Protein AF-A0A2N9LM13-F1 (afdb_monomer_lite)

Secondary structure (DSSP, 8-state):
-HHHHHHHHHHHHHT-HHHHHHHHHHHHHHHHHHHHHTTSSSS-TT--S-TTS-TTSHHHHHHHHHHHHHHTHHHHHHHHHHHHHHHHHTT-HHHHTTS---HHHHHHHHHHHHHHHHHHHHHHHHHHHHHHTTSTT--TTT-----HHHHHHHIIIIIHHHHHHHHHHHHHHHHHH-SHHHHHHHHHHHHHHHHHHHHHHHT-SSHHHHHHH-SS-HHHHHHHHTT--HHHHTT----S-HHHHHHHHHHHHHHHHHHHHHHHH-----TTTT---------PPPPP--------SHHHHHHHHHHHHHHHHHHHHTSHHHHHHHHHHHHHHHHHHHHTT-BTTB-B---HHHHHHHHHHHHHHHHHHHHHHHHHHHHHHHHHTT-HHHHHTSS--HHHHHHHHHHHHHHHHHHHHHHHHHHHHHHHHHTT-----HHHHIIIIIIIIHHHHHHHHHHHHHHHHHH-SHHHHHHHHHHHHHHHHHTGGGT---TTTSTT-------BTTTBTGGGHHHHHHHHHHHHHHHHHHHHHHHHS---SS---HHHHHHHHHHT--HHHHHHHHHHHHHHHHHHHHHHIIIIIIS----HHHHHHHHHHHHHHHGGGTT---PEEEEEEEEEEEEGGGTEEEEEEEEEEE--SSS-EEEEEEE---STTEEEEEEEESS--EEEEEETTTTEEEEEEEEEE-TT-EEEEEEEEEE---S-BTTB---SS-SS-EEEEGGGS-EES--GGGS---HHHHHHTT-PPPPPS--TT-TTGGGS-SS-SSEEEEEEEEEEEE-TT-EEE-SSEEEEEEEETTEEEEEEE-SS-EES--EEEEE--EEEEEEETTEEEEEEE-TT-GGGHHHHHHHHHHHHHHHHHHT----SSEEEEEEE-TTS--B--BTTEEEEETTSSTTB-TT---TT--PPPP----TT---S-PPP-------------------------------------------------------------------------------------------------------------------

Structure (mmCIF, N/CA/C/O backbone):
data_AF-A0A2N9LM13-F1
#
_entry.id   AF-A0A2N9LM13-F1
#
loop_
_atom_site.group_PDB
_atom_site.id
_atom_site.type_symbol
_atom_site.label_atom_id
_atom_site.label_alt_id
_atom_site.label_comp_id
_atom_site.label_asym_id
_atom_site.label_entity_id
_atom_site.label_seq_id
_atom_site.pdbx_PDB_ins_code
_atom_site.Cartn_x
_atom_site.Cartn_y
_atom_site.Cartn_z
_atom_site.occupancy
_atom_site.B_iso_or_equiv
_atom_site.auth_seq_id
_atom_site.auth_comp_id
_atom_site.auth_asym_id
_atom_site.auth_atom_id
_atom_site.pdbx_PDB_model_num
ATOM 1 N N . MET A 1 1 ? -42.906 -18.930 29.690 1.00 84.81 1 MET A N 1
ATOM 2 C CA . MET A 1 1 ? -42.180 -17.641 29.637 1.00 84.81 1 MET A CA 1
ATOM 3 C C . MET A 1 1 ? -41.129 -17.537 28.531 1.00 84.81 1 MET A C 1
ATOM 5 O O . MET A 1 1 ? -41.078 -16.470 27.932 1.00 84.81 1 MET A O 1
ATOM 9 N N . LEU A 1 2 ? -40.334 -18.569 28.203 1.00 87.75 2 LEU A N 1
ATOM 10 C CA . LEU A 1 2 ? -39.238 -18.494 27.198 1.00 87.75 2 LEU A CA 1
ATOM 11 C C . LEU A 1 2 ? -39.587 -17.706 25.916 1.00 87.75 2 LEU A C 1
ATOM 13 O O . LEU A 1 2 ? -38.867 -16.785 25.535 1.00 87.75 2 LEU A O 1
ATOM 17 N N . THR A 1 3 ? -40.711 -18.026 25.271 1.00 88.19 3 THR A N 1
ATOM 18 C CA . THR A 1 3 ? -41.159 -17.383 24.020 1.00 88.19 3 THR A CA 1
ATOM 19 C C . THR A 1 3 ? -41.543 -15.910 24.178 1.00 88.19 3 THR A C 1
ATOM 21 O O . THR A 1 3 ? -41.433 -15.152 23.216 1.00 88.19 3 THR A O 1
ATOM 24 N N . ALA A 1 4 ? -41.963 -15.482 25.372 1.00 88.25 4 ALA A N 1
ATOM 25 C CA . ALA A 1 4 ? -42.242 -14.081 25.676 1.00 88.25 4 ALA A CA 1
ATOM 26 C C . ALA A 1 4 ? -40.942 -13.283 25.860 1.00 88.25 4 ALA A C 1
ATOM 28 O O . ALA A 1 4 ? -40.819 -12.201 25.293 1.00 88.25 4 ALA A O 1
ATOM 29 N N . ILE A 1 5 ? -39.954 -13.853 26.565 1.00 87.12 5 ILE A N 1
ATOM 30 C CA . ILE A 1 5 ? -38.614 -13.260 26.736 1.00 87.12 5 ILE A CA 1
ATOM 31 C C . ILE A 1 5 ? -37.951 -13.074 25.366 1.00 87.12 5 ILE A C 1
ATOM 33 O O . ILE A 1 5 ? -37.563 -11.960 25.026 1.00 87.12 5 ILE A O 1
ATOM 37 N N . PHE A 1 6 ? -37.920 -14.132 24.545 1.00 91.75 6 PHE A N 1
ATOM 38 C CA . PHE A 1 6 ? -37.403 -14.076 23.174 1.00 91.75 6 PHE A CA 1
ATOM 39 C C . PHE A 1 6 ? -38.092 -12.978 22.346 1.00 91.75 6 PHE A C 1
ATOM 41 O O . PHE A 1 6 ? -37.420 -12.125 21.775 1.00 91.75 6 PHE A O 1
ATOM 48 N N . ARG A 1 7 ? -39.435 -12.948 22.304 1.00 92.38 7 ARG A N 1
ATOM 49 C CA . ARG A 1 7 ? -40.183 -11.953 21.510 1.00 92.38 7 ARG A CA 1
ATOM 50 C C . ARG A 1 7 ? -39.958 -10.516 21.989 1.00 92.38 7 ARG A C 1
ATOM 52 O O . ARG A 1 7 ? -39.884 -9.621 21.151 1.00 92.38 7 ARG A O 1
ATOM 59 N N . PHE A 1 8 ? -39.865 -10.293 23.300 1.00 90.19 8 PHE A N 1
ATOM 60 C CA . PHE A 1 8 ? -39.616 -8.971 23.877 1.00 90.19 8 PHE A CA 1
ATOM 61 C C . PHE A 1 8 ? -38.219 -8.454 23.516 1.00 90.19 8 PHE A C 1
ATOM 63 O O . PHE A 1 8 ? -38.092 -7.350 22.986 1.00 90.19 8 PHE A O 1
ATOM 70 N N . GLU A 1 9 ? -37.187 -9.265 23.750 1.00 90.25 9 GLU A N 1
ATOM 71 C CA . GLU A 1 9 ? -35.797 -8.901 23.467 1.00 90.25 9 GLU A CA 1
ATOM 72 C C . GLU A 1 9 ? -35.566 -8.697 21.961 1.00 90.25 9 GLU A C 1
ATOM 74 O O . GLU A 1 9 ? -35.069 -7.647 21.553 1.00 90.25 9 GLU A O 1
ATOM 79 N N . PHE A 1 10 ? -36.073 -9.607 21.123 1.00 91.00 10 PHE A N 1
ATOM 80 C CA . PHE A 1 10 ? -35.954 -9.536 19.664 1.00 91.00 10 PHE A CA 1
ATOM 81 C C . PHE A 1 10 ? -36.628 -8.275 19.099 1.00 91.00 10 PHE A C 1
ATOM 83 O O . PHE A 1 10 ? -36.056 -7.559 18.274 1.00 91.00 10 PHE A O 1
ATOM 90 N N . ALA A 1 11 ? -37.826 -7.934 19.591 1.00 91.38 11 ALA A N 1
ATOM 91 C CA . ALA A 1 11 ? -38.519 -6.702 19.211 1.00 91.38 11 ALA A CA 1
ATOM 92 C C . ALA A 1 11 ? -37.802 -5.433 19.710 1.00 91.38 11 ALA A C 1
ATOM 94 O O . ALA A 1 11 ? -37.920 -4.378 19.081 1.00 91.38 11 ALA A O 1
ATOM 95 N N . ARG A 1 12 ? -37.052 -5.516 20.817 1.00 89.50 12 ARG A N 1
ATOM 96 C CA . ARG A 1 12 ? -36.224 -4.425 21.350 1.00 89.50 12 ARG A CA 1
ATOM 97 C C . ARG A 1 12 ? -34.964 -4.227 20.499 1.00 89.50 12 ARG A C 1
ATOM 99 O O . ARG A 1 12 ? -34.696 -3.095 20.099 1.00 89.50 12 ARG A O 1
ATOM 106 N N . HIS A 1 13 ? -34.253 -5.294 20.128 1.00 87.06 13 HIS A N 1
ATOM 107 C CA . HIS A 1 13 ? -33.086 -5.209 19.243 1.00 87.06 13 HIS A CA 1
ATOM 108 C C . HIS A 1 13 ? -33.445 -4.828 17.797 1.00 87.06 13 HIS A C 1
ATOM 110 O O . HIS A 1 13 ? -32.734 -4.017 17.206 1.00 87.06 13 HIS A O 1
ATOM 116 N N . ILE A 1 14 ? -34.578 -5.275 17.242 1.00 90.00 14 ILE A N 1
ATOM 117 C CA . ILE A 1 14 ? -35.067 -4.798 15.928 1.00 90.00 14 ILE A CA 1
ATOM 118 C C . ILE A 1 14 ? -35.447 -3.306 15.944 1.00 90.00 14 ILE A C 1
ATOM 120 O O . ILE A 1 14 ? -35.464 -2.663 14.898 1.00 90.00 14 ILE A O 1
ATOM 124 N N . ARG A 1 15 ? -35.708 -2.704 17.110 1.00 89.12 15 ARG A N 1
ATOM 125 C CA . ARG A 1 15 ? -35.916 -1.248 17.244 1.00 89.12 15 ARG A CA 1
ATOM 126 C C . ARG A 1 15 ? -34.624 -0.472 17.530 1.00 89.12 15 ARG A C 1
ATOM 128 O O . ARG A 1 15 ? -34.645 0.757 17.521 1.00 89.12 15 ARG A O 1
ATOM 135 N N . ALA A 1 16 ? -33.502 -1.151 17.773 1.00 84.69 16 ALA A N 1
ATOM 136 C CA . ALA A 1 16 ? -32.230 -0.509 18.081 1.00 84.69 16 ALA A CA 1
ATOM 137 C C . ALA A 1 16 ? -31.498 -0.054 16.805 1.00 84.69 16 ALA A C 1
ATOM 139 O O . ALA A 1 16 ? -31.251 -0.839 15.891 1.00 84.69 16 ALA A O 1
ATOM 140 N N . ILE A 1 17 ? -31.079 1.216 16.772 1.00 83.94 17 ILE A N 1
ATOM 141 C CA . ILE A 1 17 ? -30.359 1.820 15.632 1.00 83.94 17 ILE A CA 1
ATOM 142 C C . ILE A 1 17 ? -29.051 1.064 15.321 1.00 83.94 17 ILE A C 1
ATOM 144 O O . ILE A 1 17 ? -28.665 0.953 14.160 1.00 83.94 17 ILE A O 1
ATOM 148 N N . SER A 1 18 ? -28.400 0.487 16.337 1.00 80.81 18 SER A N 1
ATOM 149 C CA . SER A 1 18 ? -27.198 -0.347 16.190 1.00 80.81 18 SER A CA 1
ATOM 150 C C . SER A 1 18 ? -27.399 -1.532 15.241 1.00 80.81 18 SER A C 1
ATOM 152 O O . SER A 1 18 ? -26.515 -1.822 14.446 1.00 80.81 18 SER A O 1
ATOM 154 N N . THR A 1 19 ? -28.567 -2.177 15.273 1.00 87.94 19 THR A N 1
ATOM 155 C CA . THR A 1 19 ? -28.884 -3.352 14.446 1.00 87.94 19 THR A CA 1
ATOM 156 C C . THR A 1 19 ? -28.894 -2.990 12.960 1.00 87.94 19 THR A C 1
ATOM 158 O O . THR A 1 19 ? -28.265 -3.672 12.154 1.00 87.94 19 THR A O 1
ATOM 161 N N . TYR A 1 20 ? -29.515 -1.859 12.605 1.00 88.94 20 TYR A N 1
ATOM 162 C CA . TYR A 1 20 ? -29.503 -1.327 11.237 1.00 88.94 20 TYR A CA 1
ATOM 163 C C . TYR A 1 20 ? -28.126 -0.810 10.818 1.00 88.94 20 TYR A C 1
ATOM 165 O O . TYR A 1 20 ? -27.760 -0.964 9.659 1.00 88.94 20 TYR A O 1
ATOM 173 N N . ILE A 1 21 ? -27.344 -0.241 11.743 1.00 84.31 21 ILE A N 1
ATOM 174 C CA . ILE A 1 21 ? -25.954 0.157 11.479 1.00 84.31 21 ILE A CA 1
ATOM 175 C C . ILE A 1 21 ? -25.105 -1.068 11.116 1.00 84.31 21 ILE A C 1
ATOM 177 O O . ILE A 1 21 ? -24.446 -1.051 10.081 1.00 84.31 21 ILE A O 1
ATOM 181 N N . TYR A 1 22 ? -25.148 -2.144 11.909 1.00 87.38 22 TYR A N 1
ATOM 182 C CA . TYR A 1 22 ? -24.390 -3.361 11.604 1.00 87.38 22 TYR A CA 1
ATOM 183 C C . TYR A 1 22 ? -24.853 -4.001 10.289 1.00 87.38 22 TYR A C 1
ATOM 185 O O . TYR A 1 22 ? -24.016 -4.346 9.459 1.00 87.38 22 TYR A O 1
ATOM 193 N N . PHE A 1 23 ? -26.169 -4.084 10.058 1.00 92.50 23 PHE A N 1
ATOM 194 C CA . PHE A 1 23 ? -26.732 -4.565 8.794 1.00 92.50 23 PHE A CA 1
ATOM 195 C C . PHE A 1 23 ? -26.242 -3.727 7.599 1.00 92.50 23 PHE A C 1
ATOM 197 O O . PHE A 1 23 ? -25.813 -4.285 6.596 1.00 92.50 23 PHE A O 1
ATOM 204 N N . ALA A 1 24 ? -26.253 -2.394 7.700 1.00 88.75 24 ALA A N 1
ATOM 205 C CA . ALA A 1 24 ? -25.813 -1.507 6.624 1.00 88.75 24 ALA A CA 1
ATOM 206 C C . ALA A 1 24 ? -24.302 -1.603 6.346 1.00 88.75 24 ALA A C 1
ATOM 208 O O . ALA A 1 24 ? -23.906 -1.582 5.183 1.00 88.75 24 ALA A O 1
ATOM 209 N N . VAL A 1 25 ? -23.464 -1.747 7.381 1.00 85.38 25 VAL A N 1
ATOM 210 C CA . VAL A 1 25 ? -22.008 -1.926 7.220 1.00 85.38 25 VAL A CA 1
ATOM 211 C C . VAL A 1 25 ? -21.696 -3.241 6.507 1.00 85.38 25 VAL A C 1
ATOM 213 O O . VAL A 1 25 ? -20.951 -3.232 5.530 1.00 85.38 25 VAL A O 1
ATOM 216 N N . PHE A 1 26 ? -22.288 -4.358 6.940 1.00 90.25 26 PHE A N 1
ATOM 217 C CA . PHE A 1 26 ? -22.043 -5.661 6.314 1.00 90.25 26 PHE A CA 1
ATOM 218 C C . PHE A 1 26 ? -22.667 -5.782 4.917 1.00 90.25 26 PHE A C 1
ATOM 220 O O . PHE A 1 26 ? -22.030 -6.348 4.029 1.00 90.25 26 PHE A O 1
ATOM 227 N N . PHE A 1 27 ? -23.833 -5.167 4.680 1.00 93.19 27 PHE A N 1
ATOM 228 C CA . PHE A 1 27 ? -24.396 -5.012 3.335 1.00 93.19 27 PHE A CA 1
ATOM 229 C C . PHE A 1 27 ? -23.434 -4.257 2.413 1.00 93.19 27 PHE A C 1
ATOM 231 O O . PHE A 1 27 ? -23.091 -4.757 1.345 1.00 93.19 27 PHE A O 1
ATOM 238 N N . ALA A 1 28 ? -22.970 -3.072 2.828 1.00 86.00 28 ALA A N 1
ATOM 239 C CA . ALA A 1 28 ? -22.100 -2.229 2.014 1.00 86.00 28 ALA A CA 1
ATOM 240 C C . ALA A 1 28 ? -20.736 -2.884 1.748 1.00 86.00 28 ALA A C 1
ATOM 242 O O . ALA A 1 28 ? -20.254 -2.844 0.619 1.00 86.00 28 ALA A O 1
ATOM 243 N N . ALA A 1 29 ? -20.135 -3.529 2.751 1.00 84.06 29 ALA A N 1
ATOM 244 C CA . ALA A 1 29 ? -18.849 -4.205 2.599 1.00 84.06 29 ALA A CA 1
ATOM 245 C C . ALA A 1 29 ? -18.927 -5.385 1.611 1.00 84.06 29 ALA A C 1
ATOM 247 O O . ALA A 1 29 ? -18.106 -5.476 0.697 1.00 84.06 29 ALA A O 1
ATOM 248 N N . ALA A 1 30 ? -19.954 -6.234 1.730 1.00 89.44 30 ALA A N 1
ATOM 249 C CA . ALA A 1 30 ? -20.174 -7.351 0.809 1.00 89.44 30 ALA A CA 1
ATOM 250 C C . ALA A 1 30 ? -20.554 -6.887 -0.607 1.00 89.44 30 ALA A C 1
ATOM 252 O O . ALA A 1 30 ? -20.089 -7.460 -1.592 1.00 89.44 30 ALA A O 1
ATOM 253 N N . PHE A 1 31 ? -21.355 -5.821 -0.710 1.00 88.88 31 PHE A N 1
ATOM 254 C CA . PHE A 1 31 ? -21.722 -5.194 -1.978 1.00 88.88 31 PHE A CA 1
ATOM 255 C C . PHE A 1 31 ? -20.492 -4.649 -2.718 1.00 88.88 31 PHE A C 1
ATOM 257 O O . PHE A 1 31 ? -20.292 -4.958 -3.890 1.00 88.88 31 PHE A O 1
ATOM 264 N N . VAL A 1 32 ? -19.633 -3.885 -2.033 1.00 81.12 32 VAL A N 1
ATOM 265 C CA . VAL A 1 32 ? -18.425 -3.295 -2.633 1.00 81.12 32 VAL A CA 1
ATOM 266 C C . VAL A 1 32 ? -17.391 -4.363 -3.002 1.00 81.12 32 VAL A C 1
ATOM 268 O O . VAL A 1 32 ? -16.796 -4.270 -4.073 1.00 81.12 32 VAL A O 1
ATOM 271 N N . ALA A 1 33 ? -17.209 -5.406 -2.183 1.00 81.62 33 ALA A N 1
ATOM 272 C CA . ALA A 1 33 ? -16.310 -6.515 -2.517 1.00 81.62 33 ALA A CA 1
ATOM 273 C C . ALA A 1 33 ? -16.745 -7.245 -3.801 1.00 81.62 33 ALA A C 1
ATOM 275 O O . ALA A 1 33 ? -15.941 -7.430 -4.714 1.00 81.62 33 ALA A O 1
ATOM 276 N N . MET A 1 34 ? -18.033 -7.585 -3.912 1.00 86.06 34 MET A N 1
ATOM 277 C CA . MET A 1 34 ? -18.589 -8.248 -5.099 1.00 86.06 34 MET A CA 1
ATOM 278 C C . MET A 1 34 ? -18.610 -7.343 -6.338 1.00 86.06 34 MET A C 1
ATOM 280 O O . MET A 1 34 ? -18.410 -7.835 -7.445 1.00 86.06 34 MET A O 1
ATOM 284 N N . ALA A 1 35 ? -18.787 -6.029 -6.171 1.00 81.44 35 ALA A N 1
ATOM 285 C CA . ALA A 1 35 ? -18.655 -5.055 -7.256 1.00 81.44 35 ALA A CA 1
ATOM 286 C C . ALA A 1 35 ? -17.199 -4.895 -7.751 1.00 81.44 35 ALA A C 1
ATOM 288 O O . ALA A 1 35 ? -16.984 -4.664 -8.941 1.00 81.44 35 ALA A O 1
ATOM 289 N N . GLY A 1 36 ? -16.209 -5.049 -6.861 1.00 75.06 36 GLY A N 1
ATOM 290 C CA . GLY A 1 36 ? -14.779 -5.106 -7.197 1.00 75.06 36 GLY A CA 1
ATOM 291 C C . GLY A 1 36 ? -14.417 -6.365 -7.977 1.00 75.06 36 GLY A C 1
ATOM 292 O O . GLY A 1 36 ? -14.081 -6.285 -9.153 1.00 75.06 36 GLY A O 1
ATOM 293 N N . THR A 1 37 ? -14.620 -7.538 -7.366 1.00 76.12 37 THR A N 1
ATOM 294 C CA . THR A 1 37 ? -14.434 -8.852 -8.020 1.00 76.12 37 THR A CA 1
ATOM 295 C C . THR A 1 37 ? -15.223 -8.954 -9.345 1.00 76.12 37 THR A C 1
ATOM 297 O O . THR A 1 37 ? -14.798 -9.617 -10.288 1.00 76.12 37 THR A O 1
ATOM 300 N N . GLY A 1 38 ? -16.359 -8.253 -9.455 1.00 74.50 38 GLY A N 1
ATOM 301 C CA . GLY A 1 38 ? -17.191 -8.154 -10.658 1.00 74.50 38 GLY A CA 1
ATOM 302 C C . GLY A 1 38 ? -16.735 -7.199 -11.767 1.00 74.50 38 GLY A C 1
ATOM 303 O O . GLY A 1 38 ? -17.408 -7.137 -12.797 1.00 74.50 38 GLY A O 1
ATOM 304 N N . GLY A 1 39 ? -15.646 -6.446 -11.591 1.00 70.50 39 GLY A N 1
ATOM 305 C CA . GLY A 1 39 ? -15.114 -5.498 -12.585 1.00 70.50 39 GLY A CA 1
ATOM 306 C C . GLY A 1 39 ? -15.892 -4.178 -12.731 1.00 70.50 39 GLY A C 1
ATOM 307 O O . GLY A 1 39 ? -15.464 -3.283 -13.475 1.00 70.50 39 GLY A O 1
ATOM 308 N N . ALA A 1 40 ? -16.997 -4.009 -11.993 1.00 67.31 40 ALA A N 1
ATOM 309 C CA . ALA A 1 40 ? -17.719 -2.739 -11.921 1.00 67.31 40 ALA A CA 1
ATOM 310 C C . ALA A 1 40 ? -16.844 -1.650 -11.279 1.00 67.31 40 ALA A C 1
ATOM 312 O O . ALA A 1 40 ? -16.849 -0.504 -11.729 1.00 67.31 40 ALA A O 1
ATOM 313 N N . ILE A 1 41 ? -16.031 -2.038 -10.293 1.00 63.78 41 ILE A N 1
ATOM 314 C CA . ILE A 1 41 ? -15.006 -1.213 -9.649 1.00 63.78 41 ILE A CA 1
ATOM 315 C C . ILE A 1 41 ? -13.626 -1.747 -10.078 1.00 63.78 41 ILE A C 1
ATOM 317 O O . ILE A 1 41 ? -13.267 -2.861 -9.707 1.00 63.78 41 ILE A O 1
ATOM 321 N N . SER A 1 42 ? -12.870 -0.975 -10.869 1.00 49.78 42 SER A N 1
ATOM 322 C CA . SER A 1 42 ? -11.530 -1.351 -11.367 1.00 49.78 42 SER A CA 1
ATOM 323 C C . SER A 1 42 ? -10.467 -1.359 -10.246 1.00 49.78 42 SER A C 1
ATOM 325 O O . SER A 1 42 ? -10.690 -0.776 -9.184 1.00 49.78 42 SER A O 1
ATOM 327 N N . ASP A 1 43 ? -9.310 -1.993 -10.479 1.00 50.78 43 ASP A N 1
ATOM 328 C CA . ASP A 1 43 ? -8.150 -2.050 -9.561 1.00 50.78 43 ASP A CA 1
ATOM 329 C C . ASP A 1 43 ? -8.470 -2.483 -8.117 1.00 50.78 43 ASP A C 1
ATOM 331 O O . ASP A 1 43 ? -7.933 -1.960 -7.129 1.00 50.78 43 ASP A O 1
ATOM 335 N N . SER A 1 44 ? -9.371 -3.455 -7.944 1.00 45.06 44 SER A N 1
ATOM 336 C CA . SER A 1 44 ? -9.699 -3.977 -6.619 1.00 45.06 44 SER A CA 1
ATOM 337 C C . SER A 1 44 ? -8.567 -4.831 -6.029 1.00 45.06 44 SER A C 1
ATOM 339 O O . SER A 1 44 ? -8.399 -5.979 -6.422 1.00 45.06 44 SER A O 1
ATOM 341 N N . LEU A 1 45 ? -7.939 -4.356 -4.940 1.00 37.44 45 LEU A N 1
ATOM 342 C CA . LEU A 1 45 ? -7.144 -5.166 -3.978 1.00 37.44 45 LEU A CA 1
ATOM 343 C C . LEU A 1 45 ? -7.926 -6.359 -3.366 1.00 37.44 45 LEU A C 1
ATOM 345 O O . LEU A 1 45 ? -7.404 -7.083 -2.526 1.00 37.44 45 LEU A O 1
ATOM 349 N N . ILE A 1 46 ? -9.196 -6.518 -3.743 1.00 48.03 46 ILE A N 1
ATOM 350 C CA . ILE A 1 46 ? -10.137 -7.554 -3.325 1.00 48.03 46 ILE A CA 1
ATOM 351 C C . ILE A 1 46 ? -10.785 -8.134 -4.604 1.00 48.03 46 ILE A C 1
ATOM 353 O O . ILE A 1 46 ? -12.009 -8.135 -4.744 1.00 48.03 46 ILE A O 1
ATOM 357 N N . ASP A 1 47 ? -9.975 -8.584 -5.574 1.00 54.78 47 ASP A N 1
ATOM 358 C CA . ASP A 1 47 ? -10.445 -9.622 -6.505 1.00 54.78 47 ASP A CA 1
ATOM 359 C C . ASP A 1 47 ? -10.340 -10.963 -5.767 1.00 54.78 47 ASP A C 1
ATOM 361 O O . ASP A 1 47 ? -9.264 -11.538 -5.609 1.00 54.78 47 ASP A O 1
ATOM 365 N N . LEU A 1 48 ? -11.475 -11.417 -5.234 1.00 58.72 48 LEU A N 1
ATOM 366 C CA . LEU A 1 48 ? -11.608 -12.715 -4.567 1.00 58.72 48 LEU A CA 1
ATOM 367 C C . LEU A 1 48 ? -11.875 -13.844 -5.578 1.00 58.72 48 LEU A C 1
ATOM 369 O O . LEU A 1 48 ? -12.156 -14.976 -5.181 1.00 58.72 48 LEU A O 1
ATOM 373 N N . GLY A 1 49 ? -11.803 -13.546 -6.879 1.00 55.59 49 GLY A N 1
ATOM 374 C CA . GLY A 1 49 ? -11.930 -14.502 -7.962 1.00 55.59 49 GLY A CA 1
ATOM 375 C C . GLY A 1 49 ? -10.639 -14.690 -8.744 1.00 55.59 49 GLY A C 1
ATOM 376 O O . GLY A 1 49 ? -10.120 -13.774 -9.369 1.00 55.59 49 GLY A O 1
ATOM 377 N N . GLU A 1 50 ? -10.195 -15.940 -8.852 1.00 60.94 50 GLU A N 1
ATOM 378 C CA . GLU A 1 50 ? -9.337 -16.350 -9.967 1.00 60.94 50 GLU A CA 1
ATOM 379 C C . GLU A 1 50 ? -10.025 -15.936 -11.282 1.00 60.94 50 GLU A C 1
ATOM 381 O O . GLU A 1 50 ? -11.184 -16.286 -11.487 1.00 60.94 50 GLU A O 1
ATOM 386 N N . GLY A 1 51 ? -9.354 -15.204 -12.181 1.00 60.31 51 GLY A N 1
ATOM 387 C CA . GLY A 1 51 ? -9.993 -14.414 -13.260 1.00 60.31 51 GLY A CA 1
ATOM 388 C C . GLY A 1 51 ? -10.852 -15.145 -14.316 1.00 60.31 51 GLY A C 1
ATOM 389 O O . GLY A 1 51 ? -11.327 -14.518 -15.260 1.00 60.31 51 GLY A O 1
ATOM 390 N N . LYS A 1 52 ? -11.063 -16.462 -14.188 1.00 69.75 52 LYS A N 1
ATOM 391 C CA . LYS A 1 52 ? -11.992 -17.282 -15.000 1.00 69.75 52 LYS A CA 1
ATOM 392 C C . LYS A 1 52 ? -13.134 -17.910 -14.177 1.00 69.75 52 LYS A C 1
ATOM 394 O O . LYS A 1 52 ? -13.997 -18.587 -14.738 1.00 69.75 52 LYS A O 1
ATOM 399 N N . VAL A 1 53 ? -13.138 -17.706 -12.862 1.00 82.00 53 VAL A N 1
ATOM 400 C CA . VAL A 1 53 ? -14.212 -18.090 -11.944 1.00 82.00 53 VAL A CA 1
ATOM 401 C C . VAL A 1 53 ? -15.285 -16.995 -11.952 1.00 82.00 53 VAL A C 1
ATOM 403 O O . VAL A 1 53 ? -14.985 -15.800 -11.979 1.00 82.00 53 VAL A O 1
ATOM 406 N N . LEU A 1 54 ? -16.549 -17.412 -11.964 1.00 87.12 54 LEU A N 1
ATOM 407 C CA . LEU A 1 54 ? -17.715 -16.537 -11.988 1.00 87.12 54 LEU A CA 1
ATOM 408 C C . LEU A 1 54 ? -17.885 -15.848 -10.632 1.00 87.12 54 LEU A C 1
ATOM 410 O O . LEU A 1 54 ? -17.766 -16.477 -9.583 1.00 87.12 54 LEU A O 1
ATOM 414 N N . VAL A 1 55 ? -18.222 -14.564 -10.647 1.00 87.31 55 VAL A N 1
ATOM 415 C CA . VAL A 1 55 ? -18.242 -13.672 -9.472 1.00 87.31 55 VAL A CA 1
ATOM 416 C C . VAL A 1 55 ? -19.273 -14.118 -8.435 1.00 87.31 55 VAL A C 1
ATOM 418 O O . VAL A 1 55 ? -19.023 -14.081 -7.239 1.00 87.31 55 VAL A O 1
ATOM 421 N N . ASN A 1 56 ? -20.418 -14.616 -8.898 1.00 91.19 56 ASN A N 1
ATOM 422 C CA . ASN A 1 56 ? -21.470 -15.236 -8.090 1.00 91.19 56 ASN A CA 1
ATOM 423 C C . ASN A 1 56 ? -21.417 -16.779 -8.124 1.00 91.19 56 ASN A C 1
ATOM 425 O O . ASN A 1 56 ? -22.435 -17.449 -7.934 1.00 91.19 56 ASN A O 1
ATOM 429 N N . SER A 1 57 ? -20.239 -17.358 -8.379 1.00 91.50 57 SER A N 1
ATOM 430 C CA . SER A 1 57 ? -20.005 -18.793 -8.199 1.00 91.50 57 SER A CA 1
ATOM 431 C C . SER A 1 57 ? -20.195 -19.209 -6.734 1.00 91.50 57 SER A C 1
ATOM 433 O O . SER A 1 57 ? -19.980 -18.395 -5.833 1.00 91.50 57 SER A O 1
ATOM 435 N N . PRO A 1 58 ? -20.530 -20.481 -6.449 1.00 92.81 58 PRO A N 1
ATOM 436 C CA . PRO A 1 58 ? -20.594 -20.962 -5.071 1.00 92.81 58 PRO A CA 1
ATOM 437 C C . PRO A 1 58 ? -19.267 -20.829 -4.313 1.00 92.81 58 PRO A C 1
ATOM 439 O O . PRO A 1 58 ? -19.295 -20.636 -3.103 1.00 92.81 58 PRO A O 1
ATOM 442 N N . TYR A 1 59 ? -18.128 -20.912 -5.011 1.00 91.38 59 TYR A N 1
ATOM 443 C CA . TYR A 1 59 ? -16.800 -20.720 -4.427 1.00 91.38 59 TYR A CA 1
ATOM 444 C C . TYR A 1 59 ? -16.585 -19.276 -3.947 1.00 91.38 59 TYR A C 1
ATOM 446 O O . TYR A 1 59 ? -16.347 -19.054 -2.761 1.00 91.38 59 TYR A O 1
ATOM 454 N N . ILE A 1 60 ? -16.753 -18.281 -4.827 1.00 90.25 60 ILE A N 1
ATOM 455 C CA . ILE A 1 60 ? -16.561 -16.871 -4.445 1.00 90.25 60 ILE A CA 1
ATOM 456 C C . ILE A 1 60 ? -17.627 -16.433 -3.434 1.00 90.25 60 ILE A C 1
ATOM 458 O O . ILE A 1 60 ? -17.296 -15.762 -2.459 1.00 90.25 60 ILE A O 1
ATOM 462 N N . LEU A 1 61 ? -18.885 -16.865 -3.588 1.00 92.81 61 LEU A N 1
ATOM 463 C CA . LEU A 1 61 ? -19.933 -16.573 -2.604 1.00 92.81 61 LEU A CA 1
ATOM 464 C C . LEU A 1 61 ? -19.643 -17.198 -1.235 1.00 92.81 61 LEU A C 1
ATOM 466 O O . LEU A 1 61 ? -19.926 -16.553 -0.228 1.00 92.81 61 LEU A O 1
ATOM 470 N N . HIS A 1 62 ? -19.049 -18.396 -1.169 1.00 92.31 62 HIS A N 1
ATOM 471 C CA . HIS A 1 62 ? -18.574 -18.951 0.099 1.00 92.31 62 HIS A CA 1
ATOM 472 C C . HIS A 1 62 ? -17.513 -18.041 0.716 1.00 92.31 62 HIS A C 1
ATOM 474 O O . HIS A 1 62 ? -17.729 -17.547 1.820 1.00 92.31 62 HIS A O 1
ATOM 480 N N . ASN A 1 63 ? -16.438 -17.746 -0.018 1.00 89.75 63 ASN A N 1
ATOM 481 C CA . ASN A 1 63 ? -15.291 -16.990 0.488 1.00 89.75 63 ASN A CA 1
ATOM 482 C C . ASN A 1 63 ? -15.661 -15.552 0.898 1.00 89.75 63 ASN A C 1
ATOM 484 O O . ASN A 1 63 ? -15.247 -15.083 1.954 1.00 89.75 63 ASN A O 1
ATOM 488 N N . VAL A 1 64 ? -16.495 -14.859 0.114 1.00 89.50 64 VAL A N 1
ATOM 489 C CA . VAL A 1 64 ? -17.016 -13.522 0.456 1.00 89.50 64 VAL A CA 1
ATOM 490 C C . VAL A 1 64 ? -17.869 -13.577 1.724 1.00 89.50 64 VAL A C 1
ATOM 492 O O . VAL A 1 64 ? -17.710 -12.737 2.614 1.00 89.50 64 VAL A O 1
ATOM 495 N N . ILE A 1 65 ? -18.772 -14.558 1.835 1.00 93.25 65 ILE A N 1
ATOM 496 C CA . ILE A 1 65 ? -19.678 -14.649 2.984 1.00 93.25 65 ILE A CA 1
ATOM 497 C C . ILE A 1 65 ? -18.911 -15.041 4.257 1.00 93.25 65 ILE A C 1
ATOM 499 O O . ILE A 1 65 ? -19.121 -14.410 5.296 1.00 93.25 65 ILE A O 1
ATOM 503 N N . THR A 1 66 ? -17.984 -16.006 4.201 1.00 90.75 66 THR A N 1
ATOM 504 C CA . THR A 1 66 ? -17.166 -16.409 5.360 1.00 90.75 66 THR A CA 1
ATOM 505 C C . THR A 1 66 ? -16.216 -15.309 5.822 1.00 90.75 66 THR A C 1
ATOM 507 O O . THR A 1 66 ? -16.154 -15.056 7.026 1.00 90.75 66 THR A O 1
ATOM 510 N N . LEU A 1 67 ? -15.552 -14.602 4.900 1.00 86.50 67 LEU A N 1
ATOM 511 C CA . LEU A 1 67 ? -14.640 -13.497 5.212 1.00 86.50 67 LEU A CA 1
ATOM 512 C C . LEU A 1 67 ? -15.337 -12.395 6.025 1.00 86.50 67 LEU A C 1
ATOM 514 O O . LEU A 1 67 ? -14.856 -12.001 7.090 1.00 86.50 67 LEU A O 1
ATOM 518 N N . PHE A 1 68 ? -16.509 -11.932 5.579 1.00 87.38 68 PHE A N 1
ATOM 519 C CA . PHE A 1 68 ? -17.275 -10.936 6.335 1.00 87.38 68 PHE A CA 1
ATOM 520 C C . PHE A 1 68 ? -17.925 -11.514 7.599 1.00 87.38 68 PHE A C 1
ATOM 522 O O . PHE A 1 68 ? -18.034 -10.801 8.596 1.00 87.38 68 PHE A O 1
ATOM 529 N N . GLY A 1 69 ? -18.276 -12.804 7.615 1.00 88.31 69 GLY A N 1
ATOM 530 C CA . GLY A 1 69 ? -18.713 -13.510 8.824 1.00 88.31 69 GLY A CA 1
ATOM 531 C C . GLY A 1 69 ? -17.641 -13.569 9.919 1.00 88.31 69 GLY A C 1
ATOM 532 O O . GLY A 1 69 ? -17.964 -13.415 11.097 1.00 88.31 69 GLY A O 1
ATOM 533 N N . TYR A 1 70 ? -16.367 -13.723 9.541 1.00 83.25 70 TYR A N 1
ATOM 534 C CA . TYR A 1 70 ? -15.221 -13.657 10.451 1.00 83.25 70 TYR A CA 1
ATOM 535 C C . TYR A 1 70 ? -15.053 -12.249 11.047 1.00 83.25 70 TYR A C 1
ATOM 537 O O . TYR A 1 70 ? -15.073 -12.101 12.270 1.00 83.25 70 TYR A O 1
ATOM 545 N N . PHE A 1 71 ? -15.015 -11.193 10.222 1.00 79.12 71 PHE A N 1
ATOM 546 C CA . PHE A 1 71 ? -15.015 -9.805 10.725 1.00 79.12 71 PHE A CA 1
ATOM 547 C C . PHE A 1 71 ? -16.266 -9.476 11.569 1.00 79.12 71 PHE A C 1
ATOM 549 O O . PHE A 1 71 ? -16.214 -8.652 12.487 1.00 79.12 71 PHE A O 1
ATOM 556 N N . GLY A 1 72 ? -17.372 -10.184 11.323 1.00 83.69 72 GLY A N 1
ATOM 557 C CA . GLY A 1 72 ? -18.584 -10.203 12.138 1.00 83.69 72 GLY A CA 1
ATOM 558 C C . GLY A 1 72 ? -18.372 -10.515 13.621 1.00 83.69 72 GLY A C 1
ATOM 559 O O . GLY A 1 72 ? -19.177 -10.082 14.447 1.00 83.69 72 GLY A O 1
ATOM 560 N N . MET A 1 73 ? -17.289 -11.197 13.999 1.00 83.94 73 MET A N 1
ATOM 561 C CA . MET A 1 73 ? -17.001 -11.606 15.379 1.00 83.94 73 MET A CA 1
ATOM 562 C C . MET A 1 73 ? -17.063 -10.457 16.399 1.00 83.94 73 MET A C 1
ATOM 564 O O . MET A 1 73 ? -17.621 -10.638 17.482 1.00 83.94 73 MET A O 1
ATOM 568 N N . LEU A 1 74 ? -16.592 -9.257 16.042 1.00 80.75 74 LEU A N 1
ATOM 569 C CA . LEU A 1 74 ? -16.659 -8.080 16.922 1.00 80.75 74 LEU A CA 1
ATOM 570 C C . LEU A 1 74 ? -18.112 -7.688 17.261 1.00 80.75 74 LEU A C 1
ATOM 572 O O . LEU A 1 74 ? -18.404 -7.249 18.375 1.00 80.75 74 LEU A O 1
ATOM 576 N N . VAL A 1 75 ? -19.036 -7.882 16.315 1.00 86.62 75 VAL A N 1
ATOM 577 C CA . VAL A 1 75 ? -20.477 -7.655 16.502 1.00 86.62 75 VAL A CA 1
ATOM 578 C C . VAL A 1 75 ? -21.131 -8.837 17.222 1.00 86.62 75 VAL A C 1
ATOM 580 O O . VAL A 1 75 ? -21.994 -8.614 18.071 1.00 86.62 75 VAL A O 1
ATOM 583 N N . MET A 1 76 ? -20.676 -10.075 16.978 1.00 90.69 76 MET A N 1
ATOM 584 C CA . MET A 1 76 ? -21.116 -11.250 17.746 1.00 90.69 76 MET A CA 1
ATOM 585 C C . MET A 1 76 ? -20.843 -11.071 19.246 1.00 90.69 76 MET A C 1
ATOM 587 O O . MET A 1 76 ? -21.743 -11.282 20.060 1.00 90.69 76 MET A O 1
ATOM 591 N N . ALA A 1 77 ? -19.652 -10.583 19.609 1.00 86.38 77 ALA A N 1
ATOM 592 C CA . ALA A 1 77 ? -19.303 -10.247 20.987 1.00 86.38 77 ALA A CA 1
ATOM 593 C C . ALA A 1 77 ? -20.208 -9.157 21.581 1.00 86.38 77 ALA A C 1
ATOM 595 O O . ALA A 1 77 ? -20.740 -9.324 22.683 1.00 86.38 77 ALA A O 1
ATOM 596 N N . ALA A 1 78 ? -20.417 -8.062 20.842 1.00 84.31 78 ALA A N 1
ATOM 597 C CA . ALA A 1 78 ? -21.217 -6.927 21.296 1.00 84.31 78 ALA A CA 1
ATOM 598 C C . ALA A 1 78 ? -22.695 -7.288 21.536 1.00 84.31 78 ALA A C 1
ATOM 600 O O . ALA A 1 78 ? -23.274 -6.843 22.525 1.00 84.31 78 ALA A O 1
ATOM 601 N N . VAL A 1 79 ? -23.306 -8.107 20.671 1.00 90.50 79 VAL A N 1
ATOM 602 C CA . VAL A 1 79 ? -24.716 -8.517 20.809 1.00 90.50 79 VAL A CA 1
ATOM 603 C C . VAL A 1 79 ? -24.871 -9.632 21.848 1.00 90.50 79 VAL A C 1
ATOM 605 O O . VAL A 1 79 ? -25.601 -9.460 22.827 1.00 90.50 79 VAL A O 1
ATOM 608 N N . ALA A 1 80 ? -24.169 -10.759 21.687 1.00 91.62 80 ALA A N 1
ATOM 609 C CA . ALA A 1 80 ? -24.377 -11.939 22.531 1.00 91.62 80 ALA A CA 1
ATOM 610 C C . ALA A 1 80 ? -23.900 -11.737 23.975 1.00 91.62 80 ALA A C 1
ATOM 612 O O . ALA A 1 80 ? -24.551 -12.198 24.914 1.00 91.62 80 ALA A O 1
ATOM 613 N N . GLY A 1 81 ? -22.805 -10.998 24.172 1.00 87.50 81 GLY A N 1
ATOM 614 C CA . GLY A 1 81 ? -22.355 -10.629 25.508 1.00 87.50 81 GLY A CA 1
ATOM 615 C C . GLY A 1 81 ? -23.335 -9.690 26.207 1.00 87.50 81 GLY A C 1
ATOM 616 O O . GLY A 1 81 ? -23.706 -9.941 27.356 1.00 87.50 81 GLY A O 1
ATOM 617 N N . ARG A 1 82 ? -23.816 -8.646 25.517 1.00 86.19 82 ARG A N 1
ATOM 618 C CA . ARG A 1 82 ? -24.752 -7.675 26.103 1.00 86.19 82 ARG A CA 1
ATOM 619 C C . ARG A 1 82 ? -26.086 -8.310 26.478 1.00 86.19 82 ARG A C 1
ATOM 621 O O . ARG A 1 82 ? -26.561 -8.057 27.581 1.00 86.19 82 ARG A O 1
ATOM 628 N N . ALA A 1 83 ? -26.639 -9.190 25.641 1.00 88.62 83 ALA A N 1
ATOM 629 C CA . ALA A 1 83 ? -27.841 -9.959 25.977 1.00 88.62 83 ALA A CA 1
ATOM 630 C C . ALA A 1 83 ? -27.698 -10.739 27.304 1.00 88.62 83 ALA A C 1
ATOM 632 O O . ALA A 1 83 ? -28.668 -10.887 28.048 1.00 88.62 83 ALA A O 1
ATOM 633 N N . ALA A 1 84 ? -26.484 -11.192 27.637 1.00 86.75 84 ALA A N 1
ATOM 634 C CA . ALA A 1 84 ? -26.199 -11.894 28.883 1.00 86.75 84 ALA A CA 1
ATOM 635 C C . ALA A 1 84 ? -25.978 -10.972 30.099 1.00 86.75 84 ALA A C 1
ATOM 637 O O . ALA A 1 84 ? -26.442 -11.310 31.190 1.00 86.75 84 ALA A O 1
ATOM 638 N N . TYR A 1 85 ? -25.266 -9.842 29.948 1.00 84.50 85 TYR A N 1
ATOM 639 C CA . TYR A 1 85 ? -24.868 -9.003 31.093 1.00 84.50 85 TYR A CA 1
ATOM 640 C C . TYR A 1 85 ? -25.746 -7.764 31.353 1.00 84.50 85 TYR A C 1
ATOM 642 O O . TYR A 1 85 ? -25.668 -7.216 32.453 1.00 84.50 85 TYR A O 1
ATOM 650 N N . GLN A 1 86 ? -26.558 -7.309 30.389 1.00 84.81 86 GLN A N 1
ATOM 651 C CA . GLN A 1 86 ? -27.241 -6.001 30.435 1.00 84.81 86 GLN A CA 1
ATOM 652 C C . GLN A 1 86 ? -28.058 -5.745 31.713 1.00 84.81 86 GLN A C 1
ATOM 654 O O . GLN A 1 86 ? -28.027 -4.636 32.232 1.00 84.81 86 GLN A O 1
ATOM 659 N N . ASP A 1 87 ? -28.722 -6.760 32.272 1.00 84.00 87 ASP A N 1
ATOM 660 C CA . ASP A 1 87 ? -29.565 -6.599 33.466 1.00 84.00 87 ASP A CA 1
ATOM 661 C C . ASP A 1 87 ? -28.741 -6.223 34.705 1.00 84.00 87 ASP A C 1
ATOM 663 O O . ASP A 1 87 ? -29.226 -5.515 35.585 1.00 84.00 87 ASP A O 1
ATOM 667 N N . PHE A 1 88 ? -27.481 -6.668 34.763 1.00 82.06 88 PHE A N 1
ATOM 668 C CA . PHE A 1 88 ? -26.532 -6.322 35.822 1.00 82.06 88 PHE A CA 1
ATOM 669 C C . PHE A 1 88 ? -25.880 -4.949 35.595 1.00 82.06 88 PHE A C 1
ATOM 671 O O . PHE A 1 88 ? -25.407 -4.338 36.549 1.00 82.06 88 PHE A O 1
ATOM 678 N N . GLU A 1 89 ? -25.845 -4.469 34.346 1.00 79.12 89 GLU A N 1
ATOM 679 C CA . GLU A 1 89 ? -25.387 -3.121 33.971 1.00 79.12 89 GLU A CA 1
ATOM 680 C C . GLU A 1 89 ? -26.461 -2.065 34.283 1.00 79.12 89 GLU A C 1
ATOM 682 O O . GLU A 1 89 ? -26.135 -0.983 34.766 1.00 79.12 89 GLU A O 1
ATOM 687 N N . THR A 1 90 ? -27.743 -2.385 34.074 1.00 81.56 90 THR A N 1
ATOM 688 C CA . THR A 1 90 ? -28.876 -1.483 34.352 1.00 81.56 90 THR A CA 1
ATOM 689 C C . THR A 1 90 ? -29.489 -1.645 35.747 1.00 81.56 90 THR A C 1
ATOM 691 O O . THR A 1 90 ? -30.437 -0.932 36.072 1.00 81.56 90 THR A O 1
ATOM 694 N N . GLY A 1 91 ? -29.005 -2.589 36.565 1.00 80.19 91 GLY A N 1
ATOM 695 C CA . GLY A 1 91 ? -29.589 -2.927 37.876 1.00 80.19 91 GLY A CA 1
ATOM 696 C C . GLY A 1 91 ? -30.992 -3.549 37.799 1.00 80.19 91 GLY A C 1
ATOM 697 O O . GLY A 1 91 ? -31.719 -3.593 38.788 1.00 80.19 91 GLY A O 1
ATOM 698 N N . SER A 1 92 ? -31.402 -4.005 36.613 1.00 82.62 92 SER A N 1
ATOM 699 C CA . SER A 1 92 ? -32.719 -4.596 36.354 1.00 82.62 92 SER A CA 1
ATOM 700 C C . SER A 1 92 ? -32.797 -6.082 36.724 1.00 82.62 92 SER A C 1
ATOM 702 O O . SER A 1 92 ? -33.897 -6.630 36.788 1.00 82.62 92 SER A O 1
ATOM 704 N N . ASP A 1 93 ? -31.662 -6.728 37.015 1.00 79.44 93 ASP A N 1
ATOM 705 C CA . ASP A 1 93 ? -31.586 -8.123 37.478 1.00 79.44 93 ASP A CA 1
ATOM 706 C C . ASP A 1 93 ? -32.440 -8.357 38.733 1.00 79.44 93 ASP A C 1
ATOM 708 O O . ASP A 1 93 ? -33.168 -9.341 38.833 1.00 79.44 93 ASP A O 1
ATOM 712 N N . THR A 1 94 ? -32.426 -7.388 39.645 1.00 79.50 94 THR A N 1
ATOM 713 C CA . THR A 1 94 ? -33.173 -7.381 40.907 1.00 79.50 94 THR A CA 1
ATOM 714 C C . THR A 1 94 ? -34.691 -7.415 40.686 1.00 79.50 94 THR A C 1
ATOM 716 O O . THR A 1 94 ? -35.410 -8.037 41.465 1.00 79.50 94 THR A O 1
ATOM 719 N N . PHE A 1 95 ? -35.182 -6.804 39.601 1.00 81.56 95 PHE A N 1
ATOM 720 C CA . PHE A 1 95 ? -36.598 -6.823 39.217 1.00 81.56 95 PHE A CA 1
ATOM 721 C C . PHE A 1 95 ? -36.962 -8.055 38.377 1.00 81.56 95 PHE A C 1
ATOM 723 O O . PHE A 1 95 ? -38.052 -8.595 38.518 1.00 81.56 95 PHE A O 1
ATOM 730 N N . LEU A 1 96 ? -36.064 -8.533 37.512 1.00 80.81 96 LEU A N 1
ATOM 731 C CA . LEU A 1 96 ? -36.332 -9.694 36.655 1.00 80.81 96 LEU A CA 1
ATOM 732 C C . LEU A 1 96 ? -36.229 -11.031 37.404 1.00 80.81 96 LEU A C 1
ATOM 734 O O . LEU A 1 96 ? -36.932 -11.977 37.052 1.00 80.81 96 LEU A O 1
ATOM 738 N N . PHE A 1 97 ? -35.395 -11.123 38.443 1.00 82.44 97 PHE A N 1
ATOM 739 C CA . PHE A 1 97 ? -35.194 -12.356 39.217 1.00 82.44 97 PHE A CA 1
ATOM 740 C C . PHE A 1 97 ? -36.226 -12.570 40.339 1.00 82.44 97 PHE A C 1
ATOM 742 O O . PHE A 1 97 ? -36.193 -13.620 40.978 1.00 82.44 97 PHE A O 1
ATOM 749 N N . SER A 1 98 ? -37.138 -11.621 40.582 1.00 82.50 98 SER A N 1
ATOM 750 C CA . SER A 1 98 ? -38.269 -11.792 41.511 1.00 82.50 98 SER A CA 1
ATOM 751 C C . SER A 1 98 ? -39.522 -12.382 40.846 1.00 82.50 98 SER A C 1
ATOM 753 O O . SER A 1 98 ? -40.399 -12.897 41.539 1.00 82.50 98 SER A O 1
ATOM 755 N N . TYR A 1 99 ? -39.607 -12.369 39.510 1.00 82.44 99 TYR A N 1
ATOM 756 C CA . TYR A 1 99 ? -40.648 -13.085 38.769 1.00 82.44 99 TYR A CA 1
ATOM 757 C C . TYR A 1 99 ? -40.392 -14.605 38.758 1.00 82.44 99 TYR A C 1
ATOM 759 O O . TYR A 1 99 ? -39.236 -15.034 38.777 1.00 82.44 99 TYR A O 1
ATOM 767 N N . PRO A 1 100 ? -41.440 -15.447 38.630 1.00 83.12 100 PRO A N 1
ATOM 768 C CA . PRO A 1 100 ? -41.324 -16.910 38.576 1.00 83.12 100 PRO A CA 1
ATOM 769 C C . PRO A 1 100 ? -40.797 -17.417 37.213 1.00 83.12 100 PRO A C 1
ATOM 771 O O . PRO A 1 100 ? -41.436 -18.216 36.528 1.00 83.12 100 PRO A O 1
ATOM 774 N N . ILE A 1 101 ? -39.626 -16.934 36.792 1.00 85.50 101 ILE A N 1
ATOM 775 C CA . ILE A 1 101 ? -38.959 -17.293 35.534 1.00 85.50 101 ILE A CA 1
ATOM 776 C C . ILE A 1 101 ? -37.989 -18.450 35.790 1.00 85.50 101 ILE A C 1
ATOM 778 O O . ILE A 1 101 ? -37.075 -18.345 36.609 1.00 85.50 101 ILE A O 1
ATOM 782 N N . ARG A 1 102 ? -38.131 -19.564 35.060 1.00 87.75 102 ARG A N 1
ATOM 783 C CA . ARG A 1 102 ? -37.201 -20.695 35.205 1.00 87.75 102 ARG A CA 1
ATOM 784 C C . ARG A 1 102 ? -35.836 -20.372 34.585 1.00 87.75 102 ARG A C 1
ATOM 786 O O . ARG A 1 102 ? -35.740 -19.736 33.536 1.00 87.75 102 ARG A O 1
ATOM 793 N N . LYS A 1 103 ? -34.770 -20.917 35.183 1.00 88.50 103 LYS A N 1
ATOM 79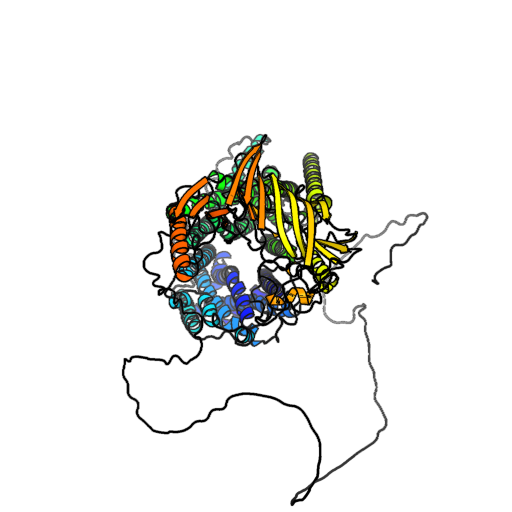4 C CA . LYS A 1 103 ? -33.366 -20.798 34.731 1.00 88.50 103 LYS A CA 1
ATOM 795 C C . LYS A 1 103 ? -33.173 -21.082 33.235 1.00 88.50 103 LYS A C 1
ATOM 797 O O . LYS A 1 103 ? -32.450 -20.359 32.554 1.00 88.50 103 LYS A O 1
ATOM 802 N N . THR A 1 104 ? -33.827 -22.131 32.736 1.00 88.12 104 THR A N 1
ATOM 803 C CA . THR A 1 104 ? -33.840 -22.514 31.316 1.00 88.12 104 THR A CA 1
ATOM 804 C C . THR A 1 104 ? -34.472 -21.441 30.437 1.00 88.12 104 THR A C 1
ATOM 806 O O . THR A 1 104 ? -33.914 -21.100 29.403 1.00 88.12 104 THR A O 1
ATOM 809 N N . GLU A 1 105 ? -35.605 -20.877 30.851 1.00 90.00 105 GLU A N 1
ATOM 810 C CA . GLU A 1 105 ? -36.364 -19.901 30.067 1.00 90.00 105 GLU A CA 1
ATOM 811 C C . GLU A 1 105 ? -35.643 -18.562 29.931 1.00 90.00 105 GLU A C 1
ATOM 813 O O . GLU A 1 105 ? -35.630 -17.995 28.840 1.00 90.00 105 GLU A O 1
ATOM 818 N N . TYR A 1 106 ? -35.013 -18.089 31.012 1.00 89.38 106 TYR A N 1
ATOM 819 C CA . TYR A 1 106 ? -34.196 -16.875 31.000 1.00 89.38 106 TYR A CA 1
ATOM 820 C C . TYR A 1 106 ? -32.970 -17.028 30.083 1.00 89.38 106 TYR A C 1
ATOM 822 O O . TYR A 1 106 ? -32.774 -16.224 29.171 1.00 89.38 106 TYR A O 1
ATOM 830 N N . LEU A 1 107 ? -32.165 -18.082 30.285 1.00 91.12 107 LEU A N 1
ATOM 831 C CA . LEU A 1 107 ? -30.923 -18.272 29.528 1.00 91.12 107 LEU A CA 1
ATOM 832 C C . LEU A 1 107 ? -31.187 -18.619 28.057 1.00 91.12 107 LEU A C 1
ATOM 834 O O . LEU A 1 107 ? -30.642 -17.962 27.175 1.00 91.12 107 LEU A O 1
ATOM 838 N N . ALA A 1 108 ? -32.038 -19.611 27.775 1.00 90.94 108 ALA A N 1
ATOM 839 C CA . ALA A 1 108 ? -32.296 -20.041 26.401 1.00 90.94 108 ALA A CA 1
ATOM 840 C C . ALA A 1 108 ? -33.078 -18.987 25.604 1.00 90.94 108 ALA A C 1
ATOM 842 O O . ALA A 1 108 ? -32.784 -18.785 24.430 1.00 90.94 108 ALA A O 1
ATOM 843 N N . GLY A 1 109 ? -34.016 -18.267 26.236 1.00 91.19 109 GLY A N 1
ATOM 844 C CA . GLY A 1 109 ? -34.754 -17.181 25.584 1.00 91.19 109 GLY A CA 1
ATOM 845 C C . GLY A 1 109 ? -33.828 -16.090 25.041 1.00 91.19 109 GLY A C 1
ATOM 846 O O . GLY A 1 109 ? -34.010 -15.651 23.909 1.00 91.19 109 GLY A O 1
ATOM 847 N N . ARG A 1 110 ? -32.797 -15.710 25.809 1.00 91.50 110 ARG A N 1
ATOM 848 C CA . ARG A 1 110 ? -31.806 -14.694 25.413 1.00 91.50 110 ARG A CA 1
ATOM 849 C C . ARG A 1 110 ? -30.699 -15.224 24.506 1.00 91.50 110 ARG A C 1
ATOM 851 O O . ARG A 1 110 ? -30.288 -14.524 23.588 1.00 91.50 110 ARG A O 1
ATOM 858 N N . PHE A 1 111 ? -30.246 -16.460 24.709 1.00 94.25 111 PHE A N 1
ATOM 859 C CA . PHE A 1 111 ? -29.261 -17.089 23.825 1.00 94.25 111 PHE A CA 1
ATOM 860 C C . PHE A 1 111 ? -29.803 -17.259 22.396 1.00 94.25 111 PHE A C 1
ATOM 862 O O . PHE A 1 111 ? -29.130 -16.903 21.425 1.00 94.25 111 PHE A O 1
ATOM 869 N N . LEU A 1 112 ? -31.039 -17.756 22.264 1.00 94.19 112 LEU A N 1
ATOM 870 C CA . LEU A 1 112 ? -31.711 -17.898 20.970 1.00 94.19 112 LEU A CA 1
ATOM 871 C C . LEU A 1 112 ? -31.988 -16.535 20.328 1.00 94.19 112 LEU A C 1
ATOM 873 O O . LEU A 1 112 ? -31.862 -16.403 19.114 1.00 94.19 112 LEU A O 1
ATOM 877 N N . GLU A 1 113 ? -32.335 -15.521 21.123 1.00 94.50 113 GLU A N 1
ATOM 878 C CA . GLU A 1 113 ? -32.603 -14.170 20.628 1.00 94.50 113 GLU A CA 1
ATOM 879 C C . GLU A 1 113 ? -31.348 -13.489 20.074 1.00 94.50 113 GLU A C 1
ATOM 881 O O . GLU A 1 113 ? -31.358 -13.065 18.919 1.00 94.50 113 GLU A O 1
ATOM 886 N N . ALA A 1 114 ? -30.246 -13.479 20.829 1.00 94.12 114 ALA A N 1
ATOM 887 C CA . ALA A 1 114 ? -28.973 -12.944 20.355 1.00 94.12 114 ALA A CA 1
ATOM 888 C C . ALA A 1 114 ? -28.484 -13.667 19.087 1.00 94.12 114 ALA A C 1
ATOM 890 O O . ALA A 1 114 ? -28.035 -13.021 18.139 1.00 94.12 114 ALA A O 1
ATOM 891 N N . SER A 1 115 ? -28.631 -14.997 19.040 1.00 95.19 115 SER A N 1
ATOM 892 C CA . SER A 1 115 ? -28.295 -15.804 17.859 1.00 95.19 115 SER A CA 1
ATOM 893 C C . SER A 1 115 ? -29.169 -15.436 16.652 1.00 95.19 115 SER A C 1
ATOM 895 O O . SER A 1 115 ? -28.653 -15.250 15.552 1.00 95.19 115 SER A O 1
ATOM 897 N N . ALA A 1 116 ? -30.483 -15.266 16.843 1.00 95.38 116 ALA A N 1
ATOM 898 C CA . ALA A 1 116 ? -31.415 -14.885 15.780 1.00 95.38 116 ALA A CA 1
ATOM 899 C C . ALA A 1 116 ? -31.167 -13.458 15.256 1.00 95.38 116 ALA A C 1
ATOM 901 O O . ALA A 1 116 ? -31.224 -13.235 14.046 1.00 95.38 116 ALA A O 1
ATOM 902 N N . ILE A 1 117 ? -30.847 -12.503 16.138 1.00 95.12 117 ILE A N 1
ATOM 903 C CA . ILE A 1 117 ? -30.448 -11.142 15.749 1.00 95.12 117 ILE A CA 1
ATOM 904 C C . ILE A 1 117 ? -29.133 -11.158 14.963 1.00 95.12 117 ILE A C 1
ATOM 906 O O . ILE A 1 117 ? -29.026 -10.454 13.963 1.00 95.12 117 ILE A O 1
ATOM 910 N N . LEU A 1 118 ? -28.147 -11.972 15.349 1.00 95.25 118 LEU A N 1
ATOM 911 C CA . LEU A 1 118 ? -26.878 -12.064 14.619 1.00 95.25 118 LEU A CA 1
ATOM 912 C C . LEU A 1 118 ? -27.027 -12.742 13.253 1.00 95.25 118 LEU A C 1
ATOM 914 O O . LEU A 1 118 ? -26.454 -12.253 12.280 1.00 95.25 118 LEU A O 1
ATOM 918 N N . VAL A 1 119 ? -27.864 -13.781 13.137 1.00 95.88 119 VAL A N 1
ATOM 919 C CA . VAL A 1 119 ? -28.234 -14.354 11.831 1.00 95.88 119 VAL A CA 1
ATOM 920 C C . VAL A 1 119 ? -28.899 -13.286 10.963 1.00 95.88 119 VAL A C 1
ATOM 922 O O . VAL A 1 119 ? -28.475 -13.087 9.827 1.00 95.88 119 VAL A O 1
ATOM 925 N N . LEU A 1 120 ? -29.874 -12.540 11.501 1.00 95.62 120 LEU A N 1
ATOM 926 C CA . LEU A 1 120 ? -30.540 -11.444 10.790 1.00 95.62 120 LEU A CA 1
ATOM 927 C C . LEU A 1 120 ? -29.544 -10.370 10.324 1.00 95.62 120 LEU A C 1
ATOM 929 O O . LEU A 1 120 ? -29.578 -9.989 9.154 1.00 95.62 120 LEU A O 1
ATOM 933 N N . ILE A 1 121 ? -28.628 -9.923 11.192 1.00 95.00 121 ILE A N 1
ATOM 934 C CA . ILE A 1 121 ? -27.585 -8.950 10.833 1.00 95.00 121 ILE A CA 1
ATOM 935 C C . ILE A 1 121 ? -26.710 -9.507 9.707 1.00 95.00 121 ILE A C 1
ATOM 937 O O . ILE A 1 121 ? -26.471 -8.788 8.742 1.00 95.00 121 ILE A O 1
ATOM 941 N N . PHE A 1 122 ? -26.273 -10.768 9.758 1.00 95.75 122 PHE A N 1
ATOM 942 C CA . PHE A 1 122 ? -25.399 -11.338 8.724 1.00 95.75 122 PHE A CA 1
ATOM 943 C C . PHE A 1 122 ? -26.122 -11.766 7.439 1.00 95.75 122 PHE A C 1
ATOM 945 O O . PHE A 1 122 ? -25.443 -11.949 6.430 1.00 95.75 122 PHE A O 1
ATOM 952 N N . THR A 1 123 ? -27.463 -11.828 7.383 1.00 95.94 123 THR A N 1
ATOM 953 C CA . THR A 1 123 ? -28.175 -11.928 6.082 1.00 95.94 123 THR A CA 1
ATOM 954 C C . THR A 1 123 ? -27.850 -10.753 5.152 1.00 95.94 123 THR A C 1
ATOM 956 O O . THR A 1 123 ? -27.859 -10.916 3.933 1.00 95.94 123 THR A O 1
ATOM 959 N N . SER A 1 124 ? -27.469 -9.596 5.710 1.00 95.75 124 SER A N 1
ATOM 960 C CA . SER A 1 124 ? -26.994 -8.434 4.948 1.00 95.75 124 SER A CA 1
ATOM 961 C C . SER A 1 124 ? -25.816 -8.739 4.020 1.00 95.75 124 SER A C 1
ATOM 963 O O . SER A 1 124 ? -25.742 -8.141 2.953 1.00 95.75 124 SER A O 1
ATOM 965 N N . ILE A 1 125 ? -24.935 -9.680 4.380 1.00 95.25 125 ILE A N 1
ATOM 966 C CA . ILE A 1 125 ? -23.734 -10.031 3.610 1.00 95.25 125 ILE A CA 1
ATOM 967 C C . ILE A 1 125 ? -24.149 -10.655 2.268 1.00 95.25 125 ILE A C 1
ATOM 969 O O . ILE A 1 125 ? -23.816 -10.137 1.205 1.00 95.25 125 ILE A O 1
ATOM 973 N N . GLY A 1 126 ? -24.960 -11.716 2.306 1.00 95.25 126 GLY A N 1
ATOM 974 C CA . GLY A 1 126 ? -25.513 -12.366 1.118 1.00 95.25 126 GLY A CA 1
ATOM 975 C C . GLY A 1 126 ? -26.463 -11.462 0.330 1.00 95.25 126 GLY A C 1
ATOM 976 O O . GLY A 1 126 ? -26.452 -11.501 -0.897 1.00 95.25 126 GLY A O 1
ATOM 977 N N . LEU A 1 127 ? -27.232 -10.597 1.003 1.00 95.81 127 LEU A N 1
ATOM 978 C CA . LEU A 1 127 ? -28.090 -9.605 0.342 1.00 95.81 127 LEU A CA 1
ATOM 979 C C . LEU A 1 127 ? -27.283 -8.505 -0.368 1.00 95.81 127 LEU A C 1
ATOM 981 O O . LEU A 1 127 ? -27.660 -8.106 -1.466 1.00 95.81 127 LEU A O 1
ATOM 985 N N . GLY A 1 128 ? -26.171 -8.047 0.212 1.00 94.06 128 GLY A N 1
ATOM 986 C CA . GLY A 1 128 ? -25.246 -7.092 -0.404 1.00 94.06 128 GLY A CA 1
ATOM 987 C C . GLY A 1 128 ? -24.516 -7.711 -1.593 1.00 94.06 128 GLY A C 1
ATOM 988 O O . GLY A 1 128 ? -24.504 -7.136 -2.680 1.00 94.06 128 GLY A O 1
ATOM 989 N N . ALA A 1 129 ? -24.011 -8.935 -1.423 1.00 92.56 129 ALA A N 1
ATOM 990 C CA . ALA A 1 129 ? -23.402 -9.716 -2.494 1.00 92.56 129 ALA A CA 1
ATOM 991 C C . ALA A 1 129 ? -24.374 -9.996 -3.654 1.00 92.56 129 ALA A C 1
ATOM 993 O O . ALA A 1 129 ? -23.989 -9.927 -4.819 1.00 92.56 129 ALA A O 1
ATOM 994 N N . TYR A 1 130 ? -25.646 -10.279 -3.356 1.00 94.00 130 TYR A N 1
ATOM 995 C CA . TYR A 1 130 ? -26.695 -10.429 -4.364 1.00 94.00 130 TYR A CA 1
ATOM 996 C C . TYR A 1 130 ? -27.011 -9.096 -5.050 1.00 94.00 130 TYR A C 1
ATOM 998 O O . TYR A 1 130 ? -27.026 -9.037 -6.277 1.00 94.00 130 TYR A O 1
ATOM 1006 N N . ALA A 1 131 ? -27.206 -8.015 -4.291 1.00 92.88 131 ALA A N 1
ATOM 1007 C CA . ALA A 1 131 ? -27.506 -6.689 -4.831 1.00 92.88 131 ALA A CA 1
ATOM 1008 C C . ALA A 1 131 ? -26.392 -6.156 -5.752 1.00 92.88 131 ALA A C 1
ATOM 1010 O O . ALA A 1 131 ? -26.697 -5.525 -6.761 1.00 92.88 131 ALA A O 1
ATOM 1011 N N . ALA A 1 132 ? -25.122 -6.472 -5.473 1.00 89.56 132 ALA A N 1
ATOM 1012 C CA . ALA A 1 132 ? -23.999 -6.121 -6.344 1.00 89.56 132 ALA A CA 1
ATOM 1013 C C . ALA A 1 132 ? -24.108 -6.739 -7.749 1.00 89.56 132 ALA A C 1
ATOM 1015 O O . ALA A 1 132 ? -23.693 -6.112 -8.718 1.00 89.56 132 ALA A O 1
ATOM 1016 N N . THR A 1 133 ? -24.741 -7.911 -7.902 1.00 89.31 133 THR A N 1
ATOM 1017 C CA . THR A 1 133 ? -24.957 -8.531 -9.228 1.00 89.31 133 THR A CA 1
ATOM 1018 C C . THR A 1 133 ? -25.897 -7.738 -10.146 1.00 89.31 133 THR A C 1
ATOM 1020 O O . THR A 1 133 ? -25.951 -8.017 -11.340 1.00 89.31 133 THR A O 1
ATOM 1023 N N . TRP A 1 134 ? -26.595 -6.728 -9.613 1.00 88.00 134 TRP A N 1
ATOM 1024 C CA . TRP A 1 134 ? -27.468 -5.812 -10.357 1.00 88.00 134 TRP A CA 1
ATOM 1025 C C . TRP A 1 134 ? -26.816 -4.445 -10.635 1.00 88.00 134 TRP A C 1
ATOM 1027 O O . TRP A 1 134 ? -27.460 -3.569 -11.215 1.00 88.00 134 TRP A O 1
ATOM 1037 N N . LEU A 1 135 ? -25.568 -4.223 -10.204 1.00 85.12 135 LEU A N 1
ATOM 1038 C CA . LEU A 1 135 ? -24.878 -2.943 -10.372 1.00 85.12 135 LEU A CA 1
ATOM 1039 C C . LEU A 1 135 ? -24.492 -2.717 -11.853 1.00 85.12 135 LEU A C 1
ATOM 1041 O O . LEU A 1 135 ? -23.851 -3.583 -12.456 1.00 85.12 135 LEU A O 1
ATOM 1045 N N . PRO A 1 136 ? -24.814 -1.556 -12.458 1.00 78.06 136 PRO A N 1
ATOM 1046 C CA . PRO A 1 136 ? -24.330 -1.219 -13.794 1.00 78.06 136 PRO A CA 1
ATOM 1047 C C . PRO A 1 136 ? -22.796 -1.199 -13.840 1.00 78.06 136 PRO A C 1
ATOM 1049 O O . PRO A 1 136 ? -22.158 -0.543 -13.020 1.00 78.06 136 PRO A O 1
ATOM 1052 N N . GLY A 1 137 ? -22.213 -1.908 -14.809 1.00 73.94 137 GLY A N 1
ATOM 1053 C CA . GLY A 1 137 ? -20.760 -2.045 -14.972 1.00 73.94 137 GLY A CA 1
ATOM 1054 C C . GLY A 1 137 ? -20.185 -3.410 -14.577 1.00 73.94 137 GLY A C 1
ATOM 1055 O O . GLY A 1 137 ? -19.018 -3.654 -14.867 1.00 73.94 137 GLY A O 1
ATOM 1056 N N . MET A 1 138 ? -20.977 -4.307 -13.975 1.00 79.38 138 MET A N 1
ATOM 1057 C CA . MET A 1 138 ? -20.576 -5.705 -13.756 1.00 79.38 138 MET A CA 1
ATOM 1058 C C . MET A 1 138 ? -20.276 -6.409 -15.089 1.00 79.38 138 MET A C 1
ATOM 1060 O O . MET A 1 138 ? -21.051 -6.296 -16.042 1.00 79.38 138 MET A O 1
ATOM 1064 N N . ASP A 1 139 ? -19.187 -7.177 -15.153 1.00 75.88 139 ASP A N 1
ATOM 1065 C CA . ASP A 1 139 ? -18.846 -7.964 -16.341 1.00 75.88 139 ASP A CA 1
ATOM 1066 C C . ASP A 1 139 ? -19.816 -9.147 -16.500 1.00 75.88 139 ASP A C 1
ATOM 1068 O O . ASP A 1 139 ? -19.729 -10.158 -15.798 1.00 75.88 139 ASP A O 1
ATOM 1072 N N . ALA A 1 140 ? -20.734 -9.028 -17.462 1.00 78.75 140 ALA A N 1
ATOM 1073 C CA . ALA A 1 140 ? -21.762 -10.025 -17.752 1.00 78.75 140 ALA A CA 1
ATOM 1074 C C . ALA A 1 140 ? -21.210 -11.408 -18.159 1.00 78.75 140 ALA A C 1
ATOM 1076 O O . ALA A 1 140 ? -21.949 -12.385 -18.097 1.00 78.75 140 ALA A O 1
ATOM 1077 N N . VAL A 1 141 ? -19.932 -11.519 -18.548 1.00 78.88 141 VAL A N 1
ATOM 1078 C CA . VAL A 1 141 ? -19.271 -12.803 -18.850 1.00 78.88 141 VAL A CA 1
ATOM 1079 C C . VAL A 1 141 ? -18.632 -13.414 -17.594 1.00 78.88 141 VAL A C 1
ATOM 1081 O O . VAL A 1 141 ? -18.535 -14.636 -17.496 1.00 78.88 141 VAL A O 1
ATOM 1084 N N . ARG A 1 142 ? -18.246 -12.596 -16.598 1.00 78.81 142 ARG A N 1
ATOM 1085 C CA . ARG A 1 142 ? -17.886 -13.080 -15.248 1.00 78.81 142 ARG A CA 1
ATOM 1086 C C . ARG A 1 142 ? -19.128 -13.346 -14.371 1.00 78.81 142 ARG A C 1
ATOM 1088 O O . ARG A 1 142 ? -18.970 -13.871 -13.270 1.00 78.81 142 ARG A O 1
ATOM 1095 N N . LEU A 1 143 ? -20.349 -13.025 -14.813 1.00 86.75 143 LEU A N 1
ATOM 1096 C CA . LEU A 1 143 ? -21.583 -13.248 -14.048 1.00 86.75 143 LEU A CA 1
ATOM 1097 C C . LEU A 1 143 ? -22.309 -14.540 -14.471 1.00 86.75 143 LEU A C 1
ATOM 1099 O O . LEU A 1 143 ? -22.760 -14.685 -15.602 1.00 86.75 143 LEU A O 1
ATOM 1103 N N . GLY A 1 144 ? -22.463 -15.479 -13.538 1.00 86.00 144 GLY A N 1
ATOM 1104 C CA . GLY A 1 144 ? -23.280 -16.680 -13.709 1.00 86.00 144 GLY A CA 1
ATOM 1105 C C . GLY A 1 144 ? -24.763 -16.467 -13.368 1.00 86.00 144 GLY A C 1
ATOM 1106 O O . GLY A 1 144 ? -25.170 -15.382 -12.944 1.00 86.00 144 GLY A O 1
ATOM 1107 N N . PRO A 1 145 ? -25.602 -17.511 -13.486 1.00 88.31 145 PRO A N 1
ATOM 1108 C CA . PRO A 1 145 ? -26.978 -17.462 -13.001 1.00 88.31 145 PRO A CA 1
ATOM 1109 C C . PRO A 1 145 ? -27.013 -17.393 -11.465 1.00 88.31 145 PRO A C 1
ATOM 1111 O O . PRO A 1 145 ? -26.406 -18.223 -10.788 1.00 88.31 145 PRO A O 1
ATOM 1114 N N . ASN A 1 146 ? -27.777 -16.449 -10.906 1.00 90.50 146 ASN A N 1
ATOM 1115 C CA . ASN A 1 146 ? -27.954 -16.286 -9.457 1.00 90.50 146 ASN A CA 1
ATOM 1116 C C . ASN A 1 146 ? -28.707 -17.480 -8.827 1.00 90.50 146 ASN A C 1
ATOM 1118 O O . ASN A 1 146 ? -29.932 -17.477 -8.703 1.00 90.50 146 ASN A O 1
ATOM 1122 N N . ARG A 1 147 ? -27.969 -18.514 -8.407 1.00 92.00 147 ARG A N 1
ATOM 1123 C CA . ARG A 1 147 ? -28.508 -19.714 -7.744 1.00 92.00 147 ARG A CA 1
ATOM 1124 C C . ARG A 1 147 ? -28.727 -19.451 -6.252 1.00 92.00 147 ARG A C 1
ATOM 1126 O O . ARG A 1 147 ? -27.756 -19.317 -5.517 1.00 92.00 147 ARG A O 1
ATOM 1133 N N . PHE A 1 148 ? -29.974 -19.479 -5.773 1.00 92.00 148 PHE A N 1
ATOM 1134 C CA . PHE A 1 148 ? -30.298 -19.272 -4.347 1.00 92.00 148 PHE A CA 1
ATOM 1135 C C . PHE A 1 148 ? -29.461 -20.146 -3.391 1.00 92.00 148 PHE A C 1
ATOM 1137 O O . PHE A 1 148 ? -28.925 -19.645 -2.406 1.00 92.00 148 PHE A O 1
ATOM 1144 N N . LEU A 1 149 ? -29.266 -21.430 -3.718 1.00 93.62 149 LEU A N 1
ATOM 1145 C CA . LEU A 1 149 ? -28.449 -22.349 -2.914 1.00 93.62 149 LEU A CA 1
ATOM 1146 C C . LEU A 1 149 ? -26.975 -21.924 -2.792 1.00 93.62 149 LEU A C 1
ATOM 1148 O O . LEU A 1 149 ? -26.363 -22.208 -1.769 1.00 93.62 149 LEU A O 1
ATOM 1152 N N . ALA A 1 150 ? -26.409 -21.214 -3.774 1.00 92.94 150 ALA A N 1
ATOM 1153 C CA . ALA A 1 150 ? -25.032 -20.718 -3.700 1.00 92.94 150 ALA A CA 1
ATOM 1154 C C . ALA A 1 150 ? -24.879 -19.574 -2.677 1.00 92.94 150 ALA A C 1
ATOM 1156 O O . ALA A 1 150 ? -23.847 -19.475 -2.024 1.00 92.94 150 ALA A O 1
ATOM 1157 N N . TYR A 1 151 ? -25.929 -18.768 -2.482 1.00 94.25 151 TYR A N 1
ATOM 1158 C CA . TYR A 1 151 ? -25.992 -17.756 -1.422 1.00 94.25 151 TYR A CA 1
ATOM 1159 C C . TYR A 1 151 ? -26.352 -18.361 -0.059 1.00 94.25 151 TYR A C 1
ATOM 1161 O O . TYR A 1 151 ? -25.844 -17.908 0.961 1.00 94.25 151 TYR A O 1
ATOM 1169 N N . ALA A 1 152 ? -27.226 -19.373 -0.023 1.00 94.81 152 ALA A N 1
ATOM 1170 C CA . ALA A 1 152 ? -27.718 -19.967 1.221 1.00 94.81 152 ALA A CA 1
ATOM 1171 C C . ALA A 1 152 ? -26.734 -20.964 1.863 1.00 94.81 152 ALA A C 1
ATOM 1173 O O . ALA A 1 152 ? -26.622 -21.007 3.088 1.00 94.81 152 ALA A O 1
ATOM 1174 N N . MET A 1 153 ? -26.005 -21.757 1.069 1.00 94.56 153 MET A N 1
ATOM 1175 C CA . MET A 1 153 ? -25.143 -22.824 1.594 1.00 94.56 153 MET A CA 1
ATOM 1176 C C . MET A 1 153 ? -24.015 -22.317 2.517 1.00 94.56 153 MET A C 1
ATOM 1178 O O . MET A 1 153 ? -23.857 -22.906 3.586 1.00 94.56 153 MET A O 1
ATOM 1182 N N . PRO A 1 154 ? -23.313 -21.196 2.232 1.00 94.62 154 PRO A N 1
ATOM 1183 C CA . PRO A 1 154 ? -22.323 -20.618 3.151 1.00 94.62 154 PRO A CA 1
ATOM 1184 C C . PRO A 1 154 ? -22.876 -20.275 4.546 1.00 94.62 154 PRO A C 1
ATOM 1186 O O . PRO A 1 154 ? -22.143 -20.331 5.540 1.00 94.62 154 PRO A O 1
ATOM 1189 N N . TYR A 1 155 ? -24.179 -19.977 4.660 1.00 95.19 155 TYR A N 1
ATOM 1190 C CA . TYR A 1 155 ? -24.807 -19.777 5.966 1.00 95.19 155 TYR A CA 1
ATOM 1191 C C . TYR A 1 155 ? -24.923 -21.075 6.761 1.00 95.19 155 TYR A C 1
ATOM 1193 O O . TYR A 1 155 ? -24.681 -21.065 7.965 1.00 95.19 155 TYR A O 1
ATOM 1201 N N . VAL A 1 156 ? -25.243 -22.188 6.100 1.00 94.19 156 VAL A N 1
ATOM 1202 C CA . VAL A 1 156 ? -25.350 -23.512 6.731 1.00 94.19 156 VAL A CA 1
ATOM 1203 C C . VAL A 1 156 ? -23.967 -24.082 7.049 1.00 94.19 156 VAL A C 1
ATOM 1205 O O . VAL A 1 156 ? -23.756 -24.586 8.149 1.00 94.19 156 VAL A O 1
ATOM 1208 N N . THR A 1 157 ? -23.007 -23.978 6.123 1.00 93.00 157 THR A N 1
ATOM 1209 C CA . THR A 1 157 ? -21.664 -24.547 6.313 1.00 93.00 157 THR A CA 1
ATOM 1210 C C . THR A 1 157 ? -20.821 -23.785 7.316 1.00 93.00 157 THR A C 1
ATOM 1212 O O . THR A 1 157 ? -19.929 -24.389 7.901 1.00 93.00 157 THR A O 1
ATOM 1215 N N . SER A 1 158 ? -21.029 -22.472 7.465 1.00 92.44 158 SER A N 1
ATOM 1216 C CA . SER A 1 158 ? -20.055 -21.605 8.138 1.00 92.44 158 SER A CA 1
ATOM 1217 C C . SER A 1 158 ? -20.696 -20.536 9.023 1.00 92.44 158 SER A C 1
ATOM 1219 O O . SER A 1 158 ? -20.387 -20.489 10.209 1.00 92.44 158 SER A O 1
ATOM 1221 N N . ILE A 1 159 ? -21.611 -19.698 8.518 1.00 94.94 159 ILE A N 1
ATOM 1222 C CA . ILE A 1 159 ? -22.099 -18.551 9.314 1.00 94.94 159 ILE A CA 1
ATOM 1223 C C . ILE A 1 159 ? -22.895 -18.978 10.549 1.00 94.94 159 ILE A C 1
ATOM 1225 O O . ILE A 1 159 ? -22.617 -18.490 11.639 1.00 94.94 159 ILE A O 1
ATOM 1229 N N . ILE A 1 160 ? -23.863 -19.885 10.413 1.00 95.50 160 ILE A N 1
ATOM 1230 C CA . ILE A 1 160 ? -24.689 -20.338 11.539 1.00 95.50 160 ILE A CA 1
ATOM 1231 C C . ILE A 1 160 ? -23.846 -21.123 12.565 1.00 95.50 160 ILE A C 1
ATOM 1233 O O . ILE A 1 160 ? -23.946 -20.792 13.747 1.00 95.50 160 ILE A O 1
ATOM 1237 N N . PRO A 1 161 ? -22.963 -22.073 12.177 1.00 95.12 161 PRO A N 1
ATOM 1238 C CA . PRO A 1 161 ? -22.009 -22.682 13.107 1.00 95.12 161 PRO A CA 1
ATOM 1239 C C . PRO A 1 161 ? -21.137 -21.664 13.855 1.00 95.12 161 PRO A C 1
ATOM 1241 O O . PRO A 1 161 ? -21.050 -21.719 15.083 1.00 95.12 161 PRO A O 1
ATOM 1244 N N . ASN A 1 162 ? -20.560 -20.692 13.140 1.00 94.19 162 ASN A N 1
ATOM 1245 C CA . ASN A 1 162 ? -19.679 -19.685 13.731 1.00 94.19 162 ASN A CA 1
ATOM 1246 C C . ASN A 1 162 ? -20.456 -18.737 14.668 1.00 94.19 162 ASN A C 1
ATOM 1248 O O . ASN A 1 162 ? -19.964 -18.426 15.752 1.00 94.19 162 ASN A O 1
ATOM 1252 N N . ILE A 1 163 ? -21.691 -18.342 14.318 1.00 95.62 163 ILE A N 1
ATOM 1253 C CA . ILE A 1 163 ? -22.589 -17.597 15.220 1.00 95.62 163 ILE A CA 1
ATOM 1254 C C . ILE A 1 163 ? -22.870 -18.411 16.479 1.00 95.62 163 ILE A C 1
ATOM 1256 O O . ILE A 1 163 ? -22.693 -17.884 17.569 1.00 95.62 163 ILE A O 1
ATOM 1260 N N . LEU A 1 164 ? -23.277 -19.679 16.370 1.00 95.81 164 LEU A N 1
ATOM 1261 C CA . LEU A 1 164 ? -23.632 -20.487 17.542 1.00 95.81 164 LEU A CA 1
ATOM 1262 C C . LEU A 1 164 ? -22.441 -20.681 18.494 1.00 95.81 164 LEU A C 1
ATOM 1264 O O . LEU A 1 164 ? -22.613 -20.553 19.708 1.00 95.81 164 LEU A O 1
ATOM 1268 N N . LEU A 1 165 ? -21.233 -20.905 17.963 1.00 95.19 165 LEU A N 1
ATOM 1269 C CA . LEU A 1 165 ? -20.000 -20.980 18.753 1.00 95.19 165 LEU A CA 1
ATOM 1270 C C . LEU A 1 165 ? -19.662 -19.640 19.429 1.00 95.19 165 LEU A C 1
ATOM 1272 O O . LEU A 1 165 ? -19.434 -19.597 20.639 1.00 95.19 165 LEU A O 1
ATOM 1276 N N . MET A 1 166 ? -19.649 -18.535 18.679 1.00 93.56 166 MET A N 1
ATOM 1277 C CA . MET A 1 166 ? -19.278 -17.221 19.221 1.00 93.56 166 MET A CA 1
ATOM 1278 C C . MET A 1 166 ? -20.335 -16.695 20.199 1.00 93.56 166 MET A C 1
ATOM 1280 O O . MET A 1 166 ? -19.987 -16.176 21.260 1.00 93.56 166 MET A O 1
ATOM 1284 N N . CYS A 1 167 ? -21.624 -16.910 19.918 1.00 94.06 167 CYS A N 1
ATOM 1285 C CA . CYS A 1 167 ? -22.704 -16.706 20.877 1.00 94.06 167 CYS A CA 1
ATOM 1286 C C . CYS A 1 167 ? -22.461 -17.518 22.147 1.00 94.06 167 CYS A C 1
ATOM 1288 O O . CYS A 1 167 ? -22.544 -16.944 23.228 1.00 94.06 167 CYS A O 1
ATOM 1290 N N . ALA A 1 168 ? -22.127 -18.811 22.051 1.00 95.31 168 ALA A N 1
ATOM 1291 C CA . ALA A 1 168 ? -21.879 -19.641 23.229 1.00 95.31 168 ALA A CA 1
ATOM 1292 C C . ALA A 1 168 ? -20.747 -19.069 24.091 1.00 95.31 168 ALA A C 1
ATOM 1294 O O . ALA A 1 168 ? -20.927 -18.910 25.299 1.00 95.31 168 ALA A O 1
ATOM 1295 N N . ILE A 1 169 ? -19.624 -18.687 23.479 1.00 94.44 169 ILE A N 1
ATOM 1296 C CA . ILE A 1 169 ? -18.465 -18.110 24.171 1.00 94.44 169 ILE A CA 1
ATOM 1297 C C . ILE A 1 169 ? -18.820 -16.767 24.832 1.00 94.44 169 ILE A C 1
ATOM 1299 O O . ILE A 1 169 ? -18.649 -16.610 26.044 1.00 94.44 169 ILE A O 1
ATOM 1303 N N . PHE A 1 170 ? -19.356 -15.802 24.080 1.00 93.69 170 PHE A N 1
ATOM 1304 C CA . PHE A 1 170 ? -19.603 -14.449 24.595 1.00 93.69 170 PHE A CA 1
ATOM 1305 C C . PHE A 1 170 ? -20.793 -14.362 25.553 1.00 93.69 170 PHE A C 1
ATOM 1307 O O . PHE A 1 170 ? -20.722 -13.633 26.546 1.00 93.69 170 PHE A O 1
ATOM 1314 N N . PHE A 1 171 ? -21.848 -15.147 25.324 1.00 93.38 171 PHE A N 1
ATOM 1315 C CA . PHE A 1 171 ? -22.971 -15.270 26.253 1.00 93.38 171 PHE A CA 1
ATOM 1316 C C . PHE A 1 171 ? -22.526 -15.941 27.561 1.00 93.38 171 PHE A C 1
ATOM 1318 O O . PHE A 1 171 ? -22.879 -15.463 28.638 1.00 93.38 171 PHE A O 1
ATOM 1325 N N . SER A 1 172 ? -21.686 -16.984 27.495 1.00 92.94 172 SER A N 1
ATOM 1326 C CA . SER A 1 172 ? -21.097 -17.620 28.686 1.00 92.94 172 SER A CA 1
ATOM 1327 C C . SER A 1 172 ? -20.234 -16.646 29.489 1.00 92.94 172 SER A C 1
ATOM 1329 O O . SER A 1 172 ? -20.420 -16.511 30.700 1.00 92.94 172 SER A O 1
ATOM 1331 N N . LEU A 1 173 ? -19.341 -15.905 28.821 1.00 91.94 173 LEU A N 1
ATOM 1332 C CA . LEU A 1 173 ? -18.520 -14.869 29.455 1.00 91.94 173 LEU A CA 1
ATOM 1333 C C . LEU A 1 173 ? -19.383 -13.798 30.137 1.00 91.94 173 LEU A C 1
ATOM 1335 O O . LEU A 1 173 ? -19.142 -13.474 31.301 1.00 91.94 173 LEU A O 1
ATOM 1339 N N . GLY A 1 174 ? -20.408 -13.273 29.460 1.00 89.06 174 GLY A N 1
ATOM 1340 C CA . GLY A 1 174 ? -21.305 -12.259 30.020 1.00 89.06 174 GLY A CA 1
ATOM 1341 C C . GLY A 1 174 ? -22.138 -12.773 31.202 1.00 89.06 174 GLY A C 1
ATOM 1342 O O . GLY A 1 174 ? -22.170 -12.135 32.255 1.00 89.06 174 GLY A O 1
ATOM 1343 N N . ALA A 1 175 ? -22.754 -13.952 31.064 1.00 89.00 175 ALA A N 1
ATOM 1344 C CA . ALA A 1 175 ? -23.656 -14.530 32.064 1.00 89.00 175 ALA A CA 1
ATOM 1345 C C . ALA A 1 175 ? -22.932 -14.953 33.352 1.00 89.00 175 ALA A C 1
ATOM 1347 O O . ALA A 1 175 ? -23.484 -14.805 34.446 1.00 89.00 175 ALA A O 1
ATOM 1348 N N . LEU A 1 176 ? -21.706 -15.478 33.237 1.00 88.94 176 LEU A N 1
ATOM 1349 C CA . LEU A 1 176 ? -20.921 -15.940 34.384 1.00 88.94 176 LEU A CA 1
ATOM 1350 C C . LEU A 1 176 ? -20.156 -14.800 35.071 1.00 88.94 176 LEU A C 1
ATOM 1352 O O . LEU A 1 176 ? -20.105 -14.761 36.299 1.00 88.94 176 LEU A O 1
ATOM 1356 N N . SER A 1 177 ? -19.599 -13.847 34.315 1.00 86.69 177 SER A N 1
ATOM 1357 C CA . SER A 1 177 ? -18.868 -12.708 34.899 1.00 86.69 177 SER A CA 1
ATOM 1358 C C . SER A 1 177 ? -19.776 -11.624 35.485 1.00 86.69 177 SER A C 1
ATOM 1360 O O . SER A 1 177 ? -19.357 -10.902 36.395 1.00 86.69 177 SER A O 1
ATOM 1362 N N . ARG A 1 178 ? -20.994 -11.474 34.938 1.00 85.69 178 ARG A N 1
ATOM 1363 C CA . ARG A 1 178 ? -21.910 -10.348 35.186 1.00 85.69 178 ARG A CA 1
ATOM 1364 C C . ARG A 1 178 ? -21.249 -8.971 34.959 1.00 85.69 178 ARG A C 1
ATOM 1366 O O . ARG A 1 178 ? -21.550 -8.018 35.678 1.00 85.69 178 ARG A O 1
ATOM 1373 N N . LYS A 1 179 ? -20.304 -8.871 34.010 1.00 81.12 179 LYS A N 1
ATOM 1374 C CA . LYS A 1 179 ? -19.552 -7.644 33.675 1.00 81.12 179 LYS A CA 1
ATOM 1375 C C . LYS A 1 179 ? -19.294 -7.537 32.169 1.00 81.12 179 LYS A C 1
ATOM 1377 O O . LYS A 1 179 ? -18.736 -8.461 31.579 1.00 81.12 179 LYS A O 1
ATOM 1382 N N . ALA A 1 180 ? -19.549 -6.364 31.586 1.00 77.62 180 ALA A N 1
ATOM 1383 C CA . ALA A 1 180 ? -19.157 -6.042 30.208 1.00 77.62 180 ALA A CA 1
ATOM 1384 C C . ALA A 1 180 ? -17.660 -6.306 29.945 1.00 77.62 180 ALA A C 1
ATOM 1386 O O . ALA A 1 180 ? -17.275 -6.827 28.898 1.00 77.62 180 ALA A O 1
ATOM 1387 N N . ASN A 1 181 ? -16.817 -6.022 30.944 1.00 75.25 181 ASN A N 1
ATOM 1388 C CA . ASN A 1 181 ? -15.364 -6.093 30.835 1.00 75.25 181 ASN A CA 1
ATOM 1389 C C . ASN A 1 181 ? -14.837 -7.481 30.446 1.00 75.25 181 ASN A C 1
ATOM 1391 O O . ASN A 1 181 ? -13.849 -7.567 29.722 1.00 75.25 181 ASN A O 1
ATOM 1395 N N . ALA A 1 182 ? -15.486 -8.559 30.898 1.00 82.88 182 ALA A N 1
ATOM 1396 C CA . ALA A 1 182 ? -15.058 -9.919 30.574 1.00 82.88 182 ALA A CA 1
ATOM 1397 C C . ALA A 1 182 ? -15.384 -10.302 29.122 1.00 82.88 182 ALA A C 1
ATOM 1399 O O . ALA A 1 182 ? -14.619 -11.032 28.499 1.00 82.88 182 ALA A O 1
ATOM 1400 N N . VAL A 1 183 ? -16.485 -9.779 28.568 1.00 85.19 183 VAL A N 1
ATOM 1401 C CA . VAL A 1 183 ? -16.853 -9.980 27.158 1.00 85.19 183 VAL A CA 1
ATOM 1402 C C . VAL A 1 183 ? -15.855 -9.267 26.252 1.00 85.19 183 VAL A C 1
ATOM 1404 O O . VAL A 1 183 ? -15.306 -9.890 25.348 1.00 85.19 183 VAL A O 1
ATOM 1407 N N . TYR A 1 184 ? -15.572 -7.985 26.510 1.00 76.50 184 TYR A N 1
ATOM 1408 C CA . TYR A 1 184 ? -14.622 -7.222 25.693 1.00 76.50 184 TYR A CA 1
ATOM 1409 C C . TYR A 1 184 ? -13.198 -7.789 25.776 1.00 76.50 184 TYR A C 1
ATOM 1411 O O . TYR A 1 184 ? -12.544 -7.928 24.744 1.00 76.50 184 TYR A O 1
ATOM 1419 N N . LEU A 1 185 ? -12.740 -8.187 26.971 1.00 81.31 185 LEU A N 1
ATOM 1420 C CA . LEU A 1 185 ? -11.449 -8.858 27.141 1.00 81.31 185 LEU A CA 1
ATOM 1421 C C . LEU A 1 185 ? -11.406 -10.200 26.394 1.00 81.31 185 LEU A C 1
ATOM 1423 O O . LEU A 1 185 ? -10.462 -10.451 25.650 1.00 81.31 185 LEU A O 1
ATOM 1427 N N . GLY A 1 186 ? -12.442 -11.034 26.530 1.00 84.81 186 GLY A N 1
ATOM 1428 C CA . GLY A 1 186 ? -12.543 -12.303 25.805 1.00 84.81 186 GLY A CA 1
ATOM 1429 C C . GLY A 1 186 ? -12.582 -12.130 24.285 1.00 84.81 186 GLY A C 1
ATOM 1430 O O . GLY A 1 186 ? -12.013 -12.946 23.569 1.00 84.81 186 GLY A O 1
ATOM 1431 N N . ASN A 1 187 ? -13.185 -11.049 23.782 1.00 84.12 187 ASN A N 1
ATOM 1432 C CA . ASN A 1 187 ? -13.223 -10.736 22.353 1.00 84.12 187 ASN A CA 1
ATOM 1433 C C . ASN A 1 187 ? -11.826 -10.404 21.813 1.00 84.12 187 ASN A C 1
ATOM 1435 O O . ASN A 1 187 ? -11.395 -10.994 20.826 1.00 84.12 187 ASN A O 1
ATOM 1439 N N . VAL A 1 188 ? -11.086 -9.527 22.503 1.00 80.25 188 VAL A N 1
ATOM 1440 C CA . VAL A 1 188 ? -9.690 -9.207 22.158 1.00 80.25 188 VAL A CA 1
ATOM 1441 C C . VAL A 1 188 ? -8.819 -10.465 22.205 1.00 80.25 188 VAL A C 1
ATOM 1443 O O . VAL A 1 188 ? -8.089 -10.740 21.252 1.00 80.25 188 VAL A O 1
ATOM 1446 N N . LEU A 1 189 ? -8.929 -11.263 23.273 1.00 83.50 189 LEU A N 1
ATOM 1447 C CA . LEU A 1 189 ? -8.153 -12.494 23.438 1.00 83.50 189 LEU A CA 1
ATOM 1448 C C . LEU A 1 189 ? -8.480 -13.556 22.380 1.00 83.50 189 LEU A C 1
ATOM 1450 O O . LEU A 1 189 ? -7.561 -14.235 21.934 1.00 83.50 189 LEU A O 1
ATOM 1454 N N . LEU A 1 190 ? -9.736 -13.691 21.941 1.00 85.56 190 LEU A N 1
ATOM 1455 C CA . LEU A 1 190 ? -10.106 -14.673 20.917 1.00 85.56 190 LEU A CA 1
ATOM 1456 C C . LEU A 1 190 ? -9.685 -14.211 19.512 1.00 85.56 190 LEU A C 1
ATOM 1458 O O . LEU A 1 190 ? -9.126 -15.023 18.784 1.00 85.56 190 LEU A O 1
ATOM 1462 N N . VAL A 1 191 ? -9.822 -12.924 19.152 1.00 82.06 191 VAL A N 1
ATOM 1463 C CA . VAL A 1 191 ? -9.282 -12.404 17.871 1.00 82.06 191 VAL A CA 1
ATOM 1464 C C . VAL A 1 191 ? -7.768 -12.620 17.816 1.00 82.06 191 VAL A C 1
ATOM 1466 O O . VAL A 1 191 ? -7.243 -13.139 16.836 1.00 82.06 191 VAL A O 1
ATOM 1469 N N . THR A 1 192 ? -7.071 -12.289 18.903 1.00 78.88 192 THR A N 1
ATOM 1470 C CA . THR A 1 192 ? -5.623 -12.503 19.053 1.00 78.88 192 THR A CA 1
ATOM 1471 C C . THR A 1 192 ? -5.262 -13.981 18.956 1.00 78.88 192 THR A C 1
ATOM 1473 O O . THR A 1 192 ? -4.377 -14.351 18.191 1.00 78.88 192 THR A O 1
ATOM 1476 N N . GLY A 1 193 ? -5.968 -14.833 19.702 1.00 82.00 193 GLY A N 1
ATOM 1477 C CA . GLY A 1 193 ? -5.764 -16.277 19.709 1.00 82.00 193 GLY A CA 1
ATOM 1478 C C . GLY A 1 193 ? -5.998 -16.906 18.339 1.00 82.00 193 GLY A C 1
ATOM 1479 O O . GLY A 1 193 ? -5.223 -17.768 17.948 1.00 82.00 193 GLY A O 1
ATOM 1480 N N . TYR A 1 194 ? -6.993 -16.435 17.581 1.00 82.00 194 TYR A N 1
ATOM 1481 C CA . TYR A 1 194 ? -7.231 -16.878 16.208 1.00 82.00 194 TYR A CA 1
ATOM 1482 C C . TYR A 1 194 ? -6.135 -16.411 15.244 1.00 82.00 194 TYR A C 1
ATOM 1484 O O . TYR A 1 194 ? -5.634 -17.230 14.485 1.00 82.00 194 TYR A O 1
ATOM 1492 N N . LEU A 1 195 ? -5.709 -15.143 15.287 1.00 78.25 195 LEU A N 1
ATOM 1493 C CA . LEU A 1 195 ? -4.612 -14.655 14.436 1.00 78.25 195 LEU A CA 1
ATOM 1494 C C . LEU A 1 195 ? -3.308 -15.428 14.701 1.00 78.25 195 LEU A C 1
ATOM 1496 O O . LEU A 1 195 ? -2.610 -15.820 13.766 1.00 78.25 195 LEU A O 1
ATOM 1500 N N . ILE A 1 196 ? -3.009 -15.709 15.972 1.00 76.38 196 ILE A N 1
ATOM 1501 C CA . ILE A 1 196 ? -1.877 -16.551 16.383 1.00 76.38 196 ILE A CA 1
ATOM 1502 C C . ILE A 1 196 ? -2.063 -17.996 15.908 1.00 76.38 196 ILE A C 1
ATOM 1504 O O . ILE A 1 196 ? -1.128 -18.569 15.354 1.00 76.38 196 ILE A O 1
ATOM 1508 N N . ALA A 1 197 ? -3.252 -18.579 16.089 1.00 77.75 197 ALA A N 1
ATOM 1509 C CA . ALA A 1 197 ? -3.552 -19.940 15.657 1.00 77.75 197 ALA A CA 1
ATOM 1510 C C . ALA A 1 197 ? -3.411 -20.089 14.139 1.00 77.75 197 ALA A C 1
ATOM 1512 O O . ALA A 1 197 ? -2.686 -20.975 13.717 1.00 77.75 197 ALA A O 1
ATOM 1513 N N . ALA A 1 198 ? -3.998 -19.190 13.343 1.00 74.62 198 ALA A N 1
ATOM 1514 C CA . ALA A 1 198 ? -3.888 -19.174 11.885 1.00 74.62 198 ALA A CA 1
ATOM 1515 C C . ALA A 1 198 ? -2.423 -19.086 11.415 1.00 74.62 198 ALA A C 1
ATOM 1517 O O . ALA A 1 198 ? -2.008 -19.829 10.526 1.00 74.62 198 ALA A O 1
ATOM 1518 N N . THR A 1 199 ? -1.622 -18.232 12.067 1.00 71.62 199 THR A N 1
ATOM 1519 C CA . THR A 1 199 ? -0.175 -18.125 11.807 1.00 71.62 199 THR A CA 1
ATOM 1520 C C . THR A 1 199 ? 0.541 -19.449 12.101 1.00 71.62 199 THR A C 1
ATOM 1522 O O . THR A 1 199 ? 1.352 -19.902 11.303 1.00 71.62 199 THR A O 1
ATOM 1525 N N . LEU A 1 200 ? 0.219 -20.099 13.225 1.00 72.38 200 LEU A N 1
ATOM 1526 C CA . LEU A 1 200 ? 0.814 -21.380 13.616 1.00 72.38 200 LEU A CA 1
ATOM 1527 C C . LEU A 1 200 ? 0.326 -22.563 12.771 1.00 72.38 200 LEU A C 1
ATOM 1529 O O . LEU A 1 200 ? 1.097 -23.490 12.554 1.00 72.38 200 LEU A O 1
ATOM 1533 N N . THR A 1 201 ? -0.927 -22.570 12.308 1.00 69.94 201 THR A N 1
ATOM 1534 C CA . THR A 1 201 ? -1.494 -23.682 11.530 1.00 69.94 201 THR A CA 1
ATOM 1535 C C . THR A 1 201 ? -0.963 -23.743 10.104 1.00 69.94 201 THR A C 1
ATOM 1537 O O . THR A 1 201 ? -0.898 -24.842 9.557 1.00 69.94 201 THR A O 1
ATOM 1540 N N . GLY A 1 202 ? -0.533 -22.612 9.533 1.00 64.88 202 GLY A N 1
ATOM 1541 C CA . GLY A 1 202 ? 0.149 -22.578 8.235 1.00 64.88 202 GLY A CA 1
ATOM 1542 C C . GLY A 1 202 ? 1.473 -23.355 8.230 1.00 64.88 202 GLY A C 1
ATOM 1543 O O . GLY A 1 202 ? 1.783 -24.029 7.249 1.00 64.88 202 GLY A O 1
ATOM 1544 N N . ASP A 1 203 ? 2.197 -23.343 9.354 1.00 60.91 203 ASP A N 1
ATOM 1545 C CA . ASP A 1 203 ? 3.467 -24.061 9.538 1.00 60.91 203 ASP A CA 1
ATOM 1546 C C . ASP A 1 203 ? 3.275 -25.575 9.818 1.00 60.91 203 ASP A C 1
ATOM 1548 O O . ASP A 1 203 ? 4.249 -26.332 9.868 1.00 60.91 203 ASP A O 1
ATOM 1552 N N . ILE A 1 204 ? 2.040 -26.063 10.020 1.00 63.81 204 ILE A N 1
ATOM 1553 C CA . ILE A 1 204 ? 1.784 -27.472 10.373 1.00 63.81 204 ILE A CA 1
ATOM 1554 C C . ILE A 1 204 ? 1.843 -28.365 9.124 1.00 63.81 204 ILE A C 1
ATOM 1556 O O . ILE A 1 204 ? 0.860 -28.523 8.395 1.00 63.81 204 ILE A O 1
ATOM 1560 N N . GLU A 1 205 ? 2.971 -29.065 8.951 1.00 65.94 205 GLU A N 1
ATOM 1561 C CA . GLU A 1 205 ? 3.143 -30.153 7.968 1.00 65.94 205 GLU A CA 1
ATOM 1562 C C . GLU A 1 205 ? 1.987 -31.169 8.009 1.00 65.94 205 GLU A C 1
ATOM 1564 O O . GLU A 1 205 ? 1.502 -31.633 6.974 1.00 65.94 205 GLU A O 1
ATOM 1569 N N . ASN A 1 206 ? 1.508 -31.492 9.217 1.00 67.25 206 ASN A N 1
ATOM 1570 C CA . ASN A 1 206 ? 0.428 -32.447 9.467 1.00 67.25 206 ASN A CA 1
ATOM 1571 C C . ASN A 1 206 ? -0.962 -31.832 9.197 1.00 67.25 206 ASN A C 1
ATOM 1573 O O . ASN A 1 206 ? -1.815 -31.701 10.079 1.00 67.25 206 ASN A O 1
ATOM 1577 N N . ARG A 1 207 ? -1.152 -31.425 7.941 1.00 72.19 207 ARG A N 1
ATOM 1578 C CA . ARG A 1 207 ? -2.214 -30.563 7.406 1.00 72.19 207 ARG A CA 1
ATOM 1579 C C . ARG A 1 207 ? -3.641 -30.839 7.908 1.00 72.19 207 ARG A C 1
ATOM 1581 O O . ARG A 1 207 ? -4.415 -29.889 8.029 1.00 72.19 207 ARG A O 1
ATOM 1588 N N . TRP A 1 208 ? -4.029 -32.081 8.209 1.00 80.56 208 TRP A N 1
ATOM 1589 C CA . TRP A 1 208 ? -5.386 -32.388 8.703 1.00 80.56 208 TRP A CA 1
ATOM 1590 C C . TRP A 1 208 ? -5.684 -31.781 10.084 1.00 80.56 208 TRP A C 1
ATOM 1592 O O . TRP A 1 208 ? -6.832 -31.424 10.344 1.00 80.56 208 TRP A O 1
ATOM 1602 N N . VAL A 1 209 ? -4.667 -31.614 10.940 1.00 80.94 209 VAL A N 1
ATOM 1603 C CA . VAL A 1 209 ? -4.825 -31.025 12.280 1.00 80.94 209 VAL A CA 1
ATOM 1604 C C . VAL A 1 209 ? -5.239 -29.558 12.170 1.00 80.94 209 VAL A C 1
ATOM 1606 O O . VAL A 1 209 ? -6.209 -29.151 12.805 1.00 80.94 209 VAL A O 1
ATOM 1609 N N . ALA A 1 210 ? -4.573 -28.786 11.302 1.00 79.62 210 ALA A N 1
ATOM 1610 C CA . ALA A 1 210 ? -4.902 -27.384 11.028 1.00 79.62 210 ALA A CA 1
ATOM 1611 C C . ALA A 1 210 ? -6.389 -27.191 10.665 1.00 79.62 210 ALA A C 1
ATOM 1613 O O . ALA A 1 210 ? -7.075 -26.365 11.265 1.00 79.62 210 ALA A O 1
ATOM 1614 N N . SER A 1 211 ? -6.919 -28.033 9.771 1.00 83.44 211 SER A N 1
ATOM 1615 C CA . SER A 1 211 ? -8.321 -27.983 9.328 1.00 83.44 211 SER A CA 1
ATOM 1616 C C . SER A 1 211 ? -9.351 -28.330 10.413 1.00 83.44 211 SER A C 1
ATOM 1618 O O . SER A 1 211 ? -10.526 -28.004 10.255 1.00 83.44 211 SER A O 1
ATOM 1620 N N . LEU A 1 212 ? -8.957 -28.989 11.508 1.00 86.00 212 LEU A N 1
ATOM 1621 C CA . LEU A 1 212 ? -9.838 -29.242 12.658 1.00 86.00 212 LEU A CA 1
ATOM 1622 C C . LEU A 1 212 ? -9.675 -28.187 13.763 1.00 86.00 212 LEU A C 1
ATOM 1624 O O . LEU A 1 212 ? -10.648 -27.865 14.442 1.00 86.00 212 LEU A O 1
ATOM 1628 N N . VAL A 1 213 ? -8.467 -27.643 13.935 1.00 86.06 213 VAL A N 1
ATOM 1629 C CA . VAL A 1 213 ? -8.137 -26.653 14.975 1.00 86.06 213 VAL A CA 1
ATOM 1630 C C . VAL A 1 213 ? -8.683 -25.255 14.659 1.00 86.06 213 VAL A C 1
ATOM 1632 O O . VAL A 1 213 ? -8.974 -24.510 15.590 1.00 86.06 213 VAL A O 1
ATOM 1635 N N . ASP A 1 214 ? -8.881 -24.900 13.388 1.00 86.56 214 ASP A N 1
ATOM 1636 C CA . ASP A 1 214 ? -9.533 -23.644 12.990 1.00 86.56 214 ASP A CA 1
ATOM 1637 C C . ASP A 1 214 ? -11.030 -23.617 13.399 1.00 86.56 214 ASP A C 1
ATOM 1639 O O . ASP A 1 214 ? -11.827 -24.361 12.821 1.00 86.56 214 ASP A O 1
ATOM 1643 N N . PRO A 1 215 ? -11.467 -22.741 14.332 1.00 87.00 215 PRO A N 1
ATOM 1644 C CA . PRO A 1 215 ? -12.865 -22.665 14.763 1.00 87.00 215 PRO A CA 1
ATOM 1645 C C . PRO A 1 215 ? -13.802 -22.009 13.738 1.00 87.00 215 PRO A C 1
ATOM 1647 O O . PRO A 1 215 ? -15.015 -22.186 13.827 1.00 87.00 215 PRO A O 1
ATOM 1650 N N . PHE A 1 216 ? -13.272 -21.256 12.769 1.00 88.19 216 PHE A N 1
ATOM 1651 C CA . PHE A 1 216 ? -14.049 -20.651 11.683 1.00 88.19 216 PHE A CA 1
ATOM 1652 C C . PHE A 1 216 ? -14.117 -21.555 10.448 1.00 88.19 216 PHE A C 1
ATOM 1654 O O . PHE A 1 216 ? -15.063 -21.424 9.669 1.00 88.19 216 PHE A O 1
ATOM 1661 N N . GLY A 1 217 ? -13.216 -22.536 10.331 1.00 87.44 217 GLY A N 1
ATOM 1662 C CA . GLY A 1 217 ? -13.208 -23.618 9.335 1.00 87.44 217 GLY A CA 1
ATOM 1663 C C . GLY A 1 217 ? -12.838 -23.193 7.913 1.00 87.44 217 GLY A C 1
ATOM 1664 O O . GLY A 1 217 ? -13.190 -23.893 6.963 1.00 87.44 217 GLY A O 1
ATOM 1665 N N . ASN A 1 218 ? -12.132 -22.075 7.767 1.00 85.88 218 ASN A N 1
ATOM 1666 C CA . ASN A 1 218 ? -11.554 -21.618 6.505 1.00 85.88 218 ASN A CA 1
ATOM 1667 C C . ASN A 1 218 ? -10.501 -22.632 6.017 1.00 85.88 218 ASN A C 1
ATOM 1669 O O . ASN A 1 218 ? -10.623 -23.150 4.912 1.00 85.88 218 ASN A O 1
ATOM 1673 N N . GLU A 1 219 ? -9.600 -23.081 6.904 1.00 85.62 219 GLU A N 1
ATOM 1674 C CA . GLU A 1 219 ? -8.606 -24.144 6.640 1.00 85.62 219 GLU A CA 1
ATOM 1675 C C . GLU A 1 219 ? -9.231 -25.505 6.278 1.00 85.62 219 GLU A C 1
ATOM 1677 O O . GLU A 1 219 ? -8.535 -26.417 5.829 1.00 85.62 219 GLU A O 1
ATOM 1682 N N . ALA A 1 220 ? -10.533 -25.701 6.495 1.00 87.69 220 ALA A N 1
ATOM 1683 C CA . ALA A 1 220 ? -11.258 -26.881 6.027 1.00 87.69 220 ALA A CA 1
ATOM 1684 C C . ALA A 1 220 ? -11.955 -26.635 4.676 1.00 87.69 220 ALA A C 1
ATOM 1686 O O . ALA A 1 220 ? -11.971 -27.536 3.834 1.00 87.69 220 ALA A O 1
ATOM 1687 N N . GLY A 1 221 ? -12.484 -25.427 4.451 1.00 87.88 221 GLY A N 1
ATOM 1688 C CA . GLY A 1 221 ? -13.052 -24.989 3.174 1.00 87.88 221 GLY A CA 1
ATOM 1689 C C . GLY A 1 221 ? -12.005 -24.927 2.062 1.00 87.88 221 GLY A C 1
ATOM 1690 O O . GLY A 1 221 ? -12.166 -25.595 1.043 1.00 87.88 221 GLY A O 1
ATOM 1691 N N . ASP A 1 222 ? -10.882 -24.246 2.303 1.00 85.56 222 ASP A N 1
ATOM 1692 C CA . ASP A 1 222 ? -9.798 -24.094 1.327 1.00 85.56 222 ASP A CA 1
ATOM 1693 C C . ASP A 1 222 ? -9.266 -25.456 0.868 1.00 85.56 222 ASP A C 1
ATOM 1695 O O . ASP A 1 222 ? -9.060 -25.690 -0.320 1.00 85.56 222 ASP A O 1
ATOM 1699 N N . ARG A 1 223 ? -9.133 -26.416 1.790 1.00 85.69 223 ARG A N 1
ATOM 1700 C CA . ARG A 1 223 ? -8.684 -27.788 1.490 1.00 85.69 223 ARG A CA 1
ATOM 1701 C C . ARG A 1 223 ? -9.706 -28.610 0.726 1.00 85.69 223 ARG A C 1
ATOM 1703 O O . ARG A 1 223 ? -9.309 -29.463 -0.069 1.00 85.69 223 ARG A O 1
ATOM 1710 N N . LEU A 1 224 ? -10.994 -28.376 0.972 1.00 88.69 224 LEU A N 1
ATOM 1711 C CA . LEU A 1 224 ? -12.072 -28.990 0.207 1.00 88.69 224 LEU A CA 1
ATOM 1712 C C . LEU A 1 224 ? -12.056 -28.484 -1.245 1.00 88.69 224 LEU A C 1
ATOM 1714 O O . LEU A 1 224 ? -12.380 -29.259 -2.140 1.00 88.69 224 LEU A O 1
ATOM 1718 N N . THR A 1 225 ? -11.618 -27.239 -1.479 1.00 88.94 225 THR A N 1
ATOM 1719 C CA . THR A 1 225 ? -11.632 -26.562 -2.789 1.00 88.94 225 THR A CA 1
ATOM 1720 C C . THR A 1 225 ? -10.280 -26.470 -3.514 1.00 88.94 225 THR A C 1
ATOM 1722 O O . THR A 1 225 ? -10.262 -26.148 -4.700 1.00 88.94 225 THR A O 1
ATOM 1725 N N . GLN A 1 226 ? -9.149 -26.764 -2.855 1.00 85.50 226 GLN A N 1
ATOM 1726 C CA . GLN A 1 226 ? -7.781 -26.531 -3.370 1.00 85.50 226 GLN A CA 1
ATOM 1727 C C . GLN A 1 226 ? -7.487 -27.198 -4.728 1.00 85.50 226 GLN A C 1
ATOM 1729 O O . GLN A 1 226 ? -6.690 -26.685 -5.507 1.00 85.50 226 GLN A O 1
ATOM 1734 N N . TYR A 1 227 ? -8.138 -28.332 -5.010 1.00 87.31 227 TYR A N 1
ATOM 1735 C CA . TYR A 1 227 ? -7.975 -29.106 -6.246 1.00 87.31 227 TYR A CA 1
ATOM 1736 C C . TYR A 1 227 ? -9.152 -28.956 -7.222 1.00 87.31 227 TYR A C 1
ATOM 1738 O O . TYR A 1 227 ? -9.176 -29.635 -8.244 1.00 87.31 227 TYR A O 1
ATOM 1746 N N . TRP A 1 228 ? -10.134 -28.095 -6.931 1.00 90.38 228 TRP A N 1
ATOM 1747 C CA . TRP A 1 228 ? -11.258 -27.869 -7.840 1.00 90.38 228 TRP A CA 1
ATOM 1748 C C . TRP A 1 228 ? -10.795 -27.098 -9.072 1.00 90.38 228 TRP A C 1
ATOM 1750 O O . TRP A 1 228 ? -10.199 -26.022 -8.975 1.00 90.38 228 TRP A O 1
ATOM 1760 N N . THR A 1 229 ? -11.145 -27.613 -10.245 1.00 90.38 229 THR A N 1
ATOM 1761 C CA . THR A 1 229 ? -10.999 -26.884 -11.503 1.00 90.38 229 THR A CA 1
ATOM 1762 C C . THR A 1 229 ? -11.877 -25.628 -11.516 1.00 90.38 229 THR A C 1
ATOM 1764 O O . THR A 1 229 ? -12.875 -25.523 -10.799 1.00 90.38 229 THR A O 1
ATOM 1767 N N . VAL A 1 230 ? -11.561 -24.673 -12.396 1.00 87.19 230 VAL A N 1
ATOM 1768 C CA . VAL A 1 230 ? -12.384 -23.466 -12.614 1.00 87.19 230 VAL A CA 1
ATOM 1769 C C . VAL A 1 230 ? -13.849 -23.822 -12.922 1.00 87.19 230 VAL A C 1
ATOM 1771 O O . VAL A 1 230 ? -14.766 -23.158 -12.441 1.00 87.19 230 VAL A O 1
ATOM 1774 N N . ALA A 1 231 ? -14.084 -24.899 -13.680 1.00 88.19 231 ALA A N 1
ATOM 1775 C CA . ALA A 1 231 ? -15.427 -25.381 -14.000 1.00 88.19 231 ALA A CA 1
ATOM 1776 C C . ALA A 1 231 ? -16.182 -25.888 -12.757 1.00 88.19 231 ALA A C 1
ATOM 1778 O O . ALA A 1 231 ? -17.368 -25.599 -12.601 1.00 88.19 231 ALA A O 1
ATOM 1779 N N . GLU A 1 232 ? -15.501 -26.584 -11.843 1.00 90.69 232 GLU A N 1
ATOM 1780 C CA . GLU A 1 232 ? -16.087 -27.026 -10.575 1.00 90.69 232 GLU A CA 1
ATOM 1781 C C . GLU A 1 232 ? -16.349 -25.853 -9.629 1.00 90.69 232 GLU A C 1
ATOM 1783 O O . GLU A 1 232 ? -17.467 -25.743 -9.131 1.00 90.69 232 GLU A O 1
ATOM 1788 N N . LYS A 1 233 ? -15.391 -24.929 -9.447 1.00 90.44 233 LYS A N 1
ATOM 1789 C CA . LYS A 1 233 ? -15.573 -23.708 -8.630 1.00 90.44 233 LYS A CA 1
ATOM 1790 C C . LYS A 1 233 ? -16.808 -22.906 -9.054 1.00 90.44 233 LYS A C 1
ATOM 1792 O O . LYS A 1 233 ? -17.509 -22.367 -8.201 1.00 90.44 233 LYS A O 1
ATOM 1797 N N . ASN A 1 234 ? -17.123 -22.902 -10.352 1.00 90.69 234 ASN A N 1
ATOM 1798 C CA . ASN A 1 234 ? -18.295 -22.242 -10.934 1.00 90.69 234 ASN A CA 1
ATOM 1799 C C . ASN A 1 234 ? -19.645 -22.932 -10.663 1.00 90.69 234 ASN A C 1
ATOM 1801 O O . ASN A 1 234 ? -20.687 -22.287 -10.801 1.00 90.69 234 ASN A O 1
ATOM 1805 N N . VAL A 1 235 ? -19.667 -24.226 -10.321 1.00 91.38 235 VAL A N 1
ATOM 1806 C CA . VAL A 1 235 ? -20.894 -25.049 -10.349 1.00 91.38 235 VAL A CA 1
ATOM 1807 C C . VAL A 1 235 ? -21.147 -25.820 -9.050 1.00 91.38 235 VAL A C 1
ATOM 1809 O O . VAL A 1 235 ? -22.309 -25.922 -8.645 1.00 91.38 235 VAL A O 1
ATOM 1812 N N . ARG A 1 236 ? -20.101 -26.356 -8.412 1.00 92.81 236 ARG A N 1
ATOM 1813 C CA . ARG A 1 236 ? -20.161 -27.202 -7.213 1.00 92.81 236 ARG A CA 1
ATOM 1814 C C . ARG A 1 236 ? -20.376 -26.344 -5.967 1.00 92.81 236 ARG A C 1
ATOM 1816 O O . ARG A 1 236 ? -19.654 -25.381 -5.740 1.00 92.81 236 ARG A O 1
ATOM 1823 N N . LEU A 1 237 ? -21.373 -26.693 -5.154 1.00 92.12 237 LEU A N 1
ATOM 1824 C CA . LEU A 1 237 ? -21.581 -26.068 -3.844 1.00 92.12 237 LEU A CA 1
ATOM 1825 C C . LEU A 1 237 ? -20.492 -26.538 -2.868 1.00 92.12 237 LEU A C 1
ATOM 1827 O O . LEU A 1 237 ? -20.131 -27.713 -2.872 1.00 92.12 237 LEU A O 1
ATOM 1831 N N . VAL A 1 238 ? -20.017 -25.649 -1.993 1.00 90.75 238 VAL A N 1
ATOM 1832 C CA . VAL A 1 238 ? -19.192 -26.050 -0.843 1.00 90.75 238 VAL A CA 1
ATOM 1833 C C . VAL A 1 238 ? -20.095 -26.808 0.135 1.00 90.75 238 VAL A C 1
ATOM 1835 O O . VAL A 1 238 ? -21.004 -26.224 0.721 1.00 90.75 238 VAL A O 1
ATOM 1838 N N . GLY A 1 239 ? -19.907 -28.126 0.231 1.00 91.31 239 GLY A N 1
ATOM 1839 C CA . GLY A 1 239 ? -20.730 -29.032 1.036 1.00 91.31 239 GLY A CA 1
ATOM 1840 C C . GLY A 1 239 ? -20.221 -29.214 2.467 1.00 91.31 239 GLY A C 1
ATOM 1841 O O . GLY A 1 239 ? -19.057 -28.953 2.763 1.00 91.31 239 GLY A O 1
ATOM 1842 N N . LEU A 1 240 ? -21.072 -29.733 3.359 1.00 89.00 240 LEU A N 1
ATOM 1843 C CA . LEU A 1 240 ? -20.629 -30.296 4.643 1.00 89.00 240 LEU A CA 1
ATOM 1844 C C . LEU A 1 240 ? -20.022 -31.691 4.402 1.00 89.00 240 LEU A C 1
ATOM 1846 O O . LEU A 1 240 ? -20.611 -32.714 4.738 1.00 89.00 240 LEU A O 1
ATOM 1850 N N . GLU A 1 241 ? -18.846 -31.711 3.776 1.00 90.44 241 GLU A N 1
ATOM 1851 C CA . GLU A 1 241 ? -18.119 -32.909 3.342 1.00 90.44 241 GLU A CA 1
ATOM 1852 C C . GLU A 1 241 ? -16.738 -32.997 4.021 1.00 90.44 241 GLU A C 1
ATOM 1854 O O . GLU A 1 241 ? -16.140 -31.986 4.401 1.00 90.44 241 GLU A O 1
ATOM 1859 N N . GLY A 1 242 ? -16.209 -34.218 4.165 1.00 89.25 242 GLY A N 1
ATOM 1860 C CA . GLY A 1 242 ? -14.830 -34.469 4.604 1.00 89.25 242 GLY A CA 1
ATOM 1861 C C . GLY A 1 242 ? -14.440 -33.777 5.919 1.00 89.25 242 GLY A C 1
ATOM 1862 O O . GLY A 1 242 ? -15.143 -33.870 6.925 1.00 89.25 242 GLY A O 1
ATOM 1863 N N . LEU A 1 243 ? -13.296 -33.082 5.912 1.00 89.19 243 LEU A N 1
ATOM 1864 C CA . LEU A 1 243 ? -12.771 -32.371 7.086 1.00 89.19 243 LEU A CA 1
ATOM 1865 C C . LEU A 1 243 ? -13.668 -31.206 7.538 1.00 89.19 243 LEU A C 1
ATOM 1867 O O . LEU A 1 243 ? -13.702 -30.913 8.730 1.00 89.19 243 LEU A O 1
ATOM 1871 N N . LEU A 1 244 ? -14.424 -30.572 6.631 1.00 91.12 244 LEU A N 1
ATOM 1872 C CA . LEU A 1 244 ? -15.313 -29.459 6.982 1.00 91.12 244 LEU A CA 1
ATOM 1873 C C . LEU A 1 244 ? -16.510 -29.940 7.815 1.00 91.12 244 LEU A C 1
ATOM 1875 O O . LEU A 1 244 ? -16.882 -29.277 8.782 1.00 91.12 244 LEU A O 1
ATOM 1879 N N . LEU A 1 245 ? -17.059 -31.125 7.521 1.00 93.88 245 LEU A N 1
ATOM 1880 C CA . LEU A 1 245 ? -18.085 -31.747 8.364 1.00 93.88 245 LEU A CA 1
ATOM 1881 C C . LEU A 1 245 ? -17.560 -32.015 9.783 1.00 93.88 245 LEU A C 1
ATOM 1883 O O . LEU A 1 245 ? -18.186 -31.599 10.757 1.00 93.88 245 LEU A O 1
ATOM 1887 N N . TRP A 1 246 ? -16.397 -32.663 9.905 1.00 93.12 246 TRP A N 1
ATOM 1888 C CA . TRP A 1 246 ? -15.802 -32.982 11.208 1.00 93.12 246 TRP A CA 1
ATOM 1889 C C . TRP A 1 246 ? -15.422 -31.734 12.011 1.00 93.12 246 TRP A C 1
ATOM 1891 O O . TRP A 1 246 ? -15.666 -31.698 13.216 1.00 93.12 246 TRP A O 1
ATOM 1901 N N . ASN A 1 247 ? -14.929 -30.685 11.345 1.00 94.19 247 ASN A N 1
ATOM 1902 C CA . ASN A 1 247 ? -14.738 -29.363 11.938 1.00 94.19 247 ASN A CA 1
ATOM 1903 C C . ASN A 1 247 ? -16.052 -28.833 12.547 1.00 94.19 247 ASN A C 1
ATOM 1905 O O . ASN A 1 247 ? -16.079 -28.452 13.718 1.00 94.19 247 ASN A O 1
ATOM 1909 N N . ARG A 1 248 ? -17.170 -28.867 11.802 1.00 95.06 248 ARG A N 1
ATOM 1910 C CA . ARG A 1 248 ? -18.454 -28.346 12.308 1.00 95.06 248 ARG A CA 1
ATOM 1911 C C . ARG A 1 248 ? -19.022 -29.179 13.447 1.00 95.06 248 ARG A C 1
ATOM 1913 O O . ARG A 1 248 ? -19.520 -28.595 14.404 1.00 95.06 248 ARG A O 1
ATOM 1920 N N . VAL A 1 249 ? -18.909 -30.505 13.387 1.00 95.25 249 VAL A N 1
ATOM 1921 C CA . VAL A 1 249 ? -19.322 -31.398 14.484 1.00 95.25 249 VAL A CA 1
ATOM 1922 C C . VAL A 1 249 ? -18.524 -31.100 15.759 1.00 95.25 249 VAL A C 1
ATOM 1924 O O . VAL A 1 249 ? -19.124 -30.930 16.821 1.00 95.25 249 VAL A O 1
ATOM 1927 N N . LEU A 1 250 ? -17.197 -30.959 15.654 1.00 95.06 250 LEU A N 1
ATOM 1928 C CA . LEU A 1 250 ? -16.321 -30.621 16.779 1.00 95.06 250 LEU A CA 1
ATOM 1929 C C . LEU A 1 250 ? -16.706 -29.276 17.413 1.00 95.06 250 LEU A C 1
ATOM 1931 O O . LEU A 1 250 ? -16.982 -29.205 18.611 1.00 95.06 250 LEU A O 1
ATOM 1935 N N . TRP A 1 251 ? -16.769 -28.211 16.612 1.00 94.88 251 TRP A N 1
ATOM 1936 C CA . TRP A 1 251 ? -16.967 -26.854 17.122 1.00 94.88 251 TRP A CA 1
ATOM 1937 C C . TRP A 1 251 ? -18.405 -26.560 17.571 1.00 94.88 251 TRP A C 1
ATOM 1939 O O . TRP A 1 251 ? -18.595 -25.844 18.557 1.00 94.88 251 TRP A O 1
ATOM 1949 N N . LEU A 1 252 ? -19.422 -27.182 16.961 1.00 95.81 252 LEU A N 1
ATOM 1950 C CA . LEU A 1 252 ? -20.786 -27.172 17.509 1.00 95.81 252 LEU A CA 1
ATOM 1951 C C . LEU A 1 252 ? -20.874 -27.959 18.825 1.00 95.81 252 LEU A C 1
ATOM 1953 O O . LEU A 1 252 ? -21.567 -27.517 19.741 1.00 95.81 252 LEU A O 1
ATOM 1957 N N . GLY A 1 253 ? -20.132 -29.064 18.960 1.00 96.44 253 GLY A N 1
ATOM 1958 C CA . GLY A 1 253 ? -19.989 -29.798 20.220 1.00 96.44 253 GLY A CA 1
ATOM 1959 C C . GLY A 1 253 ? -19.388 -28.937 21.336 1.00 96.44 253 GLY A C 1
ATOM 1960 O O . GLY A 1 253 ? -19.947 -28.872 22.432 1.00 96.44 253 GLY A O 1
ATOM 1961 N N . VAL A 1 254 ? -18.309 -28.199 21.046 1.00 95.62 254 VAL A N 1
ATOM 1962 C CA . VAL A 1 254 ? -17.699 -27.229 21.978 1.00 95.62 254 VAL A CA 1
ATOM 1963 C C . VAL A 1 254 ? -18.688 -26.117 22.354 1.00 95.62 254 VAL A C 1
ATOM 1965 O O . VAL A 1 254 ? -18.844 -25.809 23.536 1.00 95.62 254 VAL A O 1
ATOM 1968 N N . GLY A 1 255 ? -19.409 -25.548 21.382 1.00 95.81 255 GLY A N 1
ATOM 1969 C CA . GLY A 1 255 ? -20.443 -24.539 21.636 1.00 95.81 255 GLY A CA 1
ATOM 1970 C C . GLY A 1 255 ? -21.571 -25.055 22.541 1.00 95.81 255 GLY A C 1
ATOM 1971 O O . GLY A 1 255 ? -21.933 -24.400 23.521 1.00 95.81 255 GLY A O 1
ATOM 1972 N N . ALA A 1 256 ? -22.080 -26.261 22.276 1.00 95.31 256 ALA A N 1
ATOM 1973 C CA . ALA A 1 256 ? -23.100 -26.908 23.099 1.00 95.31 256 ALA A CA 1
ATOM 1974 C C . ALA A 1 256 ? -22.597 -27.201 24.525 1.00 95.31 256 ALA A C 1
ATOM 1976 O O . ALA A 1 256 ? -23.311 -26.933 25.494 1.00 95.31 256 ALA A O 1
ATOM 1977 N N . ALA A 1 257 ? -21.355 -27.675 24.671 1.00 96.25 257 ALA A N 1
ATOM 1978 C CA . ALA A 1 257 ? -20.725 -27.914 25.969 1.00 96.25 257 ALA A CA 1
ATOM 1979 C C . ALA A 1 257 ? -20.561 -26.619 26.787 1.00 96.25 257 ALA A C 1
ATOM 1981 O O . ALA A 1 257 ? -20.826 -26.618 27.990 1.00 96.25 257 ALA A O 1
ATOM 1982 N N . LEU A 1 258 ? -20.204 -25.497 26.150 1.00 94.94 258 LEU A N 1
ATOM 1983 C CA . LEU A 1 258 ? -20.130 -24.182 26.801 1.00 94.94 258 LEU A CA 1
ATOM 1984 C C . LEU A 1 258 ? -21.506 -23.684 27.269 1.00 94.94 258 LEU A C 1
ATOM 1986 O O . LEU A 1 258 ? -21.637 -23.223 28.406 1.00 94.94 258 LEU A O 1
ATOM 1990 N N . VAL A 1 259 ? -22.551 -23.824 26.443 1.00 93.75 259 VAL A N 1
ATOM 1991 C CA . VAL A 1 259 ? -23.928 -23.477 26.841 1.00 93.75 259 VAL A CA 1
ATOM 1992 C C . VAL A 1 259 ? -24.405 -24.363 27.997 1.00 93.75 259 VAL A C 1
ATOM 1994 O O . VAL A 1 259 ? -24.982 -23.846 28.955 1.00 93.75 259 VAL A O 1
ATOM 1997 N N . ALA A 1 260 ? -24.110 -25.667 27.972 1.00 93.94 260 ALA A N 1
ATOM 1998 C CA . ALA A 1 260 ? -24.427 -26.592 29.061 1.00 93.94 260 ALA A CA 1
ATOM 1999 C C . ALA A 1 260 ? -23.663 -26.258 30.358 1.00 93.94 260 ALA A C 1
ATOM 2001 O O . ALA A 1 260 ? -24.259 -26.237 31.437 1.00 93.94 260 ALA A O 1
ATOM 2002 N N . PHE A 1 261 ? -22.374 -25.917 30.270 1.00 94.00 261 PHE A N 1
ATOM 2003 C CA . PHE A 1 261 ? -21.559 -25.482 31.409 1.00 94.00 261 PHE A CA 1
ATOM 2004 C C . PHE A 1 261 ? -22.077 -24.176 32.027 1.00 94.00 261 PHE A C 1
ATOM 2006 O O . PHE A 1 261 ? -22.203 -24.075 33.251 1.00 94.00 261 PHE A O 1
ATOM 2013 N N . THR A 1 262 ? -22.446 -23.194 31.202 1.00 92.62 262 THR A N 1
ATOM 2014 C CA . THR A 1 262 ? -23.071 -21.949 31.667 1.00 92.62 262 THR A CA 1
ATOM 2015 C C . THR A 1 262 ? -24.444 -22.211 32.275 1.00 92.62 262 THR A C 1
ATOM 2017 O O . THR A 1 262 ? -24.741 -21.692 33.353 1.00 92.62 262 THR A O 1
ATOM 2020 N N . TRP A 1 263 ? -25.261 -23.077 31.668 1.00 91.62 263 TRP A N 1
ATOM 2021 C CA . TRP A 1 263 ? -26.525 -23.511 32.260 1.00 91.62 263 TRP A CA 1
ATOM 2022 C C . TRP A 1 263 ? -26.323 -24.237 33.596 1.00 91.62 263 TRP A C 1
ATOM 2024 O O . TRP A 1 263 ? -27.137 -24.059 34.498 1.00 91.62 263 TRP A O 1
ATOM 2034 N N . TRP A 1 264 ? -25.235 -24.986 33.790 1.00 91.06 264 TRP A N 1
ATOM 2035 C CA . TRP A 1 264 ? -24.896 -25.584 35.083 1.00 91.06 264 TRP A CA 1
ATOM 2036 C C . TRP A 1 264 ? -24.481 -24.513 36.108 1.00 91.06 264 TRP A C 1
ATOM 2038 O O . TRP A 1 264 ? -25.156 -24.347 37.129 1.00 91.06 264 TRP A O 1
ATOM 2048 N N . LYS A 1 265 ? -23.427 -23.734 35.818 1.00 90.50 265 LYS A N 1
ATOM 2049 C CA . LYS A 1 265 ? -22.811 -22.771 36.753 1.00 90.50 265 LYS A CA 1
ATOM 2050 C C . LYS A 1 265 ? -23.667 -21.547 37.086 1.00 90.50 265 LYS A C 1
ATOM 2052 O O . LYS A 1 265 ? -23.554 -21.041 38.203 1.00 90.50 265 LYS A O 1
ATOM 2057 N N . PHE A 1 266 ? -24.494 -21.051 36.164 1.00 86.44 266 PHE A N 1
ATOM 2058 C CA . PHE A 1 266 ? -25.311 -19.854 36.399 1.00 86.44 266 PHE A CA 1
ATOM 2059 C C . PHE A 1 266 ? -26.262 -20.046 37.592 1.00 86.44 266 PHE A C 1
ATOM 2061 O O . PHE A 1 266 ? -26.721 -21.154 37.873 1.00 86.44 266 PHE A O 1
ATOM 2068 N N . ARG A 1 267 ? -26.606 -18.961 38.290 1.00 82.50 267 ARG A N 1
ATOM 2069 C CA . ARG A 1 267 ? -27.612 -18.946 39.364 1.00 82.50 267 ARG A CA 1
ATOM 2070 C C . ARG A 1 267 ? -28.449 -17.673 39.246 1.00 82.50 267 ARG A C 1
ATOM 2072 O O . ARG A 1 267 ? -27.868 -16.587 39.210 1.00 82.50 267 ARG A O 1
ATOM 2079 N N . LEU A 1 268 ? -29.781 -17.803 39.230 1.00 77.12 268 LEU A N 1
ATOM 2080 C CA . LEU A 1 268 ? -30.668 -16.680 39.548 1.00 77.12 268 LEU A CA 1
ATOM 2081 C C . LEU A 1 268 ? -30.539 -16.436 41.052 1.00 77.12 268 LEU A C 1
ATOM 2083 O O . LEU A 1 268 ? -31.050 -17.197 41.866 1.00 77.12 268 LEU A O 1
ATOM 2087 N N . ALA A 1 269 ? -29.744 -15.432 41.390 1.00 70.00 269 ALA A N 1
ATOM 2088 C CA . ALA A 1 269 ? -29.464 -15.012 42.751 1.00 70.00 269 ALA A CA 1
ATOM 2089 C C . ALA A 1 269 ? -29.094 -13.529 42.710 1.00 70.00 269 ALA A C 1
ATOM 2091 O O . ALA A 1 269 ? -28.167 -13.142 41.977 1.00 70.00 269 ALA A O 1
ATOM 2092 N N . LEU A 1 270 ? -29.833 -12.726 43.476 1.00 63.78 270 LEU A N 1
ATOM 2093 C CA . LEU A 1 270 ? -29.560 -11.308 43.691 1.00 63.78 270 LEU A CA 1
ATOM 2094 C C . LEU A 1 270 ? -28.200 -11.149 44.384 1.00 63.78 270 LEU A C 1
ATOM 2096 O O . LEU A 1 270 ? -27.833 -11.938 45.260 1.00 63.78 270 LEU A O 1
ATOM 2100 N N . ARG A 1 271 ? -27.459 -10.093 44.035 1.00 51.53 271 ARG A N 1
ATOM 2101 C CA . ARG A 1 271 ? -26.336 -9.644 44.870 1.00 51.53 271 ARG A CA 1
ATOM 2102 C C . ARG A 1 271 ? -26.895 -9.120 46.194 1.00 51.53 271 ARG A C 1
ATOM 2104 O O . ARG A 1 271 ? -27.689 -8.192 46.185 1.00 51.53 271 ARG A O 1
ATOM 2111 N N . GLY A 1 272 ? -26.450 -9.688 47.314 1.00 52.28 272 GLY A N 1
ATOM 2112 C CA . GLY A 1 272 ? -26.736 -9.164 48.656 1.00 52.28 272 GLY A CA 1
ATOM 2113 C C . GLY A 1 272 ? -27.412 -10.140 49.620 1.00 52.28 272 GLY A C 1
ATOM 2114 O O . GLY A 1 272 ? -27.217 -9.991 50.819 1.00 52.28 272 GLY A O 1
ATOM 2115 N N . ALA A 1 273 ? -28.088 -11.192 49.137 1.00 44.34 273 ALA A N 1
ATOM 2116 C CA . ALA A 1 273 ? -28.873 -12.144 49.951 1.00 44.34 273 ALA A CA 1
ATOM 2117 C C . ALA A 1 273 ? -28.071 -13.025 50.951 1.00 44.34 273 ALA A C 1
ATOM 2119 O O . ALA A 1 273 ? -28.598 -13.988 51.497 1.00 44.34 273 ALA A O 1
ATOM 2120 N N . GLY A 1 274 ? -26.795 -12.711 51.175 1.00 45.94 274 GLY A N 1
ATOM 2121 C CA . GLY A 1 274 ? -25.913 -13.333 52.166 1.00 45.94 274 GLY A CA 1
ATOM 2122 C C . GLY A 1 274 ? -24.779 -12.409 52.629 1.00 45.94 274 GLY A C 1
ATOM 2123 O O . GLY A 1 274 ? -23.807 -12.883 53.207 1.00 45.94 274 GLY A O 1
ATOM 2124 N N . SER A 1 275 ? -24.866 -11.101 52.355 1.00 41.22 275 SER A N 1
ATOM 2125 C CA . SER A 1 275 ? -23.953 -10.126 52.955 1.00 41.22 275 SER A CA 1
ATOM 2126 C C . SER A 1 275 ? -24.510 -9.721 54.314 1.00 41.22 275 SER A C 1
ATOM 2128 O O . SER A 1 275 ? -25.676 -9.337 54.402 1.00 41.22 275 SER A O 1
ATOM 2130 N N . LYS A 1 276 ? -23.678 -9.749 55.363 1.00 43.59 276 LYS A N 1
ATOM 2131 C CA . LYS A 1 276 ? -24.004 -9.054 56.618 1.00 43.59 276 LYS A CA 1
ATOM 2132 C C . LYS A 1 276 ? -24.307 -7.584 56.314 1.00 43.59 276 LYS A C 1
ATOM 2134 O O . LYS A 1 276 ? -23.799 -7.048 55.324 1.00 43.59 276 LYS A O 1
ATOM 2139 N N . ALA A 1 277 ? -25.137 -6.973 57.162 1.00 44.75 277 ALA A N 1
ATOM 2140 C CA . ALA A 1 277 ? -25.574 -5.590 57.021 1.00 44.75 277 ALA A CA 1
ATOM 2141 C C . ALA A 1 277 ? -24.397 -4.678 56.655 1.00 44.75 277 ALA A C 1
ATOM 2143 O O . ALA A 1 277 ? -23.398 -4.629 57.375 1.00 44.75 277 ALA A O 1
ATOM 2144 N N . ALA A 1 278 ? -24.523 -3.963 55.535 1.00 45.56 278 ALA A N 1
ATOM 2145 C CA . ALA A 1 278 ? -23.640 -2.846 55.260 1.00 45.56 278 ALA A CA 1
ATOM 2146 C C . ALA A 1 278 ? -23.837 -1.848 56.405 1.00 45.56 278 ALA A C 1
ATOM 2148 O O . ALA A 1 278 ? -24.941 -1.327 56.586 1.00 45.56 278 ALA A O 1
ATOM 2149 N N . GLY A 1 279 ? -22.792 -1.643 57.210 1.00 45.19 279 GLY A N 1
ATOM 2150 C CA . GLY A 1 279 ? -22.807 -0.616 58.243 1.00 45.19 279 GLY A CA 1
ATOM 2151 C C . GLY A 1 279 ? -23.170 0.726 57.615 1.00 45.19 279 GLY A C 1
ATOM 2152 O O . GLY A 1 279 ? -22.858 0.967 56.444 1.00 45.19 279 GLY A O 1
ATOM 2153 N N . ARG A 1 280 ? -23.844 1.594 58.378 1.00 44.31 280 ARG A N 1
ATOM 2154 C CA . ARG A 1 280 ? -24.049 2.981 57.950 1.00 44.31 280 ARG A CA 1
ATOM 2155 C C . ARG A 1 280 ? -22.680 3.542 57.580 1.00 44.31 280 ARG A C 1
ATOM 2157 O O . ARG A 1 280 ? -21.799 3.592 58.431 1.00 44.31 280 ARG A O 1
ATOM 2164 N N . VAL A 1 281 ? -22.505 3.923 56.317 1.00 50.19 281 VAL A N 1
ATOM 2165 C CA . VAL A 1 281 ? -21.337 4.702 55.916 1.00 50.19 281 VAL A CA 1
ATOM 2166 C C . VAL A 1 281 ? -21.515 6.051 56.589 1.00 50.19 281 VAL A C 1
ATOM 2168 O O . VAL A 1 281 ? -22.371 6.836 56.178 1.00 50.19 281 VAL A O 1
ATOM 2171 N N . GLU A 1 282 ? -20.767 6.280 57.664 1.00 49.53 282 GLU A N 1
ATOM 2172 C CA . GLU A 1 282 ? -20.645 7.607 58.248 1.00 49.53 282 GLU A CA 1
ATOM 2173 C C . GLU A 1 282 ? -20.134 8.531 57.148 1.00 49.53 282 GLU A C 1
ATOM 2175 O O . GLU A 1 282 ? -19.080 8.294 56.554 1.00 49.53 282 GLU A O 1
ATOM 2180 N N . VAL A 1 283 ? -20.937 9.541 56.813 1.00 52.72 283 VAL A N 1
ATOM 2181 C CA . VAL A 1 283 ? -20.525 10.586 55.881 1.00 52.72 283 VAL A CA 1
ATOM 2182 C C . VAL A 1 283 ? -19.412 11.351 56.593 1.00 52.72 283 VAL A C 1
ATOM 2184 O O . VAL A 1 283 ? -19.702 11.938 57.636 1.00 52.72 283 VAL A O 1
ATOM 2187 N N . PRO A 1 284 ? -18.160 11.341 56.095 1.00 60.69 284 PRO A N 1
ATOM 2188 C CA . PRO A 1 284 ? -17.081 12.045 56.768 1.00 60.69 284 PRO A CA 1
ATOM 2189 C C . PRO A 1 284 ? -17.431 13.527 56.842 1.00 60.69 284 PRO A C 1
ATOM 2191 O O . PRO A 1 284 ? -17.805 14.122 55.826 1.00 60.69 284 PRO A O 1
ATOM 2194 N N . GLU A 1 285 ? -17.337 14.106 58.037 1.00 57.97 285 GLU A N 1
ATOM 2195 C CA . GLU A 1 285 ? -17.657 15.513 58.248 1.00 57.97 285 GLU A CA 1
ATOM 2196 C C . GLU A 1 285 ? -16.791 16.377 57.322 1.00 57.97 285 GLU A C 1
ATOM 2198 O O . GLU A 1 285 ? -15.574 16.189 57.220 1.00 57.97 285 GLU A O 1
ATOM 2203 N N . ALA A 1 286 ? -17.439 17.254 56.552 1.00 56.91 286 ALA A N 1
ATOM 2204 C CA . ALA A 1 286 ? -16.791 17.908 55.424 1.00 56.91 286 ALA A CA 1
ATOM 2205 C C . ALA A 1 286 ? -15.656 18.820 55.928 1.00 56.91 286 ALA A C 1
ATOM 2207 O O . ALA A 1 286 ? -15.931 19.767 56.669 1.00 56.91 286 ALA A O 1
ATOM 2208 N N . PRO A 1 287 ? -14.387 18.582 55.536 1.00 65.06 287 PRO A N 1
ATOM 2209 C CA . PRO A 1 287 ? -13.274 19.374 56.038 1.00 65.06 287 PRO A CA 1
ATOM 2210 C C . PRO A 1 287 ? -13.451 20.835 55.623 1.00 65.06 287 PRO A C 1
ATOM 2212 O O . PRO A 1 287 ? -13.737 21.123 54.457 1.00 65.06 287 PRO A O 1
ATOM 2215 N N . ALA A 1 288 ? -13.265 21.747 56.582 1.00 65.94 288 ALA A N 1
ATOM 2216 C CA . ALA A 1 288 ? -13.471 23.177 56.381 1.00 65.94 288 ALA A CA 1
ATOM 2217 C C . ALA A 1 288 ? -12.748 23.677 55.111 1.00 65.94 288 ALA A C 1
ATOM 2219 O O . ALA A 1 288 ? -11.590 23.301 54.876 1.00 65.94 288 ALA A O 1
ATOM 2220 N N . PRO A 1 289 ? -13.404 24.506 54.275 1.00 59.22 289 PRO A N 1
ATOM 2221 C CA . PRO A 1 289 ? -12.885 24.873 52.964 1.00 59.22 289 PRO A CA 1
ATOM 2222 C C . PRO A 1 289 ? -11.580 25.660 53.102 1.00 59.22 289 PRO A C 1
ATOM 2224 O O . PRO A 1 289 ? -11.576 26.839 53.455 1.00 59.22 289 PRO A O 1
ATOM 2227 N N . ARG A 1 290 ? -10.454 25.003 52.796 1.00 63.50 290 ARG A N 1
ATOM 2228 C CA . ARG A 1 290 ? -9.145 25.660 52.716 1.00 63.50 290 ARG A CA 1
ATOM 2229 C C . ARG A 1 290 ? -9.213 26.779 51.678 1.00 63.50 290 ARG A C 1
ATOM 2231 O O . ARG A 1 290 ? -9.573 26.533 50.528 1.00 63.50 290 ARG A O 1
ATOM 2238 N N . SER A 1 291 ? -8.817 27.985 52.070 1.00 55.47 291 SER A N 1
ATOM 2239 C CA . SER A 1 291 ? -8.683 29.137 51.180 1.00 55.47 291 SER A CA 1
ATOM 2240 C C . SER A 1 291 ? -7.534 28.916 50.189 1.00 55.47 291 SER A C 1
ATOM 2242 O O . SER A 1 291 ? -6.371 29.199 50.464 1.00 55.47 291 SER A O 1
ATOM 2244 N N . VAL A 1 292 ? -7.860 28.373 49.015 1.00 65.00 292 VAL A N 1
ATOM 2245 C CA . VAL A 1 292 ? -6.909 28.210 47.908 1.00 65.00 292 VAL A CA 1
ATOM 2246 C C . VAL A 1 292 ? -6.861 29.504 47.098 1.00 65.00 292 VAL A C 1
ATOM 2248 O O . VAL A 1 292 ? -7.888 29.993 46.635 1.00 65.00 292 VAL A O 1
ATOM 2251 N N . THR A 1 293 ? -5.666 30.051 46.883 1.00 72.00 293 THR A N 1
ATOM 2252 C CA . THR A 1 293 ? -5.471 31.211 46.008 1.00 72.00 293 THR A CA 1
ATOM 2253 C C . THR A 1 293 ? -5.728 30.830 44.546 1.00 72.00 293 THR A C 1
ATOM 2255 O O . THR A 1 293 ? -5.048 29.982 43.966 1.00 72.00 293 THR A O 1
ATOM 2258 N N . HIS A 1 294 ? -6.741 31.448 43.936 1.00 70.38 294 HIS A N 1
ATOM 2259 C CA . HIS A 1 294 ? -7.144 31.153 42.563 1.00 70.38 294 HIS A CA 1
ATOM 2260 C C . HIS A 1 294 ? -6.278 31.903 41.537 1.00 70.38 294 HIS A C 1
ATOM 2262 O O . HIS A 1 294 ? -6.526 33.060 41.207 1.00 70.38 294 HIS A O 1
ATOM 2268 N N . ASP A 1 295 ? -5.265 31.218 41.009 1.00 76.81 295 ASP A N 1
ATOM 2269 C CA . ASP A 1 295 ? -4.434 31.696 39.902 1.00 76.81 295 ASP A CA 1
ATOM 2270 C C . ASP A 1 295 ? -5.105 31.402 38.545 1.00 76.81 295 ASP A C 1
ATOM 2272 O O . ASP A 1 295 ? -5.148 30.258 38.090 1.00 76.81 295 ASP A O 1
ATOM 2276 N N . PHE A 1 296 ? -5.621 32.448 37.892 1.00 78.31 296 PHE A N 1
ATOM 2277 C CA . PHE A 1 296 ? -6.239 32.384 36.558 1.00 78.31 296 PHE A CA 1
ATOM 2278 C C . PHE A 1 296 ? -5.291 32.783 35.411 1.00 78.31 296 PHE A C 1
ATOM 2280 O O . PHE A 1 296 ? -5.738 33.046 34.293 1.00 78.31 296 PHE A O 1
ATOM 2287 N N . SER A 1 297 ? -3.978 32.847 35.656 1.00 85.06 297 SER A N 1
ATOM 2288 C CA . SER A 1 297 ? -2.995 33.240 34.641 1.00 85.06 297 SER A CA 1
ATOM 2289 C C . SER A 1 297 ? -2.919 32.262 33.459 1.00 85.06 297 SER A C 1
ATOM 2291 O O . SER A 1 297 ? -3.205 31.065 33.565 1.00 85.06 297 SER A O 1
ATOM 2293 N N . HIS A 1 298 ? -2.401 32.734 32.321 1.00 82.94 298 HIS A N 1
ATOM 2294 C CA . HIS A 1 298 ? -2.047 31.854 31.200 1.00 82.94 298 HIS A CA 1
ATOM 2295 C C . HIS A 1 298 ? -1.032 30.765 31.609 1.00 82.94 298 HIS A C 1
ATOM 2297 O O . HIS A 1 298 ? -1.092 29.646 31.098 1.00 82.94 298 HIS A O 1
ATOM 2303 N N . ALA A 1 299 ? -0.158 31.040 32.585 1.00 86.88 299 ALA A N 1
ATOM 2304 C CA . ALA A 1 299 ? 0.754 30.052 33.157 1.00 86.88 299 ALA A CA 1
ATOM 2305 C C . ALA A 1 299 ? 0.024 28.985 33.997 1.00 86.88 299 ALA A C 1
ATOM 2307 O O . ALA A 1 299 ? 0.439 27.825 34.017 1.00 86.88 299 ALA A O 1
ATOM 2308 N N . ALA A 1 300 ? -1.071 29.328 34.687 1.00 86.56 300 ALA A N 1
ATOM 2309 C CA . ALA A 1 300 ? -1.955 28.344 35.316 1.00 86.56 300 ALA A CA 1
ATOM 2310 C C . ALA A 1 300 ? -2.687 27.494 34.268 1.00 86.56 300 ALA A C 1
ATOM 2312 O O . ALA A 1 300 ? -2.682 26.270 34.378 1.00 86.56 300 ALA A O 1
ATOM 2313 N N . ALA A 1 301 ? -3.212 28.107 33.202 1.00 87.06 301 ALA A N 1
ATOM 2314 C CA . ALA A 1 301 ? -3.857 27.383 32.104 1.00 87.06 301 ALA A CA 1
ATOM 2315 C C . ALA A 1 301 ? -2.903 26.402 31.389 1.00 87.06 301 ALA A C 1
ATOM 2317 O O . ALA A 1 301 ? -3.304 25.287 31.058 1.00 87.06 301 ALA A O 1
ATOM 2318 N N . LEU A 1 302 ? -1.625 26.758 31.206 1.00 90.12 302 LEU A N 1
ATOM 2319 C CA . LEU A 1 302 ? -0.603 25.849 30.668 1.00 90.12 302 LEU A CA 1
ATOM 2320 C C . LEU A 1 302 ? -0.239 24.722 31.652 1.00 90.12 302 LEU A C 1
ATOM 2322 O O . LEU A 1 302 ? -0.181 23.560 31.254 1.00 90.12 302 LEU A O 1
ATOM 2326 N N . ARG A 1 303 ? -0.072 25.012 32.951 1.00 90.38 303 ARG A N 1
ATOM 2327 C CA . ARG A 1 303 ? 0.124 23.964 33.977 1.00 90.38 303 ARG A CA 1
ATOM 2328 C C . ARG A 1 303 ? -1.076 23.007 34.051 1.00 90.38 303 ARG A C 1
ATOM 2330 O O . ARG A 1 303 ? -0.885 21.799 34.197 1.00 90.38 303 ARG A O 1
ATOM 2337 N N . ALA A 1 304 ? -2.295 23.524 33.897 1.00 90.62 304 ALA A N 1
ATOM 2338 C CA . ALA A 1 304 ? -3.517 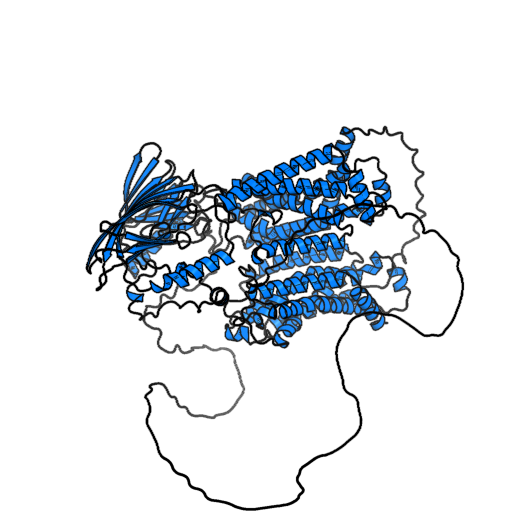22.731 33.802 1.00 90.62 304 ALA A CA 1
ATOM 2339 C C . ALA A 1 304 ? -3.555 21.884 32.519 1.00 90.62 304 ALA A C 1
ATOM 2341 O O . ALA A 1 304 ? -3.902 20.709 32.604 1.00 90.62 304 ALA A O 1
ATOM 2342 N N . LEU A 1 305 ? -3.132 22.420 31.363 1.00 94.44 305 LEU A N 1
ATOM 2343 C CA . LEU A 1 305 ? -3.024 21.670 30.104 1.00 94.44 305 LEU A CA 1
ATOM 2344 C C . LEU A 1 305 ? -2.185 20.401 30.285 1.00 94.44 305 LEU A C 1
ATOM 2346 O O . LEU A 1 305 ? -2.666 19.309 29.985 1.00 94.44 305 LEU A O 1
ATOM 2350 N N . PHE A 1 306 ? -0.958 20.524 30.801 1.00 95.12 306 PHE A N 1
ATOM 2351 C CA . PHE A 1 306 ? -0.068 19.374 30.994 1.00 95.12 306 PHE A CA 1
ATOM 2352 C C . PHE A 1 306 ? -0.638 18.365 31.999 1.00 95.12 306 PHE A C 1
ATOM 2354 O O . PHE A 1 306 ? -0.651 17.166 31.719 1.00 95.12 306 PHE A O 1
ATOM 2361 N N . ARG A 1 307 ? -1.179 18.830 33.136 1.00 94.38 307 ARG A N 1
ATOM 2362 C CA . ARG A 1 307 ? -1.779 17.946 34.151 1.00 94.38 307 ARG A CA 1
ATOM 2363 C C . ARG A 1 307 ? -3.013 17.204 33.631 1.00 94.38 307 ARG A C 1
ATOM 2365 O O . ARG A 1 307 ? -3.114 16.000 33.841 1.00 94.38 307 ARG A O 1
ATOM 2372 N N . LEU A 1 308 ? -3.911 17.881 32.915 1.00 93.44 308 LEU A N 1
ATOM 2373 C CA . LEU A 1 308 ? -5.092 17.263 32.302 1.00 93.44 308 LEU A CA 1
ATOM 2374 C C . LEU A 1 308 ? -4.706 16.309 31.164 1.00 93.44 308 LEU A C 1
ATOM 2376 O O . LEU A 1 308 ? -5.289 15.235 31.057 1.00 93.44 308 LEU A O 1
ATOM 2380 N N . THR A 1 309 ? -3.700 16.657 30.354 1.00 96.69 309 THR A N 1
ATOM 2381 C CA . THR A 1 309 ? -3.155 15.773 29.308 1.00 96.69 309 THR A CA 1
ATOM 2382 C C . THR A 1 309 ? -2.645 14.472 29.921 1.00 96.69 309 THR A C 1
ATOM 2384 O O . THR A 1 309 ? -3.041 13.389 29.494 1.00 96.69 309 THR A O 1
ATOM 2387 N N . TRP A 1 310 ? -1.815 14.573 30.964 1.00 96.75 310 TRP A N 1
ATOM 2388 C CA . TRP A 1 310 ? -1.244 13.414 31.646 1.00 96.75 310 TRP A CA 1
ATOM 2389 C C . TRP A 1 310 ? -2.299 12.586 32.390 1.00 96.75 310 TRP A C 1
ATOM 2391 O O . TRP A 1 310 ? -2.242 11.359 32.356 1.00 96.75 310 TRP A O 1
ATOM 2401 N N . LEU A 1 311 ? -3.303 13.223 33.002 1.00 94.38 311 LEU A N 1
ATOM 2402 C CA . LEU A 1 311 ? -4.436 12.534 33.625 1.00 94.38 311 LEU A CA 1
ATOM 2403 C C . LEU A 1 311 ? -5.234 11.727 32.589 1.00 94.38 311 LEU A C 1
ATOM 2405 O O . LEU A 1 311 ? -5.367 10.515 32.721 1.00 94.38 311 LEU A O 1
ATOM 2409 N N . ASN A 1 312 ? -5.685 12.376 31.511 1.00 94.00 312 ASN A N 1
ATOM 2410 C CA . ASN A 1 312 ? -6.439 11.742 30.425 1.00 94.00 312 ASN A CA 1
ATOM 2411 C C . ASN A 1 312 ? -5.665 10.575 29.784 1.00 94.00 312 ASN A C 1
ATOM 2413 O O . ASN A 1 312 ? -6.236 9.516 29.517 1.00 94.00 312 ASN A O 1
ATOM 2417 N N . PHE A 1 313 ? -4.362 10.761 29.556 1.00 95.81 313 PHE A N 1
ATOM 2418 C CA . PHE A 1 313 ? -3.475 9.732 29.019 1.00 95.81 313 PHE A CA 1
ATOM 2419 C C . PHE A 1 313 ? -3.300 8.565 29.999 1.00 95.81 313 PHE A C 1
ATOM 2421 O O . PHE A 1 313 ? -3.530 7.418 29.627 1.00 95.81 313 PHE A O 1
ATOM 2428 N N . THR A 1 314 ? -2.954 8.830 31.263 1.00 94.50 314 THR A N 1
ATOM 2429 C CA . THR A 1 314 ? -2.694 7.762 32.243 1.00 94.50 314 THR A CA 1
ATOM 2430 C C . THR A 1 314 ? -3.951 7.004 32.660 1.00 94.50 314 THR A C 1
ATOM 2432 O O . THR A 1 314 ? -3.858 5.798 32.859 1.00 94.50 314 THR A O 1
ATOM 2435 N N . GLU A 1 315 ? -5.126 7.638 32.729 1.00 90.50 315 GLU A N 1
ATOM 2436 C CA . GLU A 1 315 ? -6.407 6.929 32.881 1.00 90.50 315 GLU A CA 1
ATOM 2437 C C . GLU A 1 315 ? -6.679 5.991 31.699 1.00 90.50 315 GLU A C 1
ATOM 2439 O O . GLU A 1 315 ? -7.082 4.844 31.894 1.00 90.50 315 GLU A O 1
ATOM 2444 N N . THR A 1 316 ? -6.411 6.455 30.473 1.00 90.69 316 THR A N 1
ATOM 2445 C CA . THR A 1 316 ? -6.609 5.649 29.262 1.00 90.69 316 THR A CA 1
ATOM 2446 C C . THR A 1 316 ? -5.648 4.461 29.217 1.00 90.69 316 THR A C 1
ATOM 2448 O O . THR A 1 316 ? -6.080 3.335 28.984 1.00 90.69 316 THR A O 1
ATOM 2451 N N . VAL A 1 317 ? -4.362 4.681 29.508 1.00 91.62 317 VAL A N 1
ATOM 2452 C CA . VAL A 1 317 ? -3.319 3.641 29.472 1.00 91.62 317 VAL A CA 1
ATOM 2453 C C . VAL A 1 317 ? -3.452 2.632 30.619 1.00 91.62 317 VAL A C 1
ATOM 2455 O O . VAL A 1 317 ? -3.196 1.447 30.420 1.00 91.62 317 VAL A O 1
ATOM 2458 N N . LYS A 1 318 ? -3.903 3.059 31.808 1.00 89.50 318 LYS A N 1
ATOM 2459 C CA . LYS A 1 318 ? -4.186 2.158 32.944 1.00 89.50 318 LYS A CA 1
ATOM 2460 C C . LYS A 1 318 ? -5.471 1.341 32.771 1.00 89.50 318 LYS A C 1
ATOM 2462 O O . LYS A 1 318 ? -5.741 0.459 33.584 1.00 89.50 318 LYS A O 1
ATOM 2467 N N . ASN A 1 319 ? -6.278 1.616 31.746 1.00 85.88 319 ASN A N 1
ATOM 2468 C CA . ASN A 1 319 ? -7.480 0.842 31.472 1.00 85.88 319 ASN A CA 1
ATOM 2469 C C . ASN A 1 319 ? -7.102 -0.588 31.046 1.00 85.88 319 ASN A C 1
ATOM 2471 O O . ASN A 1 319 ? -6.313 -0.784 30.123 1.00 85.88 319 ASN A O 1
ATOM 2475 N N . ILE A 1 320 ? -7.710 -1.596 31.677 1.00 83.25 320 ILE A N 1
ATOM 2476 C CA . ILE A 1 320 ? -7.441 -3.013 31.392 1.00 83.25 320 ILE A CA 1
ATOM 2477 C C . ILE A 1 320 ? -7.642 -3.377 29.911 1.00 83.25 320 ILE A C 1
ATOM 2479 O O . ILE A 1 320 ? -6.923 -4.230 29.397 1.00 83.25 320 ILE A O 1
ATOM 2483 N N . TYR A 1 321 ? -8.554 -2.702 29.197 1.00 78.00 321 TYR A N 1
ATOM 2484 C CA . TYR A 1 321 ? -8.728 -2.905 27.754 1.00 78.00 321 TYR A CA 1
ATOM 2485 C C . TYR A 1 321 ? -7.544 -2.390 26.936 1.00 78.00 321 TYR A C 1
ATOM 2487 O O . TYR A 1 321 ? -7.177 -3.027 25.954 1.00 78.00 321 TYR A O 1
ATOM 2495 N N . PHE A 1 322 ? -6.938 -1.266 27.336 1.00 85.94 322 PHE A N 1
ATOM 2496 C CA . PHE A 1 322 ? -5.767 -0.726 26.650 1.00 85.94 322 PHE A CA 1
ATOM 2497 C C . PHE A 1 322 ? -4.620 -1.727 26.755 1.00 85.94 322 PHE A C 1
ATOM 2499 O O . PHE A 1 322 ? -4.118 -2.195 25.738 1.00 85.94 322 PHE A O 1
ATOM 2506 N N . ILE A 1 323 ? -4.298 -2.147 27.983 1.00 87.19 323 ILE A N 1
ATOM 2507 C CA . ILE A 1 323 ? -3.257 -3.143 28.269 1.00 87.19 323 ILE A CA 1
ATOM 2508 C C . ILE A 1 323 ? -3.522 -4.449 27.502 1.00 87.19 323 ILE A C 1
ATOM 2510 O O . ILE A 1 323 ? -2.605 -4.989 26.888 1.00 87.19 323 ILE A O 1
ATOM 2514 N N . ALA A 1 324 ? -4.771 -4.927 27.471 1.00 82.56 324 ALA A N 1
ATOM 2515 C CA . ALA A 1 324 ? -5.144 -6.132 26.734 1.00 82.56 324 ALA A CA 1
ATOM 2516 C C . ALA A 1 324 ? -4.958 -5.997 25.213 1.00 82.56 324 ALA A C 1
ATOM 2518 O O . ALA A 1 324 ? -4.445 -6.925 24.595 1.00 82.56 324 ALA A O 1
ATOM 2519 N N . ILE A 1 325 ? -5.335 -4.864 24.605 1.00 82.44 325 ILE A N 1
ATOM 2520 C CA . ILE A 1 325 ? -5.176 -4.640 23.157 1.00 82.44 325 ILE A CA 1
ATOM 2521 C C . ILE A 1 325 ? -3.702 -4.397 22.791 1.00 82.44 325 ILE A C 1
ATOM 2523 O O . ILE A 1 325 ? -3.246 -4.871 21.753 1.00 82.44 325 ILE A O 1
ATOM 2527 N N . VAL A 1 326 ? -2.925 -3.726 23.649 1.00 85.31 326 VAL A N 1
ATOM 2528 C CA . VAL A 1 326 ? -1.474 -3.569 23.456 1.00 85.31 326 VAL A CA 1
ATOM 2529 C C . VAL A 1 326 ? -0.779 -4.929 23.509 1.00 85.31 326 VAL A C 1
ATOM 2531 O O . VAL A 1 326 ? -0.035 -5.267 22.594 1.00 85.31 326 VAL A O 1
ATOM 2534 N N . LEU A 1 327 ? -1.054 -5.738 24.537 1.00 86.75 327 LEU A N 1
ATOM 2535 C CA . LEU A 1 327 ? -0.479 -7.077 24.684 1.00 86.75 327 LEU A CA 1
ATOM 2536 C C . LEU A 1 327 ? -0.911 -8.007 23.540 1.00 86.75 327 LEU A C 1
ATOM 2538 O O . LEU A 1 327 ? -0.082 -8.737 23.006 1.00 86.75 327 LEU A O 1
ATOM 2542 N N . ALA A 1 328 ? -2.170 -7.924 23.106 1.00 82.31 328 ALA A N 1
ATOM 2543 C CA . ALA A 1 328 ? -2.663 -8.591 21.905 1.00 82.31 328 ALA A CA 1
ATOM 2544 C C . ALA A 1 328 ? -1.858 -8.220 20.652 1.00 82.31 328 ALA A C 1
ATOM 2546 O O . ALA A 1 328 ? -1.382 -9.105 19.943 1.00 82.31 328 ALA A O 1
ATOM 2547 N N . GLY A 1 329 ? -1.655 -6.923 20.404 1.00 81.31 329 GLY A N 1
ATOM 2548 C CA . GLY A 1 329 ? -0.873 -6.438 19.269 1.00 81.31 329 GLY A CA 1
ATOM 2549 C C . GLY A 1 329 ? 0.600 -6.858 19.333 1.00 81.31 329 GLY A C 1
ATOM 2550 O O . GLY A 1 329 ? 1.141 -7.299 18.323 1.00 81.31 329 GLY A O 1
ATOM 2551 N N . ILE A 1 330 ? 1.232 -6.815 20.515 1.00 84.75 330 ILE A N 1
ATOM 2552 C CA . ILE A 1 330 ? 2.597 -7.333 20.728 1.00 84.75 330 ILE A CA 1
ATOM 2553 C C . ILE A 1 330 ? 2.665 -8.828 20.391 1.00 84.75 330 ILE A C 1
ATOM 2555 O O . ILE A 1 330 ? 3.587 -9.251 19.697 1.00 84.75 330 ILE A O 1
ATOM 2559 N N . LEU A 1 331 ? 1.697 -9.633 20.846 1.00 84.25 331 LEU A N 1
ATOM 2560 C CA . LEU A 1 331 ? 1.662 -11.063 20.537 1.00 84.25 331 LEU A CA 1
ATOM 2561 C C . LEU A 1 331 ? 1.462 -11.313 19.036 1.00 84.25 331 LEU A C 1
ATOM 2563 O O . LEU A 1 331 ? 2.205 -12.107 18.467 1.00 84.25 331 LEU A O 1
ATOM 2567 N N . VAL A 1 332 ? 0.531 -10.617 18.374 1.00 80.31 332 VAL A N 1
ATOM 2568 C CA . VAL A 1 332 ? 0.332 -10.730 16.916 1.00 80.31 332 VAL A CA 1
ATOM 2569 C C . VAL A 1 332 ? 1.615 -10.375 16.160 1.00 80.31 332 VAL A C 1
ATOM 2571 O O . VAL A 1 332 ? 2.030 -11.140 15.296 1.00 80.31 332 VAL A O 1
ATOM 2574 N N . VAL A 1 333 ? 2.302 -9.288 16.527 1.00 80.62 333 VAL A N 1
ATOM 2575 C CA . VAL A 1 333 ? 3.595 -8.902 15.931 1.00 80.62 333 VAL A CA 1
ATOM 2576 C C . VAL A 1 333 ? 4.687 -9.941 16.221 1.00 80.62 333 VAL A C 1
ATOM 2578 O O . VAL A 1 333 ? 5.478 -10.257 15.336 1.00 80.62 333 VAL A O 1
ATOM 2581 N N . GLY A 1 334 ? 4.707 -10.535 17.416 1.00 81.19 334 GLY A N 1
ATOM 2582 C CA . GLY A 1 334 ? 5.642 -11.600 17.786 1.00 81.19 334 GLY A CA 1
ATOM 2583 C C . GLY A 1 334 ? 5.424 -12.917 17.029 1.00 81.19 334 GLY A C 1
ATOM 2584 O O . GLY A 1 334 ? 6.394 -13.583 16.664 1.00 81.19 334 GLY A O 1
ATOM 2585 N N . PHE A 1 335 ? 4.170 -13.291 16.754 1.00 78.12 335 PHE A N 1
ATOM 2586 C CA . PHE A 1 335 ? 3.838 -14.496 15.988 1.00 78.12 335 PHE A CA 1
ATOM 2587 C C . PHE A 1 335 ? 3.950 -14.282 14.476 1.00 78.12 335 PHE A C 1
ATOM 2589 O O . PHE A 1 335 ? 4.600 -15.097 13.828 1.00 78.12 335 PHE A O 1
ATOM 2596 N N . ALA A 1 336 ? 3.474 -13.159 13.925 1.00 72.19 336 ALA A N 1
ATOM 2597 C CA . ALA A 1 336 ? 3.793 -12.751 12.551 1.00 72.19 336 ALA A CA 1
ATOM 2598 C C . ALA A 1 336 ? 5.318 -12.635 12.344 1.00 72.19 336 ALA A C 1
ATOM 2600 O O . ALA A 1 336 ? 5.840 -12.981 11.286 1.00 72.19 336 ALA A O 1
ATOM 2601 N N . GLY A 1 337 ? 6.046 -12.262 13.405 1.00 70.38 337 GLY A N 1
ATOM 2602 C CA . GLY A 1 337 ? 7.501 -12.324 13.534 1.00 70.38 337 GLY A CA 1
ATOM 2603 C C . GLY A 1 337 ? 8.134 -13.675 13.183 1.00 70.38 337 GLY A C 1
ATOM 2604 O O . GLY A 1 337 ? 9.287 -13.694 12.745 1.00 70.38 337 GLY A O 1
ATOM 2605 N N . ARG A 1 338 ? 7.404 -14.796 13.300 1.00 69.62 338 ARG A N 1
ATOM 2606 C CA . ARG A 1 338 ? 7.853 -16.126 12.852 1.00 69.62 338 ARG A CA 1
ATOM 2607 C C . ARG A 1 338 ? 7.786 -16.262 11.335 1.00 69.62 338 ARG A C 1
ATOM 2609 O O . ARG A 1 338 ? 8.842 -16.428 10.734 1.00 69.62 338 ARG A O 1
ATOM 2616 N N . SER A 1 339 ? 6.621 -16.070 10.722 1.00 62.75 339 SER A N 1
ATOM 2617 C CA . SER A 1 339 ? 6.432 -16.158 9.262 1.00 62.75 339 SER A CA 1
ATOM 2618 C C . SER A 1 339 ? 7.160 -15.054 8.472 1.00 62.75 339 SER A C 1
ATOM 2620 O O . SER A 1 339 ? 7.321 -15.162 7.261 1.00 62.75 339 SER A O 1
ATOM 2622 N N . LEU A 1 340 ? 7.668 -14.020 9.161 1.00 58.53 340 LEU A N 1
ATOM 2623 C CA . LEU A 1 340 ? 8.467 -12.879 8.668 1.00 58.53 340 LEU A CA 1
ATOM 2624 C C . LEU A 1 340 ? 9.775 -13.241 7.919 1.00 58.53 340 LEU A C 1
ATOM 2626 O O . LEU A 1 340 ? 10.632 -12.380 7.751 1.00 58.53 340 LEU A O 1
ATOM 2630 N N . SER A 1 341 ? 9.997 -14.493 7.521 1.00 55.72 341 SER A N 1
ATOM 2631 C CA . SER A 1 341 ? 11.245 -14.939 6.892 1.00 55.72 341 SER A CA 1
ATOM 2632 C C . SER A 1 341 ? 11.091 -15.694 5.568 1.00 55.72 341 SER A C 1
ATOM 2634 O O . SER A 1 341 ? 12.048 -15.707 4.806 1.00 55.72 341 SER A O 1
ATOM 2636 N N . ASP A 1 342 ? 9.966 -16.326 5.249 1.00 61.34 342 ASP A N 1
ATOM 2637 C CA . ASP A 1 342 ? 10.047 -17.520 4.394 1.00 61.34 342 ASP A CA 1
ATOM 2638 C C . ASP A 1 342 ? 9.731 -17.254 2.911 1.00 61.34 342 ASP A C 1
ATOM 2640 O O . ASP A 1 342 ? 8.590 -17.322 2.456 1.00 61.34 342 ASP A O 1
ATOM 2644 N N . TRP A 1 343 ? 10.780 -16.988 2.124 1.00 61.59 343 TRP A N 1
ATOM 2645 C CA . TRP A 1 343 ? 10.706 -16.847 0.666 1.00 61.59 343 TRP A CA 1
ATOM 2646 C C . TRP A 1 343 ? 10.821 -18.224 0.002 1.00 61.59 343 TRP A C 1
ATOM 2648 O O . TRP A 1 343 ? 11.889 -18.835 0.024 1.00 61.59 343 TRP A O 1
ATOM 2658 N N . TYR A 1 344 ? 9.716 -18.742 -0.550 1.00 62.09 344 TYR A N 1
ATOM 2659 C CA . TYR A 1 344 ? 9.614 -20.117 -1.078 1.00 62.09 344 TYR A CA 1
ATOM 2660 C C . TYR A 1 344 ? 10.143 -21.188 -0.093 1.00 62.09 344 TYR A C 1
ATOM 2662 O O . TYR A 1 344 ? 10.872 -22.102 -0.474 1.00 62.09 344 TYR A O 1
ATOM 2670 N N . GLY A 1 345 ? 9.820 -21.049 1.200 1.00 63.22 345 GLY A N 1
ATOM 2671 C CA . GLY A 1 345 ? 10.292 -21.954 2.261 1.00 63.22 345 GLY A CA 1
ATOM 2672 C C . GLY A 1 345 ? 11.775 -21.804 2.631 1.00 63.22 345 GLY A C 1
ATOM 2673 O O . GLY A 1 345 ? 12.301 -22.604 3.401 1.00 63.22 345 GLY A O 1
ATOM 2674 N N . THR A 1 346 ? 12.468 -20.791 2.099 1.00 69.88 346 THR A N 1
ATOM 2675 C CA . THR A 1 346 ? 13.807 -20.401 2.553 1.00 69.88 346 THR A CA 1
ATOM 2676 C C . THR A 1 346 ? 13.689 -19.204 3.501 1.00 69.88 346 THR A C 1
ATOM 2678 O O . THR A 1 346 ? 13.327 -18.118 3.040 1.00 69.88 346 THR A O 1
ATOM 2681 N N . PRO A 1 347 ? 14.017 -19.340 4.799 1.00 74.62 347 PRO A N 1
ATOM 2682 C CA . PRO A 1 347 ? 13.932 -18.227 5.740 1.00 74.62 347 PRO A CA 1
ATOM 2683 C C . PRO A 1 347 ? 14.932 -17.114 5.388 1.00 74.62 347 PRO A C 1
ATOM 2685 O O . PRO A 1 347 ? 16.012 -17.400 4.884 1.00 74.62 347 PRO A O 1
ATOM 2688 N N . THR A 1 348 ? 14.634 -15.850 5.694 1.00 78.06 348 THR A N 1
ATOM 2689 C CA . THR A 1 348 ? 15.507 -14.676 5.527 1.00 78.06 348 THR A CA 1
ATOM 2690 C C . THR A 1 348 ? 15.934 -14.049 6.860 1.00 78.06 348 THR A C 1
ATOM 2692 O O . THR A 1 348 ? 15.421 -14.371 7.936 1.00 78.06 348 THR A O 1
ATOM 2695 N N . TYR A 1 349 ? 16.916 -13.147 6.799 1.00 81.44 349 TYR A N 1
ATOM 2696 C CA . TYR A 1 349 ? 17.267 -12.249 7.896 1.00 81.44 349 TYR A CA 1
ATOM 2697 C C . TYR A 1 349 ? 16.173 -11.176 8.075 1.00 81.44 349 TYR A C 1
ATOM 2699 O O . TYR A 1 349 ? 15.837 -10.495 7.102 1.00 81.44 349 TYR A O 1
ATOM 2707 N N . PRO A 1 350 ? 15.632 -10.983 9.296 1.00 84.44 350 PRO A N 1
ATOM 2708 C CA . PRO A 1 350 ? 14.615 -9.971 9.569 1.00 84.44 350 PRO A CA 1
ATOM 2709 C C . PRO A 1 350 ? 15.267 -8.586 9.675 1.00 84.44 350 PRO A C 1
ATOM 2711 O O . PRO A 1 350 ? 15.499 -8.065 10.766 1.00 84.44 350 PRO A O 1
ATOM 2714 N N . VAL A 1 351 ? 15.602 -7.992 8.530 1.00 86.62 351 VAL A N 1
ATOM 2715 C CA . VAL A 1 351 ? 16.114 -6.614 8.471 1.00 86.62 351 VAL A CA 1
ATOM 2716 C C . VAL A 1 351 ? 15.058 -5.617 8.954 1.00 86.62 351 VAL A C 1
ATOM 2718 O O . VAL A 1 351 ? 13.861 -5.925 9.044 1.00 86.62 351 VAL A O 1
ATOM 2721 N N . THR A 1 352 ? 15.507 -4.412 9.283 1.00 87.56 352 THR A N 1
ATOM 2722 C CA . THR A 1 352 ? 14.704 -3.410 9.985 1.00 87.56 352 THR A CA 1
ATOM 2723 C C . THR A 1 352 ? 13.476 -2.992 9.172 1.00 87.56 352 THR A C 1
ATOM 2725 O O . THR A 1 352 ? 12.359 -3.112 9.680 1.00 87.56 352 THR A O 1
ATOM 2728 N N . TYR A 1 353 ? 13.624 -2.664 7.878 1.00 86.31 353 TYR A N 1
ATOM 2729 C CA . TYR A 1 353 ? 12.476 -2.300 7.031 1.00 86.31 353 TYR A CA 1
ATOM 2730 C C . TYR A 1 353 ? 11.433 -3.416 6.903 1.00 86.31 353 TYR A C 1
ATOM 2732 O O . TYR A 1 353 ? 10.236 -3.135 6.864 1.00 86.31 353 TYR A O 1
ATOM 2740 N N . GLN A 1 354 ? 11.858 -4.683 6.827 1.00 83.94 354 GLN A N 1
ATOM 2741 C CA . GLN A 1 354 ? 10.943 -5.809 6.625 1.00 83.94 354 GLN A CA 1
ATOM 2742 C C . GLN A 1 354 ? 10.149 -6.081 7.906 1.00 83.94 354 GLN A C 1
ATOM 2744 O O . GLN A 1 354 ? 8.935 -6.289 7.856 1.00 83.94 354 GLN A O 1
ATOM 2749 N N . THR A 1 355 ? 10.827 -5.997 9.055 1.00 85.88 355 THR A N 1
ATOM 2750 C CA . THR A 1 355 ? 10.202 -6.069 10.381 1.00 85.88 355 THR A CA 1
ATOM 2751 C C . THR A 1 355 ? 9.173 -4.949 10.546 1.00 85.88 355 THR A C 1
ATOM 2753 O O . THR A 1 355 ? 8.033 -5.213 10.918 1.00 85.88 355 THR A O 1
ATOM 2756 N N . MET A 1 356 ? 9.537 -3.715 10.189 1.00 84.69 356 MET A N 1
ATOM 2757 C CA . MET A 1 356 ? 8.672 -2.536 10.293 1.00 84.69 356 MET A CA 1
ATOM 2758 C C . MET A 1 356 ? 7.484 -2.554 9.326 1.00 84.69 356 MET A C 1
ATOM 2760 O O . MET A 1 356 ? 6.389 -2.176 9.728 1.00 84.69 356 MET A O 1
ATOM 2764 N N . ALA A 1 357 ? 7.655 -3.026 8.089 1.00 80.25 357 ALA A N 1
ATOM 2765 C CA . ALA A 1 357 ? 6.561 -3.130 7.123 1.00 80.25 357 ALA A CA 1
ATOM 2766 C C . ALA A 1 357 ? 5.483 -4.126 7.586 1.00 80.25 357 ALA A C 1
ATOM 2768 O O . ALA A 1 357 ? 4.292 -3.817 7.552 1.00 80.25 357 ALA A O 1
ATOM 2769 N N . ILE A 1 358 ? 5.897 -5.302 8.071 1.00 76.25 358 ILE A N 1
ATOM 2770 C CA . ILE A 1 358 ? 4.972 -6.361 8.503 1.00 76.25 358 ILE A CA 1
ATOM 2771 C C . ILE A 1 358 ? 4.352 -6.033 9.869 1.00 76.25 358 ILE A C 1
ATOM 2773 O O . ILE A 1 358 ? 3.138 -6.176 10.039 1.00 76.25 358 ILE A O 1
ATOM 2777 N N . ALA A 1 359 ? 5.143 -5.524 10.821 1.00 75.81 359 ALA A N 1
ATOM 2778 C CA . ALA A 1 359 ? 4.636 -5.076 12.115 1.00 75.81 359 ALA A CA 1
ATOM 2779 C C . ALA A 1 359 ? 3.692 -3.869 11.965 1.00 75.81 359 ALA A C 1
ATOM 2781 O O . ALA A 1 359 ? 2.587 -3.893 12.499 1.00 75.81 359 ALA A O 1
ATOM 2782 N N . GLY A 1 360 ? 4.082 -2.855 11.185 1.00 74.56 360 GLY A N 1
ATOM 2783 C CA . GLY A 1 360 ? 3.275 -1.666 10.898 1.00 74.56 360 GLY A CA 1
ATOM 2784 C C . GLY A 1 360 ? 1.960 -2.001 10.198 1.00 74.56 360 GLY A C 1
ATOM 2785 O O . GLY A 1 360 ? 0.901 -1.611 10.684 1.00 74.56 360 GLY A O 1
ATOM 2786 N N . GLY A 1 361 ? 2.002 -2.791 9.119 1.00 72.38 361 GLY A N 1
ATOM 2787 C CA . GLY A 1 361 ? 0.802 -3.216 8.391 1.00 72.38 361 GLY A CA 1
ATOM 2788 C C . GLY A 1 361 ? -0.181 -4.007 9.261 1.00 72.38 361 GLY A C 1
ATOM 2789 O O . GLY A 1 361 ? -1.375 -3.711 9.269 1.00 72.38 361 GLY A O 1
ATOM 2790 N N . SER A 1 362 ? 0.320 -4.952 10.065 1.00 73.50 362 SER A N 1
ATOM 2791 C CA . SER A 1 362 ? -0.515 -5.743 10.984 1.00 73.50 362 SER A CA 1
ATOM 2792 C C . SER A 1 362 ? -1.098 -4.900 12.126 1.00 73.50 362 SER A C 1
ATOM 2794 O O . SER A 1 362 ? -2.223 -5.134 12.568 1.00 73.50 362 SER A O 1
ATOM 2796 N N . PHE A 1 363 ? -0.346 -3.910 12.618 1.00 80.62 363 PHE A N 1
ATOM 2797 C CA . PHE A 1 363 ? -0.732 -3.091 13.769 1.00 80.62 363 PHE A CA 1
ATOM 2798 C C . PHE A 1 363 ? -1.609 -1.877 13.391 1.00 80.62 363 PHE A C 1
ATOM 2800 O O . PHE A 1 363 ? -2.364 -1.376 14.228 1.00 80.62 363 PHE A O 1
ATOM 2807 N N . ALA A 1 364 ? -1.588 -1.430 12.130 1.00 83.38 364 ALA A N 1
ATOM 2808 C CA . ALA A 1 364 ? -2.345 -0.270 11.647 1.00 83.38 364 ALA A CA 1
ATOM 2809 C C . ALA A 1 364 ? -3.859 -0.367 11.910 1.00 83.38 364 ALA A C 1
ATOM 2811 O O . ALA A 1 364 ? -4.484 0.607 12.334 1.00 83.38 364 ALA A O 1
ATOM 2812 N N . ILE A 1 365 ? -4.457 -1.552 11.741 1.00 76.81 365 ILE A N 1
ATOM 2813 C CA . ILE A 1 365 ? -5.887 -1.772 12.018 1.00 76.81 365 ILE A CA 1
ATOM 2814 C C . ILE A 1 365 ? -6.195 -1.531 13.506 1.00 76.81 365 ILE A C 1
ATOM 2816 O O . ILE A 1 365 ? -7.178 -0.865 13.837 1.00 76.81 365 ILE A O 1
ATOM 2820 N N . PHE A 1 366 ? -5.327 -1.999 14.410 1.00 80.06 366 PHE A N 1
ATOM 2821 C CA . PHE A 1 366 ? -5.470 -1.754 15.846 1.00 80.06 366 PHE A CA 1
ATOM 2822 C C . PHE A 1 366 ? -5.334 -0.262 16.175 1.00 80.06 366 PHE A C 1
ATOM 2824 O O . PHE A 1 366 ? -6.138 0.246 16.953 1.00 80.06 366 PHE A O 1
ATOM 2831 N N . MET A 1 367 ? -4.407 0.469 15.541 1.00 89.00 367 MET A N 1
ATOM 2832 C CA . MET A 1 367 ? -4.303 1.930 15.691 1.00 89.00 367 MET A CA 1
ATOM 2833 C C . MET A 1 367 ? -5.602 2.646 15.305 1.00 89.00 367 MET A C 1
ATOM 2835 O O . MET A 1 367 ? -6.117 3.432 16.097 1.00 89.00 367 MET A O 1
ATOM 2839 N N . LEU A 1 368 ? -6.171 2.361 14.127 1.00 88.75 368 LEU A N 1
ATOM 2840 C CA . LEU A 1 368 ? -7.405 3.014 13.665 1.00 88.75 368 LEU A CA 1
ATOM 2841 C C . LEU A 1 368 ? -8.598 2.722 14.593 1.00 88.75 368 LEU A C 1
ATOM 2843 O O . LEU A 1 368 ? -9.377 3.630 14.908 1.00 88.75 368 LEU A O 1
ATOM 2847 N N . ILE A 1 369 ? -8.706 1.486 15.095 1.00 83.06 369 ILE A N 1
ATOM 2848 C CA . ILE A 1 369 ? -9.712 1.092 16.095 1.00 83.06 369 ILE A CA 1
ATOM 2849 C C . ILE A 1 369 ? -9.498 1.850 17.412 1.00 83.06 369 ILE A C 1
ATOM 2851 O O . ILE A 1 369 ? -10.447 2.433 17.937 1.00 83.06 369 ILE A O 1
ATOM 2855 N N . LEU A 1 370 ? -8.269 1.881 17.937 1.00 88.75 370 LEU A N 1
ATOM 2856 C CA . LEU A 1 370 ? -7.928 2.531 19.207 1.00 88.75 370 LEU A CA 1
ATOM 2857 C C . LEU A 1 370 ? -8.152 4.048 19.150 1.00 88.75 370 LEU A C 1
ATOM 2859 O O . LEU A 1 370 ? -8.755 4.605 20.066 1.00 88.75 370 LEU A O 1
ATOM 2863 N N . ILE A 1 371 ? -7.749 4.711 18.063 1.00 94.06 371 ILE A N 1
ATOM 2864 C CA . ILE A 1 371 ? -7.989 6.144 17.835 1.00 94.06 371 ILE A CA 1
ATOM 2865 C C . ILE A 1 371 ? -9.497 6.425 17.766 1.00 94.06 371 ILE A C 1
ATOM 2867 O O . ILE A 1 371 ? -10.005 7.323 18.443 1.00 94.06 371 ILE A O 1
ATOM 2871 N N . THR A 1 372 ? -10.245 5.623 17.005 1.00 91.00 372 THR A N 1
ATOM 2872 C CA . THR A 1 372 ? -11.701 5.781 16.870 1.00 91.00 372 THR A CA 1
ATOM 2873 C C . THR A 1 372 ? -12.436 5.550 18.186 1.00 91.00 372 THR A C 1
ATOM 2875 O O . THR A 1 372 ? -13.358 6.303 18.500 1.00 91.00 372 THR A O 1
ATOM 2878 N N . LEU A 1 373 ? -12.040 4.547 18.971 1.00 87.38 373 LEU A N 1
ATOM 2879 C CA . LEU A 1 373 ? -12.636 4.243 20.270 1.00 87.38 373 LEU A CA 1
ATOM 2880 C C . LEU A 1 373 ? -12.288 5.322 21.304 1.00 87.38 373 LEU A C 1
ATOM 2882 O O . LEU A 1 373 ? -13.190 5.954 21.856 1.00 87.38 373 LEU A O 1
ATOM 2886 N N . TYR A 1 374 ? -11.002 5.603 21.524 1.00 91.19 374 TYR A N 1
ATOM 2887 C CA . TYR A 1 374 ? -10.583 6.526 22.581 1.00 91.19 374 TYR A CA 1
ATOM 2888 C C . TYR A 1 374 ? -10.876 7.996 22.278 1.00 91.19 374 TYR A C 1
ATOM 2890 O O . TYR A 1 374 ? -11.108 8.748 23.218 1.00 91.19 374 TYR A O 1
ATOM 2898 N N . SER A 1 375 ? -11.001 8.409 21.012 1.00 94.38 375 SER A N 1
ATOM 2899 C CA . SER A 1 375 ? -11.578 9.722 20.670 1.00 94.38 375 SER A CA 1
ATOM 2900 C C . SER A 1 375 ? -13.018 9.886 21.183 1.00 94.38 375 SER A C 1
ATOM 2902 O O . SER A 1 375 ? -13.395 10.967 21.632 1.00 94.38 375 SER A O 1
ATOM 2904 N N . GLY A 1 376 ? -13.817 8.812 21.169 1.00 90.44 376 GLY A N 1
ATOM 2905 C CA . GLY A 1 376 ? -15.176 8.806 21.706 1.00 90.44 376 GLY A CA 1
ATOM 2906 C C . GLY A 1 376 ? -15.184 8.758 23.226 1.00 90.44 376 GLY A C 1
ATOM 2907 O O . GLY A 1 376 ? -15.826 9.599 23.848 1.00 90.44 376 GLY A O 1
ATOM 2908 N N . GLU A 1 377 ? -14.430 7.843 23.835 1.00 89.81 377 GLU A N 1
ATOM 2909 C CA . GLU A 1 377 ? -14.301 7.785 25.298 1.00 89.81 377 GLU A CA 1
ATOM 2910 C C . GLU A 1 377 ? -13.813 9.124 25.874 1.00 89.81 377 GLU A C 1
ATOM 2912 O O . GLU A 1 377 ? -14.477 9.693 26.736 1.00 89.81 377 GLU A O 1
ATOM 2917 N N . LEU A 1 378 ? -12.736 9.711 25.337 1.00 91.81 378 LEU A N 1
ATOM 2918 C CA . LEU A 1 378 ? -12.209 10.998 25.804 1.00 91.81 378 LEU A CA 1
ATOM 2919 C C . LEU A 1 378 ? -13.208 12.153 25.641 1.00 91.81 378 LEU A C 1
ATOM 2921 O O . LEU A 1 378 ? -13.221 13.049 26.481 1.00 91.81 378 LEU A O 1
ATOM 2925 N N . VAL A 1 379 ? -14.049 12.176 24.600 1.00 92.00 379 VAL A N 1
ATOM 2926 C CA . VAL A 1 379 ? -15.051 13.247 24.399 1.00 92.00 379 VAL A CA 1
ATOM 2927 C C . VAL A 1 379 ? -16.297 13.064 25.277 1.00 92.00 379 VAL A C 1
ATOM 2929 O O . VAL A 1 379 ? -16.939 14.062 25.613 1.00 92.00 379 VAL A O 1
ATOM 2932 N N . TRP A 1 380 ? -16.638 11.828 25.656 1.00 90.00 380 TRP A N 1
ATOM 2933 C CA . TRP A 1 380 ? -17.894 11.497 26.346 1.00 90.00 380 TRP A CA 1
ATOM 2934 C C . TRP A 1 380 ? -17.756 11.138 27.832 1.00 90.00 380 TRP A C 1
ATOM 2936 O O . TRP A 1 380 ? -18.755 11.249 28.541 1.00 90.00 380 TRP A O 1
ATOM 2946 N N . ARG A 1 381 ? -16.553 10.802 28.324 1.00 88.50 381 ARG A N 1
ATOM 2947 C CA . ARG A 1 381 ? -16.263 10.348 29.703 1.00 88.50 381 ARG A CA 1
ATOM 2948 C C . ARG A 1 381 ? -17.036 11.092 30.796 1.00 88.50 381 ARG A C 1
ATOM 2950 O O . ARG A 1 381 ? -17.655 10.451 31.636 1.00 88.50 381 ARG A O 1
ATOM 2957 N N . GLU A 1 382 ? -17.028 12.424 30.802 1.00 88.81 382 GLU A N 1
ATOM 2958 C CA . GLU A 1 382 ? -17.673 13.215 31.863 1.00 88.81 382 GLU A CA 1
ATOM 2959 C C . GLU A 1 382 ? -19.207 13.202 31.759 1.00 88.81 382 GLU A C 1
ATOM 2961 O O . GLU A 1 382 ? -19.886 13.347 32.770 1.00 88.81 382 GLU A O 1
ATOM 2966 N N . ARG A 1 383 ? -19.774 12.998 30.562 1.00 87.00 383 ARG A N 1
ATOM 2967 C CA . ARG A 1 383 ? -21.229 12.834 30.373 1.00 87.00 383 ARG A CA 1
ATOM 2968 C C . ARG A 1 383 ? -21.673 11.424 30.740 1.00 87.00 383 ARG A C 1
ATOM 2970 O O . ARG A 1 383 ? -22.677 11.262 31.426 1.00 87.00 383 ARG A O 1
ATOM 2977 N N . ASP A 1 384 ? -20.891 10.420 30.352 1.00 85.06 384 ASP A N 1
ATOM 2978 C CA . ASP A 1 384 ? -21.135 9.020 30.707 1.00 85.06 384 ASP A CA 1
ATOM 2979 C C . ASP A 1 384 ? -21.029 8.810 32.234 1.00 85.06 384 ASP A C 1
ATOM 2981 O O . ASP A 1 384 ? -21.824 8.075 32.818 1.00 85.06 384 ASP A O 1
ATOM 2985 N N . ALA A 1 385 ? -20.120 9.536 32.901 1.00 86.12 385 ALA A N 1
ATOM 2986 C CA . ALA A 1 385 ? -20.001 9.604 34.360 1.00 86.12 385 ALA A CA 1
ATOM 2987 C C . ALA A 1 385 ? -20.993 10.571 35.048 1.00 86.12 385 ALA A C 1
ATOM 2989 O O . ALA A 1 385 ? -21.021 10.628 36.275 1.00 86.12 385 ALA A O 1
ATOM 2990 N N . LYS A 1 386 ? -21.794 11.337 34.288 1.00 87.25 386 LYS A N 1
ATOM 2991 C CA . LYS A 1 386 ? -22.709 12.396 34.773 1.00 87.25 386 LYS A CA 1
ATOM 2992 C C . LYS A 1 386 ? -22.041 13.505 35.609 1.00 87.25 386 LYS A C 1
ATOM 2994 O O . LYS A 1 386 ? -22.694 14.165 36.409 1.00 87.25 386 LYS A O 1
ATOM 2999 N N . THR A 1 387 ? -20.744 13.733 35.416 1.00 88.81 387 THR A N 1
ATOM 3000 C CA . THR A 1 387 ? -19.958 14.791 36.075 1.00 88.81 387 THR A CA 1
ATOM 3001 C C . THR A 1 387 ? -19.725 16.014 35.186 1.00 88.81 387 THR A C 1
ATOM 3003 O O . THR A 1 387 ? -19.120 16.987 35.633 1.00 88.81 387 THR A O 1
ATOM 3006 N N . ASN A 1 388 ? -20.214 16.008 33.939 1.00 87.31 388 ASN A N 1
ATOM 3007 C CA . ASN A 1 388 ? -19.984 17.090 32.981 1.00 87.31 388 ASN A CA 1
ATOM 3008 C C . ASN A 1 388 ? -20.440 18.464 33.485 1.00 87.31 388 ASN A C 1
ATOM 3010 O O . ASN A 1 388 ? -19.776 19.438 33.175 1.00 87.31 388 ASN A O 1
ATOM 3014 N N . GLU A 1 389 ? -21.509 18.565 34.279 1.00 86.75 389 GLU A N 1
ATOM 3015 C CA . GLU A 1 389 ? -21.969 19.852 34.825 1.00 86.75 389 GLU A CA 1
ATOM 3016 C C . GLU A 1 389 ? -20.969 20.439 35.835 1.00 86.75 389 GLU A C 1
ATOM 3018 O O . GLU A 1 389 ? -20.697 21.637 35.807 1.00 86.75 389 GLU A O 1
ATOM 3023 N N . LEU A 1 390 ? -20.338 19.588 36.655 1.00 87.88 390 LEU A N 1
ATOM 3024 C CA . LEU A 1 390 ? -19.275 19.986 37.584 1.00 87.88 390 LEU A CA 1
ATOM 3025 C C . LEU A 1 390 ? -18.003 20.413 36.836 1.00 87.88 390 LEU A C 1
ATOM 3027 O O . LEU A 1 390 ? -17.342 21.369 37.230 1.00 87.88 390 LEU A O 1
ATOM 3031 N N . VAL A 1 391 ? -17.665 19.714 35.746 1.00 86.12 391 VAL A N 1
ATOM 3032 C CA . VAL A 1 391 ? -16.478 20.006 34.923 1.00 86.12 391 VAL A CA 1
ATOM 3033 C C . VAL A 1 391 ? -16.684 21.250 34.052 1.00 86.12 391 VAL A C 1
ATOM 3035 O O . VAL A 1 391 ? -15.770 22.061 33.922 1.00 86.12 391 VAL A O 1
ATOM 3038 N N . ASP A 1 392 ? -17.881 21.440 33.496 1.00 84.75 392 ASP A N 1
ATOM 3039 C CA . ASP A 1 392 ? -18.249 22.602 32.682 1.00 84.75 392 ASP A CA 1
ATOM 3040 C C . ASP A 1 392 ? -18.337 23.896 33.514 1.00 84.75 392 ASP A C 1
ATOM 3042 O O . ASP A 1 392 ? -18.191 24.981 32.947 1.00 84.75 392 ASP A O 1
ATOM 3046 N N . ALA A 1 393 ? -18.542 23.782 34.834 1.00 86.69 393 ALA A N 1
ATOM 3047 C CA . ALA A 1 393 ? -18.517 24.883 35.799 1.00 86.69 393 ALA A CA 1
ATOM 3048 C C . ALA A 1 393 ? -17.101 25.276 36.274 1.00 86.69 393 ALA A C 1
ATOM 3050 O O . ALA A 1 393 ? -16.947 26.293 36.953 1.00 86.69 393 ALA A O 1
ATOM 3051 N N . LEU A 1 394 ? -16.055 24.510 35.931 1.00 84.69 394 LEU A N 1
ATOM 3052 C CA . LEU A 1 394 ? -14.681 24.874 36.284 1.00 84.69 394 LEU A CA 1
ATOM 3053 C C . LEU A 1 394 ? -14.241 26.148 35.534 1.00 84.69 394 LEU A C 1
ATOM 3055 O O . LEU A 1 394 ? -14.493 26.267 34.332 1.00 84.69 394 LEU A O 1
ATOM 3059 N N . PRO A 1 395 ? -13.493 27.065 36.180 1.00 83.94 395 PRO A N 1
ATOM 3060 C CA . PRO A 1 395 ? -12.967 28.289 35.563 1.00 83.94 395 PRO A CA 1
ATOM 3061 C C . PRO A 1 395 ? -11.749 28.013 34.653 1.00 83.94 395 PRO A C 1
ATOM 3063 O O . PRO A 1 395 ? -10.706 28.658 34.751 1.00 83.94 395 PRO A O 1
ATOM 3066 N N . LEU A 1 396 ? -11.863 27.021 33.766 1.00 83.00 396 LEU A N 1
ATOM 3067 C CA . LEU A 1 396 ? -10.828 26.609 32.819 1.00 83.00 396 LEU A CA 1
ATOM 3068 C C . LEU A 1 396 ? -11.136 27.134 31.407 1.00 83.00 396 LEU A C 1
ATOM 3070 O O . LEU A 1 396 ? -12.263 26.991 30.924 1.00 83.00 396 LEU A O 1
ATOM 3074 N N . PRO A 1 397 ? -10.147 27.677 30.672 1.00 86.12 397 PRO A N 1
ATOM 3075 C CA . PRO A 1 397 ? -10.342 28.025 29.271 1.00 86.12 397 PRO A CA 1
ATOM 3076 C C . PRO A 1 397 ? -10.707 26.791 28.430 1.00 86.12 397 PRO A C 1
ATOM 3078 O O . PRO A 1 397 ? -10.026 25.768 28.474 1.00 86.12 397 PRO A O 1
ATOM 3081 N N . ARG A 1 398 ? -11.747 26.898 27.588 1.00 85.81 398 ARG A N 1
ATOM 3082 C CA . ARG A 1 398 ? -12.220 25.794 26.719 1.00 85.81 398 ARG A CA 1
ATOM 3083 C C . ARG A 1 398 ? -11.110 25.147 25.885 1.00 85.81 398 ARG A C 1
ATOM 3085 O O . ARG A 1 398 ? -11.087 23.926 25.740 1.00 85.81 398 ARG A O 1
ATOM 3092 N N . TRP A 1 399 ? -10.175 25.956 25.376 1.00 87.38 399 TRP A N 1
ATOM 3093 C CA . TRP A 1 399 ? -9.039 25.463 24.595 1.00 87.38 399 TRP A CA 1
ATOM 3094 C C . TRP A 1 399 ? -8.139 24.534 25.418 1.00 87.38 399 TRP A C 1
ATOM 3096 O O . TRP A 1 399 ? -7.619 23.575 24.865 1.00 87.38 399 TRP A O 1
ATOM 3106 N N . THR A 1 400 ? -7.996 24.763 26.728 1.00 91.19 400 THR A N 1
ATOM 3107 C CA . THR A 1 400 ? -7.190 23.934 27.633 1.00 91.19 400 THR A CA 1
ATOM 3108 C C . THR A 1 400 ? -7.796 22.540 27.778 1.00 91.19 400 THR A C 1
ATOM 3110 O O . THR A 1 400 ? -7.075 21.553 27.680 1.00 91.19 400 THR A O 1
ATOM 3113 N N . VAL A 1 401 ? -9.121 22.439 27.936 1.00 90.25 401 VAL A N 1
ATOM 3114 C CA . VAL A 1 401 ? -9.825 21.147 28.052 1.00 90.25 401 VAL A CA 1
ATOM 3115 C C . VAL A 1 401 ? -9.820 20.387 26.721 1.00 90.25 401 VAL A C 1
ATOM 3117 O O . VAL A 1 401 ? -9.528 19.191 26.699 1.00 90.25 401 VAL A O 1
ATOM 3120 N N . PHE A 1 402 ? -10.088 21.075 25.605 1.00 92.31 402 PHE A N 1
ATOM 3121 C CA . PHE A 1 402 ? -10.028 20.481 24.265 1.00 92.31 402 PHE A CA 1
ATOM 3122 C C . PHE A 1 402 ? -8.615 19.985 23.926 1.00 92.31 402 PHE A C 1
ATOM 3124 O O . PHE A 1 402 ? -8.430 18.815 23.587 1.00 92.31 402 PHE A O 1
ATOM 3131 N N . LEU A 1 403 ? -7.606 20.848 24.073 1.00 94.00 403 LEU A N 1
ATOM 3132 C CA . LEU A 1 403 ? -6.223 20.528 23.730 1.00 94.00 403 LEU A CA 1
ATOM 3133 C C . LEU A 1 403 ? -5.645 19.454 24.663 1.00 94.00 403 LEU A C 1
ATOM 3135 O O . LEU A 1 403 ? -4.920 18.592 24.185 1.00 94.00 403 LEU A O 1
ATOM 3139 N N . ALA A 1 404 ? -6.031 19.411 25.944 1.00 95.38 404 ALA A N 1
ATOM 3140 C CA . ALA A 1 404 ? -5.633 18.326 26.846 1.00 95.38 404 ALA A CA 1
ATOM 3141 C C . ALA A 1 404 ? -6.189 16.954 26.430 1.00 95.38 404 ALA A C 1
ATOM 3143 O O . ALA A 1 404 ? -5.554 15.928 26.666 1.00 95.38 404 ALA A O 1
ATOM 3144 N N . LYS A 1 405 ? -7.376 16.908 25.813 1.00 95.38 405 LYS A N 1
ATOM 3145 C CA . LYS A 1 405 ? -7.944 15.669 25.256 1.00 95.38 405 LYS A CA 1
ATOM 3146 C C . LYS A 1 405 ? -7.309 15.312 23.910 1.00 95.38 405 LYS A C 1
ATOM 3148 O O . LYS A 1 405 ? -7.043 14.140 23.667 1.00 95.38 405 LYS A O 1
ATOM 3153 N N . MET A 1 406 ? -6.991 16.309 23.082 1.00 96.25 406 MET A N 1
ATOM 3154 C CA . MET A 1 406 ? -6.280 16.120 21.813 1.00 96.25 406 MET A CA 1
ATOM 3155 C C . MET A 1 406 ? -4.849 15.606 22.022 1.00 96.25 406 MET A C 1
ATOM 3157 O O . MET A 1 406 ? -4.480 14.590 21.445 1.00 96.25 406 MET A O 1
ATOM 3161 N N . LEU A 1 407 ? -4.073 16.235 22.909 1.00 97.19 407 LEU A N 1
ATOM 3162 C CA . LEU A 1 407 ? -2.715 15.805 23.250 1.00 97.19 407 LEU A CA 1
ATOM 3163 C C . LEU A 1 407 ? -2.700 14.435 23.945 1.00 97.19 407 LEU A C 1
ATOM 3165 O O . LEU A 1 407 ? -1.832 13.618 23.653 1.00 97.19 407 LEU A O 1
ATOM 3169 N N . ALA A 1 408 ? -3.683 14.126 24.797 1.00 97.06 408 ALA A N 1
ATOM 3170 C CA . ALA A 1 408 ? -3.804 12.785 25.370 1.00 97.06 408 ALA A CA 1
ATOM 3171 C C . ALA A 1 408 ? -4.086 11.723 24.293 1.00 97.06 408 ALA A C 1
ATOM 3173 O O . ALA A 1 408 ? -3.479 10.653 24.320 1.00 97.06 408 ALA A O 1
ATOM 3174 N N . LEU A 1 409 ? -4.937 12.037 23.307 1.00 96.31 409 LEU A N 1
ATOM 3175 C CA . LEU A 1 409 ? -5.173 11.169 22.151 1.00 96.31 409 LEU A CA 1
ATOM 3176 C C . LEU A 1 409 ? -3.952 11.074 21.217 1.00 96.31 409 LEU A C 1
ATOM 3178 O O . LEU A 1 409 ? -3.803 10.060 20.551 1.00 96.31 409 LEU A O 1
ATOM 3182 N N . PHE A 1 410 ? -3.065 12.073 21.177 1.00 97.50 410 PHE A N 1
ATOM 3183 C CA . PHE A 1 410 ? -1.797 12.028 20.430 1.00 97.50 410 PHE A CA 1
ATOM 3184 C C . PHE A 1 410 ? -0.726 11.163 21.119 1.00 97.50 410 PHE A C 1
ATOM 3186 O O . PHE A 1 410 ? 0.036 10.456 20.455 1.00 97.50 410 PHE A O 1
ATOM 3193 N N . LEU A 1 411 ? -0.681 11.169 22.455 1.00 97.06 411 LEU A N 1
ATOM 3194 C CA . LEU A 1 411 ? 0.246 10.334 23.225 1.00 97.06 411 LEU A CA 1
ATOM 3195 C C . LEU A 1 411 ? -0.071 8.833 23.099 1.00 97.06 411 LEU A C 1
ATOM 3197 O O . LEU A 1 411 ? 0.835 8.014 23.222 1.00 97.06 411 LEU A O 1
ATOM 3201 N N . ILE A 1 412 ? -1.321 8.464 22.797 1.00 95.12 412 ILE A N 1
ATOM 3202 C CA . ILE A 1 412 ? -1.742 7.070 22.576 1.00 95.12 412 ILE A CA 1
ATOM 3203 C C . ILE A 1 412 ? -1.018 6.409 21.380 1.00 95.12 412 ILE A C 1
ATOM 3205 O O . ILE A 1 412 ? -0.282 5.453 21.625 1.00 95.12 412 ILE A O 1
ATOM 3209 N N . PRO A 1 413 ? -1.132 6.876 20.116 1.00 95.06 413 PRO A N 1
ATOM 3210 C CA . PRO A 1 413 ? -0.394 6.294 18.995 1.00 95.06 413 PRO A CA 1
ATOM 3211 C C . PRO A 1 413 ? 1.122 6.467 19.148 1.00 95.06 413 PRO A C 1
ATOM 3213 O O . PRO A 1 413 ? 1.863 5.587 18.731 1.00 95.06 413 PRO A O 1
ATOM 3216 N N . THR A 1 414 ? 1.599 7.526 19.813 1.00 95.88 414 THR A N 1
ATOM 3217 C CA . THR A 1 414 ? 3.034 7.704 20.111 1.00 95.88 414 THR A CA 1
ATOM 3218 C C . THR A 1 414 ? 3.570 6.597 21.030 1.00 95.88 414 THR A C 1
ATOM 3220 O O . THR A 1 414 ? 4.596 5.981 20.737 1.00 95.88 414 THR A O 1
ATOM 3223 N N . LEU A 1 415 ? 2.854 6.284 22.118 1.00 95.25 415 LEU A N 1
ATOM 3224 C CA . LEU A 1 415 ? 3.176 5.158 22.997 1.00 95.25 415 LEU A CA 1
ATOM 3225 C C . LEU A 1 415 ? 3.103 3.830 22.232 1.00 95.25 415 LEU A C 1
ATOM 3227 O O . LEU A 1 415 ? 4.010 3.011 22.342 1.00 95.25 415 LEU A O 1
ATOM 3231 N N . LEU A 1 416 ? 2.049 3.625 21.441 1.00 92.56 416 LEU A N 1
ATOM 3232 C CA . LEU A 1 416 ? 1.838 2.384 20.695 1.00 92.56 416 LEU A CA 1
ATOM 3233 C C . LEU A 1 416 ? 2.910 2.164 19.612 1.00 92.56 416 LEU A C 1
ATOM 3235 O O . LEU A 1 416 ? 3.391 1.044 19.483 1.00 92.56 416 LEU A O 1
ATOM 3239 N N . GLN A 1 417 ? 3.356 3.210 18.905 1.00 93.44 417 GLN A N 1
ATOM 3240 C CA . GLN A 1 417 ? 4.496 3.132 17.979 1.00 93.44 417 GLN A CA 1
ATOM 3241 C C . GLN A 1 417 ? 5.815 2.856 18.711 1.00 93.44 417 GLN A C 1
ATOM 3243 O O . GLN A 1 417 ? 6.642 2.084 18.233 1.00 93.44 417 GLN A O 1
ATOM 3248 N N . THR A 1 418 ? 6.003 3.426 19.905 1.00 93.62 418 THR A N 1
ATOM 3249 C CA . THR A 1 418 ? 7.181 3.143 20.743 1.00 93.62 418 THR A CA 1
ATOM 3250 C C . THR A 1 418 ? 7.192 1.679 21.203 1.00 93.62 418 THR A C 1
ATOM 3252 O O . THR A 1 418 ? 8.229 1.021 21.167 1.00 93.62 418 THR A O 1
ATOM 3255 N N . VAL A 1 419 ? 6.029 1.129 21.567 1.00 91.81 419 VAL A N 1
ATOM 3256 C CA . VAL A 1 419 ? 5.857 -0.302 21.867 1.00 91.81 419 VAL A CA 1
ATOM 3257 C C . VAL A 1 419 ? 6.086 -1.168 20.624 1.00 91.81 419 VAL A C 1
ATOM 3259 O O . VAL A 1 419 ? 6.743 -2.201 20.731 1.00 91.81 419 VAL A O 1
ATOM 3262 N N . LEU A 1 420 ? 5.609 -0.750 19.447 1.00 90.38 420 LEU A N 1
ATOM 3263 C CA . LEU A 1 420 ? 5.804 -1.468 18.184 1.00 90.38 420 LEU A CA 1
ATOM 3264 C C . LEU A 1 420 ? 7.286 -1.531 17.780 1.00 90.38 420 LEU A C 1
ATOM 3266 O O . LEU A 1 420 ? 7.764 -2.590 17.380 1.00 90.38 420 LEU A O 1
ATOM 3270 N N . MET A 1 421 ? 8.024 -0.432 17.959 1.00 91.69 421 MET A N 1
ATOM 3271 C CA . MET A 1 421 ? 9.479 -0.371 17.797 1.00 91.69 421 MET A CA 1
ATOM 3272 C C . MET A 1 421 ? 10.191 -1.379 18.709 1.00 91.69 421 MET A C 1
ATOM 3274 O O . MET A 1 421 ? 10.986 -2.189 18.234 1.00 91.69 421 MET A O 1
ATOM 3278 N N . LEU A 1 422 ? 9.880 -1.368 20.010 1.00 92.38 422 LEU A N 1
ATOM 3279 C CA . LEU A 1 422 ? 10.489 -2.279 20.985 1.00 92.38 422 LEU A CA 1
ATOM 3280 C C . LEU A 1 422 ? 10.125 -3.750 20.711 1.00 92.38 422 LEU A C 1
ATOM 3282 O O . LEU A 1 422 ? 10.979 -4.626 20.837 1.00 92.38 422 LEU A O 1
ATOM 3286 N N . ALA A 1 423 ? 8.891 -4.026 20.279 1.00 89.44 423 ALA A N 1
ATOM 3287 C CA . ALA A 1 423 ? 8.458 -5.360 19.868 1.00 89.44 423 ALA A CA 1
ATOM 3288 C C . ALA A 1 423 ? 9.186 -5.834 18.597 1.00 89.44 423 ALA A C 1
ATOM 3290 O O . ALA A 1 423 ? 9.646 -6.973 18.556 1.00 89.44 423 ALA A O 1
ATOM 3291 N N . GLY A 1 424 ? 9.354 -4.964 17.594 1.00 88.94 424 GLY A N 1
ATOM 3292 C CA . GLY A 1 424 ? 10.120 -5.254 16.377 1.00 88.94 424 GLY A CA 1
ATOM 3293 C C . GLY A 1 424 ? 11.582 -5.589 16.679 1.00 88.94 424 GLY A C 1
ATOM 3294 O O . GLY A 1 424 ? 12.072 -6.641 16.266 1.00 88.94 424 GLY A O 1
ATOM 3295 N N . MET A 1 425 ? 12.250 -4.769 17.496 1.00 91.12 425 MET A N 1
ATOM 3296 C CA . MET A 1 425 ? 13.608 -5.047 17.982 1.00 91.12 425 MET A CA 1
ATOM 3297 C C . MET A 1 425 ? 13.683 -6.372 18.757 1.00 91.12 425 MET A C 1
ATOM 3299 O O . MET A 1 425 ? 14.598 -7.163 18.536 1.00 91.12 425 MET A O 1
ATOM 3303 N N . GLY A 1 426 ? 12.699 -6.663 19.615 1.00 90.38 426 GLY A N 1
ATOM 3304 C CA . GLY A 1 426 ? 12.596 -7.943 20.324 1.00 90.38 426 GLY A CA 1
ATOM 3305 C C . GLY A 1 426 ? 12.427 -9.147 19.388 1.00 90.38 426 GLY A C 1
ATOM 3306 O O . GLY A 1 426 ? 13.051 -10.188 19.598 1.00 90.38 426 GLY A O 1
ATOM 3307 N N . VAL A 1 427 ? 11.653 -9.007 18.306 1.00 86.94 427 VAL A N 1
ATOM 3308 C CA . VAL A 1 427 ? 11.519 -10.033 17.257 1.00 86.94 427 VAL A CA 1
ATOM 3309 C C . VAL A 1 427 ? 12.846 -10.238 16.524 1.00 86.94 427 VAL A C 1
ATOM 3311 O O . VAL A 1 427 ? 13.284 -11.379 16.382 1.00 86.94 427 VAL A O 1
ATOM 3314 N N . GLN A 1 428 ? 13.535 -9.163 16.131 1.00 88.50 428 GLN A N 1
ATOM 3315 C CA . GLN A 1 428 ? 14.852 -9.242 15.488 1.00 88.50 428 GLN A CA 1
ATOM 3316 C C . GLN A 1 428 ? 15.879 -9.958 16.381 1.00 88.50 428 GLN A C 1
ATOM 3318 O O . GLN A 1 428 ? 16.508 -10.923 15.938 1.00 88.50 428 GLN A O 1
ATOM 3323 N N . LEU A 1 429 ? 15.975 -9.569 17.658 1.00 90.25 429 LEU A N 1
ATOM 3324 C CA . LEU A 1 429 ? 16.855 -10.208 18.641 1.00 90.25 429 LEU A CA 1
ATOM 3325 C C . LEU A 1 429 ? 16.490 -11.679 18.886 1.00 90.25 429 LEU A C 1
ATOM 3327 O O . LEU A 1 429 ? 17.382 -12.524 18.903 1.00 90.25 429 LEU A O 1
ATOM 3331 N N . SER A 1 430 ? 15.201 -12.023 19.000 1.00 87.00 430 SER A N 1
ATOM 3332 C CA . SER A 1 430 ? 14.771 -13.423 19.184 1.00 87.00 430 SER A CA 1
ATOM 3333 C C . SER A 1 430 ? 15.051 -14.310 17.961 1.00 87.00 430 SER A C 1
ATOM 3335 O O . SER A 1 430 ? 15.303 -15.504 18.111 1.00 87.00 430 SER A O 1
ATOM 3337 N N . LYS A 1 431 ? 15.106 -13.726 16.755 1.00 80.94 431 LYS A N 1
ATOM 3338 C CA . LYS A 1 431 ? 15.618 -14.369 15.533 1.00 80.94 431 LYS A CA 1
ATOM 3339 C C . LYS A 1 431 ? 17.147 -14.280 15.383 1.00 80.94 431 LYS A C 1
ATOM 3341 O O . LYS A 1 431 ? 17.661 -14.632 14.318 1.00 80.94 431 LYS A O 1
ATOM 3346 N N . GLY A 1 432 ? 17.893 -13.833 16.393 1.00 83.06 432 GLY A N 1
ATOM 3347 C CA . GLY A 1 432 ? 19.357 -13.746 16.358 1.00 83.06 432 GLY A CA 1
ATOM 3348 C C . GLY A 1 432 ? 19.896 -12.719 15.355 1.00 83.06 432 GLY A C 1
ATOM 3349 O O . GLY A 1 432 ? 20.937 -12.947 14.743 1.00 83.06 432 GLY A O 1
ATOM 3350 N N . TYR A 1 433 ? 19.168 -11.626 15.115 1.00 84.94 433 TYR A N 1
ATOM 3351 C CA . TYR A 1 433 ? 19.621 -10.497 14.302 1.00 84.94 433 TYR A CA 1
ATOM 3352 C C . TYR A 1 433 ? 19.973 -9.312 15.209 1.00 84.94 433 TYR A C 1
ATOM 3354 O O . TYR A 1 433 ? 19.107 -8.741 15.866 1.00 84.94 433 TYR A O 1
ATOM 3362 N N . THR A 1 434 ? 21.261 -8.967 15.260 1.00 85.69 434 THR A N 1
ATOM 3363 C CA . THR A 1 434 ? 21.827 -7.970 16.187 1.00 85.69 434 THR A CA 1
ATOM 3364 C C . THR A 1 434 ? 22.151 -6.622 15.540 1.00 85.69 434 THR A C 1
ATOM 3366 O O . THR A 1 434 ? 22.389 -5.654 16.258 1.00 85.69 434 THR A O 1
ATOM 3369 N N . ARG A 1 435 ? 22.123 -6.521 14.201 1.00 85.62 435 ARG A N 1
ATOM 3370 C CA . ARG A 1 435 ? 22.264 -5.260 13.444 1.00 85.62 435 ARG A CA 1
ATOM 3371 C C . ARG A 1 435 ? 20.955 -4.445 13.514 1.00 85.62 435 ARG A C 1
ATOM 3373 O O . ARG A 1 435 ? 20.264 -4.282 12.516 1.00 85.62 435 ARG A O 1
ATOM 3380 N N . LEU A 1 436 ? 20.575 -4.009 14.718 1.00 88.00 436 LEU A N 1
ATOM 3381 C CA . LEU A 1 436 ? 19.393 -3.170 14.952 1.00 88.00 436 LEU A CA 1
ATOM 3382 C C . LEU A 1 436 ? 19.657 -1.716 14.547 1.00 88.00 436 LEU A C 1
ATOM 3384 O O . LEU A 1 436 ? 20.725 -1.178 14.837 1.00 88.00 436 LEU A O 1
ATOM 3388 N N . GLU A 1 437 ? 18.650 -1.041 13.989 1.00 90.88 437 GLU A N 1
ATOM 3389 C CA . GLU A 1 437 ? 18.765 0.355 13.538 1.00 90.88 437 GLU A CA 1
ATOM 3390 C C . GLU A 1 437 ? 17.697 1.254 14.193 1.00 90.88 437 GLU A C 1
ATOM 3392 O O . GLU A 1 437 ? 16.710 1.629 13.551 1.00 90.88 437 GLU A O 1
ATOM 3397 N N . PRO A 1 438 ? 17.854 1.642 15.477 1.00 92.19 438 PRO A N 1
ATOM 3398 C CA . PRO A 1 438 ? 16.852 2.439 16.192 1.00 92.19 438 PRO A CA 1
ATOM 3399 C C . PRO A 1 438 ? 16.485 3.757 15.503 1.00 92.19 438 PRO A C 1
ATOM 3401 O O . PRO A 1 438 ? 15.328 4.169 15.530 1.00 92.19 438 PRO A O 1
ATOM 3404 N N . LEU A 1 439 ? 17.441 4.401 14.827 1.00 93.38 439 LEU A N 1
ATOM 3405 C CA . LEU A 1 439 ? 17.190 5.644 14.098 1.00 93.38 439 LEU A CA 1
ATOM 3406 C C . LEU A 1 439 ? 16.264 5.446 12.883 1.00 93.38 439 LEU A C 1
ATOM 3408 O O . LEU A 1 439 ? 15.521 6.365 12.540 1.00 93.38 439 LEU A O 1
ATOM 3412 N N . LEU A 1 440 ? 16.272 4.269 12.247 1.00 91.81 440 LEU A N 1
ATOM 3413 C CA . LEU A 1 440 ? 15.365 3.948 11.141 1.00 91.81 440 LEU A CA 1
ATOM 3414 C C . LEU A 1 440 ? 13.939 3.708 11.655 1.00 91.81 440 LEU A C 1
ATOM 3416 O O . LEU A 1 440 ? 12.998 4.301 11.126 1.00 91.81 440 LEU A O 1
ATOM 3420 N N . TYR A 1 441 ? 13.791 2.952 12.750 1.00 92.38 441 TYR A N 1
ATOM 3421 C CA . TYR A 1 441 ? 12.514 2.818 13.462 1.00 92.38 441 TYR A CA 1
ATOM 3422 C C . TYR A 1 441 ? 11.921 4.183 13.845 1.00 92.38 441 TYR A C 1
ATOM 3424 O O . TYR A 1 441 ? 10.741 4.423 13.601 1.00 92.38 441 TYR A O 1
ATOM 3432 N N . VAL A 1 442 ? 12.728 5.096 14.403 1.00 93.81 442 VAL A N 1
ATOM 3433 C CA . VAL A 1 442 ? 12.274 6.449 14.770 1.00 93.81 442 VAL A CA 1
ATOM 3434 C C . VAL A 1 442 ? 11.849 7.252 13.536 1.00 93.81 442 VAL A C 1
ATOM 3436 O O . VAL A 1 442 ? 10.761 7.826 13.544 1.00 93.81 442 VAL A O 1
ATOM 3439 N N . LYS A 1 443 ? 12.654 7.273 12.462 1.00 92.31 443 LYS A N 1
ATOM 3440 C CA . LYS A 1 443 ? 12.331 8.007 11.221 1.00 92.31 443 LYS A CA 1
ATOM 3441 C C . LYS A 1 443 ? 11.014 7.546 10.593 1.00 92.31 443 LYS A C 1
ATOM 3443 O O . LYS A 1 443 ? 10.189 8.379 10.236 1.00 92.31 443 LYS A O 1
ATOM 3448 N N . GLU A 1 444 ? 10.797 6.239 10.496 1.00 90.69 444 GLU A N 1
ATOM 3449 C CA . GLU A 1 444 ? 9.587 5.675 9.895 1.00 90.69 444 GLU A CA 1
ATOM 3450 C C . GLU A 1 444 ? 8.375 5.774 10.832 1.00 90.69 444 GLU A C 1
ATOM 3452 O O . GLU A 1 444 ? 7.377 6.405 10.491 1.00 90.69 444 GLU A O 1
ATOM 3457 N N . LEU A 1 445 ? 8.446 5.160 12.020 1.00 91.75 445 LEU A N 1
ATOM 3458 C CA . LEU A 1 445 ? 7.275 4.961 12.880 1.00 91.75 445 LEU A CA 1
ATOM 3459 C C . LEU A 1 445 ? 6.854 6.240 13.607 1.00 91.75 445 LEU A C 1
ATOM 3461 O O . LEU A 1 445 ? 5.657 6.463 13.782 1.00 91.75 445 LEU A O 1
ATOM 3465 N N . LEU A 1 446 ? 7.818 7.070 14.027 1.00 91.44 446 LEU A N 1
ATOM 3466 C CA . LEU A 1 446 ? 7.575 8.320 14.762 1.00 91.44 446 LEU A CA 1
ATOM 3467 C C . LEU A 1 446 ? 7.714 9.573 13.882 1.00 91.44 446 LEU A C 1
ATOM 3469 O O . LEU A 1 446 ? 7.118 10.596 14.208 1.00 91.44 446 LEU A O 1
ATOM 3473 N N . GLY A 1 447 ? 8.469 9.503 12.781 1.00 89.25 447 GLY A N 1
ATOM 3474 C CA . GLY A 1 447 ? 8.629 10.605 11.829 1.00 89.25 447 GLY A CA 1
ATOM 3475 C C . GLY A 1 447 ? 7.550 10.641 10.747 1.00 89.25 447 GLY A C 1
ATOM 3476 O O . GLY A 1 447 ? 6.902 11.669 10.587 1.00 89.25 447 GLY A O 1
ATOM 3477 N N . LEU A 1 448 ? 7.335 9.538 10.020 1.00 89.88 448 LEU A N 1
ATOM 3478 C CA . LEU A 1 448 ? 6.388 9.482 8.896 1.00 89.88 448 LEU A CA 1
ATOM 3479 C C . LEU A 1 448 ? 5.016 8.944 9.324 1.00 89.88 448 LEU A C 1
ATOM 3481 O O . LEU A 1 448 ? 4.031 9.682 9.337 1.00 89.88 448 LEU A O 1
ATOM 3485 N N . GLN A 1 449 ? 4.937 7.677 9.742 1.00 91.25 449 GLN A N 1
ATOM 3486 C CA . GLN A 1 449 ? 3.658 7.009 10.013 1.00 91.25 449 GLN A CA 1
ATOM 3487 C C . GLN A 1 449 ? 2.860 7.678 11.138 1.00 91.25 449 GLN A C 1
ATOM 3489 O O . GLN A 1 449 ? 1.632 7.766 11.061 1.00 91.25 449 GLN A O 1
ATOM 3494 N N . LEU A 1 450 ? 3.535 8.173 12.185 1.00 93.75 450 LEU A N 1
ATOM 3495 C CA . LEU A 1 450 ? 2.875 8.869 13.290 1.00 93.75 450 LEU A CA 1
ATOM 3496 C C . LEU A 1 450 ? 2.073 10.084 12.810 1.00 93.75 450 LEU A C 1
ATOM 3498 O O . LEU A 1 450 ? 0.985 10.296 13.337 1.00 93.75 450 LEU A O 1
ATOM 3502 N N . ILE A 1 451 ? 2.529 10.834 11.797 1.00 94.44 451 ILE A N 1
ATOM 3503 C CA . ILE A 1 451 ? 1.792 12.009 11.305 1.00 94.44 451 ILE A CA 1
ATOM 3504 C C . ILE A 1 451 ? 0.406 11.592 10.795 1.00 94.44 451 ILE A C 1
ATOM 3506 O O . ILE A 1 451 ? -0.590 12.157 11.246 1.00 94.44 451 ILE A O 1
ATOM 3510 N N . GLY A 1 452 ? 0.308 10.540 9.975 1.00 92.88 452 GLY A N 1
ATOM 3511 C CA . GLY A 1 452 ? -0.976 9.992 9.512 1.00 92.88 452 GLY A CA 1
ATOM 3512 C C . GLY A 1 452 ? -1.922 9.594 10.657 1.00 92.88 452 GLY A C 1
ATOM 3513 O O . GLY A 1 452 ? -3.124 9.886 10.621 1.00 92.88 452 GLY A O 1
ATOM 3514 N N . TYR A 1 453 ? -1.386 9.011 11.735 1.00 95.00 453 TYR A N 1
ATOM 3515 C CA . TYR A 1 453 ? -2.171 8.705 12.936 1.00 95.00 453 TYR A CA 1
ATOM 3516 C C . TYR A 1 453 ? -2.597 9.967 13.705 1.00 95.00 453 TYR A C 1
ATOM 3518 O O . TYR A 1 453 ? -3.747 10.046 14.134 1.00 95.00 453 TYR A O 1
ATOM 3526 N N . LEU A 1 454 ? -1.738 10.984 13.835 1.00 96.56 454 LEU A N 1
ATOM 3527 C CA . LEU A 1 454 ? -2.073 12.258 14.488 1.00 96.56 454 LEU A CA 1
ATOM 3528 C C . LEU A 1 454 ? -3.144 13.044 13.711 1.00 96.56 454 LEU A C 1
ATOM 3530 O O . LEU A 1 454 ? -4.090 13.551 14.319 1.00 96.56 454 LEU A O 1
ATOM 3534 N N . LEU A 1 455 ? -3.055 13.082 12.377 1.00 96.12 455 LEU A N 1
ATOM 3535 C CA . LEU A 1 455 ? -4.099 13.620 11.495 1.00 96.12 455 LEU A CA 1
ATOM 3536 C C . LEU A 1 455 ? -5.433 12.892 11.738 1.00 96.12 455 LEU A C 1
ATOM 3538 O O . LEU A 1 455 ? -6.467 13.517 11.986 1.00 96.12 455 LEU A O 1
ATOM 3542 N N . THR A 1 456 ? -5.398 11.557 11.782 1.00 95.94 456 THR A N 1
ATOM 3543 C CA . THR A 1 456 ? -6.574 10.724 12.079 1.00 95.94 456 THR A CA 1
ATOM 3544 C C . THR A 1 456 ? -7.159 11.009 13.471 1.00 95.94 456 THR A C 1
ATOM 3546 O O . THR A 1 456 ? -8.381 11.066 13.617 1.00 95.94 456 THR A O 1
ATOM 3549 N N . CYS A 1 457 ? -6.327 11.262 14.489 1.00 97.06 457 CYS A N 1
ATOM 3550 C CA . CYS A 1 457 ? -6.775 11.663 15.827 1.00 97.06 457 CYS A CA 1
ATOM 3551 C C . CYS A 1 457 ? -7.544 12.996 15.819 1.00 97.06 457 CYS A C 1
ATOM 3553 O O . CYS A 1 457 ? -8.579 13.111 16.483 1.00 97.06 457 CYS A O 1
ATOM 3555 N N . VAL A 1 458 ? -7.078 13.994 15.057 1.00 97.50 458 VAL A N 1
ATOM 3556 C CA . VAL A 1 458 ? -7.781 15.283 14.915 1.00 97.50 458 VAL A CA 1
ATOM 3557 C C . VAL A 1 458 ? -9.122 15.100 14.208 1.00 97.50 458 VAL A C 1
ATOM 3559 O O . VAL A 1 458 ? -10.139 15.617 14.682 1.00 97.50 458 VAL A O 1
ATOM 3562 N N . LEU A 1 459 ? -9.157 14.330 13.116 1.00 97.19 459 LEU A N 1
ATOM 3563 C CA . LEU A 1 459 ? -10.399 14.025 12.406 1.00 97.19 459 LEU A CA 1
ATOM 3564 C C . LEU A 1 459 ? -11.409 13.314 13.322 1.00 97.19 459 LEU A C 1
ATOM 3566 O O . LEU A 1 459 ? -12.559 13.747 13.410 1.00 97.19 459 LEU A O 1
ATOM 3570 N N . ALA A 1 460 ? -10.977 12.297 14.071 1.00 96.31 460 ALA A N 1
ATOM 3571 C CA . ALA A 1 460 ? -11.840 11.531 14.970 1.00 96.31 460 ALA A CA 1
ATOM 3572 C C . ALA A 1 460 ? -12.461 12.394 16.085 1.00 96.31 460 ALA A C 1
ATOM 3574 O O . ALA A 1 460 ? -13.669 12.320 16.330 1.00 96.31 460 ALA A O 1
ATOM 3575 N N . LEU A 1 461 ? -11.679 13.285 16.709 1.00 95.75 461 LEU A N 1
ATOM 3576 C CA . LEU A 1 461 ? -12.196 14.256 17.684 1.00 95.75 461 LEU A CA 1
ATOM 3577 C C . LEU A 1 461 ? -13.142 15.284 17.045 1.00 95.75 461 LEU A C 1
ATOM 3579 O O . LEU A 1 461 ? -14.146 15.666 17.653 1.00 95.75 461 LEU A O 1
ATOM 3583 N N . THR A 1 462 ? -12.871 15.708 15.810 1.00 95.94 462 THR A N 1
ATOM 3584 C CA . THR A 1 462 ? -13.745 16.632 15.070 1.00 95.94 462 THR A CA 1
ATOM 3585 C C . THR A 1 462 ? -15.089 15.970 14.743 1.00 95.94 462 THR A C 1
ATOM 3587 O O . THR A 1 462 ? -16.143 16.562 14.967 1.00 95.94 462 THR A O 1
ATOM 3590 N N . VAL A 1 463 ? -15.089 14.702 14.320 1.00 95.62 463 VAL A N 1
ATOM 3591 C CA . VAL A 1 463 ? -16.313 13.921 14.079 1.00 95.62 463 VAL A CA 1
ATOM 3592 C C . VAL A 1 463 ? -17.105 13.713 15.376 1.00 95.62 463 VAL A C 1
ATOM 3594 O O . VAL A 1 463 ? -18.303 14.005 15.415 1.00 95.62 463 VAL A O 1
ATOM 3597 N N . GLN A 1 464 ? -16.452 13.278 16.460 1.00 94.00 464 GLN A N 1
ATOM 3598 C CA . GLN A 1 464 ? -17.108 13.062 17.758 1.00 94.00 464 GLN A CA 1
ATOM 3599 C C . GLN A 1 464 ? -17.725 14.344 18.336 1.00 94.00 464 GLN A C 1
ATOM 3601 O O . GLN A 1 464 ? -18.833 14.308 18.881 1.00 94.00 464 GLN A O 1
ATOM 3606 N N . THR A 1 465 ? -17.048 15.487 18.188 1.00 92.31 465 THR A N 1
ATOM 3607 C CA . THR A 1 465 ? -17.566 16.783 18.653 1.00 92.31 465 THR A CA 1
ATOM 3608 C C . THR A 1 465 ? -18.702 17.302 17.774 1.00 92.31 465 THR A C 1
ATOM 3610 O O . THR A 1 465 ? -19.719 17.736 18.314 1.00 92.31 465 THR A O 1
ATOM 3613 N N . LEU A 1 466 ? -18.603 17.241 16.442 1.00 91.81 466 LEU A N 1
ATOM 3614 C CA . LEU A 1 466 ? -19.656 17.736 15.546 1.00 91.81 466 LEU A CA 1
ATOM 3615 C C . LEU A 1 466 ? -20.950 16.916 15.660 1.00 91.81 466 LEU A C 1
ATOM 3617 O O . LEU A 1 466 ? -22.006 17.501 15.917 1.00 91.81 466 LEU A O 1
ATOM 3621 N N . VAL A 1 467 ? -20.863 15.585 15.545 1.00 90.50 467 VAL A N 1
ATOM 3622 C CA . VAL A 1 467 ? -22.020 14.663 15.512 1.00 90.50 467 VAL A CA 1
ATOM 3623 C C . VAL A 1 467 ? -22.787 14.623 16.844 1.00 90.50 467 VAL A C 1
ATOM 3625 O O . VAL A 1 467 ? -23.980 14.323 16.854 1.00 90.50 467 VAL A O 1
ATOM 3628 N N . ASN A 1 468 ? -22.127 14.947 17.962 1.00 85.56 468 ASN A N 1
ATOM 3629 C CA . ASN A 1 468 ? -22.708 15.035 19.309 1.00 85.56 468 ASN A CA 1
ATOM 3630 C C . ASN A 1 468 ? -23.526 13.795 19.747 1.00 85.56 468 ASN A C 1
ATOM 3632 O O . ASN A 1 468 ? -24.545 13.912 20.424 1.00 85.56 468 ASN A O 1
ATOM 3636 N N . HIS A 1 469 ? -23.073 12.595 19.368 1.00 87.19 469 HIS A N 1
ATOM 3637 C CA . HIS A 1 469 ? -23.626 11.323 19.845 1.00 87.19 469 HIS A CA 1
ATOM 3638 C C . HIS A 1 469 ? -22.585 10.202 19.689 1.00 87.19 469 HIS A C 1
ATOM 3640 O O . HIS A 1 469 ? -22.394 9.709 18.577 1.00 87.19 469 HIS A O 1
ATOM 3646 N N . LYS A 1 470 ? -21.970 9.748 20.794 1.00 85.31 470 LYS A N 1
ATOM 3647 C CA . LYS A 1 470 ? -20.856 8.766 20.866 1.00 85.31 470 LYS A CA 1
ATOM 3648 C C . LYS A 1 470 ? -20.870 7.690 19.762 1.00 85.31 470 LYS A C 1
ATOM 3650 O O . LYS A 1 470 ? -20.030 7.692 18.864 1.00 85.31 470 LYS A O 1
ATOM 3655 N N . TYR A 1 471 ? -21.900 6.837 19.753 1.00 81.81 471 TYR A N 1
ATOM 3656 C CA . TYR A 1 471 ? -22.059 5.745 18.776 1.00 81.81 471 TYR A CA 1
ATOM 3657 C C . TYR A 1 471 ? -22.188 6.188 17.307 1.00 81.81 471 TYR A C 1
ATOM 3659 O O . TYR A 1 471 ? -21.710 5.487 16.419 1.00 81.81 471 TYR A O 1
ATOM 3667 N N . ARG A 1 472 ? -22.792 7.354 17.030 1.00 83.88 472 ARG A N 1
ATOM 3668 C CA . ARG A 1 472 ? -22.874 7.904 15.667 1.00 83.88 472 ARG A CA 1
ATOM 3669 C C . ARG A 1 472 ? -21.529 8.486 15.228 1.00 83.88 472 ARG A C 1
ATOM 3671 O O . ARG A 1 472 ? -21.184 8.350 14.064 1.00 83.88 472 ARG A O 1
ATOM 3678 N N . GLY A 1 473 ? -20.759 9.073 16.148 1.00 88.12 473 GLY A N 1
ATOM 3679 C CA . GLY A 1 473 ? -19.390 9.526 15.884 1.00 88.12 473 GLY A CA 1
ATOM 3680 C C . GLY A 1 473 ? -18.469 8.370 15.479 1.00 88.12 473 GLY A C 1
ATOM 3681 O O . GLY A 1 473 ? -17.799 8.455 14.454 1.00 88.12 473 GLY A O 1
ATOM 3682 N N . HIS A 1 474 ? -18.515 7.248 16.209 1.00 84.50 474 HIS A N 1
ATOM 3683 C CA . HIS A 1 474 ? -17.779 6.034 15.827 1.00 84.50 474 HIS A CA 1
ATOM 3684 C C . HIS A 1 474 ? -18.228 5.493 14.459 1.00 84.50 474 HIS A C 1
ATOM 3686 O O . HIS A 1 474 ? -17.387 5.164 13.628 1.00 84.50 474 HIS A O 1
ATOM 3692 N N . PHE A 1 475 ? -19.540 5.446 14.192 1.00 81.75 475 PHE A N 1
ATOM 3693 C CA . PHE A 1 475 ? -20.066 5.009 12.894 1.00 81.75 475 PHE A CA 1
ATOM 3694 C C . PHE A 1 475 ? -19.593 5.900 11.734 1.00 81.75 475 PHE A C 1
ATOM 3696 O O . PHE A 1 475 ? -19.169 5.375 10.709 1.00 81.75 475 PHE A O 1
ATOM 3703 N N . VAL A 1 476 ? -19.591 7.228 11.899 1.00 89.94 476 VAL A N 1
ATOM 3704 C CA . VAL A 1 476 ? -19.085 8.156 10.873 1.00 89.94 476 VAL A CA 1
ATOM 3705 C C . VAL A 1 476 ? -17.587 7.953 10.615 1.00 89.94 476 VAL A C 1
ATOM 3707 O O . VAL A 1 476 ? -17.183 8.015 9.459 1.00 89.94 476 VAL A O 1
ATOM 3710 N N . MET A 1 477 ? -16.777 7.627 11.630 1.00 91.06 477 MET A N 1
ATOM 3711 C CA . MET A 1 477 ? -15.366 7.261 11.417 1.00 91.06 477 MET A CA 1
ATOM 3712 C C . MET A 1 477 ? -15.197 5.939 10.654 1.00 91.06 477 MET A C 1
ATOM 3714 O O . MET A 1 477 ? -14.365 5.862 9.755 1.00 91.06 477 MET A O 1
ATOM 3718 N N . VAL A 1 478 ? -16.014 4.918 10.941 1.00 83.12 478 VAL A N 1
ATOM 3719 C CA . VAL A 1 478 ? -16.001 3.652 10.179 1.00 83.12 478 VAL A CA 1
ATOM 3720 C C . VAL A 1 478 ? -16.405 3.880 8.718 1.00 83.12 478 VAL A C 1
ATOM 3722 O O . VAL A 1 478 ? -15.737 3.382 7.815 1.00 83.12 478 VAL A O 1
ATOM 3725 N N . VAL A 1 479 ? -17.450 4.678 8.470 1.00 82.75 479 VAL A N 1
ATOM 3726 C CA . VAL A 1 479 ? -17.858 5.071 7.110 1.00 82.75 479 VAL A CA 1
ATOM 3727 C C . VAL A 1 479 ? -16.758 5.879 6.416 1.00 82.75 479 VAL A C 1
ATOM 3729 O O . VAL A 1 479 ? -16.479 5.622 5.250 1.00 82.75 479 VAL A O 1
ATOM 3732 N N . TYR A 1 480 ? -16.087 6.794 7.122 1.00 89.44 480 TYR A N 1
ATOM 3733 C CA . TYR A 1 480 ? -14.940 7.532 6.591 1.00 89.44 480 TYR A CA 1
ATOM 3734 C C . TYR A 1 480 ? -13.812 6.595 6.132 1.00 89.44 480 TYR A C 1
ATOM 3736 O O . TYR A 1 480 ? -13.365 6.727 4.997 1.00 89.44 480 TYR A O 1
ATOM 3744 N N . TYR A 1 481 ? -13.388 5.622 6.950 1.00 86.19 481 TYR A N 1
ATOM 3745 C CA . TYR A 1 481 ? -12.317 4.695 6.560 1.00 86.19 481 TYR A CA 1
ATOM 3746 C C . TYR A 1 481 ? -12.690 3.841 5.343 1.00 86.19 481 TYR A C 1
ATOM 3748 O O . TYR A 1 481 ? -11.857 3.643 4.459 1.00 86.19 481 TYR A O 1
ATOM 3756 N N . LEU A 1 482 ? -13.942 3.374 5.265 1.00 76.62 482 LEU A N 1
ATOM 3757 C CA . LEU A 1 482 ? -14.452 2.666 4.088 1.00 76.62 482 LEU A CA 1
ATOM 3758 C C . LEU A 1 482 ? -14.400 3.572 2.847 1.00 76.62 482 LEU A C 1
ATOM 3760 O O . LEU A 1 482 ? -13.801 3.195 1.843 1.00 76.62 482 LEU A O 1
ATOM 3764 N N . CYS A 1 483 ? -14.943 4.790 2.923 1.00 81.25 483 CYS A N 1
ATOM 3765 C CA . CYS A 1 483 ? -14.904 5.747 1.815 1.00 81.25 483 CYS A CA 1
ATOM 3766 C C . CYS A 1 483 ? -13.469 6.081 1.376 1.00 81.25 483 CYS A C 1
ATOM 3768 O O . CYS A 1 483 ? -13.186 6.020 0.185 1.00 81.25 483 CYS A O 1
ATOM 3770 N N . ALA A 1 484 ? -12.554 6.360 2.309 1.00 83.50 484 ALA A N 1
ATOM 3771 C CA . ALA A 1 484 ? -11.155 6.677 2.013 1.00 83.50 484 ALA A CA 1
ATOM 3772 C C . ALA A 1 484 ? -10.403 5.504 1.349 1.00 83.50 484 ALA A C 1
ATOM 3774 O O . ALA A 1 484 ? -9.567 5.725 0.474 1.00 83.50 484 ALA A O 1
ATOM 3775 N N . THR A 1 485 ? -10.744 4.261 1.715 1.00 78.31 485 THR A N 1
ATOM 3776 C CA . THR A 1 485 ? -10.168 3.029 1.140 1.00 78.31 485 THR A CA 1
ATOM 3777 C C . THR A 1 485 ? -10.664 2.756 -0.286 1.00 78.31 485 THR A C 1
ATOM 3779 O O . THR A 1 485 ? -9.938 2.177 -1.093 1.00 78.31 485 THR A O 1
ATOM 3782 N N . PHE A 1 486 ? -11.899 3.154 -0.615 1.00 70.56 486 PHE A N 1
ATOM 3783 C CA . PHE A 1 486 ? -12.512 2.890 -1.923 1.00 70.56 486 PHE A CA 1
ATOM 3784 C C . PHE A 1 486 ? -12.557 4.101 -2.869 1.00 70.56 486 PHE A C 1
ATOM 3786 O O . PHE A 1 486 ? -12.807 3.907 -4.056 1.00 70.56 486 PHE A O 1
ATOM 3793 N N . MET A 1 487 ? -12.279 5.322 -2.391 1.00 75.19 487 MET A N 1
ATOM 3794 C CA . MET A 1 487 ? -12.411 6.566 -3.168 1.00 75.19 487 MET A CA 1
ATOM 3795 C C . MET A 1 487 ? -11.640 6.536 -4.491 1.00 75.19 487 MET A C 1
ATOM 3797 O O . MET A 1 487 ? -12.234 6.836 -5.525 1.00 75.19 487 MET A O 1
ATOM 3801 N N . GLY A 1 488 ? -10.380 6.080 -4.481 1.00 70.31 488 GLY A N 1
ATOM 3802 C CA . GLY A 1 488 ? -9.569 5.940 -5.697 1.00 70.31 488 GLY A CA 1
ATOM 3803 C C . GLY A 1 488 ? -10.307 5.192 -6.808 1.00 70.31 488 GLY A C 1
ATOM 3804 O O . GLY A 1 488 ? -10.507 5.716 -7.895 1.00 70.31 488 GLY A O 1
ATOM 3805 N N . ARG A 1 489 ? -10.865 4.020 -6.501 1.00 66.31 489 ARG A N 1
ATOM 3806 C CA . ARG A 1 489 ? -11.548 3.171 -7.494 1.00 66.31 489 ARG A CA 1
ATOM 3807 C C . ARG A 1 489 ? -12.917 3.683 -7.947 1.00 66.31 489 ARG A C 1
ATOM 3809 O O . ARG A 1 489 ? -13.501 3.130 -8.873 1.00 66.31 489 ARG A O 1
ATOM 3816 N N . LEU A 1 490 ? -13.439 4.724 -7.300 1.00 67.12 490 LEU A N 1
ATOM 3817 C CA . LEU A 1 490 ? -14.606 5.479 -7.764 1.00 67.12 490 LEU A CA 1
ATOM 3818 C C . LEU A 1 490 ? -14.203 6.618 -8.729 1.00 67.12 490 LEU A C 1
ATOM 3820 O O . LEU A 1 490 ? -15.030 7.475 -9.035 1.00 67.12 490 LEU A O 1
ATOM 3824 N N . GLY A 1 491 ? -12.945 6.642 -9.190 1.00 71.88 491 GLY A N 1
ATOM 3825 C CA . GLY A 1 491 ? -12.347 7.695 -10.016 1.00 71.88 491 GLY A CA 1
ATOM 3826 C C . GLY A 1 491 ? -11.778 8.871 -9.213 1.00 71.88 491 GLY A C 1
ATOM 3827 O O . GLY A 1 491 ? -11.332 9.857 -9.803 1.00 71.88 491 GLY A O 1
ATOM 3828 N N . PHE A 1 492 ? -11.789 8.799 -7.876 1.00 81.94 492 PHE A N 1
ATOM 3829 C CA . PHE A 1 492 ? -11.261 9.841 -6.990 1.00 81.94 492 PHE A CA 1
ATOM 3830 C C . PHE A 1 492 ? -9.831 9.506 -6.531 1.00 81.94 492 PHE A C 1
ATOM 3832 O O . PHE A 1 492 ? -9.572 9.278 -5.348 1.00 81.94 492 PHE A O 1
ATOM 3839 N N . GLU A 1 493 ? -8.910 9.437 -7.495 1.00 83.69 493 GLU A N 1
ATOM 3840 C CA . GLU A 1 493 ? -7.528 8.940 -7.345 1.00 83.69 493 GLU A CA 1
ATOM 3841 C C . GLU A 1 493 ? -6.514 10.017 -6.888 1.00 83.69 493 GLU A C 1
ATOM 3843 O O . GLU A 1 493 ? -5.344 9.712 -6.658 1.00 83.69 493 GLU A O 1
ATOM 3848 N N . GLN A 1 494 ? -6.927 11.282 -6.720 1.00 88.44 494 GLN A N 1
ATOM 3849 C CA . GLN A 1 494 ? -6.015 12.353 -6.290 1.00 88.44 494 GLN A CA 1
ATOM 3850 C C . GLN A 1 494 ? -5.812 12.372 -4.776 1.00 88.44 494 GLN A C 1
ATOM 3852 O O . GLN A 1 494 ? -6.766 12.410 -3.994 1.00 88.44 494 GLN A O 1
ATOM 3857 N N . HIS A 1 495 ? -4.558 12.502 -4.351 1.00 89.69 495 HIS A N 1
ATOM 3858 C CA . HIS A 1 495 ? -4.218 12.587 -2.928 1.00 89.69 495 HIS A CA 1
ATOM 3859 C C . HIS A 1 495 ? -4.679 13.891 -2.260 1.00 89.69 495 HIS A C 1
ATOM 3861 O O . HIS A 1 495 ? -4.863 13.927 -1.048 1.00 89.69 495 HIS A O 1
ATOM 3867 N N . ILE A 1 496 ? -4.927 14.957 -3.032 1.00 90.81 496 ILE A N 1
ATOM 3868 C CA . ILE A 1 496 ? -5.213 16.304 -2.506 1.00 90.81 496 ILE A CA 1
ATOM 3869 C C . ILE A 1 496 ? -6.573 16.450 -1.794 1.00 90.81 496 ILE A C 1
ATOM 3871 O O . ILE A 1 496 ? -6.739 17.359 -0.989 1.00 90.81 496 ILE A O 1
ATOM 3875 N N . TYR A 1 497 ? -7.544 15.561 -2.032 1.00 87.62 497 TYR A N 1
ATOM 3876 C CA . TYR A 1 497 ? -8.819 15.548 -1.290 1.00 87.62 497 TYR A CA 1
ATOM 3877 C C . TYR A 1 497 ? -8.998 14.329 -0.374 1.00 87.62 497 TYR A C 1
ATOM 3879 O O . TYR A 1 497 ? -9.929 14.313 0.433 1.00 87.62 497 TYR A O 1
ATOM 3887 N N . ASN A 1 498 ? -8.130 13.315 -0.464 1.00 88.81 498 ASN A N 1
ATOM 3888 C CA . ASN A 1 498 ? -8.203 12.133 0.391 1.00 88.81 498 ASN A CA 1
ATOM 3889 C C . ASN A 1 498 ? -7.377 12.371 1.669 1.00 88.81 498 ASN A C 1
ATOM 3891 O O . ASN A 1 498 ? -6.144 12.315 1.651 1.00 88.81 498 ASN A O 1
ATOM 3895 N N . TYR A 1 499 ? -8.075 12.719 2.755 1.00 91.44 499 TYR A N 1
ATOM 3896 C CA . TYR A 1 499 ? -7.491 13.272 3.981 1.00 91.44 499 TYR A CA 1
ATOM 3897 C C . TYR A 1 499 ? -6.434 12.355 4.610 1.00 91.44 499 TYR A C 1
ATOM 3899 O O . TYR A 1 499 ? -6.705 11.210 4.966 1.00 91.44 499 TYR A O 1
ATOM 3907 N N . GLY A 1 500 ? -5.225 12.891 4.796 1.00 88.81 500 GLY A N 1
ATOM 3908 C CA . GLY A 1 500 ? -4.100 12.144 5.357 1.00 88.81 500 GLY A CA 1
ATOM 3909 C C . GLY A 1 500 ? -3.453 11.149 4.390 1.00 88.81 500 GLY A C 1
ATOM 3910 O O . GLY A 1 500 ? -2.695 10.299 4.845 1.00 88.81 500 GLY A O 1
ATOM 3911 N N . SER A 1 501 ? -3.729 11.244 3.083 1.00 89.12 501 SER A N 1
ATOM 3912 C CA . SER A 1 501 ? -2.968 10.530 2.052 1.00 89.12 501 SER A CA 1
ATOM 3913 C C . SER A 1 501 ? -1.885 11.415 1.421 1.00 89.12 501 SER A C 1
ATOM 3915 O O . SER A 1 501 ? -2.062 12.627 1.270 1.00 89.12 501 SER A O 1
ATOM 3917 N N . GLY A 1 502 ? -0.779 10.783 1.039 1.00 88.06 502 GLY A N 1
ATOM 3918 C CA . GLY A 1 502 ? 0.308 11.350 0.246 1.00 88.06 502 GLY A CA 1
ATOM 3919 C C . GLY A 1 502 ? 0.735 10.366 -0.842 1.00 88.06 502 GLY A C 1
ATOM 3920 O O . GLY A 1 502 ? 0.058 9.362 -1.066 1.00 88.06 502 GLY A O 1
ATOM 3921 N N . THR A 1 503 ? 1.859 10.638 -1.503 1.00 84.19 503 THR A N 1
ATOM 3922 C CA . THR A 1 503 ? 2.420 9.763 -2.549 1.00 84.19 503 THR A CA 1
ATOM 3923 C C . THR A 1 503 ? 2.882 8.406 -2.020 1.00 84.19 503 THR A C 1
ATOM 3925 O O . THR A 1 503 ? 3.063 7.474 -2.801 1.00 84.19 503 THR A O 1
ATOM 3928 N N . GLY A 1 504 ? 3.113 8.298 -0.710 1.00 84.75 504 GLY A N 1
ATOM 3929 C CA . GLY A 1 504 ? 3.766 7.153 -0.099 1.00 84.75 504 GLY A CA 1
ATOM 3930 C C . GLY A 1 504 ? 5.270 7.122 -0.376 1.00 84.75 504 GLY A C 1
ATOM 3931 O O . GLY A 1 504 ? 5.828 7.933 -1.123 1.00 84.75 504 GLY A O 1
ATOM 3932 N N . HIS A 1 505 ? 5.939 6.164 0.261 1.00 87.62 505 HIS A N 1
ATOM 3933 C CA . HIS A 1 505 ? 7.388 6.005 0.225 1.00 87.62 505 HIS A CA 1
ATOM 3934 C C . HIS A 1 505 ? 7.782 4.530 0.329 1.00 87.62 505 HIS A C 1
ATOM 3936 O O . HIS A 1 505 ? 7.097 3.724 0.958 1.00 87.62 505 HIS A O 1
ATOM 3942 N N . ILE A 1 506 ? 8.924 4.174 -0.260 1.00 88.75 506 ILE A N 1
ATOM 3943 C CA . ILE A 1 506 ? 9.529 2.846 -0.121 1.00 88.75 506 ILE A CA 1
ATOM 3944 C C . ILE A 1 506 ? 10.966 3.030 0.362 1.00 88.75 506 ILE A C 1
ATOM 3946 O O . ILE A 1 506 ? 11.812 3.549 -0.364 1.00 88.75 506 ILE A O 1
ATOM 3950 N N . TYR A 1 507 ? 11.242 2.589 1.591 1.00 90.81 507 TYR A N 1
ATOM 3951 C CA . TYR A 1 507 ? 12.603 2.537 2.121 1.00 90.81 507 TYR A CA 1
ATOM 3952 C C . TYR A 1 507 ? 13.368 1.336 1.547 1.00 90.81 507 TYR A C 1
ATOM 3954 O O . TYR A 1 507 ? 12.891 0.206 1.649 1.00 90.81 507 TYR A O 1
ATOM 3962 N N . SER A 1 508 ? 14.544 1.578 0.980 1.00 91.56 508 SER A N 1
ATOM 3963 C CA . SER A 1 508 ? 15.523 0.583 0.521 1.00 91.56 508 SER A CA 1
ATOM 3964 C C . SER A 1 508 ? 16.734 0.604 1.458 1.00 91.56 508 SER A C 1
ATOM 3966 O O . SER A 1 508 ? 17.085 1.682 1.934 1.00 91.56 508 SER A O 1
ATOM 3968 N N . ASP A 1 509 ? 17.393 -0.532 1.706 1.00 89.38 509 ASP A N 1
ATOM 3969 C CA . ASP A 1 509 ? 18.649 -0.515 2.476 1.00 89.38 509 ASP A CA 1
ATOM 3970 C C . ASP A 1 509 ? 19.758 0.133 1.619 1.00 89.38 509 ASP A C 1
ATOM 3972 O O . ASP A 1 509 ? 20.495 0.991 2.102 1.00 89.38 509 ASP A O 1
ATOM 3976 N N . MET A 1 510 ? 19.784 -0.150 0.307 1.00 91.75 510 MET A N 1
ATOM 3977 C CA . MET A 1 510 ? 20.682 0.514 -0.652 1.00 91.75 510 MET A CA 1
ATOM 3978 C C . MET A 1 510 ? 20.453 2.030 -0.787 1.00 91.75 510 MET A C 1
ATOM 3980 O O . MET A 1 510 ? 21.414 2.804 -0.753 1.00 91.75 510 MET A O 1
ATOM 3984 N N . ASN A 1 511 ? 19.209 2.464 -1.018 1.00 93.00 511 ASN A N 1
ATOM 3985 C CA . ASN A 1 511 ? 18.881 3.839 -1.443 1.00 93.00 511 ASN A CA 1
ATOM 3986 C C . ASN A 1 511 ? 18.236 4.703 -0.336 1.00 93.00 511 ASN A C 1
ATOM 3988 O O . ASN A 1 511 ? 17.918 5.876 -0.538 1.00 93.00 511 ASN A O 1
ATOM 3992 N N . GLY A 1 512 ? 18.003 4.134 0.848 1.00 92.19 512 GLY A N 1
ATOM 3993 C CA . GLY A 1 512 ? 17.272 4.790 1.926 1.00 92.19 512 GLY A CA 1
ATOM 3994 C C . GLY A 1 512 ? 15.848 5.179 1.512 1.00 92.19 512 GLY A C 1
ATOM 3995 O O . GLY A 1 512 ? 15.143 4.425 0.842 1.00 92.19 512 GLY A O 1
ATOM 3996 N N . PHE A 1 513 ? 15.425 6.386 1.898 1.00 89.88 513 PHE A N 1
ATOM 3997 C CA . PHE A 1 513 ? 14.156 6.978 1.449 1.00 89.88 513 PHE A CA 1
ATOM 3998 C C . PHE A 1 513 ? 14.243 7.636 0.059 1.00 89.88 513 PHE A C 1
ATOM 4000 O O . PHE A 1 513 ? 13.201 7.900 -0.540 1.00 89.88 513 PHE A O 1
ATOM 4007 N N . GLY A 1 514 ? 15.453 7.927 -0.440 1.00 89.44 514 GLY A N 1
ATOM 4008 C CA . GLY A 1 514 ? 15.688 8.663 -1.685 1.00 89.44 514 GLY A CA 1
ATOM 4009 C C . GLY A 1 514 ? 14.785 9.892 -1.873 1.00 89.44 514 GLY A C 1
ATOM 4010 O O . GLY A 1 514 ? 14.436 10.606 -0.928 1.00 89.44 514 GLY A O 1
ATOM 4011 N N . PHE A 1 515 ? 14.345 10.100 -3.114 1.00 90.00 515 PHE A N 1
ATOM 4012 C CA . PHE A 1 515 ? 13.514 11.240 -3.507 1.00 90.00 515 PHE A CA 1
ATOM 4013 C C . PHE A 1 515 ? 12.074 11.219 -2.949 1.00 90.00 515 PHE A C 1
ATOM 4015 O O . PHE A 1 515 ? 11.427 12.267 -2.938 1.00 90.00 515 PHE A O 1
ATOM 4022 N N . PHE A 1 516 ? 11.572 10.085 -2.435 1.00 90.69 516 PHE A N 1
ATOM 4023 C CA . PHE A 1 516 ? 10.198 9.960 -1.909 1.00 90.69 516 PHE A CA 1
ATOM 4024 C C . PHE A 1 516 ? 9.920 10.852 -0.690 1.00 90.69 516 PHE A C 1
ATOM 4026 O O . PHE A 1 516 ? 8.786 11.278 -0.474 1.00 90.69 516 PHE A O 1
ATOM 4033 N N . LEU A 1 517 ? 10.949 11.161 0.107 1.00 90.12 517 LEU A N 1
ATOM 4034 C CA . LEU A 1 517 ? 10.782 11.880 1.371 1.00 90.12 517 LEU A CA 1
ATOM 4035 C C . LEU A 1 517 ? 10.231 13.306 1.183 1.00 90.12 517 LEU A C 1
ATOM 4037 O O . LEU A 1 517 ? 9.460 13.786 2.012 1.00 90.12 517 LEU A O 1
ATOM 4041 N N . ARG A 1 518 ? 10.611 13.999 0.101 1.00 90.62 518 ARG A N 1
ATOM 4042 C CA . ARG A 1 518 ? 10.227 15.404 -0.119 1.00 90.62 518 ARG A CA 1
ATOM 4043 C C . ARG A 1 518 ? 8.747 15.568 -0.514 1.00 90.62 518 ARG A C 1
ATOM 4045 O O . ARG A 1 518 ? 8.095 16.400 0.117 1.00 90.62 518 ARG A O 1
ATOM 4052 N N . PRO A 1 519 ? 8.190 14.822 -1.490 1.00 92.19 519 PRO A N 1
ATOM 4053 C CA . PRO A 1 519 ? 6.752 14.834 -1.771 1.00 92.19 519 PRO A CA 1
ATOM 4054 C C . PRO A 1 519 ? 5.910 14.427 -0.560 1.00 92.19 519 PRO A C 1
ATOM 4056 O O . PRO A 1 519 ? 4.951 15.119 -0.221 1.00 92.19 519 PRO A O 1
ATOM 4059 N N . GLU A 1 520 ? 6.306 13.365 0.146 1.00 91.44 520 GLU A N 1
ATOM 4060 C CA . GLU A 1 520 ? 5.539 12.848 1.281 1.00 91.44 520 GLU A CA 1
ATOM 4061 C C . GLU A 1 520 ? 5.479 13.861 2.439 1.00 91.44 520 GLU A C 1
ATOM 4063 O O . GLU A 1 520 ? 4.405 14.119 2.986 1.00 91.44 520 GLU A O 1
ATOM 4068 N N . LEU A 1 521 ? 6.587 14.542 2.761 1.00 92.25 521 LEU A N 1
ATOM 4069 C CA . LEU A 1 521 ? 6.580 15.627 3.753 1.00 92.25 521 LEU A CA 1
ATOM 4070 C C . LEU A 1 521 ? 5.714 16.829 3.330 1.00 92.25 521 LEU A C 1
ATOM 4072 O O . LEU A 1 521 ? 5.104 17.461 4.193 1.00 92.25 521 LEU A O 1
ATOM 4076 N N . LEU A 1 522 ? 5.608 17.134 2.030 1.00 93.94 522 LEU A N 1
ATOM 4077 C CA . LEU A 1 522 ? 4.738 18.206 1.524 1.00 93.94 522 LEU A CA 1
ATOM 4078 C C . LEU A 1 522 ? 3.248 17.853 1.655 1.00 93.94 522 LEU A C 1
ATOM 4080 O O . LEU A 1 522 ? 2.465 18.694 2.097 1.00 93.94 522 LEU A O 1
ATOM 4084 N N . PHE A 1 523 ? 2.853 16.615 1.340 1.00 94.44 523 PHE A N 1
ATOM 4085 C CA . PHE A 1 523 ? 1.481 16.141 1.571 1.00 94.44 523 PHE A CA 1
ATOM 4086 C C . PHE A 1 523 ? 1.128 16.106 3.065 1.00 94.44 523 PHE A C 1
ATOM 4088 O O . PHE A 1 523 ? 0.047 16.551 3.457 1.00 94.44 523 PHE A O 1
ATOM 4095 N N . ASN A 1 524 ? 2.054 15.664 3.919 1.00 94.00 524 ASN A N 1
ATOM 4096 C CA . ASN A 1 524 ? 1.859 15.674 5.368 1.00 94.00 524 ASN A CA 1
ATOM 4097 C C . ASN A 1 524 ? 1.741 17.101 5.937 1.00 94.00 524 ASN A C 1
ATOM 4099 O O . ASN A 1 524 ? 0.877 17.350 6.777 1.00 94.00 524 ASN A O 1
ATOM 4103 N N . ALA A 1 525 ? 2.535 18.063 5.454 1.00 94.69 525 ALA A N 1
ATOM 4104 C CA . ALA A 1 525 ? 2.439 19.467 5.865 1.00 94.69 525 ALA A CA 1
ATOM 4105 C C . ALA A 1 525 ? 1.144 20.149 5.368 1.00 94.69 525 ALA A C 1
ATOM 4107 O O . ALA A 1 525 ? 0.494 20.882 6.123 1.00 94.69 525 ALA A O 1
ATOM 4108 N N . TYR A 1 526 ? 0.700 19.834 4.147 1.00 96.25 526 TYR A N 1
ATOM 4109 C CA . TYR A 1 526 ? -0.604 20.237 3.613 1.00 96.25 526 TYR A CA 1
ATOM 4110 C C . TYR A 1 526 ? -1.758 19.732 4.497 1.00 96.25 526 TYR A C 1
ATOM 4112 O O . TYR A 1 526 ? -2.584 20.526 4.965 1.00 96.25 526 TYR A O 1
ATOM 4120 N N . TRP A 1 527 ? -1.782 18.434 4.818 1.00 96.50 527 TRP A N 1
ATOM 4121 C CA . TRP A 1 527 ? -2.809 17.868 5.695 1.00 96.50 527 TRP A CA 1
ATOM 4122 C C . TRP A 1 527 ? -2.693 18.332 7.152 1.00 96.50 527 TRP A C 1
ATOM 4124 O O . TRP A 1 527 ? -3.720 18.471 7.820 1.00 96.50 527 TRP A O 1
ATOM 4134 N N . ALA A 1 528 ? -1.498 18.673 7.644 1.00 95.94 528 ALA A N 1
ATOM 4135 C CA . ALA A 1 528 ? -1.327 19.294 8.957 1.00 95.94 528 ALA A CA 1
ATOM 4136 C C . ALA A 1 528 ? -2.010 20.673 9.034 1.00 95.94 528 ALA A C 1
ATOM 4138 O O . ALA A 1 528 ? -2.686 20.966 10.024 1.00 95.94 528 ALA A O 1
ATOM 4139 N N . CYS A 1 529 ? -1.943 21.494 7.979 1.00 96.56 529 CYS A N 1
ATOM 4140 C CA . CYS A 1 529 ? -2.711 22.743 7.918 1.00 96.56 529 CYS A CA 1
ATOM 4141 C C . CYS A 1 529 ? -4.230 22.492 7.917 1.00 96.56 529 CYS A C 1
ATOM 4143 O O . CYS A 1 529 ? -4.961 23.183 8.631 1.00 96.56 529 CYS A O 1
ATOM 4145 N N . ALA A 1 530 ? -4.712 21.462 7.211 1.00 96.62 530 ALA A N 1
ATOM 4146 C CA . ALA A 1 530 ? -6.116 21.045 7.293 1.00 96.62 530 ALA A CA 1
ATOM 4147 C C . ALA A 1 530 ? -6.505 20.590 8.712 1.00 96.62 530 ALA A C 1
ATOM 4149 O O . ALA A 1 530 ? -7.570 20.949 9.212 1.00 96.62 530 ALA A O 1
ATOM 4150 N N . ALA A 1 531 ? -5.635 19.844 9.398 1.00 96.94 531 ALA A N 1
ATOM 4151 C CA . ALA A 1 531 ? -5.855 19.415 10.775 1.00 96.94 531 ALA A CA 1
ATOM 4152 C C . ALA A 1 531 ? -5.938 20.603 11.749 1.00 96.94 531 ALA A C 1
ATOM 4154 O O . ALA A 1 531 ? -6.810 20.608 12.615 1.00 96.94 531 ALA A O 1
ATOM 4155 N N . VAL A 1 532 ? -5.130 21.657 11.580 1.00 96.12 532 VAL A N 1
ATOM 4156 C CA . VAL A 1 532 ? -5.271 22.895 12.374 1.00 96.12 532 VAL A CA 1
ATOM 4157 C C . VAL A 1 532 ? -6.651 23.536 12.166 1.00 96.12 532 VAL A C 1
ATOM 4159 O O . VAL A 1 532 ? -7.295 23.932 13.140 1.00 96.12 532 VAL A O 1
ATOM 4162 N N . LEU A 1 533 ? -7.156 23.579 10.927 1.00 96.00 533 LEU A N 1
ATOM 4163 C CA . LEU A 1 533 ? -8.501 24.091 10.624 1.00 96.00 533 LEU A CA 1
ATOM 4164 C C . LEU A 1 533 ? -9.614 23.224 11.248 1.00 96.00 533 LEU A C 1
ATOM 4166 O O . LEU A 1 533 ? -10.561 23.764 11.827 1.00 96.00 533 LEU A O 1
ATOM 4170 N N . LEU A 1 534 ? -9.487 21.893 11.202 1.00 96.12 534 LEU A N 1
ATOM 4171 C CA . LEU A 1 534 ? -10.424 20.959 11.845 1.00 96.12 534 LEU A CA 1
ATOM 4172 C C . LEU A 1 534 ? -10.393 21.071 13.381 1.00 96.12 534 LEU A C 1
ATOM 4174 O O . LEU A 1 534 ? -11.446 21.130 14.015 1.00 96.12 534 LEU A O 1
ATOM 4178 N N . ALA A 1 535 ? -9.209 21.190 13.988 1.00 95.62 535 ALA A N 1
ATOM 4179 C CA . ALA A 1 535 ? -9.049 21.374 15.430 1.00 95.62 535 ALA A CA 1
ATOM 4180 C C . ALA A 1 535 ? -9.649 22.708 15.917 1.00 95.62 535 ALA A C 1
ATOM 4182 O O . ALA A 1 535 ? -10.306 22.752 16.961 1.00 95.62 535 ALA A O 1
ATOM 4183 N N . LEU A 1 536 ? -9.497 23.791 15.143 1.00 93.44 536 LEU A N 1
ATOM 4184 C CA . LEU A 1 536 ? -10.181 25.064 15.395 1.00 93.44 536 LEU A CA 1
ATOM 4185 C C . LEU A 1 536 ? -11.707 24.910 15.341 1.00 93.44 536 LEU A C 1
ATOM 4187 O O . LEU A 1 536 ? -12.404 25.395 16.237 1.00 93.44 536 LEU A O 1
ATOM 4191 N N . LEU A 1 537 ? -12.228 24.209 14.329 1.00 92.75 537 LEU A N 1
ATOM 4192 C CA . LEU A 1 537 ? -13.658 23.934 14.187 1.00 92.75 537 LEU A CA 1
ATOM 4193 C C . LEU A 1 537 ? -14.197 23.131 15.385 1.00 92.75 537 LEU A C 1
ATOM 4195 O O . LEU A 1 537 ? -15.191 23.533 15.994 1.00 92.75 537 LEU A O 1
ATOM 4199 N N . ALA A 1 538 ? -13.509 22.057 15.780 1.00 92.69 538 ALA A N 1
ATOM 4200 C CA . ALA A 1 538 ? -13.864 21.224 16.930 1.00 92.69 538 ALA A CA 1
ATOM 4201 C C . ALA A 1 538 ? -13.881 22.019 18.253 1.00 92.69 538 ALA A C 1
ATOM 4203 O O . ALA A 1 538 ? -14.827 21.903 19.034 1.00 92.69 538 ALA A O 1
ATOM 4204 N N . ASN A 1 539 ? -12.890 22.889 18.482 1.00 92.06 539 ASN A N 1
ATOM 4205 C CA . ASN A 1 539 ? -12.806 23.765 19.659 1.00 92.06 539 ASN A CA 1
ATOM 4206 C C . ASN A 1 539 ? -13.929 24.830 19.702 1.00 92.06 539 ASN A C 1
ATOM 4208 O O . ASN A 1 539 ? -14.474 25.139 20.767 1.00 92.06 539 ASN A O 1
ATOM 4212 N N . LEU A 1 540 ? -14.327 25.386 18.550 1.00 90.38 540 LEU A N 1
ATOM 4213 C CA . LEU A 1 540 ? -15.460 26.320 18.461 1.00 90.38 540 LEU A CA 1
ATOM 4214 C C . LEU A 1 540 ? -16.796 25.623 18.768 1.00 90.38 540 LEU A C 1
ATOM 4216 O O . LEU A 1 540 ? -17.599 26.146 19.551 1.00 90.38 540 LEU A O 1
ATOM 4220 N N . PHE A 1 541 ? -17.001 24.431 18.197 1.00 89.94 541 PHE A N 1
ATOM 4221 C CA . PHE A 1 541 ? -18.208 23.608 18.345 1.00 89.94 541 PHE A CA 1
ATOM 4222 C C . PHE A 1 541 ? -18.242 22.739 19.617 1.00 89.94 541 PHE A C 1
ATOM 4224 O O . PHE A 1 541 ? -19.227 22.016 19.823 1.00 89.94 541 PHE A O 1
ATOM 4231 N N . TRP A 1 542 ? -17.219 22.824 20.477 1.00 89.38 542 TRP A N 1
ATOM 4232 C CA . TRP A 1 542 ? -17.126 22.075 21.733 1.00 89.38 542 TRP A CA 1
ATOM 4233 C C . TRP A 1 542 ? -18.333 22.346 22.641 1.00 89.38 542 TRP A C 1
ATOM 4235 O O . TRP A 1 542 ? -18.656 23.499 22.953 1.00 89.38 542 TRP A O 1
ATOM 4245 N N . VAL A 1 543 ? -19.015 21.280 23.056 1.00 82.81 543 VAL A N 1
ATOM 4246 C CA . VAL A 1 543 ? -20.229 21.355 23.879 1.00 82.81 543 VAL A CA 1
ATOM 4247 C C . VAL A 1 543 ? -19.839 21.463 25.352 1.00 82.81 543 VAL A C 1
ATOM 4249 O O . VAL A 1 543 ? -19.247 20.535 25.897 1.00 82.81 543 VAL A O 1
ATOM 4252 N N . GLN A 1 544 ? -20.197 22.598 25.951 1.00 76.56 544 GLN A N 1
ATOM 4253 C CA . GLN A 1 544 ? -20.073 22.938 27.371 1.00 76.56 544 GLN A CA 1
ATOM 4254 C C . GLN A 1 544 ? -21.445 23.474 27.803 1.00 76.56 544 GLN A C 1
ATOM 4256 O O . GLN A 1 544 ? -21.975 24.369 27.135 1.00 76.56 544 GLN A O 1
ATOM 4261 N N . GLY A 1 545 ? -22.016 22.925 28.873 1.00 75.06 545 GLY A N 1
ATOM 4262 C CA . GLY A 1 545 ? -23.378 23.197 29.329 1.00 75.06 545 GLY A CA 1
ATOM 4263 C C . GLY A 1 545 ? -24.464 22.373 28.618 1.00 75.06 545 GLY A C 1
ATOM 4264 O O . GLY A 1 545 ? -24.223 21.672 27.634 1.00 75.06 545 GLY A O 1
ATOM 4265 N N . LEU A 1 546 ? -25.694 22.477 29.133 1.00 74.06 546 LEU A N 1
ATOM 4266 C CA . LEU A 1 546 ? -26.835 21.613 28.785 1.00 74.06 546 LEU A CA 1
ATOM 4267 C C . LEU A 1 546 ? -27.450 21.863 27.390 1.00 74.06 546 LEU A C 1
ATOM 4269 O O . LEU A 1 546 ? -28.145 20.999 26.853 1.00 74.06 546 LEU A O 1
ATOM 4273 N N . ALA A 1 547 ? -27.207 23.028 26.781 1.00 71.81 547 ALA A N 1
ATOM 4274 C CA . ALA A 1 547 ? -27.795 23.417 25.496 1.00 71.81 547 ALA A CA 1
ATOM 4275 C C . ALA A 1 547 ? -27.115 22.701 24.308 1.00 71.81 547 ALA A C 1
ATOM 4277 O O . ALA A 1 547 ? -26.174 23.209 23.695 1.00 71.81 547 ALA A O 1
ATOM 4278 N N . THR A 1 548 ? -27.604 21.505 23.976 1.00 77.25 548 THR A N 1
ATOM 4279 C CA . THR A 1 548 ? -27.017 20.618 22.953 1.00 77.25 548 THR A CA 1
ATOM 4280 C C . THR A 1 548 ? -27.500 20.871 21.515 1.00 77.25 548 THR A C 1
ATOM 4282 O O . THR A 1 548 ? -26.903 20.338 20.574 1.00 77.25 548 THR A O 1
ATOM 4285 N N . ASP A 1 549 ? -28.527 21.706 21.315 1.00 84.25 549 ASP A N 1
ATOM 4286 C CA . ASP A 1 549 ? -29.131 21.984 20.004 1.00 84.25 549 ASP A CA 1
ATOM 4287 C C . ASP A 1 549 ? -28.160 22.583 18.982 1.00 84.25 549 ASP A C 1
ATOM 4289 O O . ASP A 1 549 ? -27.419 23.529 19.263 1.00 84.25 549 ASP A O 1
ATOM 4293 N N . TRP A 1 550 ? -28.262 22.131 17.730 1.00 83.31 550 TRP A N 1
ATOM 4294 C CA . TRP A 1 550 ? -27.429 22.621 16.626 1.00 83.31 550 TRP A CA 1
ATOM 4295 C C . TRP A 1 550 ? -27.507 24.145 16.422 1.00 83.31 550 TRP A C 1
ATOM 4297 O O . TRP A 1 550 ? -26.481 24.798 16.228 1.00 83.31 550 TRP A O 1
ATOM 4307 N N . HIS A 1 551 ? -28.701 24.738 16.533 1.00 85.06 551 HIS A N 1
ATOM 4308 C CA . HIS A 1 551 ? -28.896 26.187 16.400 1.00 85.06 551 HIS A CA 1
ATOM 4309 C C . HIS A 1 551 ? -28.177 26.981 17.502 1.00 85.06 551 HIS A C 1
ATOM 4311 O O . HIS A 1 551 ? -27.522 27.988 17.214 1.00 85.06 551 HIS A O 1
ATOM 4317 N N . TRP A 1 552 ? -28.245 26.511 18.752 1.00 84.00 552 TRP A N 1
ATOM 4318 C CA . TRP A 1 552 ? -27.533 27.125 19.873 1.00 84.00 552 TRP A CA 1
ATOM 4319 C C . TRP A 1 552 ? -26.022 26.943 19.745 1.00 84.00 552 TRP A C 1
ATOM 4321 O O . TRP A 1 552 ? -25.285 27.914 19.914 1.00 84.00 552 TRP A O 1
ATOM 4331 N N . ARG A 1 553 ? -25.557 25.756 19.340 1.00 85.81 553 ARG A N 1
ATOM 4332 C CA . ARG A 1 553 ? -24.138 25.491 19.056 1.00 85.81 553 ARG A CA 1
ATOM 4333 C C . ARG A 1 553 ? -23.586 26.401 17.956 1.00 85.81 553 ARG A C 1
ATOM 4335 O O . ARG A 1 553 ? -22.516 26.971 18.143 1.00 85.81 553 ARG A O 1
ATOM 4342 N N . LEU A 1 554 ? -24.326 26.621 16.865 1.00 87.19 554 LEU A N 1
ATOM 4343 C CA . LEU A 1 554 ? -23.927 27.536 15.787 1.00 87.19 554 LEU A CA 1
ATOM 4344 C C . LEU A 1 554 ? -23.877 29.001 16.258 1.00 87.19 554 LEU A C 1
ATOM 4346 O O . LEU A 1 554 ? -22.927 29.722 15.944 1.00 87.19 554 LEU A O 1
ATOM 4350 N N . ARG A 1 555 ? -24.874 29.450 17.036 1.00 87.06 555 ARG A N 1
ATOM 4351 C CA . ARG A 1 555 ? -24.891 30.802 17.625 1.00 87.06 555 ARG A CA 1
ATOM 4352 C C . ARG A 1 555 ? -23.714 31.001 18.582 1.00 87.06 555 ARG A C 1
ATOM 4354 O O . ARG A 1 555 ? -23.037 32.022 18.503 1.00 87.06 555 ARG A O 1
ATOM 4361 N N . MET A 1 556 ? -23.432 30.011 19.426 1.00 84.69 556 MET A N 1
ATOM 4362 C CA . MET A 1 556 ? -22.284 30.022 20.331 1.00 84.69 556 MET A CA 1
ATOM 4363 C C . MET A 1 556 ? -20.958 29.997 19.571 1.00 84.69 556 MET A C 1
ATOM 4365 O O . MET A 1 556 ? -20.087 30.793 19.893 1.00 84.69 556 MET A O 1
ATOM 4369 N N . ALA A 1 557 ? -20.798 29.174 18.532 1.00 86.31 557 ALA A N 1
ATOM 4370 C CA . ALA A 1 557 ? -19.583 29.150 17.713 1.00 86.31 557 ALA A CA 1
ATOM 4371 C C . ALA A 1 557 ? -19.265 30.530 17.103 1.00 86.31 557 ALA A C 1
ATOM 4373 O O . ALA A 1 557 ? -18.111 30.950 17.132 1.00 86.31 557 ALA A O 1
ATOM 4374 N N . ARG A 1 558 ? -20.286 31.274 16.646 1.00 87.12 558 ARG A N 1
ATOM 4375 C CA . ARG A 1 558 ? -20.138 32.667 16.180 1.00 87.12 558 ARG A CA 1
ATOM 4376 C C . ARG A 1 558 ? -19.728 33.624 17.304 1.00 87.12 558 ARG A C 1
ATOM 4378 O O . ARG A 1 558 ? -18.778 34.373 17.129 1.00 87.12 558 ARG A O 1
ATOM 4385 N N . LEU A 1 559 ? -20.385 33.568 18.467 1.00 85.56 559 LEU A N 1
ATOM 4386 C CA . LEU A 1 559 ? -20.034 34.391 19.641 1.00 85.56 559 LEU A CA 1
ATOM 4387 C C . LEU A 1 559 ? -18.636 34.071 20.206 1.00 85.56 559 LEU A C 1
ATOM 4389 O O . LEU A 1 559 ? -17.999 34.919 20.820 1.00 85.56 559 LEU A O 1
ATOM 4393 N N . ARG A 1 560 ? -18.148 32.844 19.993 1.00 83.88 560 ARG A N 1
ATOM 4394 C CA . ARG A 1 560 ? -16.812 32.369 20.384 1.00 83.88 560 ARG A CA 1
ATOM 4395 C C . ARG A 1 560 ? -15.724 32.720 19.358 1.00 83.88 560 ARG A C 1
ATOM 4397 O O . ARG A 1 560 ? -14.549 32.459 19.629 1.00 83.88 560 ARG A O 1
ATOM 4404 N N . PHE A 1 561 ? -16.078 33.276 18.198 1.00 84.56 561 PHE A N 1
ATOM 4405 C CA . PHE A 1 561 ? -15.133 33.632 17.142 1.00 84.56 561 PHE A CA 1
ATOM 4406 C C . PHE A 1 561 ? -14.520 35.012 17.421 1.00 84.56 561 PHE A C 1
ATOM 4408 O O . PHE A 1 561 ? -15.205 36.030 17.411 1.00 84.56 561 PHE A O 1
ATOM 4415 N N . HIS A 1 562 ? -13.221 35.038 17.715 1.00 86.00 562 HIS A N 1
ATOM 4416 C CA . HIS A 1 562 ? -12.502 36.208 18.226 1.00 86.00 562 HIS A CA 1
ATOM 4417 C C . HIS A 1 562 ? -11.184 36.412 17.462 1.00 86.00 562 HIS A C 1
ATOM 4419 O O . HIS A 1 562 ? -10.683 35.480 16.833 1.00 86.00 562 HIS A O 1
ATOM 4425 N N . ARG A 1 563 ? -10.618 37.630 17.509 1.00 86.75 563 ARG A N 1
ATOM 4426 C CA . ARG A 1 563 ? -9.490 38.068 16.654 1.00 86.75 563 ARG A CA 1
ATOM 4427 C C . ARG A 1 563 ? -8.339 37.049 16.488 1.00 86.75 563 ARG A C 1
ATOM 4429 O O . ARG A 1 563 ? -8.020 36.767 15.337 1.00 86.75 563 ARG A O 1
ATOM 4436 N N . PRO A 1 564 ? -7.743 36.445 17.539 1.00 86.19 564 PRO A N 1
ATOM 4437 C CA . PRO A 1 564 ? -6.651 35.481 17.350 1.00 86.19 564 PRO A CA 1
ATOM 4438 C C . PRO A 1 564 ? -7.108 34.149 16.729 1.00 86.19 564 PRO A C 1
ATOM 4440 O O . PRO A 1 564 ? -6.361 33.560 15.953 1.00 86.19 564 PRO A O 1
ATOM 4443 N N . ALA A 1 565 ? -8.341 33.694 16.985 1.00 85.88 565 ALA A N 1
ATOM 4444 C CA . ALA A 1 565 ? -8.896 32.520 16.306 1.00 85.88 565 ALA A CA 1
ATOM 4445 C C . ALA A 1 565 ? -9.155 32.794 14.813 1.00 85.88 565 ALA A C 1
ATOM 4447 O O . ALA A 1 565 ? -8.931 31.918 13.983 1.00 85.88 565 ALA A O 1
ATOM 4448 N N . ALA A 1 566 ? -9.568 34.019 14.465 1.00 89.25 566 ALA A N 1
ATOM 4449 C CA . ALA A 1 566 ? -9.685 34.454 13.075 1.00 89.25 566 ALA A CA 1
ATOM 4450 C C . ALA A 1 566 ? -8.310 34.552 12.388 1.00 89.25 566 ALA A C 1
ATOM 4452 O O . ALA A 1 566 ? -8.155 34.058 11.276 1.00 89.25 566 ALA A O 1
ATOM 4453 N N . ALA A 1 567 ? -7.304 35.119 13.062 1.00 92.31 567 ALA A N 1
ATOM 4454 C CA . ALA A 1 567 ? -5.940 35.216 12.543 1.00 92.31 567 ALA A CA 1
ATOM 4455 C C . ALA A 1 567 ? -5.310 33.833 12.295 1.00 92.31 567 ALA A C 1
ATOM 4457 O O . ALA A 1 567 ? -4.759 33.602 11.223 1.00 92.31 567 ALA A O 1
ATOM 4458 N N . LEU A 1 568 ? -5.450 32.890 13.235 1.00 91.69 568 LEU A N 1
ATOM 4459 C CA . LEU A 1 568 ? -4.935 31.527 13.067 1.00 91.69 568 LEU A CA 1
ATOM 4460 C C . LEU A 1 568 ? -5.693 30.746 11.980 1.00 91.69 568 LEU A C 1
ATOM 4462 O O . LEU A 1 568 ? -5.069 29.994 11.235 1.00 91.69 568 LEU A O 1
ATOM 4466 N N . LEU A 1 569 ? -7.007 30.958 11.833 1.00 92.75 569 LEU A N 1
ATOM 4467 C CA . LEU A 1 569 ? -7.791 30.383 10.733 1.00 92.75 569 LEU A CA 1
ATOM 4468 C C . LEU A 1 569 ? -7.346 30.933 9.370 1.00 92.75 569 LEU A C 1
ATOM 4470 O O . LEU A 1 569 ? -7.204 30.160 8.426 1.00 92.75 569 LEU A O 1
ATOM 4474 N N . LEU A 1 570 ? -7.092 32.241 9.263 1.00 94.94 570 LEU A N 1
ATOM 4475 C CA . LEU A 1 570 ? -6.580 32.863 8.037 1.00 94.94 570 LEU A CA 1
ATOM 4476 C C . LEU A 1 570 ? -5.164 32.377 7.704 1.00 94.94 570 LEU A C 1
ATOM 4478 O O . LEU A 1 570 ? -4.909 32.019 6.558 1.00 94.94 570 LEU A O 1
ATOM 4482 N N . ALA A 1 571 ? -4.268 32.294 8.692 1.00 95.31 571 ALA A N 1
ATOM 4483 C CA . ALA A 1 571 ? -2.906 31.799 8.500 1.00 95.31 571 ALA A CA 1
ATOM 4484 C C . ALA A 1 571 ? -2.883 30.321 8.069 1.00 95.31 571 ALA A C 1
ATOM 4486 O O . ALA A 1 571 ? -2.241 29.979 7.077 1.00 95.31 571 ALA A O 1
ATOM 4487 N N . ALA A 1 572 ? -3.632 29.450 8.757 1.00 95.06 572 ALA A N 1
ATOM 4488 C CA . ALA A 1 572 ? -3.739 28.038 8.393 1.00 95.06 572 ALA A CA 1
ATOM 4489 C C . ALA A 1 572 ? -4.439 27.840 7.036 1.00 95.06 572 ALA A C 1
ATOM 4491 O O . ALA A 1 572 ? -4.020 26.988 6.257 1.00 95.06 572 ALA A O 1
ATOM 4492 N N . GLY A 1 573 ? -5.455 28.650 6.719 1.00 96.62 573 GLY A N 1
ATOM 4493 C CA . GLY A 1 573 ? -6.137 28.640 5.422 1.00 96.62 573 GLY A CA 1
ATOM 4494 C C . GLY A 1 573 ? -5.239 29.084 4.265 1.00 96.62 573 GLY A C 1
ATOM 4495 O O . GLY A 1 573 ? -5.225 28.434 3.223 1.00 96.62 573 GLY A O 1
ATOM 4496 N N . ALA A 1 574 ? -4.438 30.136 4.458 1.00 97.00 574 ALA A N 1
ATOM 4497 C CA . ALA A 1 574 ? -3.460 30.596 3.475 1.00 97.00 574 ALA A CA 1
ATOM 4498 C C . ALA A 1 574 ? -2.329 29.573 3.269 1.00 97.00 574 ALA A C 1
ATOM 4500 O O . ALA A 1 574 ? -1.982 29.269 2.130 1.00 97.00 574 ALA A O 1
ATOM 4501 N N . ALA A 1 575 ? -1.805 28.981 4.348 1.00 96.56 575 ALA A N 1
ATOM 4502 C CA . ALA A 1 575 ? -0.790 27.929 4.272 1.00 96.56 575 ALA A CA 1
ATOM 4503 C C . ALA A 1 575 ? -1.321 26.644 3.608 1.00 96.56 575 ALA A C 1
ATOM 4505 O O . ALA A 1 575 ? -0.606 26.012 2.830 1.00 96.56 575 ALA A O 1
ATOM 4506 N N . PHE A 1 576 ? -2.579 26.274 3.868 1.00 96.69 576 PHE A N 1
ATOM 4507 C CA . PHE A 1 576 ? -3.264 25.160 3.208 1.00 96.69 576 PHE A CA 1
ATOM 4508 C C . PHE A 1 576 ? -3.455 25.423 1.707 1.00 96.69 576 PHE A C 1
ATOM 4510 O O . PHE A 1 576 ? -3.093 24.584 0.884 1.00 96.69 576 PHE A O 1
ATOM 4517 N N . ALA A 1 577 ? -3.954 26.607 1.336 1.00 96.44 577 ALA A N 1
ATOM 4518 C CA . ALA A 1 577 ? -4.156 26.990 -0.060 1.00 96.44 577 ALA A CA 1
ATOM 4519 C C . ALA A 1 577 ? -2.833 27.101 -0.840 1.00 96.44 577 ALA A C 1
ATOM 4521 O O . ALA A 1 577 ? -2.750 26.609 -1.962 1.00 96.44 577 ALA A O 1
ATOM 4522 N N . GLY A 1 578 ? -1.788 27.688 -0.245 1.00 96.50 578 GLY A N 1
ATOM 4523 C CA . GLY A 1 578 ? -0.468 27.821 -0.867 1.00 96.50 578 GLY A CA 1
ATOM 4524 C C . GLY A 1 578 ? 0.220 26.475 -1.106 1.00 96.50 578 GLY A C 1
ATOM 4525 O O . GLY A 1 578 ? 0.711 26.222 -2.205 1.00 96.50 578 GLY A O 1
ATOM 4526 N N . GLN A 1 579 ? 0.195 25.571 -0.120 1.00 95.50 579 GLN A N 1
ATOM 4527 C CA . GLN A 1 579 ? 0.724 24.212 -0.294 1.00 95.50 579 GLN A CA 1
ATOM 4528 C C . GLN A 1 579 ? -0.116 23.395 -1.281 1.00 95.50 579 GLN A C 1
ATOM 4530 O O . GLN A 1 579 ? 0.450 22.712 -2.129 1.00 95.50 579 GLN A O 1
ATOM 4535 N N . GLY A 1 580 ? -1.447 23.514 -1.238 1.00 95.50 580 GLY A N 1
ATOM 4536 C CA . GLY A 1 580 ? -2.336 22.877 -2.209 1.00 95.50 580 GLY A CA 1
ATOM 4537 C C . GLY A 1 580 ? -2.064 23.344 -3.641 1.00 95.50 580 GLY A C 1
ATOM 4538 O O . GLY A 1 580 ? -1.963 22.520 -4.543 1.00 95.50 580 GLY A O 1
ATOM 4539 N N . ALA A 1 581 ? -1.851 24.647 -3.849 1.00 95.75 581 ALA A N 1
ATOM 4540 C CA . ALA A 1 581 ? -1.462 25.200 -5.145 1.00 95.75 581 ALA A CA 1
ATOM 4541 C C . ALA A 1 581 ? -0.084 24.695 -5.610 1.00 95.75 581 ALA A C 1
ATOM 4543 O O . ALA A 1 581 ? 0.076 24.368 -6.784 1.00 95.75 581 ALA A O 1
ATOM 4544 N N . PHE A 1 582 ? 0.895 24.561 -4.707 1.00 95.44 582 PHE A N 1
ATOM 4545 C CA . PHE A 1 582 ? 2.201 23.980 -5.038 1.00 95.44 582 PHE A CA 1
ATOM 4546 C C . PHE A 1 582 ? 2.106 22.485 -5.394 1.00 95.44 582 PHE A C 1
ATOM 4548 O O . PHE A 1 582 ? 2.723 22.041 -6.362 1.00 95.44 582 PHE A O 1
ATOM 4555 N N . ILE A 1 583 ? 1.296 21.709 -4.668 1.00 94.50 583 ILE A N 1
ATOM 4556 C CA . ILE A 1 583 ? 1.026 20.296 -4.975 1.00 94.50 583 ILE A CA 1
ATOM 4557 C C . ILE A 1 583 ? 0.312 20.167 -6.328 1.00 94.50 583 ILE A C 1
ATOM 4559 O O . ILE A 1 583 ? 0.718 19.344 -7.146 1.00 94.50 583 ILE A O 1
ATOM 4563 N N . LEU A 1 584 ? -0.691 21.003 -6.620 1.00 94.12 584 LEU A N 1
ATOM 4564 C CA . LEU A 1 584 ? -1.347 21.036 -7.934 1.00 94.12 584 LEU A CA 1
ATOM 4565 C C . LEU A 1 584 ? -0.374 21.426 -9.052 1.00 94.12 584 LEU A C 1
ATOM 4567 O O . LEU A 1 584 ? -0.389 20.799 -10.103 1.00 94.12 584 LEU A O 1
ATOM 4571 N N . TYR A 1 585 ? 0.522 22.389 -8.827 1.00 94.56 585 TYR A N 1
ATOM 4572 C CA . TYR A 1 585 ? 1.549 22.744 -9.808 1.00 94.56 585 TYR A CA 1
ATOM 4573 C C . TYR A 1 585 ? 2.458 21.549 -10.145 1.00 94.56 585 TYR A C 1
ATOM 4575 O O . TYR A 1 585 ? 2.649 21.233 -11.317 1.00 94.56 585 TYR A O 1
ATOM 4583 N N . ASN A 1 586 ? 2.944 20.812 -9.141 1.00 92.75 586 ASN A N 1
ATOM 4584 C CA . ASN A 1 586 ? 3.751 19.608 -9.377 1.00 92.75 586 ASN A CA 1
ATOM 4585 C C . ASN A 1 586 ? 2.942 18.506 -10.092 1.00 92.75 586 ASN A C 1
ATOM 4587 O O . ASN A 1 586 ? 3.404 17.949 -11.082 1.00 92.75 586 ASN A O 1
ATOM 4591 N N . THR A 1 587 ? 1.716 18.233 -9.638 1.00 91.31 587 THR A N 1
ATOM 4592 C CA . THR A 1 587 ? 0.921 17.069 -10.080 1.00 91.31 587 THR A CA 1
ATOM 4593 C C . THR A 1 587 ? 0.068 17.278 -11.337 1.00 91.31 587 THR A C 1
ATOM 4595 O O . THR A 1 587 ? -0.396 16.285 -11.892 1.00 91.31 587 THR A O 1
ATOM 4598 N N . HIS A 1 588 ? -0.183 18.526 -11.754 1.00 90.38 588 HIS A N 1
ATOM 4599 C CA . HIS A 1 588 ? -1.043 18.874 -12.901 1.00 90.38 588 HIS A CA 1
ATOM 4600 C C . HIS A 1 588 ? -0.406 19.844 -13.916 1.00 90.38 588 HIS A C 1
ATOM 4602 O O . HIS A 1 588 ? -0.976 20.025 -14.992 1.00 90.38 588 HIS A O 1
ATOM 4608 N N . VAL A 1 589 ? 0.709 20.515 -13.585 1.00 90.44 589 VAL A N 1
ATOM 4609 C CA . VAL A 1 589 ? 1.372 21.491 -14.481 1.00 90.44 589 VAL A CA 1
ATOM 4610 C C . VAL A 1 589 ? 2.783 21.047 -14.873 1.00 90.44 589 VAL A C 1
ATOM 4612 O O . VAL A 1 589 ? 3.163 21.227 -16.025 1.00 90.44 589 VAL A O 1
ATOM 4615 N N . LEU A 1 590 ? 3.547 20.446 -13.952 1.00 88.06 590 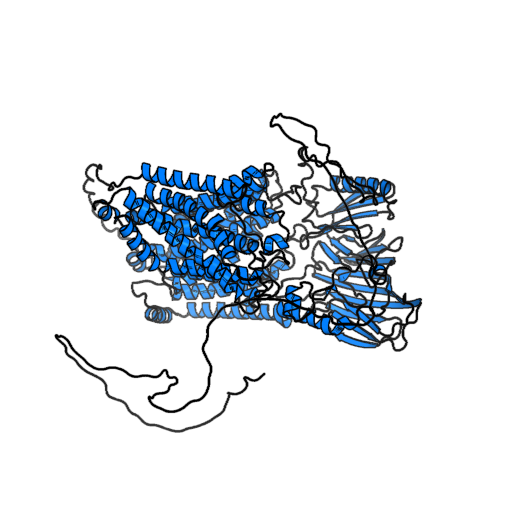LEU A N 1
ATOM 4616 C CA . LEU A 1 590 ? 4.822 19.790 -14.278 1.00 88.06 590 LEU A CA 1
ATOM 4617 C C . LEU A 1 590 ? 4.628 18.363 -14.814 1.00 88.06 590 LEU A C 1
ATOM 4619 O O . LEU A 1 590 ? 5.388 17.947 -15.680 1.00 88.06 590 LEU A O 1
ATOM 4623 N N . HIS A 1 591 ? 3.600 17.654 -14.339 1.00 86.81 591 HIS A N 1
ATOM 4624 C CA . HIS A 1 591 ? 3.175 16.347 -14.849 1.00 86.81 591 HIS A CA 1
ATOM 4625 C C . HIS A 1 591 ? 1.690 16.392 -15.213 1.00 86.81 591 HIS A C 1
ATOM 4627 O O . HIS A 1 591 ? 0.896 17.061 -14.545 1.00 86.81 591 HIS A O 1
ATOM 4633 N N . ARG A 1 592 ? 1.282 15.622 -16.219 1.00 85.00 592 ARG A N 1
ATOM 4634 C CA . ARG A 1 592 ? -0.119 15.443 -16.606 1.00 85.00 592 ARG A CA 1
ATOM 4635 C C . ARG A 1 592 ? -0.783 14.340 -15.783 1.00 85.00 592 ARG A C 1
ATOM 4637 O O . ARG A 1 592 ? -0.701 13.161 -16.135 1.00 85.00 592 ARG A O 1
ATOM 4644 N N . TYR A 1 593 ? -1.505 14.734 -14.730 1.00 86.62 593 TYR A N 1
ATOM 4645 C CA . TYR A 1 593 ? -2.410 13.839 -13.999 1.00 86.62 593 TYR A CA 1
ATOM 4646 C C . TYR A 1 593 ? -3.338 13.070 -14.957 1.00 86.62 593 TYR A C 1
ATOM 4648 O O . TYR A 1 593 ? -4.024 13.671 -15.788 1.00 86.62 593 TYR A O 1
ATOM 4656 N N . GLN A 1 594 ? -3.362 11.746 -14.810 1.00 83.38 594 GLN A N 1
ATOM 4657 C CA . GLN A 1 594 ? -4.210 10.807 -15.542 1.00 83.38 594 GLN A CA 1
ATOM 4658 C C . GLN A 1 594 ? -4.813 9.821 -14.538 1.00 83.38 594 GLN A C 1
ATOM 4660 O O . GLN A 1 594 ? -4.134 9.427 -13.593 1.00 83.38 594 GLN A O 1
ATOM 4665 N N . THR A 1 595 ? -6.074 9.436 -14.740 1.00 86.56 595 THR A N 1
ATOM 4666 C CA . THR A 1 595 ? -6.723 8.358 -13.972 1.00 86.56 595 THR A CA 1
ATOM 4667 C C . THR A 1 595 ? -6.487 6.987 -14.606 1.00 86.56 595 THR A C 1
ATOM 4669 O O . THR A 1 595 ? -6.218 6.929 -15.811 1.00 86.56 595 THR A O 1
ATOM 4672 N N . THR A 1 596 ? -6.697 5.884 -13.870 1.00 83.38 596 THR A N 1
ATOM 4673 C CA . THR A 1 596 ? -6.703 4.512 -14.434 1.00 83.38 596 THR A CA 1
ATOM 4674 C C . THR A 1 596 ? -7.556 4.452 -15.709 1.00 83.38 596 THR A C 1
ATOM 4676 O O . THR A 1 596 ? -7.085 4.016 -16.753 1.00 83.38 596 THR A O 1
ATOM 4679 N N . TRP A 1 597 ? -8.774 5.009 -15.692 1.00 83.19 597 TRP A N 1
ATOM 4680 C CA . TRP A 1 597 ? -9.655 5.019 -16.873 1.00 83.19 597 TRP A CA 1
ATOM 4681 C C . TRP A 1 597 ? -9.081 5.790 -18.078 1.00 83.19 597 TRP A C 1
ATOM 4683 O O . TRP A 1 597 ? -9.330 5.428 -19.228 1.00 83.19 597 TRP A O 1
ATOM 4693 N N . GLN A 1 598 ? -8.316 6.862 -17.843 1.00 87.75 598 GLN A N 1
ATOM 4694 C CA . GLN A 1 598 ? -7.641 7.599 -18.917 1.00 87.75 598 GLN A CA 1
ATOM 4695 C C . GLN A 1 598 ? -6.421 6.837 -19.446 1.00 87.75 598 GLN A C 1
ATOM 4697 O O . GLN A 1 598 ? -6.163 6.882 -20.648 1.00 87.75 598 GLN A O 1
ATOM 4702 N N . HIS A 1 599 ? -5.714 6.105 -18.583 1.00 86.19 599 HIS A N 1
ATOM 4703 C CA . HIS A 1 599 ? -4.640 5.194 -18.971 1.00 86.19 599 HIS A CA 1
ATOM 4704 C C . HIS A 1 599 ? -5.171 4.011 -19.805 1.00 86.19 599 HIS A C 1
ATOM 4706 O O . HIS A 1 599 ? -4.625 3.701 -20.865 1.00 86.19 599 HIS A O 1
ATOM 4712 N N . ASP A 1 600 ? -6.298 3.417 -19.409 1.00 88.25 600 ASP A N 1
ATOM 4713 C CA . ASP A 1 600 ? -6.960 2.349 -20.165 1.00 88.25 600 ASP A CA 1
ATOM 4714 C C . ASP A 1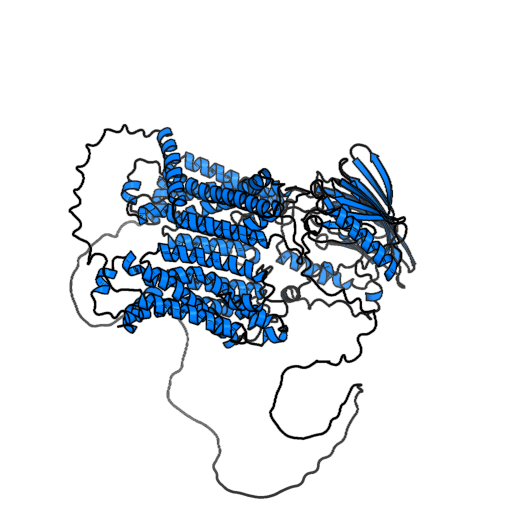 600 ? -7.451 2.839 -21.536 1.00 88.25 600 ASP A C 1
ATOM 4716 O O . ASP A 1 600 ? -7.266 2.176 -22.561 1.00 88.25 600 ASP A O 1
ATOM 4720 N N . GLU A 1 601 ? -8.033 4.041 -21.588 1.00 89.62 601 GLU A N 1
ATOM 4721 C CA . GLU A 1 601 ? -8.463 4.663 -22.841 1.00 89.62 601 GLU A CA 1
ATOM 4722 C C . GLU A 1 601 ? -7.261 5.061 -23.728 1.00 89.62 601 GLU A C 1
ATOM 4724 O O . GLU A 1 601 ? -7.361 4.935 -24.948 1.00 89.62 601 GLU A O 1
ATOM 4729 N N . LYS A 1 602 ? -6.106 5.445 -23.151 1.00 89.12 602 LYS A N 1
ATOM 4730 C CA . LYS A 1 602 ? -4.815 5.664 -23.848 1.00 89.12 602 LYS A CA 1
ATOM 4731 C C . LYS A 1 602 ? -4.325 4.364 -24.504 1.00 89.12 602 LYS A C 1
ATOM 4733 O O . LYS A 1 602 ? -4.067 4.361 -25.708 1.00 89.12 602 LYS A O 1
ATOM 4738 N N . ALA A 1 603 ? -4.296 3.250 -23.769 1.00 90.38 603 ALA A N 1
ATOM 4739 C CA . ALA A 1 603 ? -3.902 1.929 -24.279 1.00 90.38 603 ALA A CA 1
ATOM 4740 C C . ALA A 1 603 ? -4.872 1.383 -25.352 1.00 90.38 603 ALA A C 1
ATOM 4742 O O . ALA A 1 603 ? -4.464 0.891 -26.405 1.00 90.38 603 ALA A O 1
ATOM 4743 N N . LYS A 1 604 ? -6.184 1.546 -25.154 1.00 93.25 604 LYS A N 1
ATOM 4744 C CA . LYS A 1 604 ? -7.215 1.244 -26.164 1.00 93.25 604 LYS A CA 1
ATOM 4745 C C . LYS A 1 604 ? -7.079 2.120 -27.416 1.00 93.25 604 LYS A C 1
ATOM 4747 O O . LYS A 1 604 ? -7.309 1.633 -28.524 1.00 93.25 604 LYS A O 1
ATOM 4752 N N . ARG A 1 605 ? -6.734 3.407 -27.269 1.00 93.56 605 ARG A N 1
ATOM 4753 C CA . ARG A 1 605 ? -6.492 4.323 -28.396 1.00 93.56 605 ARG A CA 1
ATOM 4754 C C . ARG A 1 605 ? -5.269 3.878 -29.195 1.00 93.56 605 ARG A C 1
ATOM 4756 O O . ARG A 1 605 ? -5.374 3.787 -30.417 1.00 93.56 605 ARG A O 1
ATOM 4763 N N . TYR A 1 606 ? -4.177 3.534 -28.506 1.00 92.50 606 TYR A N 1
ATOM 4764 C CA . TYR A 1 606 ? -2.972 2.950 -29.098 1.00 92.50 606 TYR A CA 1
ATOM 4765 C C . TYR A 1 606 ? -3.321 1.727 -29.954 1.00 92.50 606 TYR A C 1
ATOM 4767 O O . TYR A 1 606 ? -3.039 1.709 -31.153 1.00 92.50 606 TYR A O 1
ATOM 4775 N N . GLU A 1 607 ? -4.045 0.763 -29.376 1.00 92.56 607 GLU A N 1
ATOM 4776 C CA . GLU A 1 607 ? -4.479 -0.436 -30.093 1.00 92.56 607 GLU A CA 1
ATOM 4777 C C . GLU A 1 607 ? -5.335 -0.084 -31.322 1.00 92.56 607 GLU A C 1
ATOM 4779 O O . GLU A 1 607 ? -5.015 -0.477 -32.444 1.00 92.56 607 GLU A O 1
ATOM 4784 N N . LYS A 1 608 ? -6.398 0.716 -31.166 1.00 92.75 608 LYS A N 1
ATOM 4785 C CA . LYS A 1 608 ? -7.311 1.025 -32.284 1.00 92.75 608 LYS A CA 1
ATOM 4786 C C . LYS A 1 608 ? -6.666 1.842 -33.411 1.00 92.75 608 LYS A C 1
ATOM 4788 O O . LYS A 1 608 ? -7.131 1.744 -34.544 1.00 92.75 608 LYS A O 1
ATOM 4793 N N . GLN A 1 609 ? -5.627 2.633 -33.135 1.00 93.25 609 GLN A N 1
ATOM 4794 C CA . GLN A 1 609 ? -4.942 3.454 -34.144 1.00 93.25 609 GLN A CA 1
ATOM 4795 C C . GLN A 1 609 ? -3.754 2.737 -34.802 1.00 93.25 609 GLN A C 1
ATOM 4797 O O . GLN A 1 609 ? -3.551 2.882 -36.013 1.00 93.25 609 GLN A O 1
ATOM 4802 N N . TYR A 1 610 ? -2.987 1.958 -34.031 1.00 92.75 610 TYR A N 1
ATOM 4803 C CA . TYR A 1 610 ? -1.675 1.459 -34.451 1.00 92.75 610 TYR A CA 1
ATOM 4804 C C . TYR A 1 610 ? -1.591 -0.065 -34.622 1.00 92.75 610 TYR A C 1
ATOM 4806 O O . TYR A 1 610 ? -0.672 -0.527 -35.293 1.00 92.75 610 TYR A O 1
ATOM 4814 N N . ARG A 1 611 ? -2.581 -0.857 -34.175 1.00 91.19 611 ARG A N 1
ATOM 4815 C CA . ARG A 1 611 ? -2.605 -2.327 -34.377 1.00 91.19 611 ARG A CA 1
ATOM 4816 C C . ARG A 1 611 ? -2.534 -2.753 -35.852 1.00 91.19 611 ARG A C 1
ATOM 4818 O O . ARG A 1 611 ? -2.083 -3.852 -36.158 1.00 91.19 611 ARG A O 1
ATOM 4825 N N . LYS A 1 612 ? -2.901 -1.862 -36.781 1.00 91.44 612 LYS A N 1
ATOM 4826 C CA . LYS A 1 612 ? -2.719 -2.029 -38.237 1.00 91.44 612 LYS A CA 1
ATOM 4827 C C . LYS A 1 612 ? -1.253 -2.173 -38.689 1.00 91.44 612 LYS A C 1
ATOM 4829 O O . LYS A 1 612 ? -1.027 -2.580 -39.821 1.00 91.44 612 LYS A O 1
ATOM 4834 N N . TYR A 1 613 ? -0.282 -1.824 -37.840 1.00 89.31 613 TYR A N 1
ATOM 4835 C CA . TYR A 1 613 ? 1.151 -1.975 -38.111 1.00 89.31 613 TYR A CA 1
ATOM 4836 C C . TYR A 1 613 ? 1.730 -3.314 -37.607 1.00 89.31 613 TYR A C 1
ATOM 4838 O O . TYR A 1 613 ? 2.887 -3.618 -37.901 1.00 89.31 613 TYR A O 1
ATOM 4846 N N . ILE A 1 614 ? 0.949 -4.156 -36.907 1.00 87.06 614 ILE A N 1
ATOM 4847 C CA . ILE A 1 614 ? 1.378 -5.523 -36.565 1.00 87.06 614 ILE A CA 1
ATOM 4848 C C . ILE A 1 614 ? 1.687 -6.299 -37.852 1.00 87.06 614 ILE A C 1
ATOM 4850 O O . ILE A 1 614 ? 0.866 -6.378 -38.762 1.00 87.06 614 ILE A O 1
ATOM 4854 N N . GLY A 1 615 ? 2.872 -6.912 -37.904 1.00 81.19 615 GLY A N 1
ATOM 4855 C CA . GLY A 1 615 ? 3.296 -7.762 -39.021 1.00 81.19 615 GLY A CA 1
ATOM 4856 C C . GLY A 1 615 ? 3.823 -7.009 -40.247 1.00 81.19 615 GLY A C 1
ATOM 4857 O O . GLY A 1 615 ? 4.276 -7.656 -41.191 1.00 81.19 615 GLY A O 1
ATOM 4858 N N . ILE A 1 616 ? 3.827 -5.671 -40.240 1.00 88.19 616 ILE A N 1
ATOM 4859 C CA . ILE A 1 616 ? 4.534 -4.889 -41.260 1.00 88.19 616 ILE A CA 1
ATOM 4860 C C . ILE A 1 616 ? 6.053 -5.036 -41.029 1.00 88.19 616 ILE A C 1
ATOM 4862 O O . ILE A 1 616 ? 6.498 -4.907 -39.887 1.00 88.19 616 ILE A O 1
ATOM 4866 N N . PRO A 1 617 ? 6.866 -5.317 -42.069 1.00 89.25 617 PRO A N 1
ATOM 4867 C CA . PRO A 1 617 ? 8.323 -5.361 -41.957 1.00 89.25 617 PRO A CA 1
ATOM 4868 C C . PRO A 1 617 ? 8.901 -4.076 -41.356 1.00 89.25 617 PRO A C 1
ATOM 4870 O O . PRO A 1 617 ? 8.522 -2.979 -41.757 1.00 89.25 617 PRO A O 1
ATOM 4873 N N . GLN A 1 618 ? 9.827 -4.214 -40.408 1.00 92.69 618 GLN A N 1
ATOM 4874 C CA . GLN A 1 618 ? 10.519 -3.113 -39.726 1.00 92.69 618 GLN A CA 1
ATOM 4875 C C . GLN A 1 618 ? 12.032 -3.370 -39.722 1.00 92.69 618 GLN A C 1
ATOM 4877 O O . GLN A 1 618 ? 12.429 -4.538 -39.749 1.00 92.69 618 GLN A O 1
ATOM 4882 N N . PRO A 1 619 ? 12.899 -2.340 -39.705 1.00 93.06 619 PRO A N 1
ATOM 4883 C CA . PRO A 1 619 ? 14.344 -2.548 -39.701 1.00 93.06 619 PRO A CA 1
ATOM 4884 C C . PRO A 1 619 ? 14.760 -3.371 -38.481 1.00 93.06 619 PRO A C 1
ATOM 4886 O O . PRO A 1 619 ? 14.323 -3.089 -37.367 1.00 93.06 619 PRO A O 1
ATOM 4889 N N . ARG A 1 620 ? 15.600 -4.392 -38.679 1.00 92.62 620 ARG A N 1
ATOM 4890 C CA . ARG A 1 620 ? 16.121 -5.197 -37.570 1.00 92.62 620 ARG A CA 1
ATOM 4891 C C . ARG A 1 620 ? 17.431 -4.615 -37.065 1.00 92.62 620 ARG A C 1
ATOM 4893 O O . ARG A 1 620 ? 18.341 -4.405 -37.867 1.00 92.62 620 ARG A O 1
ATOM 4900 N N . ILE A 1 621 ? 17.548 -4.424 -35.753 1.00 93.50 621 ILE A N 1
ATOM 4901 C CA . ILE A 1 621 ? 18.808 -4.024 -35.111 1.00 93.50 621 ILE A CA 1
ATOM 4902 C C . ILE A 1 621 ? 19.840 -5.146 -35.308 1.00 93.50 621 ILE A C 1
ATOM 4904 O O . ILE A 1 621 ? 19.538 -6.333 -35.138 1.00 93.50 621 ILE A O 1
ATOM 4908 N N . THR A 1 622 ? 21.056 -4.773 -35.708 1.00 92.69 622 THR A N 1
ATOM 4909 C CA . THR A 1 622 ? 22.198 -5.677 -35.941 1.00 92.69 622 THR A CA 1
ATOM 4910 C C . THR A 1 622 ? 23.404 -5.361 -35.059 1.00 92.69 622 THR A C 1
ATOM 4912 O O . THR A 1 622 ? 24.187 -6.268 -34.776 1.00 92.69 622 THR A O 1
ATOM 4915 N N . ALA A 1 623 ? 23.529 -4.121 -34.584 1.00 93.19 623 ALA A N 1
ATOM 4916 C CA . ALA A 1 623 ? 24.453 -3.723 -33.527 1.00 93.19 623 ALA A CA 1
ATOM 4917 C C . ALA A 1 623 ? 23.890 -2.528 -32.746 1.00 93.19 623 ALA A C 1
ATOM 4919 O O . ALA A 1 623 ? 23.208 -1.678 -33.320 1.00 93.19 623 ALA A O 1
ATOM 4920 N N . THR A 1 624 ? 24.227 -2.454 -31.464 1.00 93.88 624 THR A N 1
ATOM 4921 C CA . THR A 1 624 ? 23.893 -1.350 -30.562 1.00 93.88 624 THR A CA 1
ATOM 4922 C C . THR A 1 624 ? 25.189 -0.774 -30.012 1.00 93.88 624 THR A C 1
ATOM 4924 O O . THR A 1 624 ? 25.915 -1.481 -29.320 1.00 93.88 624 THR A O 1
ATOM 4927 N N . ASN A 1 625 ? 25.466 0.501 -30.283 1.00 94.88 625 ASN A N 1
ATOM 4928 C CA . ASN A 1 625 ? 26.452 1.274 -29.531 1.00 94.88 625 ASN A CA 1
ATOM 4929 C C . ASN A 1 625 ? 25.697 2.348 -28.741 1.00 94.88 625 ASN A C 1
ATOM 4931 O O . ASN A 1 625 ? 24.953 3.130 -29.336 1.00 94.88 625 ASN A O 1
ATOM 4935 N N . VAL A 1 626 ? 25.835 2.361 -27.416 1.00 95.25 626 VAL A N 1
ATOM 4936 C CA . VAL A 1 626 ? 25.171 3.339 -26.548 1.00 95.25 626 VAL A CA 1
ATOM 4937 C C . VAL A 1 626 ? 26.126 3.883 -25.489 1.00 95.25 626 VAL A C 1
ATOM 4939 O O . VAL A 1 626 ? 26.865 3.144 -24.840 1.00 95.25 626 VAL A O 1
ATOM 4942 N N . ALA A 1 627 ? 26.084 5.193 -25.291 1.00 96.56 627 ALA A N 1
ATOM 4943 C CA . ALA A 1 627 ? 26.782 5.902 -24.239 1.00 96.56 627 ALA A CA 1
ATOM 4944 C C . ALA A 1 627 ? 25.758 6.550 -23.295 1.00 96.56 627 ALA A C 1
ATOM 4946 O O . ALA A 1 627 ? 24.859 7.277 -23.723 1.00 96.56 627 ALA A O 1
ATOM 4947 N N . ILE A 1 628 ? 25.855 6.223 -22.007 1.00 97.19 628 ILE A N 1
ATOM 4948 C CA . ILE A 1 628 ? 24.848 6.508 -20.983 1.00 97.19 628 ILE A CA 1
ATOM 4949 C C . ILE A 1 628 ? 25.476 7.388 -19.904 1.00 97.19 628 ILE A C 1
ATOM 4951 O O . ILE A 1 628 ? 26.303 6.939 -19.112 1.00 97.19 628 ILE A O 1
ATOM 4955 N N . ASP A 1 629 ? 25.039 8.638 -19.849 1.00 96.62 629 ASP A N 1
ATOM 4956 C CA . ASP A 1 629 ? 25.391 9.610 -18.829 1.00 96.62 629 ASP A CA 1
ATOM 4957 C C . ASP A 1 629 ? 24.396 9.545 -17.667 1.00 96.62 629 ASP A C 1
ATOM 4959 O O . ASP A 1 629 ? 23.334 10.172 -17.698 1.00 96.62 629 ASP A O 1
ATOM 4963 N N . LEU A 1 630 ? 24.751 8.800 -16.618 1.00 96.69 630 LEU A N 1
ATOM 4964 C CA . LEU A 1 630 ? 23.980 8.748 -15.377 1.00 96.69 630 LEU A CA 1
ATOM 4965 C C . LEU A 1 630 ? 24.318 9.945 -14.480 1.00 96.69 630 LEU A C 1
ATOM 4967 O O . LEU A 1 630 ? 25.490 10.300 -14.312 1.00 96.69 630 LEU A O 1
ATOM 4971 N N . TYR A 1 631 ? 23.293 10.507 -13.838 1.00 95.50 631 TYR A N 1
ATOM 4972 C CA . TYR A 1 631 ? 23.426 11.487 -12.756 1.00 95.50 631 TYR A CA 1
ATOM 4973 C C . TYR A 1 631 ? 22.566 11.040 -11.552 1.00 95.50 631 TYR A C 1
ATOM 4975 O O . TYR A 1 631 ? 21.499 11.619 -11.313 1.00 95.50 631 TYR A O 1
ATOM 4983 N N . PRO A 1 632 ? 22.984 9.988 -10.810 1.00 94.06 632 PRO A N 1
ATOM 4984 C CA . PRO A 1 632 ? 22.221 9.391 -9.705 1.00 94.06 632 PRO A CA 1
ATOM 4985 C C . PRO A 1 632 ? 21.710 10.417 -8.689 1.00 94.06 632 PRO A C 1
ATOM 4987 O O . PRO A 1 632 ? 20.524 10.439 -8.366 1.00 94.06 632 PRO A O 1
ATOM 4990 N N . SER A 1 633 ? 22.587 11.331 -8.267 1.00 90.50 633 SER A N 1
ATOM 4991 C CA . SER A 1 633 ? 22.313 12.448 -7.349 1.00 90.50 633 SER A CA 1
ATOM 4992 C C . SER A 1 633 ? 21.256 13.463 -7.827 1.00 90.50 633 SER A C 1
ATOM 4994 O O . SER A 1 633 ? 20.832 14.322 -7.055 1.00 90.50 633 SER A O 1
ATOM 4996 N N . GLN A 1 634 ? 20.820 13.385 -9.087 1.00 91.56 634 GLN A N 1
ATOM 4997 C CA . GLN A 1 634 ? 19.824 14.273 -9.701 1.00 91.56 634 GLN A CA 1
ATOM 4998 C C . GLN A 1 634 ? 18.593 13.519 -10.234 1.00 91.56 634 GLN A C 1
ATOM 5000 O O . GLN A 1 634 ? 17.698 14.152 -10.791 1.00 91.56 634 GLN A O 1
ATOM 5005 N N . GLY A 1 635 ? 18.542 12.186 -10.105 1.00 92.56 635 GLY A N 1
ATOM 5006 C CA . GLY A 1 635 ? 17.431 11.368 -10.608 1.00 92.56 635 GLY A CA 1
ATOM 5007 C C . GLY A 1 635 ? 17.261 11.395 -12.133 1.00 92.56 635 GLY A C 1
ATOM 5008 O O . GLY A 1 635 ? 16.172 11.102 -12.623 1.00 92.56 635 GLY A O 1
ATOM 5009 N N . ARG A 1 636 ? 18.310 11.760 -12.889 1.00 94.69 636 ARG A N 1
ATOM 5010 C CA . ARG A 1 636 ? 18.266 11.910 -14.354 1.00 94.69 636 ARG A CA 1
ATOM 5011 C C . ARG A 1 636 ? 19.339 11.090 -15.069 1.00 94.69 636 ARG A C 1
ATOM 5013 O O . ARG A 1 636 ? 20.410 10.836 -14.516 1.00 94.69 636 ARG A O 1
ATOM 5020 N N . PHE A 1 637 ? 19.082 10.745 -16.327 1.00 95.56 637 PHE A N 1
ATOM 5021 C CA . PHE A 1 637 ? 20.110 10.239 -17.239 1.00 95.56 637 PHE A CA 1
ATOM 5022 C C . PHE A 1 637 ? 19.936 10.803 -18.647 1.00 95.56 637 PHE A C 1
ATOM 5024 O O . PHE A 1 637 ? 18.823 11.128 -19.061 1.00 95.56 637 PHE A O 1
ATOM 5031 N N . ARG A 1 638 ? 21.035 10.862 -19.398 1.00 96.25 638 ARG A N 1
ATOM 5032 C CA . ARG A 1 638 ? 21.033 11.093 -20.845 1.00 96.25 638 ARG A CA 1
ATOM 5033 C C . ARG A 1 638 ? 21.687 9.904 -21.535 1.00 96.25 638 ARG A C 1
ATOM 5035 O O . ARG A 1 638 ? 22.639 9.341 -21.008 1.00 96.25 638 ARG A O 1
ATOM 5042 N N . ALA A 1 639 ? 21.173 9.496 -22.685 1.00 96.00 639 ALA A N 1
ATOM 5043 C CA . ALA A 1 639 ? 21.749 8.429 -23.486 1.00 96.00 639 ALA A CA 1
ATOM 5044 C C . ALA A 1 639 ? 21.859 8.869 -24.942 1.00 96.00 639 ALA A C 1
ATOM 5046 O O . ALA A 1 639 ? 20.855 9.212 -25.570 1.00 96.00 639 ALA A O 1
ATOM 5047 N N . HIS A 1 640 ? 23.079 8.825 -25.466 1.00 96.19 640 HIS A N 1
ATOM 5048 C CA . HIS A 1 640 ? 23.372 9.017 -26.877 1.00 96.19 640 HIS A CA 1
ATOM 5049 C C . HIS A 1 640 ? 23.825 7.683 -27.473 1.00 96.19 640 HIS A C 1
ATOM 5051 O O . HIS A 1 640 ? 24.583 6.947 -26.848 1.00 96.19 640 HIS A O 1
ATOM 5057 N N . GLY A 1 641 ? 23.339 7.323 -28.655 1.00 94.81 641 GLY A N 1
ATOM 5058 C CA . GLY A 1 641 ? 23.638 6.015 -29.227 1.00 94.81 641 GLY A CA 1
ATOM 5059 C C . GLY A 1 641 ? 23.291 5.889 -30.698 1.00 94.81 641 GLY A C 1
ATOM 5060 O O . GLY A 1 641 ? 22.536 6.685 -31.254 1.00 94.81 641 GLY A O 1
ATOM 5061 N N . THR A 1 642 ? 23.848 4.850 -31.309 1.00 96.25 642 THR A N 1
ATOM 5062 C CA . THR A 1 642 ? 23.664 4.503 -32.714 1.00 96.25 642 THR A CA 1
ATOM 5063 C C . THR A 1 642 ? 23.279 3.031 -32.807 1.00 96.25 642 THR A C 1
ATOM 5065 O O . THR A 1 642 ? 24.065 2.145 -32.457 1.00 96.25 642 THR A O 1
ATOM 5068 N N . TYR A 1 643 ? 22.084 2.754 -33.328 1.00 95.31 643 TYR A N 1
ATOM 5069 C CA . TYR A 1 643 ? 21.733 1.411 -33.788 1.00 95.31 643 TYR A CA 1
ATOM 5070 C C . TYR A 1 643 ? 22.196 1.236 -35.229 1.00 95.31 643 TYR A C 1
ATOM 5072 O O . TYR A 1 643 ? 21.837 2.034 -36.094 1.00 95.31 643 TYR A O 1
ATOM 5080 N N . GLN A 1 644 ? 22.931 0.163 -35.508 1.00 95.62 644 GLN A N 1
ATOM 5081 C CA . GLN A 1 644 ? 23.055 -0.354 -36.869 1.00 95.62 644 GLN A CA 1
ATOM 5082 C C . GLN A 1 644 ? 21.810 -1.189 -37.167 1.00 95.62 644 GLN A C 1
ATOM 5084 O O . GLN A 1 644 ? 21.403 -2.023 -36.353 1.00 95.62 644 GLN A O 1
ATOM 5089 N N . ILE A 1 645 ? 21.189 -0.946 -38.318 1.00 95.25 645 ILE A N 1
ATOM 5090 C CA . ILE A 1 645 ? 19.909 -1.535 -38.717 1.00 95.25 645 ILE A CA 1
ATOM 5091 C C . ILE A 1 645 ? 19.992 -2.126 -40.124 1.00 95.25 645 ILE A C 1
ATOM 5093 O O . ILE A 1 645 ? 20.698 -1.616 -40.993 1.00 95.25 645 ILE A O 1
ATOM 5097 N N . ALA A 1 646 ? 19.256 -3.211 -40.361 1.00 94.56 646 ALA A N 1
ATOM 5098 C CA . ALA A 1 646 ? 19.209 -3.889 -41.653 1.00 94.56 646 ALA A CA 1
ATOM 5099 C C . ALA A 1 646 ? 17.791 -4.340 -42.017 1.00 94.56 646 ALA A C 1
ATOM 5101 O O . ALA A 1 646 ? 17.040 -4.829 -41.166 1.00 94.56 646 ALA A O 1
ATOM 5102 N N . ASN A 1 647 ? 17.437 -4.256 -43.300 1.00 94.06 647 ASN A N 1
ATOM 5103 C CA . ASN A 1 647 ? 16.233 -4.904 -43.807 1.00 94.06 647 ASN A CA 1
ATOM 5104 C C . ASN A 1 647 ? 16.496 -6.402 -44.041 1.00 94.06 647 ASN A C 1
ATOM 5106 O O . ASN A 1 647 ? 16.997 -6.804 -45.089 1.00 94.06 647 ASN A O 1
ATOM 5110 N N . LYS A 1 648 ? 16.133 -7.241 -43.065 1.00 90.19 648 LYS A N 1
ATOM 5111 C CA . LYS A 1 648 ? 16.236 -8.710 -43.164 1.00 90.19 648 LYS A CA 1
ATOM 5112 C C . LYS A 1 648 ? 15.038 -9.380 -43.856 1.00 90.19 648 LYS A C 1
ATOM 5114 O O . LYS A 1 648 ? 15.002 -10.603 -43.942 1.00 90.19 648 LYS A O 1
ATOM 5119 N N . TYR A 1 649 ? 14.055 -8.616 -44.331 1.00 88.25 649 TYR A N 1
ATOM 5120 C CA . TYR A 1 649 ? 12.857 -9.151 -44.978 1.00 88.25 649 TYR A CA 1
ATOM 5121 C C . TYR A 1 649 ? 13.006 -9.148 -46.503 1.00 88.25 649 TYR A C 1
ATOM 5123 O O . TYR A 1 649 ? 13.574 -8.229 -47.087 1.00 88.25 649 TYR A O 1
ATOM 5131 N N . GLY A 1 650 ? 12.405 -10.132 -47.178 1.00 89.06 650 GLY A N 1
ATOM 5132 C CA . GLY A 1 650 ? 12.338 -10.204 -48.648 1.00 89.06 650 GLY A CA 1
ATOM 5133 C C . GLY A 1 650 ? 11.403 -9.174 -49.307 1.00 89.06 650 GLY A C 1
ATOM 5134 O O . GLY A 1 650 ? 10.859 -9.442 -50.373 1.00 89.06 650 GLY A O 1
ATOM 5135 N N . ARG A 1 651 ? 11.146 -8.032 -48.656 1.00 91.00 651 ARG A N 1
ATOM 5136 C CA . ARG A 1 651 ? 10.303 -6.924 -49.137 1.00 91.00 651 ARG A CA 1
ATOM 5137 C C . ARG A 1 651 ? 10.929 -5.584 -48.724 1.00 91.00 651 ARG A C 1
ATOM 5139 O O . ARG A 1 651 ? 11.505 -5.526 -47.638 1.00 91.00 651 ARG A O 1
ATOM 5146 N N . PRO A 1 652 ? 10.838 -4.521 -49.541 1.00 93.25 652 PRO A N 1
ATOM 5147 C CA . PRO A 1 652 ? 11.326 -3.197 -49.157 1.00 93.25 652 PRO A CA 1
ATOM 5148 C C . PRO A 1 652 ? 10.513 -2.612 -47.989 1.00 93.25 652 PRO A C 1
ATOM 5150 O O . PRO A 1 652 ? 9.344 -2.958 -47.814 1.00 93.25 652 PRO A O 1
ATOM 5153 N N . ILE A 1 653 ? 11.128 -1.718 -47.210 1.00 94.44 653 ILE A N 1
ATOM 5154 C CA . ILE A 1 653 ? 10.494 -1.008 -46.086 1.00 94.44 653 ILE A CA 1
ATOM 5155 C C . ILE A 1 653 ? 10.325 0.468 -46.462 1.00 94.44 653 ILE A C 1
ATOM 5157 O O . ILE A 1 653 ? 11.314 1.172 -46.650 1.00 94.44 653 ILE A O 1
ATOM 5161 N N . ASP A 1 654 ? 9.084 0.944 -46.565 1.00 93.44 654 ASP A N 1
ATOM 5162 C CA . ASP A 1 654 ? 8.738 2.345 -46.858 1.00 93.44 654 ASP A CA 1
ATOM 5163 C C . ASP A 1 654 ? 8.431 3.176 -45.597 1.00 93.44 654 ASP A C 1
ATOM 5165 O O . ASP A 1 654 ? 8.492 4.405 -45.637 1.00 93.44 654 ASP A O 1
ATOM 5169 N N . GLN A 1 655 ? 8.105 2.521 -44.477 1.00 93.62 655 GLN A N 1
ATOM 5170 C CA . GLN A 1 655 ? 7.733 3.156 -43.210 1.00 93.62 655 GLN A CA 1
ATOM 5171 C C . GLN A 1 655 ? 8.437 2.497 -42.018 1.00 93.62 655 GLN A C 1
ATOM 5173 O O . GLN A 1 655 ? 8.419 1.274 -41.865 1.00 93.62 655 GLN A O 1
ATOM 5178 N N . VAL A 1 656 ? 9.012 3.319 -41.139 1.00 94.50 656 VAL A N 1
ATOM 5179 C CA . VAL A 1 656 ? 9.693 2.896 -39.908 1.00 94.50 656 VAL A CA 1
ATOM 5180 C C . VAL A 1 656 ? 8.977 3.489 -38.698 1.00 94.50 656 VAL A C 1
ATOM 5182 O O . VAL A 1 656 ? 8.848 4.706 -38.564 1.00 94.50 656 VAL A O 1
ATOM 5185 N N . LEU A 1 657 ? 8.511 2.616 -37.813 1.00 94.88 657 LEU A N 1
ATOM 5186 C CA . LEU A 1 657 ? 7.902 2.952 -36.536 1.00 94.88 657 LEU A CA 1
ATOM 5187 C C . LEU A 1 657 ? 8.978 2.917 -35.456 1.00 94.88 657 LEU A C 1
ATOM 5189 O O . LEU A 1 657 ? 9.623 1.889 -35.263 1.00 94.88 657 LEU A O 1
ATOM 5193 N N . VAL A 1 658 ? 9.136 4.021 -34.730 1.00 93.69 658 VAL A N 1
ATOM 5194 C CA . VAL A 1 658 ? 10.016 4.109 -33.561 1.00 93.69 658 VAL A CA 1
ATOM 5195 C C . VAL A 1 658 ? 9.158 4.348 -32.329 1.00 93.69 658 VAL A C 1
ATOM 5197 O O . VAL A 1 658 ? 8.447 5.351 -32.237 1.00 93.69 658 VAL A O 1
ATOM 5200 N N . THR A 1 659 ? 9.237 3.420 -31.385 1.00 89.88 659 THR A N 1
ATOM 5201 C CA . THR A 1 659 ? 8.556 3.466 -30.092 1.00 89.88 659 THR A CA 1
ATOM 5202 C C . THR A 1 659 ? 9.537 3.790 -28.975 1.00 89.88 659 THR A C 1
ATOM 5204 O O . THR A 1 659 ? 10.650 3.281 -28.951 1.00 89.88 659 THR A O 1
ATOM 5207 N N . GLN A 1 660 ? 9.138 4.679 -28.074 1.00 83.62 660 GLN A N 1
ATOM 5208 C CA . GLN A 1 660 ? 9.921 5.141 -26.927 1.00 83.62 660 GLN A CA 1
ATOM 5209 C C . GLN A 1 660 ? 8.945 5.801 -25.948 1.00 83.62 660 GLN A C 1
ATOM 5211 O O . GLN A 1 660 ? 7.993 6.458 -26.370 1.00 83.62 660 GLN A O 1
ATOM 5216 N N . ARG A 1 661 ? 9.170 5.668 -24.637 1.00 72.38 661 ARG A N 1
ATOM 5217 C CA . ARG A 1 661 ? 8.341 6.366 -23.641 1.00 72.38 661 ARG A CA 1
ATOM 5218 C C . ARG A 1 661 ? 8.530 7.886 -23.807 1.00 72.38 661 ARG A C 1
ATOM 5220 O O . ARG A 1 661 ? 9.659 8.367 -23.749 1.00 72.38 661 ARG A O 1
ATOM 5227 N N . PHE A 1 662 ? 7.443 8.620 -24.065 1.00 64.69 662 PHE A N 1
ATOM 5228 C CA . PHE A 1 662 ? 7.429 10.080 -24.287 1.00 64.69 662 PHE A CA 1
ATOM 5229 C C . PHE A 1 662 ? 6.530 10.812 -23.263 1.00 64.69 662 PHE A C 1
ATOM 5231 O O . PHE A 1 662 ? 5.879 11.804 -23.603 1.00 64.69 662 PHE A O 1
ATOM 5238 N N . ASP A 1 663 ? 6.439 10.303 -22.032 1.00 71.56 663 ASP A N 1
ATOM 5239 C CA . ASP A 1 663 ? 5.754 11.000 -20.935 1.00 71.56 663 ASP A CA 1
ATOM 5240 C C . ASP A 1 663 ? 6.563 12.247 -20.490 1.00 71.56 663 ASP A C 1
ATOM 5242 O O . ASP A 1 663 ? 7.708 12.419 -20.910 1.00 71.56 663 ASP A O 1
ATOM 5246 N N . ASP A 1 664 ? 5.987 13.130 -19.663 1.00 75.81 664 ASP A N 1
ATOM 5247 C CA . ASP A 1 664 ? 6.458 14.522 -19.463 1.00 75.81 664 ASP A CA 1
ATOM 5248 C C . ASP A 1 664 ? 7.930 14.684 -18.999 1.00 75.81 664 ASP A C 1
ATOM 5250 O O . ASP A 1 664 ? 8.545 15.726 -19.238 1.00 75.81 664 ASP A O 1
ATOM 5254 N N . ASP A 1 665 ? 8.516 13.651 -18.385 1.00 85.38 665 ASP A N 1
ATOM 5255 C CA . ASP A 1 665 ? 9.916 13.615 -17.933 1.00 85.38 665 ASP A CA 1
ATOM 5256 C C . ASP A 1 665 ? 10.945 13.376 -19.065 1.00 85.38 665 ASP A C 1
ATOM 5258 O O . ASP A 1 665 ? 12.151 13.550 -18.853 1.00 85.38 665 ASP A O 1
ATOM 5262 N N . TRP A 1 666 ? 10.498 12.949 -20.254 1.00 89.38 666 TRP A N 1
ATOM 5263 C CA . TRP A 1 666 ? 11.355 12.521 -21.367 1.00 89.38 666 TRP A CA 1
ATOM 5264 C C . TRP A 1 666 ? 11.539 13.608 -22.432 1.00 89.38 666 TRP A C 1
ATOM 5266 O O . TRP A 1 666 ? 10.593 14.110 -23.041 1.00 89.38 666 TRP A O 1
ATOM 5276 N N . GLN A 1 667 ? 12.798 13.910 -22.734 1.00 91.00 667 GLN A N 1
ATOM 5277 C CA . GLN A 1 667 ? 13.229 14.828 -23.784 1.00 91.00 667 GLN A CA 1
ATOM 5278 C C . GLN A 1 667 ? 14.038 14.069 -24.839 1.00 91.00 667 GLN A C 1
ATOM 5280 O O . GLN A 1 667 ? 14.721 13.092 -24.538 1.00 91.00 667 GLN A O 1
ATOM 5285 N N . ILE A 1 668 ? 13.957 14.506 -26.098 1.00 90.69 668 ILE A N 1
ATOM 5286 C CA . ILE A 1 668 ? 14.710 13.907 -27.207 1.00 90.69 668 ILE A CA 1
ATOM 5287 C C . ILE A 1 668 ? 15.358 15.023 -28.007 1.00 90.69 668 ILE A C 1
ATOM 5289 O O . ILE A 1 668 ? 14.671 15.777 -28.697 1.00 90.69 668 ILE A O 1
ATOM 5293 N N . HIS A 1 669 ? 16.680 15.089 -27.899 1.00 93.12 669 HIS A N 1
ATOM 5294 C CA . HIS A 1 669 ? 17.532 16.085 -28.535 1.00 93.12 669 HIS A CA 1
ATOM 5295 C C . HIS A 1 669 ? 17.849 15.696 -29.986 1.00 93.12 669 HIS A C 1
ATOM 5297 O O . HIS A 1 669 ? 17.927 16.563 -30.854 1.00 93.12 669 HIS A O 1
ATOM 5303 N N . ARG A 1 670 ? 17.963 14.389 -30.280 1.00 92.31 670 ARG A N 1
ATOM 5304 C CA . ARG A 1 670 ? 18.216 13.863 -31.633 1.00 92.31 670 ARG A CA 1
ATOM 5305 C C . ARG A 1 670 ? 17.532 12.511 -31.854 1.00 92.31 670 ARG A C 1
ATOM 5307 O O . ARG A 1 670 ? 17.473 11.680 -30.954 1.00 92.31 670 ARG A O 1
ATOM 5314 N N . MET A 1 671 ? 17.014 12.295 -33.061 1.00 92.94 671 MET A N 1
ATOM 5315 C CA . MET A 1 671 ? 16.569 10.989 -33.567 1.00 92.94 671 MET A CA 1
ATOM 5316 C C . MET A 1 671 ? 16.568 11.054 -35.098 1.00 92.94 671 MET A C 1
ATOM 5318 O O . MET A 1 671 ? 15.687 11.687 -35.682 1.00 92.94 671 MET A O 1
ATOM 5322 N N . GLN A 1 672 ? 17.601 10.500 -35.731 1.00 94.06 672 GLN A N 1
ATOM 5323 C CA . GLN A 1 672 ? 17.896 10.655 -37.161 1.00 94.06 672 GLN A CA 1
ATOM 5324 C C . GLN A 1 672 ? 18.363 9.330 -37.770 1.00 94.06 672 GLN A C 1
ATOM 5326 O O . GLN A 1 672 ? 18.991 8.527 -37.090 1.00 94.06 672 GLN A O 1
ATOM 5331 N N . PHE A 1 673 ? 18.085 9.121 -39.057 1.00 94.75 673 PHE A N 1
ATOM 5332 C CA . PHE A 1 673 ? 18.532 7.952 -39.818 1.00 94.75 673 PHE A CA 1
ATOM 5333 C C . PHE A 1 673 ? 19.660 8.331 -40.784 1.00 94.75 673 PHE A C 1
ATOM 5335 O O . PHE A 1 673 ? 19.730 9.472 -41.238 1.00 94.75 673 PHE A O 1
ATOM 5342 N N . SER A 1 674 ? 20.513 7.367 -41.143 1.00 93.38 674 SER A N 1
ATOM 5343 C CA . SER A 1 674 ? 21.570 7.554 -42.153 1.00 93.38 674 SER A CA 1
ATOM 5344 C C . SER A 1 674 ? 21.040 7.687 -43.588 1.00 93.38 674 SER A C 1
ATOM 5346 O O . SER A 1 674 ? 21.789 8.039 -44.495 1.00 93.38 674 SER A O 1
ATOM 5348 N N . PHE A 1 675 ? 19.765 7.361 -43.806 1.00 91.31 675 PHE A N 1
ATOM 5349 C CA . PHE A 1 675 ? 19.038 7.496 -45.067 1.00 91.31 675 PHE A CA 1
ATOM 5350 C C . PHE A 1 675 ? 17.909 8.534 -44.924 1.00 91.31 675 PHE A C 1
ATOM 5352 O O . PHE A 1 675 ? 17.432 8.758 -43.807 1.00 91.31 675 PHE A O 1
ATOM 5359 N N . PRO A 1 676 ? 17.436 9.154 -46.024 1.00 90.69 676 PRO A N 1
ATOM 5360 C CA . PRO A 1 676 ? 16.312 10.087 -45.978 1.00 90.69 676 PRO A CA 1
ATOM 5361 C C . PRO A 1 676 ? 15.062 9.455 -45.346 1.00 90.69 676 PRO A C 1
ATOM 5363 O O . PRO A 1 676 ? 14.561 8.434 -45.818 1.00 90.69 676 PRO A O 1
ATOM 5366 N N . ALA A 1 677 ? 14.561 10.072 -44.276 1.00 93.06 677 ALA A N 1
ATOM 5367 C CA . ALA A 1 677 ? 13.396 9.613 -43.528 1.00 93.06 677 ALA A CA 1
ATOM 5368 C C . ALA A 1 677 ? 12.620 10.819 -42.972 1.00 93.06 677 ALA A C 1
ATOM 5370 O O . ALA A 1 677 ? 13.104 11.548 -42.106 1.00 93.06 677 ALA A O 1
ATOM 5371 N N . GLU A 1 678 ? 11.407 11.032 -43.473 1.00 93.69 678 GLU A N 1
ATOM 5372 C CA . GLU A 1 678 ? 10.533 12.148 -43.112 1.00 93.69 678 GLU A CA 1
ATOM 5373 C C . GLU A 1 678 ? 9.607 11.750 -41.958 1.00 93.69 678 GLU A C 1
ATOM 5375 O O . GLU A 1 678 ? 8.936 10.719 -42.016 1.00 93.69 678 GLU A O 1
ATOM 5380 N N . LEU A 1 679 ? 9.535 12.559 -40.898 1.00 93.94 679 LEU A N 1
ATOM 5381 C CA . LEU A 1 679 ? 8.644 12.301 -39.762 1.00 93.94 679 LEU A CA 1
ATOM 5382 C C . LEU A 1 679 ? 7.183 12.587 -40.155 1.00 93.94 679 LEU A C 1
ATOM 5384 O O . LEU A 1 679 ? 6.723 13.724 -40.091 1.00 93.94 679 LEU A O 1
ATOM 5388 N N . GLN A 1 680 ? 6.446 11.545 -40.543 1.00 93.31 680 GLN A N 1
ATOM 5389 C CA . GLN A 1 680 ? 5.054 11.644 -40.991 1.00 93.31 680 GLN A CA 1
ATOM 5390 C C . GLN A 1 680 ? 4.064 11.774 -39.823 1.00 93.31 680 GLN A C 1
ATOM 5392 O O . GLN A 1 680 ? 2.993 12.362 -39.969 1.00 93.31 680 GLN A O 1
ATOM 5397 N N . THR A 1 681 ? 4.360 11.186 -38.661 1.00 91.88 681 THR A N 1
ATOM 5398 C CA . THR A 1 681 ? 3.476 11.241 -37.485 1.00 91.88 681 THR A CA 1
ATOM 5399 C C . THR A 1 681 ? 4.284 11.152 -36.196 1.00 91.88 681 THR A C 1
ATOM 5401 O O . THR A 1 681 ? 5.158 10.300 -36.065 1.00 91.88 681 THR A O 1
ATOM 5404 N N . GLN A 1 682 ? 3.957 11.999 -35.220 1.00 90.81 682 GLN A N 1
ATOM 5405 C CA . GLN A 1 682 ? 4.448 11.901 -33.847 1.00 90.81 682 GLN A CA 1
ATOM 5406 C C . GLN A 1 682 ? 3.255 11.957 -32.892 1.00 90.81 682 GLN A C 1
ATOM 5408 O O . GLN A 1 682 ? 2.651 13.013 -32.714 1.00 90.81 682 GLN A O 1
ATOM 5413 N N . ASP A 1 683 ? 2.955 10.839 -32.242 1.00 90.25 683 ASP A N 1
ATOM 5414 C CA 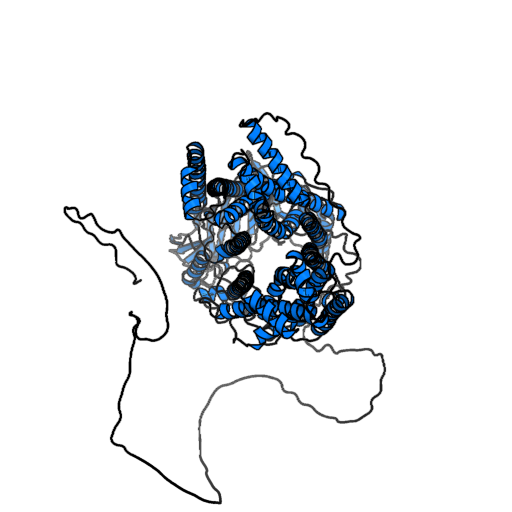. ASP A 1 683 ? 1.984 10.774 -31.156 1.00 90.25 683 ASP A CA 1
ATOM 5415 C C . ASP A 1 683 ? 2.756 10.615 -29.839 1.00 90.25 683 ASP A C 1
ATOM 5417 O O . ASP A 1 683 ? 3.271 9.542 -29.515 1.00 90.25 683 ASP A O 1
ATOM 5421 N N . ARG A 1 684 ? 2.893 11.735 -29.113 1.00 85.56 684 ARG A N 1
ATOM 5422 C CA . ARG A 1 684 ? 3.621 11.785 -27.836 1.00 85.56 684 ARG A CA 1
ATOM 5423 C C . ARG A 1 684 ? 2.926 10.931 -26.778 1.00 85.56 684 ARG A C 1
ATOM 5425 O O . ARG A 1 684 ? 3.565 10.067 -26.197 1.00 85.56 684 ARG A O 1
ATOM 5432 N N . ASP A 1 685 ? 1.613 11.097 -26.618 1.00 82.56 685 ASP A N 1
ATOM 5433 C CA . ASP A 1 685 ? 0.788 10.264 -25.735 1.00 82.56 685 ASP A CA 1
ATOM 5434 C C . ASP A 1 685 ? 1.009 8.763 -26.005 1.00 82.56 685 ASP A C 1
ATOM 5436 O O . ASP A 1 685 ? 1.141 7.986 -25.068 1.00 82.56 685 ASP A O 1
ATOM 5440 N N . ALA A 1 686 ? 1.052 8.340 -27.271 1.00 85.19 686 ALA A N 1
ATOM 5441 C CA . ALA A 1 686 ? 1.205 6.930 -27.646 1.00 85.19 686 ALA A CA 1
ATOM 5442 C C . ALA A 1 686 ? 2.636 6.373 -27.533 1.00 85.19 686 ALA A C 1
ATOM 5444 O O . ALA A 1 686 ? 2.827 5.183 -27.780 1.00 85.19 686 ALA A O 1
ATOM 5445 N N . GLY A 1 687 ? 3.644 7.200 -27.236 1.00 88.19 687 GLY A N 1
ATOM 5446 C CA . GLY A 1 687 ? 5.042 6.766 -27.278 1.00 88.19 687 GLY A CA 1
ATOM 5447 C C . GLY A 1 687 ? 5.529 6.383 -28.685 1.00 88.19 687 GLY A C 1
ATOM 5448 O O . GLY A 1 687 ? 6.419 5.546 -28.804 1.00 88.19 687 GLY A O 1
ATOM 5449 N N . LEU A 1 688 ? 4.928 6.927 -29.758 1.00 91.38 688 LEU A N 1
ATOM 5450 C CA . LEU A 1 688 ? 5.159 6.480 -31.141 1.00 91.38 688 LEU A CA 1
ATOM 5451 C C . LEU A 1 688 ? 5.537 7.615 -32.109 1.00 91.38 688 LEU A C 1
ATOM 5453 O O . LEU A 1 688 ? 4.901 8.672 -32.165 1.00 91.38 688 LEU A O 1
ATOM 5457 N N . ARG A 1 689 ? 6.546 7.356 -32.944 1.00 93.00 689 ARG A N 1
ATOM 5458 C CA . ARG A 1 689 ? 6.876 8.116 -34.157 1.00 93.00 689 ARG A CA 1
ATOM 5459 C C . ARG A 1 689 ? 6.790 7.208 -35.378 1.00 93.00 689 ARG A C 1
ATOM 5461 O O . ARG A 1 689 ? 7.210 6.057 -35.320 1.00 93.00 689 ARG A O 1
ATOM 5468 N N . ILE A 1 690 ? 6.283 7.741 -36.483 1.00 94.69 690 ILE A N 1
ATOM 5469 C CA . ILE A 1 690 ? 6.212 7.059 -37.776 1.00 94.69 690 ILE A CA 1
ATOM 5470 C C . ILE A 1 690 ? 6.981 7.902 -38.787 1.00 94.69 690 ILE A C 1
ATOM 5472 O O . ILE A 1 690 ? 6.607 9.044 -39.068 1.00 94.69 690 ILE A O 1
ATOM 5476 N N . TYR A 1 691 ? 8.057 7.331 -39.312 1.00 95.25 691 TYR A N 1
ATOM 5477 C CA . TYR A 1 691 ? 8.889 7.912 -40.353 1.00 95.25 691 TYR A CA 1
ATOM 5478 C C . TYR A 1 691 ? 8.558 7.259 -41.693 1.00 95.25 691 TYR A C 1
ATOM 5480 O O . TYR A 1 691 ? 8.439 6.037 -41.772 1.00 95.25 691 TYR A O 1
ATOM 5488 N N . ARG A 1 692 ? 8.440 8.059 -42.752 1.00 95.25 692 ARG A N 1
ATOM 5489 C CA . ARG A 1 692 ? 8.302 7.595 -44.133 1.00 95.25 692 ARG A CA 1
ATOM 5490 C C . ARG A 1 692 ? 9.628 7.775 -44.858 1.00 95.25 692 ARG A C 1
ATOM 5492 O O . ARG A 1 692 ? 10.241 8.833 -44.771 1.00 95.25 692 ARG A O 1
ATOM 5499 N N . LEU A 1 693 ? 10.063 6.757 -45.585 1.00 94.06 693 LEU A N 1
ATOM 5500 C CA . LEU A 1 693 ? 11.280 6.785 -46.387 1.00 94.06 693 LEU A CA 1
ATOM 5501 C C . LEU A 1 693 ? 10.899 7.180 -47.826 1.00 94.06 693 LEU A C 1
ATOM 5503 O O . LEU A 1 693 ? 10.156 6.431 -48.465 1.00 94.06 693 LEU A O 1
ATOM 5507 N N . PRO A 1 694 ? 11.384 8.316 -48.371 1.00 91.56 694 PRO A N 1
ATOM 5508 C CA . PRO A 1 694 ? 11.132 8.692 -49.767 1.00 91.56 694 PRO A CA 1
ATOM 5509 C C . PRO A 1 694 ? 11.688 7.663 -50.763 1.00 91.56 694 PRO A C 1
ATOM 5511 O O . PRO A 1 694 ? 11.097 7.430 -51.815 1.00 91.56 694 PRO A O 1
ATOM 5514 N N . GLN A 1 695 ? 12.788 6.998 -50.395 1.00 91.44 695 GLN A N 1
ATOM 5515 C CA . GLN A 1 695 ? 13.327 5.819 -51.067 1.00 91.44 695 GLN A CA 1
ATOM 5516 C C . GLN A 1 695 ? 13.232 4.625 -50.110 1.00 91.44 695 GLN A C 1
ATOM 5518 O O . GLN A 1 695 ? 13.971 4.554 -49.130 1.00 91.44 695 GLN A O 1
ATOM 5523 N N . ALA A 1 696 ? 12.313 3.695 -50.379 1.00 92.12 696 ALA A N 1
ATOM 5524 C CA . ALA A 1 696 ? 12.087 2.534 -49.519 1.00 92.12 696 ALA A CA 1
ATOM 5525 C C . ALA A 1 696 ? 13.347 1.654 -49.404 1.00 92.12 696 ALA A C 1
ATOM 5527 O O . ALA A 1 696 ? 13.962 1.308 -50.414 1.00 92.12 696 ALA A O 1
ATOM 5528 N N . LEU A 1 697 ? 13.709 1.269 -48.176 1.00 93.25 697 LEU A N 1
ATOM 5529 C CA . LEU A 1 697 ? 14.922 0.512 -47.852 1.00 93.25 697 LEU A CA 1
ATOM 5530 C C . LEU A 1 697 ? 14.823 -0.914 -48.433 1.00 93.25 697 LEU A C 1
ATOM 5532 O O . LEU A 1 697 ? 13.997 -1.699 -47.948 1.00 93.25 697 LEU A O 1
ATOM 5536 N N . PRO A 1 698 ? 15.610 -1.284 -49.463 1.00 94.19 698 PRO A N 1
ATOM 5537 C CA . PRO A 1 698 ? 15.424 -2.552 -50.164 1.00 94.19 698 PRO A CA 1
ATOM 5538 C C . PRO A 1 698 ? 15.891 -3.759 -49.325 1.00 94.19 698 PRO A C 1
ATOM 5540 O O . PRO A 1 698 ? 16.625 -3.584 -48.349 1.00 94.19 698 PRO A O 1
ATOM 5543 N N . PRO A 1 699 ? 15.470 -4.991 -49.673 1.00 95.00 699 PRO A N 1
ATOM 5544 C CA . PRO A 1 699 ? 15.924 -6.212 -49.005 1.00 95.00 699 PRO A CA 1
ATOM 5545 C C . PRO A 1 699 ? 17.453 -6.297 -48.917 1.00 95.00 699 PRO A C 1
ATOM 5547 O O . PRO A 1 699 ? 18.151 -6.038 -49.893 1.00 95.00 699 PRO A O 1
ATOM 5550 N N . GLY A 1 700 ? 17.973 -6.655 -47.743 1.00 92.44 700 GLY A N 1
ATOM 5551 C CA . GLY A 1 700 ? 19.408 -6.759 -47.469 1.00 92.44 700 GLY A CA 1
ATOM 5552 C C . GLY A 1 700 ? 20.129 -5.432 -47.199 1.00 92.44 700 GLY A C 1
ATOM 5553 O O . GLY A 1 700 ? 21.258 -5.466 -46.715 1.00 92.44 700 GLY A O 1
ATOM 5554 N N . ALA A 1 701 ? 19.512 -4.273 -47.455 1.00 93.75 701 ALA A N 1
ATOM 5555 C CA . ALA A 1 701 ? 20.162 -2.983 -47.231 1.00 93.75 701 ALA A CA 1
ATOM 5556 C C . ALA A 1 701 ? 20.346 -2.655 -45.741 1.00 93.75 701 ALA A C 1
ATOM 5558 O O . ALA A 1 701 ? 19.512 -2.989 -44.892 1.00 93.75 701 ALA A O 1
ATOM 5559 N N . THR A 1 702 ? 21.440 -1.953 -45.450 1.00 94.62 702 THR A N 1
ATOM 5560 C CA . THR A 1 702 ? 21.872 -1.533 -44.113 1.00 94.62 702 THR A CA 1
ATOM 5561 C C . THR A 1 702 ? 21.878 -0.013 -43.973 1.00 94.62 702 THR A C 1
ATOM 5563 O O . THR A 1 702 ? 22.075 0.706 -44.950 1.00 94.62 702 THR A O 1
ATOM 5566 N N . GLY A 1 703 ? 21.745 0.473 -42.744 1.00 94.19 703 GLY A N 1
ATOM 5567 C CA . GLY A 1 703 ? 21.949 1.872 -42.371 1.00 94.19 703 GLY A CA 1
ATOM 5568 C C . GLY A 1 703 ? 22.096 2.006 -40.858 1.00 94.19 703 GLY A C 1
ATOM 5569 O O . GLY A 1 703 ? 22.185 0.998 -40.155 1.00 94.19 703 GLY A O 1
ATOM 5570 N N . SER A 1 704 ? 22.066 3.234 -40.347 1.00 95.94 704 SER A N 1
ATOM 5571 C CA . SER A 1 704 ? 22.045 3.497 -38.907 1.00 95.94 704 SER A CA 1
ATOM 5572 C C . SER A 1 704 ? 20.895 4.412 -38.485 1.00 95.94 704 SER A C 1
ATOM 5574 O O . SER A 1 704 ? 20.311 5.130 -39.303 1.00 95.94 704 SER A O 1
ATOM 5576 N N . MET A 1 705 ? 20.571 4.379 -37.191 1.00 96.00 705 MET A N 1
ATOM 5577 C CA . MET A 1 705 ? 19.748 5.380 -36.517 1.00 96.00 705 MET A CA 1
ATOM 5578 C C . MET A 1 705 ? 20.501 5.924 -35.301 1.00 96.00 705 MET A C 1
ATOM 5580 O O . MET A 1 705 ? 20.792 5.169 -34.373 1.00 96.00 705 MET A O 1
ATOM 5584 N N . ASP A 1 706 ? 20.768 7.228 -35.302 1.00 96.81 706 ASP A N 1
ATOM 5585 C CA . ASP A 1 706 ? 21.347 7.963 -34.178 1.00 96.81 706 ASP A CA 1
ATOM 5586 C C . ASP A 1 706 ? 20.231 8.521 -33.288 1.00 96.81 706 ASP A C 1
ATOM 5588 O O . ASP A 1 706 ? 19.295 9.161 -33.781 1.00 96.81 706 ASP A O 1
ATOM 5592 N N . PHE A 1 707 ? 20.351 8.347 -31.974 1.00 95.38 707 PHE A N 1
ATOM 5593 C CA . PHE A 1 707 ? 19.449 8.916 -30.975 1.00 95.38 707 PHE A CA 1
ATOM 5594 C C . PHE A 1 707 ? 20.210 9.627 -29.850 1.00 95.38 707 PHE A C 1
ATOM 5596 O O . PHE A 1 707 ? 21.330 9.266 -29.502 1.00 95.38 707 PHE A O 1
ATOM 5603 N N . ASP A 1 708 ? 19.573 10.645 -29.278 1.00 96.25 708 ASP A N 1
ATOM 5604 C CA . ASP A 1 708 ? 20.018 11.378 -28.092 1.00 96.25 708 ASP A CA 1
ATOM 5605 C C . ASP A 1 708 ? 18.771 11.716 -27.267 1.00 96.25 708 ASP A C 1
ATOM 5607 O O . ASP A 1 708 ? 17.937 12.532 -27.682 1.00 96.25 708 ASP A O 1
ATOM 5611 N N . ILE A 1 709 ? 18.606 11.008 -26.149 1.00 94.88 709 ILE A N 1
ATOM 5612 C CA . ILE A 1 709 ? 17.425 11.044 -25.281 1.00 94.88 709 ILE A CA 1
ATOM 5613 C C . ILE A 1 709 ? 17.835 11.385 -23.848 1.00 94.88 709 ILE A C 1
ATOM 5615 O O . ILE A 1 709 ? 18.880 10.948 -23.376 1.00 94.88 709 ILE A O 1
ATOM 5619 N N . GLU A 1 710 ? 17.011 12.144 -23.134 1.00 94.75 710 GLU A N 1
ATOM 5620 C CA . GLU A 1 710 ? 17.249 12.519 -21.739 1.00 94.75 710 GLU A CA 1
ATOM 5621 C C . GLU A 1 710 ? 15.978 12.324 -20.910 1.00 94.75 710 GLU A C 1
ATOM 5623 O O . GLU A 1 710 ? 14.924 12.869 -21.231 1.00 94.75 710 GLU A O 1
ATOM 5628 N N . PHE A 1 711 ? 16.087 11.559 -19.828 1.00 93.94 711 PHE A N 1
ATOM 5629 C CA . PHE A 1 711 ? 15.066 11.443 -18.792 1.00 93.94 711 PHE A CA 1
ATOM 5630 C C . PHE A 1 711 ? 15.468 12.364 -17.641 1.00 93.94 711 PHE A C 1
ATOM 5632 O O . PHE A 1 711 ? 16.470 12.101 -16.975 1.00 93.94 711 PHE A O 1
ATOM 5639 N N . ALA A 1 712 ? 14.724 13.451 -17.430 1.00 92.19 712 ALA A N 1
ATOM 5640 C CA . ALA A 1 712 ? 15.053 14.500 -16.463 1.00 92.19 712 ALA A CA 1
ATOM 5641 C C . ALA A 1 712 ? 13.794 14.973 -15.707 1.00 92.19 712 ALA A C 1
ATOM 5643 O O . ALA A 1 712 ? 13.247 16.032 -16.040 1.00 92.19 712 ALA A O 1
ATOM 5644 N N . PRO A 1 713 ? 13.331 14.199 -14.705 1.00 89.25 713 PRO A N 1
ATOM 5645 C CA . PRO A 1 713 ? 12.049 14.417 -14.045 1.00 89.25 713 PRO A CA 1
ATOM 5646 C C . PRO A 1 713 ? 11.993 15.714 -13.233 1.00 89.25 713 PRO A C 1
ATOM 5648 O O . PRO A 1 713 ? 12.994 16.167 -12.669 1.00 89.25 713 PRO A O 1
ATOM 5651 N N . ARG A 1 714 ? 10.809 16.339 -13.163 1.00 87.50 714 ARG A N 1
ATOM 5652 C CA . ARG A 1 714 ? 10.642 17.699 -12.609 1.00 87.50 714 ARG A CA 1
ATOM 5653 C C . ARG A 1 714 ? 9.577 17.775 -11.519 1.00 87.50 714 ARG A C 1
ATOM 5655 O O . ARG A 1 714 ? 8.418 18.076 -11.778 1.00 87.50 714 ARG A O 1
ATOM 5662 N N . GLY A 1 715 ? 9.995 17.611 -10.266 1.00 87.38 715 GLY A N 1
ATOM 5663 C CA . GLY A 1 715 ? 9.103 17.695 -9.105 1.00 87.38 715 GLY A CA 1
ATOM 5664 C C . GLY A 1 715 ? 8.604 16.314 -8.692 1.00 87.38 715 GLY A C 1
ATOM 5665 O O . GLY A 1 715 ? 9.418 15.451 -8.380 1.00 87.38 715 GLY A O 1
ATOM 5666 N N . PHE A 1 716 ? 7.285 16.116 -8.649 1.00 89.56 716 PHE A N 1
ATOM 5667 C CA . PHE A 1 716 ? 6.661 14.810 -8.404 1.00 89.56 716 PHE A CA 1
ATOM 5668 C C . PHE A 1 716 ? 5.260 14.712 -9.022 1.00 89.56 716 PHE A C 1
ATOM 5670 O O . PHE A 1 716 ? 4.531 15.705 -9.095 1.00 89.56 716 PHE A O 1
ATOM 5677 N N . SER A 1 717 ? 4.871 13.502 -9.425 1.00 89.50 717 SER A N 1
ATOM 5678 C CA . SER A 1 717 ? 3.537 13.201 -9.952 1.00 89.50 717 SER A CA 1
ATOM 5679 C C . SER A 1 717 ? 2.550 12.854 -8.824 1.00 89.50 717 SER A C 1
ATOM 5681 O O . SER A 1 717 ? 2.950 12.650 -7.676 1.00 89.50 717 SER A O 1
ATOM 5683 N N . ASN A 1 718 ? 1.249 12.726 -9.128 1.00 87.94 718 ASN A N 1
ATOM 5684 C CA . ASN A 1 718 ? 0.293 12.167 -8.154 1.00 87.94 718 ASN A CA 1
ATOM 5685 C C . ASN A 1 718 ? 0.597 10.687 -7.843 1.00 87.94 718 ASN A C 1
ATOM 5687 O O . ASN A 1 718 ? 0.322 10.246 -6.739 1.00 87.94 718 ASN A O 1
ATOM 5691 N N . GLY A 1 719 ? 1.208 9.943 -8.774 1.00 80.06 719 GLY A N 1
ATOM 5692 C CA . GLY A 1 719 ? 1.676 8.567 -8.558 1.00 80.06 719 GLY A CA 1
ATOM 5693 C C . GLY A 1 719 ? 3.031 8.461 -7.842 1.00 80.06 719 GLY A C 1
ATOM 5694 O O . GLY A 1 719 ? 3.612 7.381 -7.808 1.00 80.06 719 GLY A O 1
ATOM 5695 N N . GLY A 1 720 ? 3.563 9.565 -7.305 1.00 84.06 720 GLY A N 1
ATOM 5696 C CA . GLY A 1 720 ? 4.869 9.607 -6.648 1.00 84.06 720 GLY A CA 1
ATOM 5697 C C . GLY A 1 720 ? 6.024 9.952 -7.588 1.00 84.06 720 GLY A C 1
ATOM 5698 O O . GLY A 1 720 ? 5.880 10.773 -8.502 1.00 84.06 720 GLY A O 1
ATOM 5699 N N . VAL A 1 721 ? 7.191 9.365 -7.309 1.00 86.00 721 VAL A N 1
ATOM 5700 C CA . VAL A 1 721 ? 8.470 9.637 -7.984 1.00 86.00 721 VAL A CA 1
ATOM 5701 C C . VAL A 1 721 ? 8.933 8.394 -8.744 1.00 86.00 721 VAL A C 1
ATOM 5703 O O . VAL A 1 721 ? 8.815 7.279 -8.238 1.00 86.00 721 VAL A O 1
ATOM 5706 N N . SER A 1 722 ? 9.488 8.588 -9.942 1.00 86.62 722 SER A N 1
ATOM 5707 C CA . SER A 1 722 ? 10.109 7.513 -10.722 1.00 86.62 722 SER A CA 1
ATOM 5708 C C . SER A 1 722 ? 11.305 6.892 -9.991 1.00 86.62 722 SER A C 1
ATOM 5710 O O . SER A 1 722 ? 12.120 7.596 -9.399 1.00 86.62 722 SER A O 1
ATOM 5712 N N . THR A 1 723 ? 11.433 5.568 -10.080 1.00 88.75 723 THR A N 1
ATOM 5713 C CA . THR A 1 723 ? 12.561 4.783 -9.547 1.00 88.75 723 THR A CA 1
ATOM 5714 C C . THR A 1 723 ? 13.590 4.407 -10.619 1.00 88.75 723 THR A C 1
ATOM 5716 O O . THR A 1 723 ? 14.501 3.631 -10.342 1.00 88.75 723 THR A O 1
ATOM 5719 N N . LEU A 1 724 ? 13.457 4.947 -11.839 1.00 89.44 724 LEU A N 1
ATOM 5720 C CA . LEU A 1 724 ? 14.304 4.614 -12.992 1.00 89.44 724 LEU A CA 1
ATOM 5721 C C . LEU A 1 724 ? 15.775 5.021 -12.784 1.00 89.44 724 LEU A C 1
ATOM 5723 O O . LEU A 1 724 ? 16.685 4.267 -13.119 1.00 89.44 724 LEU A O 1
ATOM 5727 N N . VAL A 1 725 ? 16.002 6.193 -12.183 1.00 93.50 725 VAL A N 1
ATOM 5728 C CA . VAL A 1 725 ? 17.317 6.661 -11.724 1.00 93.50 725 VAL A CA 1
ATOM 5729 C C . VAL A 1 725 ? 17.189 7.080 -10.265 1.00 93.50 725 VAL A C 1
ATOM 5731 O O . VAL A 1 725 ? 16.323 7.878 -9.912 1.00 93.50 725 VAL A O 1
ATOM 5734 N N . VAL A 1 726 ? 18.057 6.537 -9.418 1.00 93.75 726 VAL A N 1
ATOM 5735 C CA . VAL A 1 726 ? 18.081 6.764 -7.967 1.00 93.75 726 VAL A CA 1
ATOM 5736 C C . VAL A 1 726 ? 19.514 6.938 -7.471 1.00 93.75 726 VAL A C 1
ATOM 5738 O O . VAL A 1 726 ? 20.448 6.431 -8.094 1.00 93.75 726 VAL A O 1
ATOM 5741 N N . GLU A 1 727 ? 19.687 7.637 -6.345 1.00 93.00 727 GLU A N 1
ATOM 5742 C CA . GLU A 1 727 ? 20.997 8.021 -5.796 1.00 93.00 727 GLU A CA 1
ATOM 5743 C C . GLU A 1 727 ? 21.964 6.840 -5.616 1.00 93.00 727 GLU A C 1
ATOM 5745 O O . GLU A 1 727 ? 23.167 7.005 -5.814 1.00 93.00 727 GLU A O 1
ATOM 5750 N N . ASN A 1 728 ? 21.462 5.651 -5.269 1.00 94.25 728 ASN A N 1
ATOM 5751 C CA . ASN A 1 728 ? 22.258 4.433 -5.151 1.00 94.25 728 ASN A CA 1
ATOM 5752 C C . ASN A 1 728 ? 21.466 3.200 -5.623 1.00 94.25 728 ASN A C 1
ATOM 5754 O O . ASN A 1 728 ? 20.447 2.854 -5.027 1.00 94.25 728 ASN A O 1
ATOM 5758 N N . GLY A 1 729 ? 21.944 2.509 -6.663 1.00 92.81 729 GLY A N 1
ATOM 5759 C CA . GLY A 1 729 ? 21.234 1.367 -7.252 1.00 92.81 729 GLY A CA 1
ATOM 5760 C C . GLY A 1 729 ? 20.297 1.747 -8.401 1.00 92.81 729 GLY A C 1
ATOM 5761 O O . GLY A 1 729 ? 19.195 1.218 -8.504 1.00 92.81 729 GLY A O 1
ATOM 5762 N N . THR A 1 730 ? 20.730 2.664 -9.270 1.00 94.81 730 THR A N 1
ATOM 5763 C CA . THR A 1 730 ? 20.049 2.945 -10.544 1.00 94.81 730 THR A CA 1
ATOM 5764 C C . THR A 1 730 ? 20.007 1.681 -11.405 1.00 94.81 730 THR A C 1
ATOM 5766 O O . THR A 1 730 ? 21.031 1.012 -11.550 1.00 94.81 730 THR A O 1
ATOM 5769 N N . PHE A 1 731 ? 18.846 1.378 -11.994 1.00 92.75 731 PHE A N 1
ATOM 5770 C CA . PHE A 1 731 ? 18.628 0.222 -12.865 1.00 92.75 731 PHE A CA 1
ATOM 5771 C C . PHE A 1 731 ? 17.851 0.645 -14.120 1.00 92.75 731 PHE A C 1
ATOM 5773 O O . PHE A 1 731 ? 16.635 0.824 -14.082 1.00 92.75 731 PHE A O 1
ATOM 5780 N N . LEU A 1 732 ? 18.558 0.783 -15.244 1.00 92.75 732 LEU A N 1
ATOM 5781 C CA . LEU A 1 732 ? 17.958 0.986 -16.563 1.00 92.75 732 LEU A CA 1
ATOM 5782 C C . LEU A 1 732 ? 17.854 -0.357 -17.292 1.00 92.75 732 LEU A C 1
ATOM 5784 O O . LEU A 1 732 ? 18.820 -1.119 -17.323 1.00 92.75 732 LEU A O 1
ATOM 5788 N N . ASN A 1 733 ? 16.712 -0.618 -17.926 1.00 88.94 733 ASN A N 1
ATOM 5789 C CA . ASN A 1 733 ? 16.474 -1.793 -18.775 1.00 88.94 733 ASN A CA 1
ATOM 5790 C C . ASN A 1 733 ? 16.446 -1.394 -20.265 1.00 88.94 733 ASN A C 1
ATOM 5792 O O . ASN A 1 733 ? 16.298 -0.209 -20.570 1.00 88.94 733 ASN A O 1
ATOM 5796 N N . TYR A 1 734 ? 16.520 -2.351 -21.195 1.00 85.50 734 TYR A N 1
ATOM 5797 C CA . TYR A 1 734 ? 16.470 -2.086 -22.647 1.00 85.50 734 TYR A CA 1
ATOM 5798 C C . TYR A 1 734 ? 15.219 -1.283 -23.082 1.00 85.50 734 TYR A C 1
ATOM 5800 O O . TYR A 1 734 ? 15.312 -0.447 -23.973 1.00 85.50 734 TYR A O 1
ATOM 5808 N N . GLU A 1 735 ? 14.090 -1.433 -22.377 1.00 86.62 735 GLU A N 1
ATOM 5809 C CA . GLU A 1 735 ? 12.853 -0.636 -22.536 1.00 86.62 735 GLU A CA 1
ATOM 5810 C C . GLU A 1 735 ? 13.004 0.886 -22.311 1.00 86.62 735 GLU A C 1
ATOM 5812 O O . GLU A 1 735 ? 12.059 1.645 -22.535 1.00 86.62 735 GLU A O 1
ATOM 5817 N N . SER A 1 736 ? 14.154 1.339 -21.804 1.00 89.44 736 SER A N 1
ATOM 5818 C CA . SER A 1 736 ? 14.454 2.766 -21.596 1.00 89.44 736 SER A CA 1
ATOM 5819 C C . SER A 1 736 ? 14.879 3.469 -22.893 1.00 89.44 736 SER A C 1
ATOM 5821 O O . SER A 1 736 ? 14.930 4.699 -22.923 1.00 89.44 736 SER A O 1
ATOM 5823 N N . PHE A 1 737 ? 15.209 2.694 -23.933 1.00 91.19 737 PHE A N 1
ATOM 5824 C CA . PHE A 1 737 ? 15.794 3.138 -25.198 1.00 91.19 737 PHE A CA 1
ATOM 5825 C C . PHE A 1 737 ? 14.847 2.845 -26.382 1.00 91.19 737 PHE A C 1
ATOM 5827 O O . PHE A 1 737 ? 13.912 2.054 -26.224 1.00 91.19 737 PHE A O 1
ATOM 5834 N N . PRO A 1 738 ? 15.053 3.464 -27.564 1.00 92.44 738 PRO A N 1
ATOM 5835 C CA . PRO A 1 738 ? 14.072 3.389 -28.641 1.00 92.44 738 PRO A CA 1
ATOM 5836 C C . PRO A 1 738 ? 14.001 1.996 -29.277 1.00 92.44 738 PRO A C 1
ATOM 5838 O O . PRO A 1 738 ? 15.026 1.372 -29.536 1.00 92.44 738 PRO A O 1
ATOM 5841 N N . ASP A 1 739 ? 12.795 1.542 -29.607 1.00 90.88 739 ASP A N 1
ATOM 5842 C CA . ASP A 1 739 ? 12.548 0.220 -30.186 1.00 90.88 739 ASP A CA 1
ATOM 5843 C C . ASP A 1 739 ? 11.693 0.292 -31.465 1.00 90.88 739 ASP A C 1
ATOM 5845 O O . ASP A 1 739 ? 10.860 1.191 -31.615 1.00 90.88 739 ASP A O 1
ATOM 5849 N N . PHE A 1 740 ? 11.883 -0.642 -32.403 1.00 91.88 740 PHE A N 1
ATOM 5850 C CA . PHE A 1 740 ? 11.260 -0.590 -33.734 1.00 91.88 740 PHE A CA 1
ATOM 5851 C C . PHE A 1 740 ? 10.003 -1.456 -33.862 1.00 91.88 740 PHE A C 1
ATOM 5853 O O . PHE A 1 740 ? 10.090 -2.682 -33.824 1.00 91.88 740 PHE A O 1
ATOM 5860 N N . GLY A 1 741 ? 8.863 -0.826 -34.166 1.00 91.25 741 GLY A N 1
ATOM 5861 C CA . GLY A 1 741 ? 7.619 -1.514 -34.521 1.00 91.25 741 GLY A CA 1
ATOM 5862 C C . GLY A 1 741 ? 6.407 -1.144 -33.668 1.00 91.25 741 GLY A C 1
ATOM 5863 O O . GLY A 1 741 ? 6.200 0.018 -33.322 1.00 91.25 741 GLY A O 1
ATOM 5864 N N . TYR A 1 742 ? 5.557 -2.138 -33.403 1.00 90.50 742 TYR A N 1
ATOM 5865 C CA . TYR A 1 742 ? 4.326 -2.001 -32.623 1.00 90.50 742 TYR A CA 1
ATOM 5866 C C . TYR A 1 742 ? 4.452 -2.802 -31.328 1.00 90.50 742 TYR A C 1
ATOM 5868 O O . TYR A 1 742 ? 4.704 -4.006 -31.358 1.00 90.50 742 TYR A O 1
ATOM 5876 N N . GLN A 1 743 ? 4.226 -2.140 -30.196 1.00 88.06 743 GLN A N 1
ATOM 5877 C CA . GLN A 1 743 ? 4.398 -2.726 -28.874 1.00 88.06 743 GLN A CA 1
ATOM 5878 C C . GLN A 1 743 ? 3.098 -3.379 -28.405 1.00 88.06 743 GLN A C 1
ATOM 5880 O O . GLN A 1 743 ? 2.214 -2.720 -27.860 1.00 88.06 743 GLN A O 1
ATOM 5885 N N . GLU A 1 744 ? 3.001 -4.704 -28.538 1.00 86.12 744 GLU A N 1
ATOM 5886 C CA . GLU A 1 744 ? 1.877 -5.490 -27.999 1.00 86.12 744 GLU A CA 1
ATOM 5887 C C . GLU A 1 744 ? 1.750 -5.356 -26.459 1.00 86.12 744 GLU A C 1
ATOM 5889 O O . GLU A 1 744 ? 0.681 -5.603 -25.894 1.00 86.12 744 GLU A O 1
ATOM 5894 N N . GLY A 1 745 ? 2.810 -4.905 -25.771 1.00 84.75 745 GLY A N 1
ATOM 5895 C CA . GLY A 1 745 ? 2.809 -4.548 -24.345 1.00 84.75 745 GLY A CA 1
ATOM 5896 C C . GLY A 1 745 ? 2.110 -3.222 -23.998 1.00 84.75 745 GLY A C 1
ATOM 5897 O O . GLY A 1 745 ? 1.729 -3.037 -22.847 1.00 84.75 745 GLY A O 1
ATOM 5898 N N . ALA A 1 746 ? 1.885 -2.328 -24.969 1.00 87.19 746 ALA A N 1
ATOM 5899 C CA . ALA A 1 746 ? 1.123 -1.086 -24.779 1.00 87.19 746 ALA A CA 1
ATOM 5900 C C . ALA A 1 746 ? -0.402 -1.275 -24.956 1.00 87.19 746 ALA A C 1
ATOM 5902 O O . ALA A 1 746 ? -1.177 -0.336 -24.767 1.00 87.19 746 ALA A O 1
ATOM 5903 N N . GLU A 1 747 ? -0.854 -2.486 -25.304 1.00 90.06 747 GLU A N 1
ATOM 5904 C CA . GLU A 1 747 ? -2.273 -2.851 -25.308 1.00 90.06 747 GLU A CA 1
ATOM 5905 C C . GLU A 1 747 ? -2.781 -3.204 -23.903 1.00 90.06 747 GLU A C 1
ATOM 5907 O O . GLU A 1 747 ? -2.097 -3.880 -23.126 1.00 90.06 747 GLU A O 1
ATOM 5912 N N . LEU A 1 748 ? -4.058 -2.901 -23.640 1.00 88.38 748 LEU A N 1
ATOM 5913 C CA . LEU A 1 748 ? -4.799 -3.459 -22.505 1.00 88.38 748 LEU A CA 1
ATOM 5914 C C . LEU A 1 748 ? -4.641 -4.985 -22.461 1.00 88.38 748 LEU A C 1
ATOM 5916 O O . LEU A 1 748 ? -4.946 -5.663 -23.442 1.00 88.38 748 LEU A O 1
ATOM 5920 N N . SER A 1 749 ? -4.176 -5.536 -21.339 1.00 81.56 749 SER A N 1
ATOM 5921 C CA . SER A 1 749 ? -3.852 -6.969 -21.251 1.00 81.56 749 SER A CA 1
ATOM 5922 C C . SER A 1 749 ? -4.928 -7.824 -20.572 1.00 81.56 749 SER A C 1
ATOM 5924 O O . SER A 1 749 ? -5.034 -9.007 -20.885 1.00 81.56 749 SER A O 1
ATOM 5926 N N . GLU A 1 750 ? -5.780 -7.252 -19.717 1.00 79.38 750 GLU A N 1
ATOM 5927 C CA . GLU A 1 750 ? -6.865 -7.998 -19.066 1.00 79.38 750 GLU A CA 1
ATOM 5928 C C . GLU A 1 750 ? -8.136 -8.086 -19.919 1.00 79.38 750 GLU A C 1
ATOM 5930 O O . GLU A 1 750 ? -8.738 -7.067 -20.258 1.00 79.38 750 GLU A O 1
ATOM 5935 N N . ASP A 1 751 ? -8.631 -9.300 -20.180 1.00 78.69 751 ASP A N 1
ATOM 5936 C CA . ASP A 1 751 ? -9.861 -9.525 -20.959 1.00 78.69 751 ASP A CA 1
ATOM 5937 C C . ASP A 1 751 ? -11.104 -8.800 -20.400 1.00 78.69 751 ASP A C 1
ATOM 5939 O O . ASP A 1 751 ? -11.981 -8.412 -21.173 1.00 78.69 751 ASP A O 1
ATOM 5943 N N . ALA A 1 752 ? -11.194 -8.595 -19.080 1.00 74.19 752 ALA A N 1
ATOM 5944 C CA . ALA A 1 752 ? -12.305 -7.873 -18.453 1.00 74.19 752 ALA A CA 1
ATOM 5945 C C . ALA A 1 752 ? -12.265 -6.366 -18.775 1.00 74.19 752 ALA A C 1
ATOM 5947 O O . ALA A 1 752 ? -13.262 -5.799 -19.229 1.00 74.19 752 ALA A O 1
ATOM 5948 N N . VAL A 1 753 ? -11.097 -5.728 -18.631 1.00 78.75 753 VAL A N 1
ATOM 5949 C CA . VAL A 1 753 ? -10.893 -4.317 -19.006 1.00 78.75 753 VAL A CA 1
ATOM 5950 C C . VAL A 1 753 ? -11.031 -4.147 -20.523 1.00 78.75 753 VAL A C 1
ATOM 5952 O O . VAL A 1 753 ? -11.751 -3.263 -20.987 1.00 78.75 753 VAL A O 1
ATOM 5955 N N . ARG A 1 754 ? -10.471 -5.065 -21.324 1.00 85.69 754 ARG A N 1
ATOM 5956 C CA . ARG A 1 754 ? -10.660 -5.097 -22.787 1.00 85.69 754 ARG A CA 1
ATOM 5957 C C . ARG A 1 754 ? -12.145 -5.126 -23.170 1.00 85.69 754 ARG A C 1
ATOM 5959 O O . ARG A 1 754 ? -12.567 -4.302 -23.983 1.00 85.69 754 ARG A O 1
ATOM 5966 N N . ARG A 1 755 ? -12.965 -5.983 -22.541 1.00 82.62 755 ARG A N 1
ATOM 5967 C CA . ARG A 1 755 ? -14.433 -5.980 -22.724 1.00 82.62 755 ARG A CA 1
ATOM 5968 C C . ARG A 1 755 ? -15.059 -4.632 -22.350 1.00 82.62 755 ARG A C 1
ATOM 5970 O O . ARG A 1 755 ? -15.840 -4.102 -23.140 1.00 82.62 755 ARG A O 1
ATOM 5977 N N . LYS A 1 756 ? -14.689 -4.051 -21.202 1.00 81.06 756 LYS A N 1
ATOM 5978 C CA . LYS A 1 756 ? -15.191 -2.752 -20.701 1.00 81.06 756 LYS A CA 1
ATOM 5979 C C . LYS A 1 756 ? -14.925 -1.593 -21.679 1.00 81.06 756 LYS A C 1
ATOM 5981 O O . LYS A 1 756 ? -15.784 -0.731 -21.843 1.00 81.06 756 LYS A O 1
ATOM 5986 N N . HIS A 1 757 ? -13.800 -1.618 -22.400 1.00 84.31 757 HIS A N 1
ATOM 5987 C CA . HIS A 1 757 ? -13.461 -0.642 -23.452 1.00 84.31 757 HIS A CA 1
ATOM 5988 C C . HIS A 1 757 ? -13.909 -1.056 -24.875 1.00 84.31 757 HIS A C 1
ATOM 5990 O O . HIS A 1 757 ? -13.596 -0.367 -25.852 1.00 84.31 757 HIS A O 1
ATOM 5996 N N . GLY A 1 758 ? -14.667 -2.145 -25.036 1.00 86.56 758 GLY A N 1
ATOM 5997 C CA . GLY A 1 758 ? -15.159 -2.593 -26.344 1.00 86.56 758 GLY A CA 1
ATOM 5998 C C . GLY A 1 758 ? -14.034 -3.040 -27.285 1.00 86.56 758 GLY A C 1
ATOM 5999 O O . GLY A 1 758 ? -13.957 -2.587 -28.435 1.00 86.56 758 GLY A O 1
ATOM 6000 N N . LEU A 1 759 ? -13.137 -3.879 -26.764 1.00 88.44 759 LEU A N 1
ATOM 6001 C CA . LEU A 1 759 ? -12.090 -4.607 -27.480 1.00 88.44 759 LEU A CA 1
ATOM 6002 C C . LEU A 1 759 ? -12.373 -6.117 -27.421 1.00 88.44 759 LEU A C 1
ATOM 6004 O O . LEU A 1 759 ? -12.992 -6.614 -26.479 1.00 88.44 759 LEU A O 1
ATOM 6008 N N . ALA A 1 760 ? -11.889 -6.857 -28.420 1.00 88.50 760 ALA A N 1
ATOM 6009 C CA . ALA A 1 760 ? -11.885 -8.318 -28.378 1.00 88.50 760 ALA A CA 1
ATOM 6010 C C . ALA A 1 760 ? -10.908 -8.834 -27.296 1.00 88.50 760 ALA A C 1
ATOM 6012 O O . ALA A 1 760 ? -9.941 -8.125 -26.989 1.00 88.50 760 ALA A O 1
ATOM 6013 N N . PRO A 1 761 ? -11.103 -10.053 -26.749 1.00 85.50 761 PRO A N 1
ATOM 6014 C CA . PRO A 1 761 ? -10.125 -10.711 -25.876 1.00 85.50 761 PRO A CA 1
ATOM 6015 C C . PRO A 1 761 ? -8.715 -10.701 -26.477 1.00 85.50 761 PRO A C 1
ATOM 6017 O O . PRO A 1 761 ? -8.570 -10.721 -27.705 1.00 85.50 761 PRO A O 1
ATOM 6020 N N . LYS A 1 762 ? -7.672 -10.642 -25.642 1.00 84.00 762 LYS A N 1
ATOM 6021 C CA . LYS A 1 762 ? -6.299 -10.618 -26.170 1.00 84.00 762 LYS A CA 1
ATOM 6022 C C . LYS A 1 762 ? -5.966 -11.997 -26.764 1.00 84.00 762 LYS A C 1
ATOM 6024 O O . LYS A 1 762 ? -6.323 -13.014 -26.160 1.00 84.00 762 LYS A O 1
ATOM 6029 N N . PRO A 1 763 ? -5.314 -12.077 -27.942 1.00 81.69 763 PRO A N 1
ATOM 6030 C CA . PRO A 1 763 ? -4.755 -13.336 -28.416 1.00 81.69 763 PRO A CA 1
ATOM 6031 C C . PRO A 1 763 ? -3.859 -13.950 -27.338 1.00 81.69 763 PRO A C 1
ATOM 6033 O O . PRO A 1 763 ? -3.192 -13.235 -26.589 1.00 81.69 763 PRO A O 1
ATOM 6036 N N . ARG A 1 764 ? -3.857 -15.280 -27.242 1.00 79.44 764 ARG A N 1
ATOM 6037 C CA . ARG A 1 764 ? -2.864 -15.975 -26.416 1.00 79.44 764 ARG A CA 1
ATOM 6038 C C . ARG A 1 764 ? -1.521 -15.991 -27.146 1.00 79.44 764 ARG A C 1
ATOM 6040 O O . ARG A 1 764 ? -1.449 -15.621 -28.314 1.00 79.44 764 ARG A O 1
ATOM 6047 N N . MET A 1 765 ? -0.491 -16.461 -26.445 1.00 78.12 765 MET A N 1
ATOM 6048 C CA . MET A 1 765 ? 0.778 -16.871 -27.047 1.00 78.12 765 MET A CA 1
ATOM 6049 C C . MET A 1 765 ? 0.523 -17.659 -28.342 1.00 78.12 765 MET A C 1
ATOM 6051 O O . MET A 1 765 ? -0.369 -18.511 -28.376 1.00 78.12 765 MET A O 1
ATOM 6055 N N . TYR A 1 766 ? 1.278 -17.314 -29.386 1.00 81.62 766 TYR A N 1
ATOM 6056 C CA . TYR A 1 766 ? 1.203 -17.929 -30.709 1.00 81.62 766 TYR A CA 1
ATOM 6057 C C . TYR A 1 766 ? 1.407 -19.448 -30.636 1.00 81.62 766 TYR A C 1
ATOM 6059 O O . TYR A 1 766 ? 1.997 -19.961 -29.683 1.00 81.62 766 TYR A O 1
ATOM 6067 N N . ASP A 1 767 ? 0.915 -20.168 -31.646 1.00 83.31 767 ASP A N 1
ATOM 6068 C CA . ASP A 1 767 ? 1.150 -21.608 -31.740 1.00 83.31 767 ASP A CA 1
ATOM 6069 C C . ASP A 1 767 ? 2.658 -21.892 -31.864 1.00 83.31 767 ASP A C 1
ATOM 6071 O O . ASP A 1 767 ? 3.398 -21.116 -32.475 1.00 83.31 767 ASP A O 1
ATOM 6075 N N . ILE A 1 768 ? 3.122 -23.010 -31.301 1.00 84.00 768 ILE A N 1
ATOM 6076 C CA . ILE A 1 768 ? 4.534 -23.402 -31.361 1.00 84.00 768 ILE A CA 1
ATOM 6077 C C . ILE A 1 768 ? 4.997 -23.619 -32.806 1.00 84.00 768 ILE A C 1
ATOM 6079 O O . ILE A 1 768 ? 6.189 -23.462 -33.080 1.00 84.00 768 ILE A O 1
ATOM 6083 N N . ASP A 1 769 ? 4.073 -23.947 -33.717 1.00 86.19 769 ASP A N 1
ATOM 6084 C CA . ASP A 1 769 ? 4.304 -24.113 -35.155 1.00 86.19 769 ASP A CA 1
ATOM 6085 C C . ASP A 1 769 ? 4.067 -22.853 -36.012 1.00 86.19 769 ASP A C 1
ATOM 6087 O O . ASP A 1 769 ? 4.260 -22.908 -37.228 1.00 86.19 769 ASP A O 1
ATOM 6091 N N . ASP A 1 770 ? 3.735 -21.697 -35.420 1.00 84.50 770 ASP A N 1
ATOM 6092 C CA . ASP A 1 770 ? 3.561 -20.443 -36.170 1.00 84.50 770 ASP A CA 1
ATOM 6093 C C . ASP A 1 770 ? 4.900 -19.979 -36.807 1.00 84.50 770 ASP A C 1
ATOM 6095 O O . ASP A 1 770 ? 5.864 -19.660 -36.096 1.00 84.50 770 ASP A O 1
ATOM 6099 N N . PRO A 1 771 ? 4.999 -19.909 -38.152 1.00 82.19 771 PRO A N 1
ATOM 6100 C CA . PRO A 1 771 ? 6.250 -19.594 -38.838 1.00 82.19 771 PRO A CA 1
ATOM 6101 C C . PRO A 1 771 ? 6.648 -18.115 -38.727 1.00 82.19 771 PRO A C 1
ATOM 6103 O O . PRO A 1 771 ? 7.806 -17.783 -38.966 1.00 82.19 771 PRO A O 1
ATOM 6106 N N . VAL A 1 772 ? 5.720 -17.218 -38.374 1.00 78.44 772 VAL A N 1
ATOM 6107 C CA . VAL A 1 772 ? 5.989 -15.788 -38.163 1.00 78.44 772 VAL A CA 1
ATOM 6108 C C . VAL A 1 772 ? 6.436 -15.537 -36.725 1.00 78.44 772 VAL A C 1
ATOM 6110 O O . VAL A 1 772 ? 7.374 -14.768 -36.512 1.00 78.44 772 VAL A O 1
ATOM 6113 N N . ALA A 1 773 ? 5.841 -16.229 -35.749 1.00 79.12 773 ALA A N 1
ATOM 6114 C CA . ALA A 1 773 ? 6.313 -16.216 -34.365 1.00 79.12 773 ALA A CA 1
ATOM 6115 C C . ALA A 1 773 ? 7.746 -16.768 -34.259 1.00 79.12 773 ALA A C 1
ATOM 6117 O O . ALA A 1 773 ? 8.592 -16.150 -33.618 1.00 79.12 773 ALA A O 1
ATOM 6118 N N . ARG A 1 774 ? 8.060 -17.850 -34.991 1.00 81.00 774 ARG A N 1
ATOM 6119 C CA . ARG A 1 774 ? 9.418 -18.424 -35.111 1.00 81.00 774 ARG A CA 1
ATOM 6120 C C . ARG A 1 774 ? 10.474 -17.476 -35.707 1.00 81.00 774 ARG A C 1
ATOM 6122 O O . ARG A 1 774 ? 11.662 -17.760 -35.592 1.00 81.00 774 ARG A O 1
ATOM 6129 N N . MET A 1 775 ? 10.077 -16.352 -36.316 1.00 77.12 775 MET A N 1
ATOM 6130 C CA . MET A 1 775 ? 10.987 -15.289 -36.779 1.00 77.12 775 MET A CA 1
ATOM 6131 C C . MET A 1 775 ? 11.201 -14.166 -35.743 1.00 77.12 775 MET A C 1
ATOM 6133 O O . MET A 1 775 ? 11.774 -13.126 -36.072 1.00 77.12 775 MET A O 1
ATOM 6137 N N . ARG A 1 776 ? 10.741 -14.336 -34.500 1.00 78.75 776 ARG A N 1
ATOM 6138 C CA . ARG A 1 776 ? 10.977 -13.426 -33.368 1.00 78.75 776 ARG A CA 1
ATOM 6139 C C . ARG A 1 776 ? 11.624 -14.205 -32.219 1.00 78.75 776 ARG A C 1
ATOM 6141 O O . ARG A 1 776 ? 11.480 -15.422 -32.135 1.00 78.75 776 ARG A O 1
ATOM 6148 N N . ASN A 1 777 ? 12.316 -13.507 -31.322 1.00 77.31 777 ASN A N 1
ATOM 6149 C CA . ASN A 1 777 ? 12.655 -14.056 -30.008 1.00 77.31 777 ASN A CA 1
ATOM 6150 C C . ASN A 1 777 ? 11.662 -13.523 -28.959 1.00 77.31 777 ASN A C 1
ATOM 6152 O O . ASN A 1 777 ? 11.007 -12.507 -29.185 1.00 77.31 777 ASN A O 1
ATOM 6156 N N . ASP A 1 778 ? 11.558 -14.210 -27.822 1.00 72.00 778 ASP A N 1
ATOM 6157 C CA . ASP A 1 778 ? 10.608 -13.901 -26.736 1.00 72.00 778 ASP A CA 1
ATOM 6158 C C . ASP A 1 778 ? 10.834 -12.513 -26.096 1.00 72.00 778 ASP A C 1
ATOM 6160 O O . ASP A 1 778 ? 9.941 -11.948 -25.475 1.00 72.00 778 ASP A O 1
ATOM 6164 N N . THR A 1 779 ? 12.032 -11.941 -26.259 1.00 72.69 779 THR A N 1
ATOM 6165 C CA . THR A 1 779 ? 12.476 -10.725 -25.560 1.00 72.69 779 THR A CA 1
ATOM 6166 C C . THR A 1 779 ? 12.446 -9.464 -26.431 1.00 72.69 779 THR A C 1
ATOM 6168 O O . THR A 1 779 ? 12.363 -8.358 -25.909 1.00 72.69 779 THR A O 1
ATOM 6171 N N . SER A 1 780 ? 12.531 -9.595 -27.758 1.00 74.00 780 SER A N 1
ATOM 6172 C CA . SER A 1 780 ? 12.536 -8.473 -28.702 1.00 74.00 780 SER A CA 1
ATOM 6173 C C . SER A 1 780 ? 12.064 -8.915 -30.091 1.00 74.00 780 SER A C 1
ATOM 6175 O O . SER A 1 780 ? 12.566 -9.878 -30.670 1.00 74.00 780 SER A O 1
ATOM 6177 N N . HIS A 1 781 ? 11.120 -8.165 -30.663 1.00 79.19 781 HIS A N 1
ATOM 6178 C CA . HIS A 1 781 ? 10.589 -8.391 -32.014 1.00 79.19 781 HIS A CA 1
ATOM 6179 C C . HIS A 1 781 ? 11.319 -7.573 -33.101 1.00 79.19 781 HIS A C 1
ATOM 6181 O O . HIS A 1 781 ? 11.133 -7.814 -34.296 1.00 79.19 781 HIS A O 1
ATOM 6187 N N . SER A 1 782 ? 12.157 -6.623 -32.681 1.00 83.31 782 SER A N 1
ATOM 6188 C CA . SER A 1 782 ? 12.908 -5.658 -33.493 1.00 83.31 782 SER A CA 1
ATOM 6189 C C . SER A 1 782 ? 14.371 -6.046 -33.725 1.00 83.31 782 SER A C 1
ATOM 6191 O O . SER A 1 782 ? 15.070 -5.429 -34.526 1.00 83.31 782 SER A O 1
ATOM 6193 N N . SER A 1 783 ? 14.865 -7.075 -33.040 1.00 86.44 783 SER A N 1
ATOM 6194 C CA . SER A 1 783 ? 16.261 -7.511 -33.088 1.00 86.44 783 SER A CA 1
ATOM 6195 C C . SER A 1 783 ? 16.354 -9.029 -33.213 1.00 86.44 783 SER A C 1
ATOM 6197 O O . SER A 1 783 ? 15.359 -9.733 -33.051 1.00 86.44 783 SER A O 1
ATOM 6199 N N . ASP A 1 784 ? 17.545 -9.526 -33.536 1.00 82.12 784 ASP A N 1
ATOM 6200 C CA . ASP A 1 784 ? 17.864 -10.952 -33.441 1.00 82.12 784 ASP A CA 1
ATOM 6201 C C . ASP A 1 784 ? 19.088 -11.094 -32.521 1.00 82.12 784 ASP A C 1
ATOM 6203 O O . ASP A 1 784 ? 18.997 -10.860 -31.319 1.00 82.12 784 ASP A O 1
ATOM 6207 N N . TRP A 1 785 ? 20.256 -11.370 -33.102 1.00 87.38 785 TRP A N 1
ATOM 6208 C CA . TRP A 1 785 ? 21.550 -11.351 -32.432 1.00 87.38 785 TRP A CA 1
ATOM 6209 C C . TRP A 1 785 ? 22.323 -10.087 -32.835 1.00 87.38 785 TRP A C 1
ATOM 6211 O O . TRP A 1 785 ? 22.621 -9.899 -34.021 1.00 87.38 785 TRP A O 1
ATOM 6221 N N . VAL A 1 786 ? 22.653 -9.242 -31.858 1.00 89.94 786 VAL A N 1
ATOM 6222 C CA . VAL A 1 786 ? 23.359 -7.959 -31.995 1.00 89.94 786 VAL A CA 1
ATOM 6223 C C . VAL A 1 786 ? 24.723 -8.002 -31.307 1.00 89.94 786 VAL A C 1
ATOM 6225 O O . VAL A 1 786 ? 24.897 -8.714 -30.321 1.00 89.94 786 VAL A O 1
ATOM 6228 N N . SER A 1 787 ? 25.696 -7.229 -31.786 1.00 90.56 787 SER A N 1
ATOM 6229 C CA . SER A 1 787 ? 26.836 -6.825 -30.949 1.00 90.56 787 SER A CA 1
ATOM 6230 C C . SER A 1 787 ? 26.443 -5.606 -30.113 1.00 90.56 787 SER A C 1
ATOM 6232 O O . SER A 1 787 ? 25.825 -4.684 -30.647 1.00 90.56 787 SER A O 1
ATOM 6234 N N . LEU A 1 788 ? 26.792 -5.603 -28.827 1.00 90.81 788 LEU A N 1
ATOM 6235 C CA . LEU A 1 788 ? 26.516 -4.510 -27.897 1.00 90.81 788 LEU A CA 1
ATOM 6236 C C . LEU A 1 788 ? 27.832 -3.890 -27.406 1.00 90.81 788 LEU A C 1
ATOM 6238 O O . LEU A 1 788 ? 28.662 -4.563 -26.791 1.00 90.81 788 LEU A O 1
ATOM 6242 N N . ASP A 1 789 ? 27.967 -2.594 -27.665 1.00 93.56 789 ASP A N 1
ATOM 6243 C CA . ASP A 1 789 ? 28.947 -1.689 -27.077 1.00 93.56 789 ASP A CA 1
ATOM 6244 C C . ASP A 1 789 ? 28.214 -0.731 -26.130 1.00 93.56 789 ASP A C 1
ATOM 6246 O O . ASP A 1 789 ? 27.215 -0.114 -26.510 1.00 93.56 789 ASP A O 1
ATOM 6250 N N . ALA A 1 790 ? 28.693 -0.614 -24.893 1.00 94.88 790 ALA A N 1
ATOM 6251 C CA . ALA A 1 790 ? 28.064 0.209 -23.866 1.00 94.88 790 ALA A CA 1
ATOM 6252 C C . ALA A 1 790 ? 29.111 0.990 -23.061 1.00 94.88 790 ALA A C 1
ATOM 6254 O O . ALA A 1 790 ? 29.878 0.401 -22.300 1.00 94.88 790 ALA A O 1
ATOM 6255 N N . THR A 1 791 ? 29.111 2.318 -23.183 1.00 96.69 791 THR A N 1
ATOM 6256 C CA . THR A 1 791 ? 29.907 3.210 -22.324 1.00 96.69 791 THR A CA 1
ATOM 6257 C C . THR A 1 791 ? 28.996 3.826 -21.267 1.00 96.69 791 THR A C 1
ATOM 6259 O O . THR A 1 791 ? 28.057 4.528 -21.620 1.00 96.69 791 THR A O 1
ATOM 6262 N N . ILE A 1 792 ? 29.242 3.610 -19.975 1.00 97.19 792 ILE A N 1
ATOM 6263 C CA . ILE A 1 792 ? 28.468 4.270 -18.908 1.00 97.19 792 ILE A CA 1
ATOM 6264 C C . ILE A 1 792 ? 29.367 5.239 -18.148 1.00 97.19 792 ILE A C 1
ATOM 6266 O O . ILE A 1 792 ? 30.452 4.856 -17.712 1.00 97.19 792 ILE A O 1
ATOM 6270 N N . SER A 1 793 ? 28.895 6.469 -17.945 1.00 96.94 793 SER A N 1
ATOM 6271 C CA . SER A 1 793 ? 29.499 7.447 -17.041 1.00 96.94 793 SER A CA 1
ATOM 6272 C C . SER A 1 793 ? 28.590 7.689 -15.828 1.00 96.94 793 SER A C 1
ATOM 6274 O O . SER A 1 793 ? 27.362 7.665 -15.936 1.00 96.94 793 SER A O 1
ATOM 6276 N N . THR A 1 794 ? 29.178 7.871 -14.644 1.00 97.19 794 THR A N 1
ATOM 6277 C CA . THR A 1 794 ? 28.443 7.963 -13.369 1.00 97.19 794 THR A CA 1
ATOM 6278 C C . THR A 1 794 ? 29.196 8.807 -12.331 1.00 97.19 794 THR A C 1
ATOM 6280 O O . THR A 1 794 ? 30.363 9.162 -12.528 1.00 97.19 794 THR A O 1
ATOM 6283 N N . ASP A 1 795 ? 28.520 9.120 -11.220 1.00 95.56 795 ASP A N 1
ATOM 6284 C CA . ASP A 1 795 ? 29.102 9.754 -10.028 1.00 95.56 795 ASP A CA 1
ATOM 6285 C C . ASP A 1 795 ? 30.326 8.940 -9.519 1.00 95.56 795 ASP A C 1
ATOM 6287 O O . ASP A 1 795 ? 30.330 7.705 -9.603 1.00 95.56 795 ASP A O 1
ATOM 6291 N N . PRO A 1 796 ? 31.399 9.600 -9.037 1.00 93.88 796 PRO A N 1
ATOM 6292 C CA . PRO A 1 796 ? 32.749 9.020 -8.973 1.00 93.88 796 PRO A CA 1
ATOM 6293 C C . PRO A 1 796 ? 32.935 7.959 -7.877 1.00 93.88 796 PRO A C 1
ATOM 6295 O O . PRO A 1 796 ? 33.894 7.189 -7.913 1.00 93.88 796 PRO A O 1
ATOM 6298 N N . ASP A 1 797 ? 32.016 7.901 -6.914 1.00 93.19 797 ASP A N 1
ATOM 6299 C CA . ASP A 1 797 ? 31.955 6.920 -5.830 1.00 93.19 797 ASP A CA 1
ATOM 6300 C C . ASP A 1 797 ? 31.161 5.649 -6.196 1.00 93.19 797 ASP A C 1
ATOM 6302 O O . ASP A 1 797 ? 31.018 4.746 -5.368 1.00 93.19 797 ASP A O 1
ATOM 6306 N N . GLN A 1 798 ? 30.656 5.558 -7.431 1.00 95.00 798 GLN A N 1
ATOM 6307 C CA . GLN A 1 798 ? 29.873 4.424 -7.924 1.00 95.00 798 GLN A CA 1
ATOM 6308 C C . GLN A 1 798 ? 30.662 3.549 -8.907 1.00 95.00 798 GLN A C 1
ATOM 6310 O O . GLN A 1 798 ? 31.720 3.920 -9.428 1.00 95.00 798 GLN A O 1
ATOM 6315 N N . ILE A 1 799 ? 30.136 2.349 -9.148 1.00 95.81 799 ILE A N 1
ATOM 6316 C CA . ILE A 1 799 ? 30.566 1.442 -10.212 1.00 95.81 799 ILE A CA 1
ATOM 6317 C C . ILE A 1 799 ? 29.357 1.203 -11.114 1.00 95.81 799 ILE A C 1
ATOM 6319 O O . ILE A 1 799 ? 28.350 0.664 -10.651 1.00 95.81 799 ILE A O 1
ATOM 6323 N N . ALA A 1 800 ? 29.475 1.589 -12.386 1.00 95.75 800 ALA A N 1
ATOM 6324 C CA . ALA A 1 800 ? 28.463 1.324 -13.400 1.00 95.75 800 ALA A CA 1
ATOM 6325 C C . ALA A 1 800 ? 28.809 0.065 -14.204 1.00 95.75 800 ALA A C 1
ATOM 6327 O O . ALA A 1 800 ? 29.980 -0.211 -14.454 1.00 95.75 800 ALA A O 1
ATOM 6328 N N . ILE A 1 801 ? 27.794 -0.715 -14.581 1.00 94.81 801 ILE A N 1
ATOM 6329 C CA . ILE A 1 801 ? 27.953 -2.046 -15.176 1.00 94.81 801 ILE A CA 1
ATOM 6330 C C . ILE A 1 801 ? 26.936 -2.246 -16.301 1.00 94.81 801 ILE A C 1
ATOM 6332 O O . ILE A 1 801 ? 25.733 -2.062 -16.102 1.00 94.81 801 ILE A O 1
ATOM 6336 N N . ALA A 1 802 ? 27.432 -2.688 -17.458 1.00 92.62 802 ALA A N 1
ATOM 6337 C CA . ALA A 1 802 ? 26.646 -3.201 -18.579 1.00 92.62 802 ALA A CA 1
ATOM 6338 C C . ALA A 1 802 ? 26.966 -4.696 -18.837 1.00 92.62 802 ALA A C 1
ATOM 6340 O O . ALA A 1 802 ? 27.899 -5.250 -18.236 1.00 92.62 802 ALA A O 1
ATOM 6341 N N . PRO A 1 803 ? 26.206 -5.390 -19.706 1.00 88.25 803 PRO A N 1
ATOM 6342 C CA . PRO A 1 803 ? 26.530 -6.747 -20.142 1.00 88.25 803 PRO A CA 1
ATOM 6343 C C . PRO A 1 803 ? 27.818 -6.785 -20.976 1.00 88.25 803 PRO A C 1
ATOM 6345 O O . PRO A 1 803 ? 28.134 -5.837 -21.690 1.00 88.25 803 PRO A O 1
ATOM 6348 N N . GLY A 1 804 ? 28.541 -7.905 -20.920 1.00 87.88 804 GLY A N 1
ATOM 6349 C CA . GLY A 1 804 ? 29.802 -8.092 -21.648 1.00 87.88 804 GLY A CA 1
ATOM 6350 C C . GLY A 1 804 ? 31.075 -7.838 -20.829 1.00 87.88 804 GLY A C 1
ATOM 6351 O O . GLY A 1 804 ? 31.059 -7.659 -19.604 1.00 87.88 804 GLY A O 1
ATOM 6352 N N . GLU A 1 805 ? 32.215 -7.888 -21.513 1.00 89.56 805 GLU A N 1
ATOM 6353 C CA . GLU A 1 805 ? 33.554 -7.801 -20.922 1.00 89.56 805 GLU A CA 1
ATOM 6354 C C . GLU A 1 805 ? 33.961 -6.320 -20.770 1.00 89.56 805 GLU A C 1
ATOM 6356 O O . GLU A 1 805 ? 33.624 -5.493 -21.616 1.00 89.56 805 GLU A O 1
ATOM 6361 N N . LEU A 1 806 ? 34.618 -5.966 -19.656 1.00 92.94 806 LEU A N 1
ATOM 6362 C CA . LEU A 1 806 ? 35.076 -4.594 -19.390 1.00 92.94 806 LEU A CA 1
ATOM 6363 C C . LEU A 1 806 ? 36.329 -4.329 -20.233 1.00 92.94 806 LEU A C 1
ATOM 6365 O O . LEU A 1 806 ? 37.347 -4.988 -20.032 1.00 92.94 806 LEU A O 1
ATOM 6369 N N . VAL A 1 807 ? 36.244 -3.377 -21.160 1.00 94.00 807 VAL A N 1
ATOM 6370 C CA . VAL A 1 807 ? 37.335 -2.992 -22.066 1.00 94.00 807 VAL A CA 1
ATOM 6371 C C . VAL A 1 807 ? 38.206 -1.913 -21.433 1.00 94.00 807 VAL A C 1
ATOM 6373 O O . VAL A 1 807 ? 39.431 -2.016 -21.453 1.00 94.00 807 VAL A O 1
ATOM 6376 N N . ARG A 1 808 ? 37.578 -0.875 -20.867 1.00 95.19 808 ARG A N 1
ATOM 6377 C CA . ARG A 1 808 ? 38.273 0.293 -20.318 1.00 95.19 808 ARG A CA 1
ATOM 6378 C C . ARG A 1 808 ? 37.526 0.861 -19.118 1.00 95.19 808 ARG A C 1
ATOM 6380 O O . ARG A 1 808 ? 36.307 0.984 -19.146 1.00 95.19 808 ARG A O 1
ATOM 6387 N N . GLU A 1 809 ? 38.270 1.261 -18.095 1.00 96.12 809 GLU A N 1
ATOM 6388 C CA . GLU A 1 809 ? 37.781 2.082 -16.987 1.00 96.12 809 GLU A CA 1
ATOM 6389 C C . GLU A 1 809 ? 38.669 3.329 -16.895 1.00 96.12 809 GLU A C 1
ATOM 6391 O O . GLU A 1 809 ? 39.893 3.214 -16.988 1.00 96.12 809 GLU A O 1
ATOM 6396 N N . TRP A 1 810 ? 38.076 4.515 -16.749 1.00 96.56 810 TRP A N 1
ATOM 6397 C CA . TRP A 1 810 ? 38.815 5.762 -16.525 1.00 96.56 810 TRP A CA 1
ATOM 6398 C C . TRP A 1 810 ? 37.991 6.773 -15.720 1.00 96.56 810 TRP A C 1
ATOM 6400 O O . TRP A 1 810 ? 36.783 6.615 -15.544 1.00 96.56 810 TRP A O 1
ATOM 6410 N N . SER A 1 811 ? 38.646 7.828 -15.240 1.00 96.12 811 SER A N 1
ATOM 6411 C CA . SER A 1 811 ? 37.991 8.987 -14.626 1.00 96.12 811 SER A CA 1
ATOM 6412 C C . SER A 1 811 ? 38.321 10.236 -15.431 1.00 96.12 811 SER A C 1
ATOM 6414 O O . SER A 1 811 ? 39.459 10.410 -15.864 1.00 96.12 811 SER A O 1
ATOM 6416 N N . GLU A 1 812 ? 37.334 11.105 -15.623 1.00 93.38 812 GLU A N 1
ATOM 6417 C CA . GLU A 1 812 ? 37.460 12.318 -16.428 1.00 93.38 812 GLU A CA 1
ATOM 6418 C C . GLU A 1 812 ? 36.648 13.442 -15.775 1.00 93.38 812 GLU A C 1
ATOM 6420 O O . GLU A 1 812 ? 35.434 13.336 -15.574 1.00 93.38 812 GLU A O 1
ATOM 6425 N N . GLY A 1 813 ? 37.343 14.502 -15.349 1.00 89.81 813 GLY A N 1
ATOM 6426 C CA . GLY A 1 813 ? 36.761 15.507 -14.460 1.00 89.81 813 GLY A CA 1
ATOM 6427 C C . GLY A 1 813 ? 36.194 14.865 -13.177 1.00 89.81 813 GLY A C 1
ATOM 6428 O O . GLY A 1 813 ? 36.856 14.020 -12.576 1.00 89.81 813 GLY A O 1
ATOM 6429 N N . PRO A 1 814 ? 34.976 15.236 -12.737 1.00 92.44 814 PRO A N 1
ATOM 6430 C CA . PRO A 1 814 ? 34.352 14.694 -11.531 1.00 92.44 814 PRO A CA 1
ATOM 6431 C C . PRO A 1 814 ? 33.573 13.381 -11.761 1.00 92.44 814 PRO A C 1
ATOM 6433 O O . PRO A 1 814 ? 32.741 13.034 -10.927 1.00 92.44 814 PRO A O 1
ATOM 6436 N N . ARG A 1 815 ? 33.763 12.671 -12.886 1.00 94.75 815 ARG A N 1
ATOM 6437 C CA . ARG A 1 815 ? 32.964 11.484 -13.261 1.00 94.75 815 ARG A CA 1
ATOM 6438 C C . ARG A 1 815 ? 33.844 10.284 -13.606 1.00 94.75 815 ARG A C 1
ATOM 6440 O O . ARG A 1 815 ? 34.988 10.440 -14.032 1.00 94.75 815 ARG A O 1
ATOM 6447 N N . ARG A 1 816 ? 33.292 9.081 -13.433 1.00 96.44 816 ARG A N 1
ATOM 6448 C CA . ARG A 1 816 ? 33.952 7.796 -13.715 1.00 96.44 816 ARG A CA 1
ATOM 6449 C C . ARG A 1 816 ? 33.228 7.070 -14.845 1.00 96.44 816 ARG A C 1
ATOM 6451 O O . ARG A 1 816 ? 32.000 7.099 -14.899 1.00 96.44 816 ARG A O 1
ATOM 6458 N N . PHE A 1 817 ? 33.993 6.450 -15.735 1.00 97.31 817 PHE A N 1
ATOM 6459 C CA . PHE A 1 817 ? 33.555 5.923 -17.024 1.00 97.31 817 PHE A CA 1
ATOM 6460 C C . PHE A 1 817 ? 33.964 4.456 -17.190 1.00 97.31 817 PHE A C 1
ATOM 6462 O O . PHE A 1 817 ? 35.079 4.071 -16.833 1.00 97.31 817 PHE A O 1
ATOM 6469 N N . PHE A 1 818 ? 33.071 3.657 -17.773 1.00 97.19 818 PHE A N 1
ATOM 6470 C CA . PHE A 1 818 ? 33.232 2.218 -17.976 1.00 97.19 818 PHE A CA 1
ATOM 6471 C C . PHE A 1 818 ? 32.790 1.840 -19.398 1.00 97.19 818 PHE A C 1
ATOM 6473 O O . PHE A 1 818 ? 31.623 2.020 -19.739 1.00 97.19 818 PHE A O 1
ATOM 6480 N N . GLU A 1 819 ? 33.698 1.310 -20.219 1.00 96.62 819 GLU A N 1
ATOM 6481 C CA . GLU A 1 819 ? 33.419 0.785 -21.565 1.00 96.62 819 GLU A CA 1
ATOM 6482 C C . GLU A 1 819 ? 33.282 -0.743 -21.513 1.00 96.62 819 GLU A C 1
ATOM 6484 O O . GLU A 1 819 ? 34.224 -1.446 -21.137 1.00 96.62 819 GLU A O 1
ATOM 6489 N N . TYR A 1 820 ? 32.130 -1.261 -21.932 1.00 94.31 820 TYR A N 1
ATOM 6490 C CA . TYR A 1 820 ? 31.824 -2.688 -22.033 1.00 94.31 820 TYR A CA 1
ATOM 6491 C C . TYR A 1 820 ? 31.566 -3.100 -23.485 1.00 94.31 820 TYR A C 1
ATOM 6493 O O . TYR A 1 820 ? 30.908 -2.374 -24.230 1.00 94.31 820 TYR A O 1
ATOM 6501 N N . ARG A 1 821 ? 32.039 -4.294 -23.864 1.00 92.19 821 ARG A N 1
ATOM 6502 C CA . ARG A 1 821 ? 31.881 -4.871 -25.211 1.00 92.19 821 ARG A CA 1
ATOM 6503 C C . ARG A 1 821 ? 31.497 -6.346 -25.144 1.00 92.19 821 ARG A C 1
ATOM 6505 O O . ARG A 1 821 ? 32.044 -7.115 -24.349 1.00 92.19 821 ARG A O 1
ATOM 6512 N N . THR A 1 822 ? 30.580 -6.779 -26.004 1.00 89.75 822 THR A N 1
ATOM 6513 C CA . THR A 1 822 ? 30.234 -8.201 -26.149 1.00 89.75 822 THR A CA 1
ATOM 6514 C C . THR A 1 822 ? 31.204 -8.925 -27.083 1.00 89.75 822 THR A C 1
ATOM 6516 O O . THR A 1 822 ? 31.350 -8.546 -28.243 1.00 89.75 822 THR A O 1
ATOM 6519 N N . ARG A 1 823 ? 31.822 -10.016 -26.608 1.00 81.00 823 ARG A N 1
ATOM 6520 C CA . ARG A 1 823 ? 32.789 -10.836 -27.371 1.00 81.00 823 ARG A CA 1
ATOM 6521 C C . ARG A 1 823 ? 32.188 -11.541 -28.601 1.00 81.00 823 ARG A C 1
ATOM 6523 O O . ARG A 1 823 ? 32.911 -11.889 -29.529 1.00 81.00 823 ARG A O 1
ATOM 6530 N N . GLY A 1 824 ? 30.876 -11.756 -28.602 1.00 83.69 824 GLY A N 1
ATOM 6531 C CA . GLY A 1 824 ? 30.098 -12.285 -29.722 1.00 83.69 824 GLY A CA 1
ATOM 6532 C C . GLY A 1 824 ? 28.754 -11.566 -29.817 1.00 83.69 824 GLY A C 1
ATOM 6533 O O . GLY A 1 824 ? 28.531 -10.577 -29.120 1.00 83.69 824 GLY A O 1
ATOM 6534 N N . LYS A 1 825 ? 27.844 -12.061 -30.661 1.00 86.06 825 LYS A N 1
ATOM 6535 C CA . LYS A 1 825 ? 26.485 -11.511 -30.741 1.00 86.06 825 LYS A CA 1
ATOM 6536 C C . LYS A 1 825 ? 25.606 -12.073 -29.618 1.00 86.06 825 LYS A C 1
ATOM 6538 O O . LYS A 1 825 ? 25.639 -13.273 -29.364 1.00 86.06 825 LYS A O 1
ATOM 6543 N N . ALA A 1 826 ? 24.793 -11.225 -29.001 1.00 85.50 826 ALA A N 1
ATOM 6544 C CA . ALA A 1 826 ? 23.815 -11.566 -27.967 1.00 85.50 826 ALA A CA 1
ATOM 6545 C C . ALA A 1 826 ? 22.415 -11.074 -28.375 1.00 85.50 826 ALA A C 1
ATOM 6547 O O . ALA A 1 826 ? 22.280 -10.353 -29.359 1.00 85.50 826 ALA A O 1
ATOM 6548 N N . LEU A 1 827 ? 21.362 -11.439 -27.640 1.00 86.88 827 LEU A N 1
ATOM 6549 C CA . LEU A 1 827 ? 20.056 -10.783 -27.803 1.00 86.88 827 LEU A CA 1
ATOM 6550 C C . LEU A 1 827 ? 20.183 -9.285 -27.456 1.00 86.88 827 LEU A C 1
ATOM 6552 O O . LEU A 1 827 ? 21.011 -8.930 -26.614 1.00 86.88 827 LEU A O 1
ATOM 6556 N N . ASN A 1 828 ? 19.357 -8.406 -28.043 1.00 85.81 828 ASN A N 1
ATOM 6557 C CA . ASN A 1 828 ? 19.319 -6.970 -27.693 1.00 85.81 828 ASN A CA 1
ATOM 6558 C C . ASN A 1 828 ? 18.595 -6.735 -26.350 1.00 85.81 828 ASN A C 1
ATOM 6560 O O . ASN A 1 828 ? 17.632 -5.982 -26.250 1.00 85.81 828 ASN A O 1
ATOM 6564 N N . PHE A 1 829 ? 19.049 -7.447 -25.325 1.00 86.56 829 PHE A N 1
ATOM 6565 C CA . PHE A 1 829 ? 18.475 -7.524 -23.996 1.00 86.56 829 PHE A CA 1
ATOM 6566 C C . PHE A 1 829 ? 19.579 -7.184 -22.996 1.00 86.56 829 PHE A C 1
ATOM 6568 O O . PHE A 1 829 ? 20.465 -7.996 -22.713 1.00 86.56 829 PHE A O 1
ATOM 6575 N N . PHE A 1 830 ? 19.565 -5.942 -22.514 1.00 87.81 830 PHE A N 1
ATOM 6576 C CA . PHE A 1 830 ? 20.626 -5.379 -21.686 1.00 87.81 830 PHE A CA 1
ATOM 6577 C C . PHE A 1 830 ? 20.075 -4.494 -20.570 1.00 87.81 830 PHE A C 1
ATOM 6579 O O . PHE A 1 830 ? 18.993 -3.921 -20.685 1.00 87.81 830 PHE A O 1
ATOM 6586 N N . CYS A 1 831 ? 20.859 -4.368 -19.501 1.00 90.81 831 CYS A N 1
ATOM 6587 C CA . CYS A 1 831 ? 20.610 -3.454 -18.395 1.00 90.81 831 CYS A CA 1
ATOM 6588 C C . CYS A 1 831 ? 21.852 -2.594 -18.132 1.00 90.81 831 CYS A C 1
ATOM 6590 O O . CYS A 1 831 ? 22.973 -3.099 -18.208 1.00 90.81 831 CYS A O 1
ATOM 6592 N N . ALA A 1 832 ? 21.663 -1.327 -17.773 1.00 93.25 832 ALA A N 1
ATOM 6593 C CA . ALA A 1 832 ? 22.725 -0.470 -17.253 1.00 93.25 832 ALA A CA 1
ATOM 6594 C C . ALA A 1 832 ? 22.451 -0.206 -15.769 1.00 93.25 832 ALA A C 1
ATOM 6596 O O . ALA A 1 832 ? 21.411 0.351 -15.415 1.00 93.25 832 ALA A O 1
ATOM 6597 N N . VAL A 1 833 ? 23.363 -0.647 -14.903 1.00 94.25 833 VAL A N 1
ATOM 6598 C CA . VAL A 1 833 ? 23.191 -0.614 -13.443 1.00 94.25 833 VAL A CA 1
ATOM 6599 C C . VAL A 1 833 ? 24.307 0.218 -12.820 1.00 94.25 833 VAL A C 1
ATOM 6601 O O . VAL A 1 833 ? 25.453 0.064 -13.230 1.00 94.25 833 VAL A O 1
ATOM 6604 N N . SER A 1 834 ? 24.011 1.082 -11.843 1.00 95.88 834 SER A N 1
ATOM 6605 C CA . SER A 1 834 ? 25.039 1.854 -11.121 1.00 95.88 834 SER A CA 1
ATOM 6606 C C . SER A 1 834 ? 24.732 1.976 -9.632 1.00 95.88 834 SER A C 1
ATOM 6608 O O . SER A 1 834 ? 23.614 2.329 -9.241 1.00 95.88 834 SER A O 1
ATOM 6610 N N . ALA A 1 835 ? 25.725 1.653 -8.800 1.00 95.88 835 ALA A N 1
ATOM 6611 C CA . ALA A 1 835 ? 25.630 1.732 -7.346 1.00 95.88 835 ALA A CA 1
ATOM 6612 C C . ALA A 1 835 ? 27.004 1.864 -6.668 1.00 95.88 835 ALA A C 1
ATOM 6614 O O . ALA A 1 835 ? 28.058 1.586 -7.250 1.00 95.88 835 ALA A O 1
ATOM 6615 N N . ARG A 1 836 ? 26.977 2.192 -5.374 1.00 95.69 836 ARG A N 1
ATOM 6616 C CA . ARG A 1 836 ? 28.104 2.151 -4.424 1.00 95.69 836 ARG A CA 1
ATOM 6617 C C . ARG A 1 836 ? 28.450 0.706 -4.030 1.00 95.69 836 ARG A C 1
ATOM 6619 O O . ARG A 1 836 ? 28.302 0.305 -2.874 1.00 95.69 836 ARG A O 1
ATOM 6626 N N . TYR A 1 837 ? 28.858 -0.100 -5.006 1.00 95.25 837 TYR A N 1
ATOM 6627 C CA . TYR A 1 837 ? 29.148 -1.521 -4.808 1.00 95.25 837 TYR A CA 1
ATOM 6628 C C . TYR A 1 837 ? 30.461 -1.781 -4.063 1.00 95.25 837 TYR A C 1
ATOM 6630 O O . TYR A 1 837 ? 31.507 -1.211 -4.380 1.00 95.25 837 TYR A O 1
ATOM 6638 N N . ARG A 1 838 ? 30.441 -2.774 -3.168 1.00 95.50 838 ARG A N 1
ATOM 6639 C CA . ARG A 1 838 ? 31.623 -3.601 -2.881 1.00 95.50 838 ARG A CA 1
ATOM 6640 C C . ARG A 1 838 ? 31.596 -4.842 -3.768 1.00 95.50 838 ARG A C 1
ATOM 6642 O O . ARG A 1 838 ? 30.535 -5.271 -4.211 1.00 95.50 838 ARG A O 1
ATOM 6649 N N . VAL A 1 839 ? 32.772 -5.409 -4.040 1.00 95.31 839 VAL A N 1
ATOM 6650 C CA . VAL A 1 839 ? 32.927 -6.516 -4.995 1.00 95.31 839 VAL A CA 1
ATOM 6651 C C . VAL A 1 839 ? 33.684 -7.671 -4.352 1.00 95.31 839 VAL A C 1
ATOM 6653 O O . VAL A 1 839 ? 34.849 -7.513 -3.989 1.00 95.31 839 VAL A O 1
ATOM 6656 N N . VAL A 1 840 ? 33.049 -8.839 -4.247 1.00 96.00 840 VAL A N 1
ATOM 6657 C CA . VAL A 1 840 ? 33.761 -10.112 -4.047 1.00 96.00 840 VAL A CA 1
ATOM 6658 C C . VAL A 1 840 ? 34.143 -10.648 -5.422 1.00 96.00 840 VAL A C 1
ATOM 6660 O O . VAL A 1 840 ? 33.298 -10.685 -6.316 1.00 96.00 840 VAL A O 1
ATOM 6663 N N . ARG A 1 841 ? 35.403 -11.053 -5.593 1.00 96.19 841 ARG A N 1
ATOM 6664 C CA . ARG A 1 841 ? 35.912 -11.683 -6.818 1.00 96.19 841 ARG A CA 1
ATOM 6665 C C . ARG A 1 841 ? 36.437 -13.079 -6.518 1.00 96.19 841 ARG A C 1
ATOM 6667 O O . ARG A 1 841 ? 36.993 -13.309 -5.448 1.00 96.19 841 ARG A O 1
ATOM 6674 N N . ASP A 1 842 ? 36.260 -13.976 -7.473 1.00 95.81 842 ASP A N 1
ATOM 6675 C CA . ASP A 1 842 ? 36.720 -15.366 -7.445 1.00 95.81 842 ASP A CA 1
ATOM 6676 C C . ASP A 1 842 ? 36.894 -15.839 -8.906 1.00 95.81 842 ASP A C 1
ATOM 6678 O O . ASP A 1 842 ? 36.513 -15.126 -9.837 1.00 95.81 842 ASP A O 1
ATOM 6682 N N . LYS A 1 843 ? 37.454 -17.025 -9.139 1.00 94.69 843 LYS A N 1
ATOM 6683 C CA . LYS A 1 843 ? 37.574 -17.632 -10.474 1.00 94.69 843 LYS A CA 1
ATOM 6684 C C . LYS A 1 843 ? 36.987 -19.040 -10.497 1.00 94.69 843 LYS A C 1
ATOM 6686 O O . LYS A 1 843 ? 37.000 -19.762 -9.497 1.00 94.69 843 LYS A O 1
ATOM 6691 N N . TRP A 1 844 ? 36.506 -19.445 -11.665 1.00 93.62 844 TRP A N 1
ATOM 6692 C CA . TRP A 1 844 ? 36.174 -20.831 -11.987 1.00 93.62 844 TRP A CA 1
ATOM 6693 C C . TRP A 1 844 ? 36.734 -21.138 -13.373 1.00 93.62 844 TRP A C 1
ATOM 6695 O O . TRP A 1 844 ? 36.293 -20.555 -14.358 1.00 93.62 844 TRP A O 1
ATOM 6705 N N . ASN A 1 845 ? 37.742 -22.012 -13.439 1.00 91.50 845 ASN A N 1
ATOM 6706 C CA . ASN A 1 845 ? 38.564 -22.212 -14.637 1.00 91.50 845 ASN A CA 1
ATOM 6707 C C . ASN A 1 845 ? 39.098 -20.864 -15.174 1.00 91.50 845 ASN A C 1
ATOM 6709 O O . ASN A 1 845 ? 39.764 -20.137 -14.435 1.00 91.50 845 ASN A O 1
ATOM 6713 N N . ASP A 1 846 ? 38.798 -20.513 -16.425 1.00 89.75 846 ASP A N 1
ATOM 6714 C CA . ASP A 1 846 ? 39.149 -19.242 -17.068 1.00 89.75 846 ASP A CA 1
ATOM 6715 C C . ASP A 1 846 ? 38.089 -18.130 -16.898 1.00 89.75 846 ASP A C 1
ATOM 6717 O O . ASP A 1 846 ? 38.278 -17.025 -17.409 1.00 89.75 846 ASP A O 1
ATOM 6721 N N . VAL A 1 847 ? 37.002 -18.388 -16.158 1.00 92.81 847 VAL A N 1
ATOM 6722 C CA . VAL A 1 847 ? 35.879 -17.457 -15.955 1.00 92.81 847 VAL A CA 1
ATOM 6723 C C . VAL A 1 847 ? 36.054 -16.636 -14.671 1.00 92.81 847 VAL A C 1
ATOM 6725 O O . VAL A 1 847 ? 36.131 -17.180 -13.566 1.00 92.81 847 VAL A O 1
ATOM 6728 N N . ASP A 1 848 ? 36.059 -15.309 -14.812 1.00 94.56 848 ASP A N 1
ATOM 6729 C CA . ASP A 1 848 ? 36.083 -14.334 -13.717 1.00 94.56 848 ASP A CA 1
ATOM 6730 C C . ASP A 1 848 ? 34.697 -14.128 -13.093 1.00 94.56 848 ASP A C 1
ATOM 6732 O O . ASP A 1 848 ? 33.778 -13.587 -13.721 1.00 94.56 848 ASP A O 1
ATOM 6736 N N . LEU A 1 849 ? 34.559 -14.522 -11.827 1.00 95.38 849 LEU A N 1
ATOM 6737 C CA . LEU A 1 849 ? 33.323 -14.420 -11.058 1.00 95.38 849 LEU A CA 1
ATOM 6738 C C . LEU A 1 849 ? 33.312 -13.136 -10.223 1.00 95.38 849 LEU A C 1
ATOM 6740 O O . LEU A 1 849 ? 34.283 -12.824 -9.528 1.00 95.38 849 LEU A O 1
ATOM 6744 N N . GLY A 1 850 ? 32.194 -12.411 -10.239 1.00 95.19 850 GLY A N 1
ATOM 6745 C CA . GLY A 1 850 ? 32.004 -11.207 -9.428 1.00 95.19 850 GLY A CA 1
ATOM 6746 C C . GLY A 1 850 ? 30.661 -11.185 -8.706 1.00 95.19 850 GLY A C 1
ATOM 6747 O O . GLY A 1 850 ? 29.631 -11.492 -9.299 1.00 95.19 850 GLY A O 1
ATOM 6748 N N . ILE A 1 851 ? 30.643 -10.764 -7.443 1.00 95.88 851 ILE A N 1
ATOM 6749 C CA . ILE A 1 851 ? 29.406 -10.409 -6.736 1.00 95.88 851 ILE A CA 1
ATOM 6750 C C . ILE A 1 851 ? 29.526 -8.959 -6.284 1.00 95.88 851 ILE A C 1
ATOM 6752 O O . ILE A 1 851 ? 30.380 -8.630 -5.460 1.00 95.88 851 ILE A O 1
ATOM 6756 N N . TYR A 1 852 ? 28.674 -8.114 -6.854 1.00 95.25 852 TYR A N 1
ATOM 6757 C CA . TYR A 1 852 ? 28.584 -6.680 -6.628 1.00 95.25 852 TYR A CA 1
ATOM 6758 C C . TYR A 1 852 ? 27.402 -6.431 -5.689 1.00 95.25 852 TYR A C 1
ATOM 6760 O O . TYR A 1 852 ? 26.253 -6.656 -6.065 1.00 95.25 852 TYR A O 1
ATOM 6768 N N . TYR A 1 853 ? 27.697 -6.034 -4.452 1.00 94.31 853 TYR A N 1
ATOM 6769 C CA . TYR A 1 853 ? 26.743 -6.018 -3.340 1.00 94.31 853 TYR A CA 1
ATOM 6770 C C . TYR A 1 853 ? 26.835 -4.720 -2.529 1.00 94.31 853 TYR A C 1
ATOM 6772 O O . TYR A 1 853 ? 27.841 -4.000 -2.583 1.00 94.31 853 TYR A O 1
ATOM 6780 N N . HIS A 1 854 ? 25.787 -4.422 -1.767 1.00 93.94 854 HIS A N 1
ATOM 6781 C CA . HIS A 1 854 ? 25.735 -3.275 -0.874 1.00 93.94 854 HIS A CA 1
ATOM 6782 C C . HIS A 1 854 ? 26.487 -3.543 0.447 1.00 93.94 854 HIS A C 1
ATOM 6784 O O . HIS A 1 854 ? 26.287 -4.595 1.061 1.00 93.94 854 HIS A O 1
ATOM 6790 N N . PRO A 1 855 ? 27.338 -2.621 0.940 1.00 90.44 855 PRO A N 1
ATOM 6791 C CA . PRO A 1 855 ? 27.946 -2.749 2.266 1.00 90.44 855 PRO A CA 1
ATOM 6792 C C . PRO A 1 855 ? 26.880 -2.966 3.352 1.00 90.44 855 PRO A C 1
ATOM 6794 O O . PRO A 1 855 ? 25.954 -2.177 3.479 1.00 90.44 855 PRO A O 1
ATOM 6797 N N . GLY A 1 856 ? 27.007 -4.035 4.138 1.00 86.06 856 GLY A N 1
ATOM 6798 C CA . GLY A 1 856 ? 25.983 -4.496 5.079 1.00 86.06 856 GLY A CA 1
ATOM 6799 C C . GLY A 1 856 ? 25.199 -5.729 4.610 1.00 86.06 856 GLY A C 1
ATOM 6800 O O . GLY A 1 856 ? 24.533 -6.358 5.433 1.00 86.06 856 GLY A O 1
ATOM 6801 N N . HIS A 1 857 ? 25.289 -6.135 3.339 1.00 89.25 857 HIS A N 1
ATOM 6802 C CA . HIS A 1 857 ? 24.595 -7.312 2.788 1.00 89.25 857 HIS A CA 1
ATOM 6803 C C . HIS A 1 857 ? 25.514 -8.541 2.624 1.00 89.25 857 HIS A C 1
ATOM 6805 O O . HIS A 1 857 ? 25.315 -9.388 1.755 1.00 89.25 857 HIS A O 1
ATOM 6811 N N . GLU A 1 858 ? 26.513 -8.698 3.502 1.00 88.94 858 GLU A N 1
ATOM 6812 C CA . GLU A 1 858 ? 27.524 -9.770 3.407 1.00 88.94 858 GLU A CA 1
ATOM 6813 C C . GLU A 1 858 ? 26.980 -11.207 3.586 1.00 88.94 858 GLU A C 1
ATOM 6815 O O . GLU A 1 858 ? 27.710 -12.177 3.373 1.00 88.94 858 GLU A O 1
ATOM 6820 N N . TYR A 1 859 ? 25.717 -11.363 3.995 1.00 84.00 859 TYR A N 1
ATOM 6821 C CA . TYR A 1 859 ? 25.167 -12.565 4.635 1.00 84.00 859 TYR A CA 1
ATOM 6822 C C . TYR A 1 859 ? 25.355 -13.889 3.874 1.00 84.00 859 TYR A C 1
ATOM 6824 O O . TYR A 1 859 ? 25.465 -14.936 4.511 1.00 84.00 859 TYR A O 1
ATOM 6832 N N . ASN A 1 860 ? 25.367 -13.864 2.535 1.00 86.50 860 ASN A N 1
ATOM 6833 C CA . ASN A 1 860 ? 25.371 -15.074 1.699 1.00 86.50 860 ASN A CA 1
ATOM 6834 C C . ASN A 1 860 ? 26.405 -15.085 0.571 1.00 86.50 860 ASN A C 1
ATOM 6836 O O . ASN A 1 860 ? 26.379 -16.002 -0.250 1.00 86.50 860 ASN A O 1
ATOM 6840 N N . LEU A 1 861 ? 27.328 -14.121 0.520 1.00 90.50 861 LEU A N 1
ATOM 6841 C CA . LEU A 1 861 ? 28.225 -13.937 -0.630 1.00 90.50 861 LEU A CA 1
ATOM 6842 C C . LEU A 1 861 ? 29.019 -15.212 -0.980 1.00 90.50 861 LEU A C 1
ATOM 6844 O O . LEU A 1 861 ? 29.126 -15.568 -2.150 1.00 90.50 861 LEU A O 1
ATOM 6848 N N . SER A 1 862 ? 29.486 -15.962 0.023 1.00 90.56 862 SER A N 1
ATOM 6849 C CA . SER A 1 862 ? 30.172 -17.250 -0.173 1.00 90.56 862 SER A CA 1
ATOM 6850 C C . SER A 1 862 ? 29.266 -18.350 -0.740 1.00 90.56 862 SER A C 1
ATOM 6852 O O . SER A 1 862 ? 29.698 -19.120 -1.593 1.00 90.56 862 SER A O 1
ATOM 6854 N N . LYS A 1 863 ? 27.996 -18.415 -0.322 1.00 89.25 863 LYS A N 1
ATOM 6855 C CA . LYS A 1 863 ? 27.016 -19.391 -0.831 1.00 89.25 863 LYS A CA 1
ATOM 6856 C C . LYS A 1 863 ? 26.521 -19.046 -2.228 1.00 89.25 863 LYS A C 1
ATOM 6858 O O . LYS A 1 863 ? 26.302 -19.947 -3.028 1.00 89.25 863 LYS A O 1
ATOM 6863 N N . MET A 1 864 ? 26.389 -17.758 -2.532 1.00 90.56 864 MET A N 1
ATOM 6864 C CA . MET A 1 864 ? 26.087 -17.277 -3.878 1.00 90.56 864 MET A CA 1
ATOM 6865 C C . MET A 1 864 ? 27.260 -17.561 -4.826 1.00 90.56 864 MET A C 1
ATOM 6867 O O . MET A 1 864 ? 27.033 -18.035 -5.934 1.00 90.56 864 MET A O 1
ATOM 6871 N N . MET A 1 865 ? 28.507 -17.387 -4.368 1.00 94.06 865 MET A N 1
ATOM 6872 C CA . MET A 1 865 ? 29.701 -17.747 -5.143 1.00 94.06 865 MET A CA 1
ATOM 6873 C C . MET A 1 865 ? 29.823 -19.264 -5.360 1.00 94.06 865 MET A C 1
ATOM 6875 O O . MET A 1 865 ? 30.111 -19.703 -6.471 1.00 94.06 865 MET A O 1
ATOM 6879 N N . GLN A 1 866 ? 29.542 -20.079 -4.336 1.00 93.06 866 GLN A N 1
ATOM 6880 C CA . GLN A 1 866 ? 29.518 -21.537 -4.485 1.00 93.06 866 GLN A CA 1
ATOM 6881 C C . GLN A 1 866 ? 28.406 -21.985 -5.441 1.00 93.06 866 GLN A C 1
ATOM 6883 O O . GLN A 1 866 ? 28.683 -22.727 -6.374 1.00 93.06 866 GLN A O 1
ATOM 6888 N N . GLY A 1 867 ? 27.180 -21.474 -5.288 1.00 91.62 867 GLY A N 1
ATOM 6889 C CA . GLY A 1 867 ? 26.069 -21.784 -6.194 1.00 91.62 867 GLY A CA 1
ATOM 6890 C C . GLY A 1 867 ? 26.344 -21.376 -7.646 1.00 91.62 867 GLY A C 1
ATOM 6891 O O . GLY A 1 867 ? 25.927 -22.073 -8.566 1.00 91.62 867 GLY A O 1
ATOM 6892 N N . LEU A 1 868 ? 27.105 -20.298 -7.861 1.00 92.44 868 LEU A N 1
ATOM 6893 C CA . LEU A 1 868 ? 27.582 -19.878 -9.180 1.00 92.44 868 LEU A CA 1
ATOM 6894 C C . LEU A 1 868 ? 28.602 -20.875 -9.763 1.00 92.44 868 LEU A C 1
ATOM 6896 O O . LEU A 1 868 ? 28.478 -21.261 -10.924 1.00 92.44 868 LEU A O 1
ATOM 6900 N N . LYS A 1 869 ? 29.556 -21.358 -8.954 1.00 95.12 869 LYS A N 1
ATOM 6901 C CA . LYS A 1 869 ? 30.510 -22.421 -9.332 1.00 95.12 869 LYS A CA 1
ATOM 6902 C C . LYS A 1 869 ? 29.820 -23.759 -9.607 1.00 95.12 869 LYS A C 1
ATOM 6904 O O . LYS A 1 869 ? 30.145 -24.420 -10.595 1.00 95.12 869 LYS A O 1
ATOM 6909 N N . ASP A 1 870 ? 28.848 -24.140 -8.785 1.00 94.75 870 ASP A N 1
ATOM 6910 C CA . ASP A 1 870 ? 28.063 -25.367 -8.940 1.00 94.75 870 ASP A CA 1
ATOM 6911 C C . ASP A 1 870 ? 27.204 -25.308 -10.211 1.00 94.75 870 ASP A C 1
ATOM 6913 O O . ASP A 1 870 ? 27.204 -26.254 -11.000 1.00 94.75 870 ASP A O 1
ATOM 6917 N N . ALA A 1 871 ? 26.537 -24.176 -10.464 1.00 92.62 871 ALA A N 1
ATOM 6918 C CA . ALA A 1 871 ? 25.750 -23.950 -11.673 1.00 92.62 871 ALA A CA 1
ATOM 6919 C C . ALA A 1 871 ? 26.619 -23.951 -12.940 1.00 92.62 871 ALA A C 1
ATOM 6921 O O . ALA A 1 871 ? 26.269 -24.624 -13.907 1.00 92.62 871 ALA A O 1
ATOM 6922 N N . LEU A 1 872 ? 27.774 -23.272 -12.939 1.00 93.56 872 LEU A N 1
ATOM 6923 C CA . LEU A 1 872 ? 28.723 -23.316 -14.060 1.00 93.56 872 LEU A CA 1
ATOM 6924 C C . LEU A 1 872 ? 29.223 -24.743 -14.319 1.00 93.56 872 LEU A C 1
ATOM 6926 O O . LEU A 1 872 ? 29.235 -25.184 -15.469 1.00 93.56 872 LEU A O 1
ATOM 6930 N N . THR A 1 873 ? 29.559 -25.492 -13.264 1.00 95.25 873 THR A N 1
ATOM 6931 C CA . THR A 1 873 ? 30.014 -26.889 -13.364 1.00 95.25 873 THR A CA 1
ATOM 6932 C C . THR A 1 873 ? 28.919 -27.802 -13.916 1.00 95.25 873 THR A C 1
ATOM 6934 O O . THR A 1 873 ? 29.166 -28.581 -14.839 1.00 95.25 873 THR A O 1
ATOM 6937 N N . TYR A 1 874 ? 27.693 -27.690 -13.400 1.00 95.81 874 TYR A N 1
ATOM 6938 C CA . TYR A 1 874 ? 26.561 -28.492 -13.853 1.00 95.81 874 TYR A CA 1
ATOM 6939 C C . TYR A 1 874 ? 26.158 -28.148 -15.293 1.00 95.81 874 TYR A C 1
ATOM 6941 O O . TYR A 1 874 ? 26.004 -29.051 -16.115 1.00 95.81 874 TYR A O 1
ATOM 6949 N N . CYS A 1 875 ? 26.019 -26.867 -15.635 1.00 94.38 875 CYS A N 1
ATOM 6950 C CA . CYS A 1 875 ? 25.585 -26.450 -16.968 1.00 94.38 875 CYS A CA 1
ATOM 6951 C C . CYS A 1 875 ? 26.653 -26.707 -18.041 1.00 94.38 875 CYS A C 1
ATOM 6953 O O . CYS A 1 875 ? 26.305 -27.148 -19.136 1.00 94.38 875 CYS A O 1
ATOM 6955 N N . THR A 1 876 ? 27.941 -26.545 -17.710 1.00 93.38 876 THR A N 1
ATOM 6956 C CA . THR A 1 876 ? 29.053 -26.924 -18.603 1.00 93.38 876 THR A CA 1
ATOM 6957 C C . THR A 1 876 ? 29.058 -28.422 -18.894 1.00 93.38 876 THR A C 1
ATOM 6959 O O . THR A 1 876 ? 29.302 -28.824 -20.028 1.00 93.38 876 THR A O 1
ATOM 6962 N N . LYS A 1 877 ? 28.747 -29.259 -17.893 1.00 94.12 877 LYS A N 1
ATOM 6963 C CA . LYS A 1 877 ? 28.696 -30.718 -18.054 1.00 94.12 877 LYS A CA 1
ATOM 6964 C C . LYS A 1 877 ? 27.463 -31.213 -18.823 1.00 94.12 877 LYS A C 1
ATOM 6966 O O . LYS A 1 877 ? 27.575 -32.207 -19.533 1.00 94.12 877 LYS A O 1
ATOM 6971 N N . ASN A 1 878 ? 26.299 -30.583 -18.642 1.00 96.94 878 ASN A N 1
ATOM 6972 C CA . ASN A 1 878 ? 25.013 -31.128 -19.108 1.00 96.94 878 ASN A CA 1
ATOM 6973 C C . ASN A 1 878 ? 24.367 -30.372 -20.286 1.00 96.94 878 ASN A C 1
ATOM 6975 O O . ASN A 1 878 ? 23.442 -30.914 -20.887 1.00 96.94 878 ASN A O 1
ATOM 6979 N N . PHE A 1 879 ? 24.814 -29.155 -20.623 1.00 93.88 879 PHE A N 1
ATOM 6980 C CA . PHE A 1 879 ? 24.230 -28.354 -21.711 1.00 93.88 879 PHE A CA 1
ATOM 6981 C C . PHE A 1 879 ? 25.272 -27.856 -22.721 1.00 93.88 879 PHE A C 1
ATOM 6983 O O . PHE A 1 879 ? 25.200 -28.194 -23.899 1.00 93.88 879 PHE A O 1
ATOM 6990 N N . SER A 1 880 ? 26.211 -27.012 -22.286 1.00 92.38 880 SER A N 1
ATOM 6991 C CA . SER A 1 880 ? 27.176 -26.337 -23.164 1.00 92.38 880 SER A CA 1
ATOM 6992 C C . SER A 1 880 ? 28.284 -25.678 -22.336 1.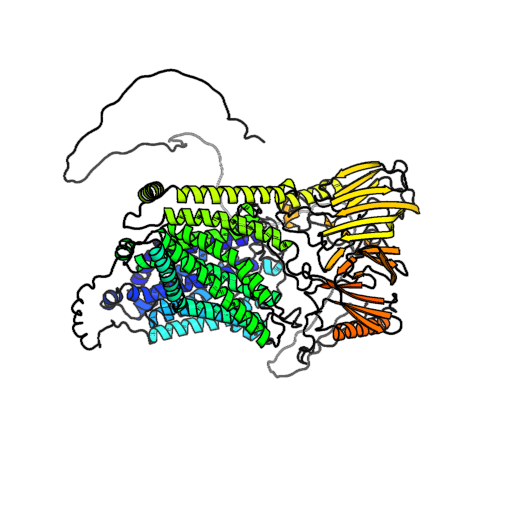00 92.38 880 SER A C 1
ATOM 6994 O O . SER A 1 880 ? 27.971 -25.136 -21.272 1.00 92.38 880 SER A O 1
ATOM 6996 N N . PRO A 1 881 ? 29.546 -25.649 -22.808 1.00 90.62 881 PRO A N 1
ATOM 6997 C CA . PRO A 1 881 ? 30.581 -24.789 -22.240 1.00 90.62 881 PRO A CA 1
ATOM 6998 C C . PRO A 1 881 ? 30.126 -23.330 -22.113 1.00 90.62 881 PRO A C 1
ATOM 7000 O O . PRO A 1 881 ? 29.493 -22.776 -23.015 1.00 90.62 881 PRO A O 1
ATOM 7003 N N . TYR A 1 882 ? 30.468 -22.692 -20.993 1.00 90.19 882 TYR A N 1
ATOM 7004 C CA . TYR A 1 882 ? 30.145 -21.285 -20.768 1.00 90.19 882 TYR A CA 1
ATOM 7005 C C . TYR A 1 882 ? 30.926 -20.371 -21.732 1.00 90.19 882 TYR A C 1
ATOM 7007 O O . TYR A 1 882 ? 32.121 -20.556 -21.943 1.00 90.19 882 TYR A O 1
ATOM 7015 N N . GLN A 1 883 ? 30.244 -19.396 -22.344 1.00 87.06 883 GLN A N 1
ATOM 7016 C CA . GLN A 1 883 ? 30.756 -18.688 -23.531 1.00 87.06 883 GLN A CA 1
ATOM 7017 C C . GLN A 1 883 ? 31.466 -17.351 -23.235 1.00 87.06 883 GLN A C 1
ATOM 7019 O O . GLN A 1 883 ? 32.226 -16.863 -24.075 1.00 87.06 883 GLN A O 1
ATOM 7024 N N . ASN A 1 884 ? 31.235 -16.747 -22.063 1.00 87.50 884 ASN A N 1
ATOM 7025 C CA . ASN A 1 884 ? 31.829 -15.460 -21.672 1.00 87.50 884 ASN A CA 1
ATOM 7026 C C . ASN A 1 884 ? 32.995 -15.678 -20.700 1.00 87.50 884 ASN A C 1
ATOM 7028 O O . ASN A 1 884 ? 32.939 -16.589 -19.877 1.00 87.50 884 ASN A O 1
ATOM 7032 N N . LYS A 1 885 ? 34.002 -14.795 -20.690 1.00 89.69 885 LYS A N 1
ATOM 7033 C CA . LYS A 1 885 ? 35.087 -14.870 -19.689 1.00 89.69 885 LYS A CA 1
ATOM 7034 C C . LYS A 1 885 ? 34.704 -14.361 -18.299 1.00 89.69 885 LYS A C 1
ATOM 7036 O O . LYS A 1 885 ? 35.541 -14.326 -17.407 1.00 89.69 885 LYS A O 1
ATOM 7041 N N . THR A 1 886 ? 33.463 -13.933 -18.086 1.00 91.50 886 THR A N 1
ATOM 7042 C CA . THR A 1 886 ? 33.015 -13.413 -16.792 1.00 91.50 886 THR A CA 1
ATOM 7043 C C . THR A 1 886 ? 31.547 -13.720 -16.544 1.00 91.50 886 THR A C 1
ATOM 7045 O O . THR A 1 886 ? 30.774 -13.867 -17.490 1.00 91.50 886 THR A O 1
ATOM 7048 N N . ILE A 1 887 ? 31.164 -13.797 -15.270 1.00 92.94 887 ILE A N 1
ATOM 7049 C CA . ILE A 1 887 ? 29.769 -13.742 -14.839 1.00 92.94 887 ILE A CA 1
ATOM 7050 C C . ILE A 1 887 ? 29.662 -12.985 -13.511 1.00 92.94 887 ILE A C 1
ATOM 7052 O O . ILE A 1 887 ? 30.453 -13.188 -12.586 1.00 92.94 887 ILE A O 1
ATOM 7056 N N . ARG A 1 888 ? 28.697 -12.067 -13.433 1.00 94.25 888 ARG A N 1
ATOM 7057 C CA . ARG A 1 888 ? 28.538 -11.115 -12.330 1.00 94.25 888 ARG A CA 1
ATOM 7058 C C . ARG A 1 888 ? 27.140 -11.217 -11.731 1.00 94.25 888 ARG A C 1
ATOM 7060 O O . ARG A 1 888 ? 26.173 -11.216 -12.482 1.00 94.25 888 ARG A O 1
ATOM 7067 N N . ILE A 1 889 ? 27.012 -11.236 -10.407 1.00 94.44 889 ILE A N 1
ATOM 7068 C CA . ILE A 1 889 ? 25.735 -11.011 -9.709 1.00 94.44 889 ILE A CA 1
ATOM 7069 C C . ILE A 1 889 ? 25.712 -9.558 -9.234 1.00 94.44 889 ILE A C 1
ATOM 7071 O O . ILE A 1 889 ? 26.683 -9.118 -8.617 1.00 94.44 889 ILE A O 1
ATOM 7075 N N . LEU A 1 890 ? 24.643 -8.817 -9.540 1.00 94.25 890 LEU A N 1
ATOM 7076 C CA . LEU A 1 890 ? 24.535 -7.374 -9.285 1.00 94.25 890 LEU A CA 1
ATOM 7077 C C . LEU A 1 890 ? 23.351 -7.082 -8.356 1.00 94.25 890 LEU A C 1
ATOM 7079 O O . LEU A 1 890 ? 22.217 -7.388 -8.708 1.00 94.25 890 LEU A O 1
ATOM 7083 N N . GLU A 1 891 ? 23.576 -6.491 -7.186 1.00 93.62 891 GLU A N 1
ATOM 7084 C CA . GLU A 1 891 ? 22.475 -6.120 -6.288 1.00 93.62 891 GLU A CA 1
ATOM 7085 C C . GLU A 1 891 ? 21.755 -4.840 -6.751 1.00 93.62 891 GLU A C 1
ATOM 7087 O O . GLU A 1 891 ? 22.414 -3.885 -7.167 1.00 93.62 891 GLU A O 1
ATOM 7092 N N . PHE A 1 892 ? 20.421 -4.788 -6.676 1.00 92.94 892 PHE A N 1
ATOM 7093 C CA . PHE A 1 892 ? 19.640 -3.575 -6.965 1.00 92.94 892 PHE A CA 1
ATOM 7094 C C . PHE A 1 892 ? 18.489 -3.346 -5.957 1.00 92.94 892 PHE A C 1
ATOM 7096 O O . PHE A 1 892 ? 18.060 -4.294 -5.300 1.00 92.94 892 PHE A O 1
ATOM 7103 N N . PRO A 1 893 ? 17.962 -2.114 -5.805 1.00 92.38 893 PRO A N 1
ATOM 7104 C CA . PRO A 1 893 ? 16.992 -1.777 -4.761 1.00 92.38 893 PRO A CA 1
ATOM 7105 C C . PRO A 1 893 ? 15.645 -2.509 -4.864 1.00 92.38 893 PRO A C 1
ATOM 7107 O O . PRO A 1 893 ? 15.146 -2.810 -5.950 1.00 92.38 893 PRO A O 1
ATOM 7110 N N . ARG A 1 894 ? 14.961 -2.666 -3.725 1.00 90.31 894 ARG A N 1
ATOM 7111 C CA . ARG A 1 894 ? 13.656 -3.346 -3.578 1.00 90.31 894 ARG A CA 1
ATOM 7112 C C . ARG A 1 894 ? 12.460 -2.657 -4.249 1.00 90.31 894 ARG A C 1
ATOM 7114 O O . ARG A 1 894 ? 11.319 -3.038 -3.989 1.00 90.31 894 ARG A O 1
ATOM 7121 N N . TYR A 1 895 ? 12.696 -1.652 -5.091 1.00 88.62 895 TYR A N 1
ATOM 7122 C CA . TYR A 1 895 ? 11.682 -1.032 -5.952 1.00 88.62 895 TYR A CA 1
ATOM 7123 C C . TYR A 1 895 ? 11.145 -2.008 -7.010 1.00 88.62 895 TYR A C 1
ATOM 7125 O O . TYR A 1 895 ? 10.080 -1.791 -7.579 1.00 88.62 895 TYR A O 1
ATOM 7133 N N . SER A 1 896 ? 11.843 -3.119 -7.247 1.00 84.06 896 SER A N 1
ATOM 7134 C CA . SER A 1 896 ? 11.299 -4.305 -7.908 1.00 84.06 896 SER A CA 1
ATOM 7135 C C . SER A 1 896 ? 11.850 -5.567 -7.248 1.00 84.06 896 SER A C 1
ATOM 7137 O O . SER A 1 896 ? 12.919 -5.540 -6.643 1.00 84.06 896 SER A O 1
ATOM 7139 N N . SER A 1 897 ? 11.107 -6.673 -7.326 1.00 83.94 897 SER A N 1
ATOM 7140 C CA . SER A 1 897 ? 11.410 -7.918 -6.609 1.00 83.94 897 SER A CA 1
ATOM 7141 C C . SER A 1 897 ? 11.563 -9.084 -7.586 1.00 83.94 897 SER A C 1
ATOM 7143 O O . SER A 1 897 ? 10.682 -9.935 -7.693 1.00 83.94 897 SER A O 1
ATOM 7145 N N . PHE A 1 898 ? 12.685 -9.113 -8.306 1.00 86.69 898 PHE A N 1
ATOM 7146 C CA . PHE A 1 898 ? 13.043 -10.186 -9.236 1.00 86.69 898 PHE A CA 1
ATOM 7147 C C . PHE A 1 898 ? 14.550 -10.492 -9.209 1.00 86.69 898 PHE A C 1
ATOM 7149 O O . PHE A 1 898 ? 15.339 -9.781 -8.581 1.00 86.69 898 PHE A O 1
ATOM 7156 N N . ALA A 1 899 ? 14.930 -11.553 -9.917 1.00 86.00 899 ALA A N 1
ATOM 7157 C CA . ALA A 1 899 ? 16.291 -11.803 -10.374 1.00 86.00 899 ALA A CA 1
ATOM 7158 C C . ALA A 1 899 ? 16.234 -12.215 -11.853 1.00 86.00 899 ALA A C 1
ATOM 7160 O O . ALA A 1 899 ? 15.321 -12.947 -12.240 1.00 86.00 899 ALA A O 1
ATOM 7161 N N . GLN A 1 900 ? 17.155 -11.728 -12.684 1.00 87.00 900 GLN A N 1
ATOM 7162 C CA . GLN A 1 900 ? 17.095 -11.911 -14.140 1.00 87.00 900 GLN A CA 1
ATOM 7163 C C . GLN A 1 900 ? 18.505 -12.036 -14.726 1.00 87.00 900 GLN A C 1
ATOM 7165 O O . GLN A 1 900 ? 19.423 -11.369 -14.263 1.00 87.00 900 GLN A O 1
ATOM 7170 N N . SER A 1 901 ? 18.702 -12.900 -15.725 1.00 88.12 901 SER A N 1
ATOM 7171 C CA . SER A 1 901 ? 20.028 -13.170 -16.301 1.00 88.12 901 SER A CA 1
ATOM 7172 C C . SER A 1 901 ? 20.205 -12.463 -17.644 1.00 88.12 901 SER A C 1
ATOM 7174 O O . SER A 1 901 ? 19.752 -12.962 -18.671 1.00 88.12 901 SER A O 1
ATOM 7176 N N . PHE A 1 902 ? 20.908 -11.332 -17.643 1.00 88.06 902 PHE A N 1
ATOM 7177 C CA . PHE A 1 902 ? 21.432 -10.695 -18.853 1.00 88.06 902 PHE A CA 1
ATOM 7178 C C . PHE A 1 902 ? 22.790 -11.330 -19.222 1.00 88.06 902 PHE A C 1
ATOM 7180 O O . PHE A 1 902 ? 23.318 -12.181 -18.498 1.00 88.06 902 PHE A O 1
ATOM 7187 N N . LEU A 1 903 ? 23.388 -10.947 -20.356 1.00 86.81 903 LEU A N 1
ATOM 7188 C CA . LEU A 1 903 ? 24.666 -11.525 -20.791 1.00 86.81 903 LEU A CA 1
ATOM 7189 C C . LEU A 1 903 ? 25.793 -11.226 -19.779 1.00 86.81 903 LEU A C 1
ATOM 7191 O O . LEU A 1 903 ? 26.189 -10.077 -19.597 1.00 86.81 903 LEU A O 1
ATOM 7195 N N . ALA A 1 904 ? 26.331 -12.274 -19.147 1.00 86.62 904 ALA A N 1
ATOM 7196 C CA . ALA A 1 904 ? 27.393 -12.194 -18.134 1.00 86.62 904 ALA A CA 1
ATOM 7197 C C . ALA A 1 904 ? 27.070 -11.342 -16.879 1.00 86.62 904 ALA A C 1
ATOM 7199 O O . ALA A 1 904 ? 27.943 -11.151 -16.033 1.00 86.62 904 ALA A O 1
ATOM 7200 N N . SER A 1 905 ? 25.827 -10.881 -16.714 1.00 90.44 905 SER A N 1
ATOM 7201 C CA . SER A 1 905 ? 25.398 -9.999 -15.621 1.00 90.44 905 SER A CA 1
ATOM 7202 C C . SER A 1 905 ? 24.000 -10.398 -15.148 1.00 90.44 905 SER A C 1
ATOM 7204 O O . SER A 1 905 ? 23.060 -10.438 -15.936 1.00 90.44 905 SER A O 1
ATOM 7206 N N . VAL A 1 906 ? 23.854 -10.680 -13.855 1.00 92.81 906 VAL A N 1
ATOM 7207 C CA . VAL A 1 906 ? 22.630 -11.210 -13.242 1.00 92.81 906 VAL A CA 1
ATOM 7208 C C . VAL A 1 906 ? 22.176 -10.280 -12.108 1.00 92.81 906 VAL A C 1
ATOM 7210 O O . VAL A 1 906 ? 22.585 -10.461 -10.957 1.00 92.81 906 VAL A O 1
ATOM 7213 N N . PRO A 1 907 ? 21.371 -9.246 -12.410 1.00 91.25 907 PRO A N 1
ATOM 7214 C CA . PRO A 1 907 ? 20.707 -8.423 -11.412 1.00 91.25 907 PRO A CA 1
ATOM 7215 C C . PRO A 1 907 ? 19.818 -9.250 -10.475 1.00 91.25 907 PRO A C 1
ATOM 7217 O O . PRO A 1 907 ? 18.991 -10.047 -10.921 1.00 91.25 907 PRO A O 1
ATOM 7220 N N . TYR A 1 908 ? 19.981 -9.022 -9.175 1.00 90.19 908 TYR A N 1
ATOM 7221 C CA . TYR A 1 908 ? 19.206 -9.579 -8.068 1.00 90.19 908 TYR A CA 1
ATOM 7222 C C . TYR A 1 908 ? 18.725 -8.429 -7.180 1.00 90.19 908 TYR A C 1
ATOM 7224 O O . TYR A 1 908 ? 19.530 -7.613 -6.735 1.00 90.19 908 TYR A O 1
ATOM 7232 N N . SER A 1 909 ? 17.428 -8.379 -6.884 1.00 89.25 909 SER A N 1
ATOM 7233 C CA . SER A 1 909 ? 16.902 -7.403 -5.927 1.00 89.25 909 SER A CA 1
ATOM 7234 C C . SER A 1 909 ? 17.461 -7.651 -4.524 1.00 89.25 909 SER A C 1
ATOM 7236 O O . SER A 1 909 ? 17.502 -8.801 -4.087 1.00 89.25 909 SER A O 1
ATOM 7238 N N . GLU A 1 910 ? 17.774 -6.596 -3.765 1.00 86.88 910 GLU A N 1
ATOM 7239 C CA . GLU A 1 910 ? 18.119 -6.674 -2.335 1.00 86.88 910 GLU A CA 1
ATOM 7240 C C . GLU A 1 910 ? 17.024 -7.409 -1.534 1.00 86.88 910 GLU A C 1
ATOM 7242 O O . GLU A 1 910 ? 17.283 -8.006 -0.486 1.00 86.88 910 GLU A O 1
ATOM 7247 N N . SER A 1 911 ? 15.774 -7.422 -2.025 1.00 80.50 911 SER A N 1
ATOM 7248 C CA . SER A 1 911 ? 14.680 -8.161 -1.394 1.00 80.50 911 SER A CA 1
ATOM 7249 C C . SER A 1 911 ? 14.839 -9.689 -1.487 1.00 80.50 911 SER A C 1
ATOM 7251 O O . SER A 1 911 ? 14.278 -10.380 -0.633 1.00 80.50 911 SER A O 1
ATOM 7253 N N . ILE A 1 912 ? 15.627 -10.223 -2.433 1.00 80.75 912 ILE A N 1
ATOM 7254 C CA . ILE A 1 912 ? 15.737 -11.654 -2.774 1.00 80.75 912 ILE A CA 1
ATOM 7255 C C . ILE A 1 912 ? 17.181 -12.166 -2.622 1.00 80.75 912 ILE A C 1
ATOM 7257 O O . ILE A 1 912 ? 18.134 -11.569 -3.107 1.00 80.75 912 ILE A O 1
ATOM 7261 N N . GLY A 1 913 ? 17.354 -13.355 -2.032 1.00 74.38 913 GLY A N 1
ATOM 7262 C CA . GLY A 1 913 ? 18.599 -14.134 -2.117 1.00 74.38 913 GLY A CA 1
ATOM 7263 C C . GLY A 1 913 ? 19.726 -13.652 -1.200 1.00 74.38 913 GLY A C 1
ATOM 7264 O O . GLY A 1 913 ? 20.123 -14.391 -0.298 1.00 74.38 913 GLY A O 1
ATOM 7265 N N . PHE A 1 914 ? 20.196 -12.408 -1.357 1.00 81.12 914 PHE A N 1
ATOM 7266 C CA . PHE A 1 914 ? 21.253 -11.814 -0.521 1.00 81.12 914 PHE A CA 1
ATOM 7267 C C . PHE A 1 914 ? 20.950 -11.955 0.978 1.00 81.12 914 PHE A C 1
ATOM 7269 O O . PHE A 1 914 ? 21.826 -12.293 1.777 1.00 81.12 914 PHE A O 1
ATOM 7276 N N . ARG A 1 915 ? 19.676 -11.800 1.356 1.00 78.38 915 ARG A N 1
ATOM 7277 C CA . ARG A 1 915 ? 19.184 -11.863 2.742 1.00 78.38 915 ARG A CA 1
ATOM 7278 C C . ARG A 1 915 ? 18.647 -13.248 3.161 1.00 78.38 915 ARG A C 1
ATOM 7280 O O . ARG A 1 915 ? 18.048 -13.351 4.227 1.00 78.38 915 ARG A O 1
ATOM 7287 N N . SER A 1 916 ? 18.833 -14.321 2.385 1.00 77.50 916 SER A N 1
ATOM 7288 C CA . SER A 1 916 ? 18.272 -15.662 2.667 1.00 77.50 916 SER A CA 1
ATOM 7289 C C . SER A 1 916 ? 19.151 -16.518 3.597 1.00 77.50 916 SER A C 1
ATOM 7291 O O . SER A 1 916 ? 20.295 -16.809 3.295 1.00 77.50 916 SER A O 1
ATOM 7293 N N . ARG A 1 917 ? 18.636 -16.994 4.731 1.00 72.88 917 ARG A N 1
ATOM 7294 C CA . ARG A 1 917 ? 19.315 -17.854 5.723 1.00 72.88 917 ARG A CA 1
ATOM 7295 C C . ARG A 1 917 ? 19.453 -19.312 5.262 1.00 72.88 917 ARG A C 1
ATOM 7297 O O . ARG A 1 917 ? 18.950 -20.242 5.892 1.00 72.88 917 ARG A O 1
ATOM 7304 N N . LEU A 1 918 ? 20.245 -19.526 4.213 1.00 68.06 918 LEU A N 1
ATOM 7305 C CA . LEU A 1 918 ? 20.568 -20.833 3.616 1.00 68.06 918 LEU A CA 1
ATOM 7306 C C . LEU A 1 918 ? 21.316 -21.814 4.555 1.00 68.06 918 LEU A C 1
ATOM 7308 O O . LEU A 1 918 ? 21.807 -22.848 4.110 1.00 68.06 918 LEU A O 1
ATOM 7312 N N . SER A 1 919 ? 21.521 -21.484 5.834 1.00 57.50 919 SER A N 1
ATOM 7313 C CA . SER A 1 919 ? 22.064 -22.376 6.877 1.00 57.50 919 SER A CA 1
ATOM 7314 C C . SER A 1 919 ? 20.984 -23.119 7.673 1.00 57.50 919 SER A C 1
ATOM 7316 O O . SER A 1 919 ? 21.314 -24.042 8.410 1.00 57.50 919 SER A O 1
ATOM 7318 N N . VAL A 1 920 ? 19.710 -22.736 7.535 1.00 52.22 920 VAL A N 1
ATOM 7319 C CA . VAL A 1 920 ? 18.589 -23.278 8.331 1.00 52.22 920 VAL A CA 1
ATOM 7320 C C . VAL A 1 920 ? 17.850 -24.419 7.604 1.00 52.22 920 VAL A C 1
ATOM 7322 O O . VAL A 1 920 ? 16.936 -25.021 8.161 1.00 52.22 920 VAL A O 1
ATOM 7325 N N . LEU A 1 921 ? 18.299 -24.792 6.397 1.00 51.16 921 LEU A N 1
ATOM 7326 C CA . LEU A 1 921 ? 17.847 -25.972 5.645 1.00 51.16 921 LEU A CA 1
ATOM 7327 C C . LEU A 1 921 ? 18.279 -27.279 6.347 1.00 51.16 921 LEU A C 1
ATOM 7329 O O . LEU A 1 921 ? 19.215 -27.963 5.932 1.00 51.16 921 LEU A O 1
ATOM 7333 N N . ARG A 1 922 ? 17.604 -27.612 7.453 1.00 36.69 922 ARG A N 1
ATOM 7334 C CA . ARG A 1 922 ? 17.735 -28.889 8.168 1.00 36.69 922 ARG A CA 1
ATOM 7335 C C . ARG A 1 922 ? 17.228 -30.050 7.305 1.00 36.69 922 ARG A C 1
ATOM 7337 O O . ARG A 1 922 ? 16.348 -29.876 6.471 1.00 36.69 922 ARG A O 1
ATOM 7344 N N . HIS A 1 923 ? 17.722 -31.257 7.588 1.00 35.97 923 HIS A N 1
ATOM 7345 C CA . HIS A 1 923 ? 17.495 -32.503 6.833 1.00 35.97 923 HIS A CA 1
ATOM 7346 C C . HIS A 1 923 ? 16.036 -33.031 6.736 1.00 35.97 923 HIS A C 1
ATOM 7348 O O . HIS A 1 923 ? 15.845 -34.197 6.394 1.00 35.97 923 HIS A O 1
ATOM 7354 N N . GLY A 1 924 ? 15.011 -32.223 7.030 1.00 32.91 924 GLY A N 1
ATOM 7355 C CA . GLY A 1 924 ? 13.600 -32.607 6.886 1.00 32.91 924 GLY A CA 1
ATOM 7356 C C . GLY A 1 924 ? 13.132 -32.648 5.429 1.00 32.91 924 GLY A C 1
ATOM 7357 O O . GLY A 1 924 ? 12.437 -33.581 5.030 1.00 32.91 924 GLY A O 1
ATOM 7358 N N . SER A 1 925 ? 13.573 -31.698 4.597 1.00 36.25 925 SER A N 1
ATOM 7359 C CA . SER A 1 925 ? 13.198 -31.609 3.180 1.00 36.25 925 SER A CA 1
ATOM 7360 C C . SER A 1 925 ? 13.943 -32.621 2.299 1.00 36.25 925 SER A C 1
ATOM 7362 O O . SER A 1 925 ? 14.667 -32.271 1.369 1.00 36.25 925 SER A O 1
ATOM 7364 N N . ARG A 1 926 ? 13.675 -33.917 2.513 1.00 31.48 926 ARG A N 1
ATOM 7365 C CA . ARG A 1 926 ? 13.836 -34.944 1.471 1.00 31.48 926 ARG A CA 1
ATOM 7366 C C . ARG A 1 926 ? 12.750 -34.794 0.396 1.00 31.48 926 ARG A C 1
ATOM 7368 O O . ARG A 1 926 ? 11.994 -35.724 0.119 1.00 31.48 926 ARG A O 1
ATOM 7375 N N . SER A 1 927 ? 12.726 -33.645 -0.279 1.00 37.09 927 SER A N 1
ATOM 7376 C CA . SER A 1 927 ? 12.414 -33.671 -1.706 1.00 37.09 927 SER A CA 1
ATOM 7377 C C . SER A 1 927 ? 13.404 -34.642 -2.349 1.00 37.09 927 SER A C 1
ATOM 7379 O O . SER A 1 927 ? 14.611 -34.524 -2.118 1.00 37.09 927 SER A O 1
ATOM 7381 N N . GLY A 1 928 ? 12.909 -35.624 -3.105 1.00 29.45 928 GLY A N 1
ATOM 7382 C CA . GLY A 1 928 ? 13.786 -36.507 -3.874 1.00 29.45 928 GLY A CA 1
ATOM 7383 C C . GLY A 1 928 ? 14.695 -35.695 -4.808 1.00 29.45 928 GLY A C 1
ATOM 7384 O O . GLY A 1 928 ? 14.373 -34.538 -5.102 1.00 29.45 928 GLY A O 1
ATOM 7385 N N . PRO A 1 929 ? 15.819 -36.267 -5.283 1.00 26.44 929 PRO A N 1
ATOM 7386 C CA . PRO A 1 929 ? 16.632 -35.596 -6.292 1.00 26.44 929 PRO A CA 1
ATOM 7387 C C . PRO A 1 929 ? 15.726 -35.177 -7.461 1.00 26.44 929 PRO A C 1
ATOM 7389 O O . PRO A 1 929 ? 14.840 -35.958 -7.830 1.00 26.44 929 PRO A O 1
ATOM 7392 N N . PRO A 1 930 ? 15.893 -33.963 -8.019 1.00 29.02 930 PRO A N 1
ATOM 7393 C CA . PRO A 1 930 ? 15.038 -33.498 -9.099 1.00 29.02 930 PRO A CA 1
ATOM 7394 C C . PRO A 1 930 ? 15.096 -34.516 -10.234 1.00 29.02 930 PRO A C 1
ATOM 7396 O O . PRO A 1 930 ? 16.175 -34.837 -10.734 1.00 29.02 930 PRO A O 1
ATOM 7399 N N . VAL A 1 931 ? 13.934 -35.051 -10.616 1.00 27.14 931 VAL A N 1
ATOM 7400 C CA . VAL A 1 931 ? 13.835 -36.001 -11.725 1.00 27.14 931 VAL A CA 1
ATOM 7401 C C . VAL A 1 931 ? 14.010 -35.209 -13.014 1.00 27.14 931 VAL A C 1
ATOM 7403 O O . VAL A 1 931 ? 13.044 -34.790 -13.649 1.00 27.14 931 VAL A O 1
ATOM 7406 N N . VAL A 1 932 ? 15.274 -34.991 -13.381 1.00 30.98 932 VAL A N 1
ATOM 7407 C CA . VAL A 1 932 ? 15.691 -34.506 -14.696 1.00 30.98 932 VAL A CA 1
ATOM 7408 C C . VAL A 1 932 ? 15.437 -35.639 -15.688 1.00 30.98 932 VAL A C 1
ATOM 7410 O O . VAL A 1 932 ? 16.336 -36.383 -16.076 1.00 30.98 932 VAL A O 1
ATOM 7413 N N . GLY A 1 933 ? 14.162 -35.827 -16.030 1.00 27.89 933 GLY A N 1
ATOM 7414 C CA . GLY A 1 933 ? 13.759 -36.719 -17.105 1.00 27.89 933 GLY A CA 1
ATOM 7415 C C . GLY A 1 933 ? 14.343 -36.203 -18.424 1.00 27.89 933 GLY A C 1
ATOM 7416 O O . GLY A 1 933 ? 14.276 -34.995 -18.670 1.00 27.89 933 GLY A O 1
ATOM 7417 N N . PRO A 1 934 ? 14.925 -37.070 -19.269 1.00 24.53 934 PRO A N 1
ATOM 7418 C CA . PRO A 1 934 ? 15.460 -36.638 -20.551 1.00 24.53 934 PRO A CA 1
ATOM 7419 C C . PRO A 1 934 ? 14.333 -36.074 -21.436 1.00 24.53 934 PRO A C 1
ATOM 7421 O O . PRO A 1 934 ? 13.212 -36.598 -21.413 1.00 24.53 934 PRO A O 1
ATOM 7424 N N . PRO A 1 935 ? 14.595 -35.025 -22.234 1.00 28.83 935 PRO A N 1
ATOM 7425 C CA . PRO A 1 935 ? 13.594 -34.472 -23.135 1.00 28.83 935 PRO A CA 1
ATOM 7426 C C . PRO A 1 935 ? 13.270 -35.489 -24.241 1.00 28.83 935 PRO A C 1
ATOM 7428 O O . PRO A 1 935 ? 14.111 -35.762 -25.092 1.00 28.83 935 PRO A O 1
ATOM 7431 N N . GLY A 1 936 ? 12.051 -36.048 -24.237 1.00 35.12 936 GLY A N 1
ATOM 7432 C CA . GLY A 1 936 ? 11.561 -36.877 -25.351 1.00 35.12 936 GLY A CA 1
ATOM 7433 C C . GLY A 1 936 ? 10.654 -38.077 -25.042 1.00 35.12 936 GLY A C 1
ATOM 7434 O O . GLY A 1 936 ? 10.314 -38.788 -25.982 1.00 35.12 936 GLY A O 1
ATOM 7435 N N . SER A 1 937 ? 10.243 -38.351 -23.793 1.00 27.95 937 SER A N 1
ATOM 7436 C CA . SER A 1 937 ? 9.517 -39.602 -23.464 1.00 27.95 937 SER A CA 1
ATOM 7437 C C . SER A 1 937 ? 8.252 -39.465 -22.593 1.00 27.95 937 SER A C 1
ATOM 7439 O O . SER A 1 937 ? 8.081 -40.174 -21.603 1.00 27.95 937 SER A O 1
ATOM 7441 N N . TRP A 1 938 ? 7.287 -38.636 -23.009 1.00 31.38 938 TRP A N 1
ATOM 7442 C CA . TRP A 1 938 ? 5.917 -38.658 -22.455 1.00 31.38 938 TRP A CA 1
ATOM 7443 C C . TRP A 1 938 ? 4.934 -39.400 -23.370 1.00 31.38 938 TRP A C 1
ATOM 7445 O O . TRP A 1 938 ? 4.069 -38.808 -24.009 1.00 31.38 938 TRP A O 1
ATOM 7455 N N . GLY A 1 939 ? 5.061 -40.730 -23.413 1.00 29.06 939 GLY A N 1
ATOM 7456 C CA . GLY A 1 939 ? 4.190 -41.592 -24.214 1.00 29.06 939 GLY A CA 1
ATOM 7457 C C . GLY A 1 939 ? 4.180 -43.050 -23.753 1.00 29.06 939 GLY A C 1
ATOM 7458 O O . GLY A 1 939 ? 4.894 -43.871 -24.313 1.00 29.06 939 GLY A O 1
ATOM 7459 N N . GLY A 1 940 ? 3.335 -43.393 -22.771 1.00 26.33 940 GLY A N 1
ATOM 7460 C CA . GLY A 1 940 ? 3.025 -44.797 -22.454 1.00 26.33 940 GLY A CA 1
ATOM 7461 C C . GLY A 1 940 ? 2.893 -45.167 -20.971 1.00 26.33 940 GLY A C 1
ATOM 7462 O O . GLY A 1 940 ? 3.877 -45.446 -20.303 1.00 26.33 940 GLY A O 1
ATOM 7463 N N . ARG A 1 941 ? 1.642 -45.284 -20.503 1.00 30.72 941 ARG A N 1
ATOM 7464 C CA . ARG A 1 941 ? 1.147 -46.212 -19.455 1.00 30.72 941 ARG A CA 1
ATOM 7465 C C . ARG A 1 941 ? 2.146 -46.673 -18.366 1.00 30.72 941 ARG A C 1
ATOM 7467 O O . ARG A 1 941 ? 2.614 -47.813 -18.395 1.00 30.72 941 ARG A O 1
ATOM 7474 N N . ALA A 1 942 ? 2.327 -45.879 -17.311 1.00 25.14 942 ALA A N 1
ATOM 7475 C CA . ALA A 1 942 ? 2.792 -46.424 -16.032 1.00 25.14 942 ALA A CA 1
ATOM 7476 C C . ALA A 1 942 ? 1.676 -47.281 -15.393 1.00 25.14 942 ALA A C 1
ATOM 7478 O O . ALA A 1 942 ? 0.539 -46.825 -15.270 1.00 25.14 942 ALA A O 1
ATOM 7479 N N . ARG A 1 943 ? 1.978 -48.527 -15.004 1.00 24.55 943 ARG A N 1
ATOM 7480 C CA . ARG A 1 943 ? 1.036 -49.420 -14.296 1.00 24.55 943 ARG A CA 1
ATOM 7481 C C . ARG A 1 943 ? 1.189 -49.232 -12.783 1.00 24.55 943 ARG A C 1
ATOM 7483 O O . ARG A 1 943 ? 2.312 -49.071 -12.310 1.00 24.55 943 ARG A O 1
ATOM 7490 N N . LEU A 1 944 ? 0.096 -49.303 -12.018 1.00 26.25 944 LEU A N 1
ATOM 7491 C CA . LEU A 1 944 ? 0.197 -49.355 -10.556 1.00 26.25 944 LEU A CA 1
ATOM 7492 C C . LEU A 1 944 ? 0.771 -50.706 -10.106 1.00 26.25 944 LEU A C 1
ATOM 7494 O O . LEU A 1 944 ? 0.221 -51.753 -10.437 1.00 26.25 944 LEU A O 1
ATOM 7498 N N . CYS A 1 945 ? 1.808 -50.663 -9.271 1.00 23.83 945 CYS A N 1
ATOM 7499 C CA . CYS A 1 945 ? 2.282 -51.803 -8.487 1.00 23.83 945 CYS A CA 1
ATOM 7500 C C . CYS A 1 945 ? 2.079 -51.515 -6.993 1.00 23.83 945 CYS A C 1
ATOM 7502 O O . CYS A 1 945 ? 2.959 -50.966 -6.333 1.00 23.83 945 CYS A O 1
ATOM 7504 N N . HIS A 1 946 ? 0.924 -51.904 -6.448 1.00 26.27 946 HIS A N 1
ATOM 7505 C CA . HIS A 1 946 ? 0.739 -51.989 -4.997 1.00 26.27 946 HIS A CA 1
ATOM 7506 C C . HIS A 1 946 ? 1.402 -53.261 -4.445 1.00 26.27 946 HIS A C 1
ATOM 7508 O O . HIS A 1 946 ? 1.308 -54.330 -5.047 1.00 26.27 946 HIS A O 1
ATOM 7514 N N . ARG A 1 947 ? 2.005 -53.174 -3.251 1.00 24.36 947 ARG A N 1
ATOM 7515 C CA . ARG A 1 947 ? 2.282 -54.339 -2.391 1.00 24.36 947 ARG A CA 1
ATOM 7516 C C . ARG A 1 947 ? 1.368 -54.314 -1.163 1.00 24.36 947 ARG A C 1
ATOM 7518 O O . ARG A 1 947 ? 0.995 -53.250 -0.679 1.00 24.36 947 ARG A O 1
ATOM 7525 N N . PHE A 1 948 ? 0.985 -55.507 -0.711 1.00 24.02 948 PHE A N 1
ATOM 7526 C CA . PHE A 1 948 ? -0.134 -55.752 0.205 1.00 24.02 948 PHE A CA 1
ATOM 7527 C C . PHE A 1 948 ? 0.236 -55.797 1.695 1.00 24.02 948 PHE A C 1
ATOM 7529 O O . PHE A 1 948 ? 1.260 -56.366 2.071 1.00 24.02 948 PHE A O 1
ATOM 7536 N N . ARG A 1 949 ? -0.710 -55.331 2.521 1.00 21.64 949 ARG A N 1
ATOM 7537 C CA . ARG A 1 949 ? -1.270 -55.911 3.772 1.00 21.64 949 ARG A CA 1
ATOM 7538 C C . ARG A 1 949 ? -2.462 -54.995 4.144 1.00 21.64 949 ARG A C 1
ATOM 7540 O O . ARG A 1 949 ? -2.380 -53.805 3.875 1.00 21.64 949 ARG A O 1
ATOM 7547 N N . VAL A 1 950 ? -3.614 -55.437 4.657 1.00 23.70 950 VAL A N 1
ATOM 7548 C CA . VAL A 1 950 ? -3.962 -56.565 5.551 1.00 23.70 950 VAL A CA 1
ATOM 7549 C C . VAL A 1 950 ? -5.225 -57.312 5.034 1.00 23.70 950 VAL A C 1
ATOM 7551 O O . VAL A 1 950 ? -5.891 -56.838 4.120 1.00 23.70 950 VAL A O 1
ATOM 7554 N N . ALA A 1 951 ? -5.537 -58.495 5.581 1.00 23.39 951 ALA A N 1
ATOM 7555 C CA . ALA A 1 951 ? -6.729 -59.312 5.275 1.00 23.39 951 ALA A CA 1
ATOM 7556 C C . ALA A 1 951 ? -8.029 -58.792 5.955 1.00 23.39 951 ALA A C 1
ATOM 7558 O O . ALA A 1 951 ? -7.941 -58.036 6.916 1.00 23.39 951 ALA A O 1
ATOM 7559 N N . GLY A 1 952 ? -9.248 -59.198 5.562 1.00 22.70 952 GLY A N 1
ATOM 7560 C CA . GLY A 1 952 ? -9.658 -60.062 4.438 1.00 22.70 952 GLY A CA 1
ATOM 7561 C C . GLY A 1 952 ? -11.119 -60.566 4.551 1.00 22.70 952 GLY A C 1
ATOM 7562 O O . GLY A 1 952 ? -11.842 -60.140 5.443 1.00 22.70 952 GLY A O 1
ATOM 7563 N N . ARG A 1 953 ? -11.502 -61.516 3.676 1.00 22.31 953 ARG A N 1
ATOM 7564 C CA . ARG A 1 953 ? -12.790 -62.263 3.590 1.00 22.31 953 ARG A CA 1
ATOM 7565 C C . ARG A 1 953 ? -14.101 -61.472 3.366 1.00 22.31 953 ARG A C 1
ATOM 7567 O O . ARG A 1 953 ? -14.759 -61.081 4.320 1.00 22.31 953 ARG A O 1
ATOM 7574 N N . VAL A 1 954 ? -14.583 -61.500 2.119 1.00 24.97 954 VAL A N 1
ATOM 7575 C CA . VAL A 1 954 ? -15.968 -61.891 1.747 1.00 24.97 954 VAL A CA 1
ATOM 7576 C C . VAL A 1 954 ? -15.860 -62.784 0.491 1.00 24.97 954 VAL A C 1
ATOM 7578 O O . VAL A 1 954 ? -14.887 -62.647 -0.250 1.00 24.97 954 VAL A O 1
ATOM 7581 N N . HIS A 1 955 ? -16.783 -63.729 0.276 1.00 26.03 955 HIS A N 1
ATOM 7582 C CA . HIS A 1 955 ? -16.787 -64.652 -0.875 1.00 26.03 955 HIS A CA 1
ATOM 7583 C C . HIS A 1 955 ? -17.738 -64.212 -2.002 1.00 26.03 955 HIS A C 1
ATOM 7585 O O . HIS A 1 955 ? -18.859 -63.806 -1.711 1.00 26.03 955 HIS A O 1
ATOM 7591 N N . GLY A 1 956 ? -17.327 -64.489 -3.249 1.00 24.20 956 GLY A N 1
ATOM 7592 C CA . GLY A 1 956 ? -18.205 -64.897 -4.360 1.00 24.20 956 GLY A CA 1
ATOM 7593 C C . GLY A 1 956 ? -18.850 -63.790 -5.208 1.00 24.20 956 GLY A C 1
ATOM 7594 O O . GLY A 1 956 ? -19.154 -62.720 -4.692 1.00 24.20 956 GLY A O 1
ATOM 7595 N N . THR A 1 957 ? -19.094 -63.987 -6.509 1.00 25.47 957 THR A N 1
ATOM 7596 C CA . THR A 1 957 ? -18.653 -65.050 -7.453 1.00 25.47 957 THR A CA 1
ATOM 7597 C C . THR A 1 957 ? -18.693 -64.492 -8.883 1.00 25.47 957 THR A C 1
ATOM 7599 O O . THR A 1 957 ? -19.624 -63.758 -9.194 1.00 25.47 957 THR A O 1
ATOM 7602 N N . ASP A 1 958 ? -17.692 -64.865 -9.684 1.00 25.52 958 ASP A N 1
ATOM 7603 C CA . ASP A 1 958 ? -17.599 -65.078 -11.146 1.00 25.52 958 ASP A CA 1
ATOM 7604 C C . ASP A 1 958 ? -18.514 -64.301 -12.127 1.00 25.52 958 ASP A C 1
ATOM 7606 O O . ASP A 1 958 ? -19.734 -64.245 -11.972 1.00 25.52 958 ASP A O 1
ATOM 7610 N N . GLY A 1 959 ? -17.924 -63.779 -13.216 1.00 24.59 959 GLY A N 1
ATOM 7611 C CA . GLY A 1 959 ? -18.664 -63.101 -14.292 1.00 24.59 959 GLY A CA 1
ATOM 7612 C C . GLY A 1 959 ? -17.800 -62.299 -15.276 1.00 24.59 959 GLY A C 1
ATOM 7613 O O . GLY A 1 959 ? -17.860 -61.069 -15.276 1.00 24.59 959 GLY A O 1
ATOM 7614 N N . ASP A 1 960 ? -17.016 -62.986 -16.109 1.00 26.80 960 ASP A N 1
ATOM 7615 C CA . ASP A 1 960 ? -16.372 -62.430 -17.315 1.00 26.80 960 ASP A CA 1
ATOM 7616 C C . ASP A 1 960 ? -17.427 -62.218 -18.448 1.00 26.80 960 ASP A C 1
ATOM 7618 O O . ASP A 1 960 ? -18.579 -62.622 -18.293 1.00 26.80 960 ASP A O 1
ATOM 7622 N N . GLU A 1 961 ? -17.185 -61.586 -19.606 1.00 27.03 961 GLU A N 1
ATOM 7623 C CA . GLU A 1 961 ? -15.963 -61.043 -20.224 1.00 27.03 961 GLU A CA 1
ATOM 7624 C C . GLU A 1 961 ? -16.319 -59.885 -21.208 1.00 27.03 961 GLU A C 1
ATOM 7626 O O . GLU A 1 961 ? -17.491 -59.582 -21.417 1.00 27.03 961 GLU A O 1
ATOM 7631 N N . GLU A 1 962 ? -15.301 -59.281 -21.842 1.00 24.78 962 GLU A N 1
ATOM 7632 C CA . GLU A 1 962 ? -15.347 -58.350 -22.997 1.00 24.78 962 GLU A CA 1
ATOM 7633 C C . GLU A 1 962 ? -16.051 -56.970 -22.826 1.00 24.78 962 GLU A C 1
ATOM 7635 O O . GLU A 1 962 ? -17.026 -56.788 -22.110 1.00 24.78 962 GLU A O 1
ATOM 7640 N N . GLY A 1 963 ? -15.615 -55.870 -23.458 1.00 23.23 963 GLY A N 1
ATOM 7641 C CA . GLY A 1 963 ? -14.418 -55.637 -24.277 1.00 23.23 963 GLY A CA 1
ATOM 7642 C C . GLY A 1 963 ? -14.732 -55.043 -25.656 1.00 23.23 963 GLY A C 1
ATOM 7643 O O . GLY A 1 963 ? -15.395 -55.697 -26.441 1.00 23.23 963 GLY A O 1
ATOM 7644 N N . ILE A 1 964 ? -14.238 -53.828 -25.962 1.00 24.28 964 ILE A N 1
ATOM 7645 C CA . ILE A 1 964 ? -13.947 -53.287 -27.319 1.00 24.28 964 ILE A CA 1
ATOM 7646 C C . ILE A 1 964 ? -13.420 -51.836 -27.211 1.00 24.28 964 ILE A C 1
ATOM 7648 O O . ILE A 1 964 ? -13.733 -51.111 -26.267 1.00 24.28 964 ILE A O 1
ATOM 7652 N N . ARG A 1 965 ? -12.589 -51.401 -28.173 1.00 26.58 965 ARG A N 1
ATOM 7653 C CA . ARG A 1 965 ? -12.175 -49.990 -28.370 1.00 26.58 965 ARG A CA 1
ATOM 7654 C C . ARG A 1 965 ? -12.919 -49.393 -29.570 1.00 26.58 965 ARG A C 1
ATOM 7656 O O . ARG A 1 965 ? -13.318 -50.140 -30.456 1.00 26.58 965 ARG A O 1
ATOM 7663 N N . PRO A 1 966 ? -12.916 -48.063 -29.726 1.00 32.25 966 PRO A N 1
ATOM 7664 C CA . PRO A 1 966 ? -12.333 -47.567 -30.978 1.00 32.25 966 PRO A CA 1
ATOM 7665 C C . PRO A 1 966 ? -11.438 -46.336 -30.792 1.00 32.25 966 PRO A C 1
ATOM 7667 O O . PRO A 1 966 ? -11.359 -45.744 -29.717 1.00 32.25 966 PRO A O 1
ATOM 7670 N N . GLY A 1 967 ? -10.766 -45.942 -31.874 1.00 23.30 967 GLY A N 1
ATOM 7671 C CA . GLY A 1 967 ? -10.022 -44.693 -31.950 1.00 23.30 967 GLY A CA 1
ATOM 7672 C C . GLY A 1 967 ? -10.082 -44.066 -33.342 1.00 23.30 967 GLY A C 1
ATOM 7673 O O . GLY A 1 967 ? -9.731 -44.714 -34.316 1.00 23.30 967 GLY A O 1
ATOM 7674 N N . ALA A 1 968 ? -10.440 -42.781 -33.348 1.00 26.72 968 ALA A N 1
ATOM 7675 C CA . ALA A 1 968 ? -9.896 -41.712 -34.187 1.00 26.72 968 ALA A CA 1
ATOM 7676 C C . ALA A 1 968 ? -10.161 -41.617 -35.717 1.00 26.72 968 ALA A C 1
ATOM 7678 O O . ALA A 1 968 ? -10.010 -42.554 -36.488 1.00 26.72 968 ALA A O 1
ATOM 7679 N N . HIS A 1 969 ? -10.336 -40.342 -36.097 1.00 28.20 969 HIS A N 1
ATOM 7680 C CA . HIS A 1 969 ? -9.919 -39.652 -37.328 1.00 28.20 969 HIS A CA 1
ATOM 7681 C C . HIS A 1 969 ? -10.813 -39.506 -38.576 1.00 28.20 969 HIS A C 1
ATOM 7683 O O . HIS A 1 969 ? -11.454 -40.421 -39.073 1.00 28.20 969 HIS A O 1
ATOM 7689 N N . ALA A 1 970 ? -10.630 -38.293 -39.123 1.00 26.00 970 ALA A N 1
ATOM 7690 C CA . ALA A 1 970 ? -10.855 -37.807 -40.482 1.00 26.00 970 ALA A CA 1
ATOM 7691 C C . ALA A 1 970 ? -12.286 -37.420 -40.893 1.00 26.00 970 ALA A C 1
ATOM 7693 O O . ALA A 1 970 ? -13.289 -37.905 -40.383 1.00 26.00 970 ALA A O 1
ATOM 7694 N N . ALA A 1 971 ? -12.335 -36.456 -41.811 1.00 25.48 971 ALA A N 1
ATOM 7695 C CA . ALA A 1 971 ? -13.532 -35.815 -42.336 1.00 25.48 971 ALA A CA 1
ATOM 7696 C C . ALA A 1 971 ? -13.491 -35.831 -43.867 1.00 25.48 971 ALA A C 1
ATOM 7698 O O . ALA A 1 971 ? -12.404 -35.889 -44.438 1.00 25.48 971 ALA A O 1
ATOM 7699 N N . LEU A 1 972 ? -14.649 -35.684 -44.516 1.00 24.42 972 LEU A N 1
ATOM 7700 C CA . LEU A 1 972 ? -14.761 -35.101 -45.858 1.00 24.42 972 LEU A CA 1
ATOM 7701 C C . LEU A 1 972 ? -16.201 -34.626 -46.135 1.00 24.42 972 LEU A C 1
ATOM 7703 O O . LEU A 1 972 ? -17.083 -34.739 -45.281 1.00 24.42 972 LEU A O 1
ATOM 7707 N N . SER A 1 973 ? -16.406 -33.990 -47.286 1.00 23.19 973 SER A N 1
ATOM 7708 C CA . SER A 1 973 ? -17.554 -33.136 -47.609 1.00 23.19 973 SER A CA 1
ATOM 7709 C C . SER A 1 973 ? -18.617 -33.789 -48.510 1.00 23.19 973 SER A C 1
ATOM 7711 O O . SER A 1 973 ? -18.319 -34.699 -49.267 1.00 23.19 973 SER A O 1
ATOM 7713 N N . GLN A 1 974 ? -19.847 -33.253 -48.416 1.00 23.44 974 GLN A N 1
ATOM 7714 C CA . GLN A 1 974 ? -20.944 -33.169 -49.411 1.00 23.44 974 GLN A CA 1
ATOM 7715 C C . GLN A 1 974 ? -21.049 -34.205 -50.564 1.00 23.44 974 GLN A C 1
ATOM 7717 O O . GLN A 1 974 ? -20.120 -34.327 -51.349 1.00 23.44 974 GLN A O 1
ATOM 7722 N N . VAL A 1 975 ? -22.272 -34.719 -50.834 1.00 21.31 975 VAL A N 1
ATOM 7723 C CA . VAL A 1 975 ? -23.067 -34.448 -52.078 1.00 21.31 975 VAL A CA 1
ATOM 7724 C C . VAL A 1 975 ? -24.349 -35.330 -52.209 1.00 21.31 975 VAL A C 1
ATOM 7726 O O . VAL A 1 975 ? -24.279 -36.546 -52.253 1.00 21.31 975 VAL A O 1
ATOM 7729 N N . ARG A 1 976 ? -25.514 -34.658 -52.337 1.00 20.77 976 ARG A N 1
ATOM 7730 C CA . ARG A 1 976 ? -26.766 -34.963 -53.105 1.00 20.77 976 ARG A CA 1
ATOM 7731 C C . ARG A 1 976 ? -27.594 -36.294 -53.024 1.00 20.77 976 ARG A C 1
ATOM 7733 O O . ARG A 1 976 ? -27.207 -37.302 -53.589 1.00 20.77 976 ARG A O 1
ATOM 7740 N N . VAL A 1 977 ? -28.895 -36.093 -52.694 1.00 21.06 977 VAL A N 1
ATOM 7741 C CA . VAL A 1 977 ? -30.134 -36.378 -53.511 1.00 21.06 977 VAL A CA 1
ATOM 7742 C C . VAL A 1 977 ? -30.889 -37.737 -53.419 1.00 21.06 977 VAL A C 1
ATOM 7744 O O . VAL A 1 977 ? -30.307 -38.787 -53.193 1.00 21.06 977 VAL A O 1
ATOM 7747 N N . SER A 1 978 ? -32.218 -37.658 -53.682 1.00 20.80 978 SER A N 1
ATOM 7748 C CA . SER A 1 978 ? -33.281 -38.706 -53.818 1.00 20.80 978 SER A CA 1
ATOM 7749 C C . SER A 1 978 ? -33.666 -39.455 -52.523 1.00 20.80 978 SER A C 1
ATOM 7751 O O . SER A 1 978 ? -32.800 -39.988 -51.849 1.00 20.80 978 SER A O 1
ATOM 7753 N N . SER A 1 979 ? -34.897 -39.366 -51.981 1.00 21.94 979 SER A N 1
ATOM 7754 C CA . SER A 1 979 ? -36.237 -39.839 -52.448 1.00 21.94 979 SER A CA 1
ATOM 7755 C C . SER A 1 979 ? -36.418 -41.371 -52.293 1.00 21.94 979 SER A C 1
ATOM 7757 O O . SER A 1 979 ? -35.444 -42.097 -52.404 1.00 21.94 979 SER A O 1
ATOM 7759 N N . THR A 1 980 ? -37.586 -41.957 -51.974 1.00 22.89 980 THR A N 1
ATOM 7760 C CA . THR A 1 980 ? -39.002 -41.556 -52.185 1.00 22.89 980 THR A CA 1
ATOM 7761 C C . THR A 1 980 ? -39.933 -42.144 -51.082 1.00 22.89 980 THR A C 1
ATOM 7763 O O . THR A 1 980 ? -39.495 -42.955 -50.274 1.00 22.89 980 THR A O 1
ATOM 7766 N N . ARG A 1 981 ? -41.222 -41.756 -51.019 1.00 23.11 981 ARG A N 1
ATOM 7767 C CA . ARG A 1 981 ? -42.245 -42.304 -50.085 1.00 23.11 981 ARG A CA 1
ATOM 7768 C C . ARG A 1 981 ? -42.741 -43.722 -50.443 1.00 23.11 981 ARG A C 1
ATOM 7770 O O . ARG A 1 981 ? -43.077 -43.934 -51.601 1.00 23.11 981 ARG A O 1
ATOM 7777 N N . TRP A 1 982 ? -42.984 -44.548 -49.414 1.00 22.12 982 TRP A N 1
ATOM 7778 C CA . TRP A 1 982 ? -44.155 -45.441 -49.184 1.00 22.12 982 TRP A CA 1
ATOM 7779 C C . TRP A 1 982 ? -44.389 -45.487 -47.644 1.00 22.12 982 TRP A C 1
ATOM 7781 O O . TRP A 1 982 ? -43.404 -45.353 -46.925 1.00 22.12 982 TRP A O 1
ATOM 7791 N N . THR A 1 983 ? -45.549 -45.570 -46.963 1.00 22.25 983 THR A N 1
ATOM 7792 C CA . THR A 1 983 ? -47.015 -45.669 -47.222 1.00 22.25 983 THR A CA 1
ATOM 7793 C C . THR A 1 983 ? -47.693 -47.052 -47.311 1.00 22.25 983 THR A C 1
ATOM 7795 O O . THR A 1 983 ? -48.016 -47.478 -48.413 1.00 22.25 983 THR A O 1
ATOM 7798 N N . ASN A 1 984 ? -48.001 -47.680 -46.155 1.00 22.06 984 ASN A N 1
ATOM 7799 C CA . ASN A 1 984 ? -49.295 -48.339 -45.803 1.00 22.06 984 ASN A CA 1
ATOM 7800 C C . ASN A 1 984 ? -49.256 -48.882 -44.339 1.00 22.06 984 ASN A C 1
ATOM 7802 O O . ASN A 1 984 ? -48.218 -49.387 -43.932 1.00 22.06 984 ASN A O 1
ATOM 7806 N N . THR A 1 985 ? -50.165 -48.534 -43.402 1.00 23.41 985 THR A N 1
ATOM 7807 C CA . THR A 1 985 ? -51.560 -49.008 -43.104 1.00 23.41 985 THR A CA 1
ATOM 7808 C C . THR A 1 985 ? -51.670 -50.460 -42.603 1.00 23.41 985 THR A C 1
ATOM 7810 O O . THR A 1 985 ? -51.084 -51.335 -43.224 1.00 23.41 985 THR A O 1
ATOM 7813 N N . SER A 1 986 ? -52.453 -50.818 -41.566 1.00 23.09 986 SER A N 1
ATOM 7814 C CA . SER A 1 986 ? -53.277 -50.047 -40.587 1.00 23.09 986 SER A CA 1
ATOM 7815 C C . SER A 1 986 ? -53.392 -50.843 -39.239 1.00 23.09 986 SER A C 1
ATOM 7817 O O . SER A 1 986 ? -52.356 -51.354 -38.840 1.00 23.09 986 SER A O 1
ATOM 7819 N N . THR A 1 987 ? -54.452 -51.019 -38.415 1.00 24.05 987 THR A N 1
ATOM 7820 C CA . THR A 1 987 ? -55.920 -50.763 -38.448 1.00 24.05 987 THR A CA 1
ATOM 7821 C C . THR A 1 987 ? -56.552 -50.877 -37.032 1.00 24.05 987 THR A C 1
ATOM 7823 O O . THR A 1 987 ? -56.107 -51.721 -36.269 1.00 24.05 987 THR A O 1
ATOM 7826 N N . ALA A 1 988 ? -57.659 -50.149 -36.761 1.00 25.11 988 ALA A N 1
ATOM 7827 C CA . ALA A 1 988 ? -58.736 -50.442 -35.768 1.00 25.11 988 ALA A CA 1
ATOM 7828 C C . ALA A 1 988 ? -58.434 -50.455 -34.230 1.00 25.11 988 ALA A C 1
ATOM 7830 O O . ALA A 1 988 ? -57.358 -50.844 -33.807 1.00 25.11 988 ALA A O 1
ATOM 7831 N N . ALA A 1 989 ? -59.357 -50.091 -33.309 1.00 24.72 989 ALA A N 1
ATOM 7832 C CA . ALA A 1 989 ? -60.644 -49.368 -33.425 1.00 24.72 989 ALA A CA 1
ATOM 7833 C C . ALA A 1 989 ? -61.202 -48.812 -32.074 1.00 24.72 989 ALA A C 1
ATOM 7835 O O . ALA A 1 989 ? -61.099 -49.472 -31.049 1.00 24.72 989 ALA A O 1
ATOM 7836 N N . ALA A 1 990 ? -61.938 -47.682 -32.158 1.00 26.48 990 ALA A N 1
ATOM 7837 C CA . ALA A 1 990 ? -63.055 -47.215 -31.289 1.00 26.48 990 ALA A CA 1
ATOM 7838 C C . ALA A 1 990 ? -62.778 -46.887 -29.776 1.00 26.48 990 ALA A C 1
ATOM 7840 O O . ALA A 1 990 ? -61.784 -47.311 -29.215 1.00 26.48 990 ALA A O 1
ATOM 7841 N N . THR A 1 991 ? -63.576 -46.089 -29.025 1.00 25.12 991 THR A N 1
ATOM 7842 C CA . THR A 1 991 ? -65.010 -45.722 -29.169 1.00 25.12 991 THR A CA 1
ATOM 7843 C C . THR A 1 991 ? -65.443 -44.398 -28.453 1.00 25.12 991 THR A C 1
ATOM 7845 O O . THR A 1 991 ? -65.321 -44.336 -27.241 1.00 25.12 991 THR A O 1
ATOM 7848 N N . LYS A 1 992 ? -66.115 -43.446 -29.161 1.00 25.62 992 LYS A N 1
ATOM 7849 C CA . LYS A 1 992 ? -67.115 -42.396 -28.702 1.00 25.62 992 LYS A CA 1
ATOM 7850 C C . LYS A 1 992 ? -66.700 -41.373 -27.585 1.00 25.62 992 LYS A C 1
ATOM 7852 O O . LYS A 1 992 ? -65.899 -41.688 -26.732 1.00 25.62 992 LYS A O 1
ATOM 7857 N N . ARG A 1 993 ? -67.213 -40.123 -27.460 1.00 23.95 993 ARG A N 1
ATOM 7858 C CA . ARG A 1 993 ? -68.281 -39.280 -28.098 1.00 23.95 993 ARG A CA 1
ATOM 7859 C C . ARG A 1 993 ? -67.922 -37.765 -27.902 1.00 23.95 993 ARG A C 1
ATOM 7861 O O . ARG A 1 993 ? -67.475 -37.417 -26.823 1.00 23.95 993 ARG A O 1
ATOM 7868 N N . ARG A 1 994 ? -67.975 -36.885 -28.930 1.00 25.89 994 ARG A N 1
ATOM 7869 C CA . ARG A 1 994 ? -68.962 -35.772 -29.207 1.00 25.89 994 ARG A CA 1
ATOM 7870 C C . ARG A 1 994 ? -69.316 -34.822 -28.029 1.00 25.89 994 ARG A C 1
ATOM 7872 O O . ARG A 1 994 ? -69.608 -35.331 -26.961 1.00 25.89 994 ARG A O 1
ATOM 7879 N N . ARG A 1 995 ? -69.483 -33.482 -28.147 1.00 24.50 995 ARG A N 1
ATOM 7880 C CA . ARG A 1 995 ? -69.667 -32.465 -29.249 1.00 24.50 995 ARG A CA 1
ATOM 7881 C C . ARG A 1 995 ? -68.907 -31.141 -28.858 1.00 24.50 995 ARG A C 1
ATOM 7883 O O . ARG A 1 995 ? -68.370 -31.139 -27.763 1.00 24.50 995 ARG A O 1
ATOM 7890 N N . ARG A 1 996 ? -68.855 -29.968 -29.544 1.00 23.61 996 ARG A N 1
ATOM 7891 C CA . ARG A 1 996 ? -69.200 -29.415 -30.897 1.00 23.61 996 ARG A CA 1
ATOM 7892 C C . ARG A 1 996 ? -68.355 -28.113 -31.156 1.00 23.61 996 ARG A C 1
ATOM 7894 O O . ARG A 1 996 ? -67.415 -27.851 -30.420 1.00 23.61 996 ARG A O 1
ATOM 7901 N N . CYS A 1 997 ? -68.731 -27.289 -32.148 1.00 21.38 997 CYS A N 1
ATOM 7902 C CA . CYS A 1 997 ? -68.214 -25.953 -32.548 1.00 21.38 997 CYS A CA 1
ATOM 7903 C C . CYS A 1 997 ? -69.432 -24.997 -32.806 1.00 21.38 997 CYS A C 1
ATOM 7905 O O . CYS A 1 997 ? -70.553 -25.510 -32.701 1.00 21.38 997 CYS A O 1
ATOM 7907 N N . PRO A 1 998 ? -69.317 -23.752 -33.348 1.00 47.03 998 PRO A N 1
ATOM 7908 C CA . PRO A 1 998 ? -68.496 -22.562 -32.997 1.00 47.03 998 PRO A CA 1
ATOM 7909 C C . PRO A 1 998 ? -69.296 -21.204 -33.075 1.00 47.03 998 PRO A C 1
ATOM 7911 O O . PRO A 1 998 ? -70.517 -21.218 -33.160 1.00 47.03 998 PRO A O 1
ATOM 7914 N N . TRP A 1 999 ? -68.578 -20.064 -33.188 1.00 23.05 999 TRP A N 1
ATOM 7915 C CA . TRP A 1 999 ? -68.951 -18.773 -33.843 1.00 23.05 999 TRP A CA 1
ATOM 7916 C C . TRP A 1 999 ? -69.796 -17.678 -33.125 1.00 23.05 999 TRP A C 1
ATOM 7918 O O . TRP A 1 999 ? -70.786 -17.940 -32.455 1.00 23.05 999 TRP A O 1
ATOM 7928 N N . SER A 1 1000 ? -69.427 -16.422 -33.450 1.00 21.98 1000 SER A N 1
ATOM 7929 C CA . SER A 1 1000 ? -70.192 -15.143 -33.434 1.00 21.98 1000 SER A CA 1
ATOM 7930 C C . SER A 1 1000 ? -70.732 -14.505 -32.129 1.00 21.98 1000 SER A C 1
ATOM 7932 O O . SER A 1 1000 ? -71.189 -15.157 -31.201 1.00 21.98 1000 SER A O 1
ATOM 7934 N N . ALA A 1 1001 ? -70.694 -13.162 -32.117 1.00 23.55 1001 ALA A N 1
ATOM 7935 C CA . ALA A 1 1001 ? -71.289 -12.228 -31.137 1.00 23.55 1001 ALA A CA 1
ATOM 7936 C C . ALA A 1 1001 ? -72.758 -11.859 -31.553 1.00 23.55 1001 ALA A C 1
ATOM 7938 O O . ALA A 1 1001 ? -73.159 -12.375 -32.599 1.00 23.55 1001 ALA A O 1
ATOM 7939 N N . PRO A 1 1002 ? -73.568 -10.980 -30.878 1.00 38.81 1002 PRO A N 1
ATOM 7940 C CA . PRO A 1 1002 ? -73.157 -9.764 -30.140 1.00 38.81 1002 PRO A CA 1
ATOM 7941 C C . PRO A 1 1002 ? -74.020 -9.300 -28.918 1.00 38.81 1002 PRO A C 1
ATOM 7943 O O . PRO A 1 1002 ? -74.986 -9.933 -28.520 1.00 38.81 1002 PRO A O 1
ATOM 7946 N N . LYS A 1 1003 ? -73.699 -8.085 -28.422 1.00 23.48 1003 LYS A N 1
ATOM 7947 C CA . LYS A 1 1003 ? -74.544 -7.115 -27.666 1.00 23.48 1003 LYS A CA 1
ATOM 7948 C C . LYS A 1 1003 ? -74.964 -7.407 -26.199 1.00 23.48 1003 LYS A C 1
ATOM 7950 O O . LYS A 1 1003 ? -76.034 -7.938 -25.941 1.00 23.48 1003 LYS A O 1
ATOM 7955 N N . ALA A 1 1004 ? -74.256 -6.723 -25.284 1.00 23.91 1004 ALA A N 1
ATOM 7956 C CA . ALA A 1 1004 ? -74.723 -5.502 -24.575 1.00 23.91 1004 ALA A CA 1
ATOM 7957 C C . ALA A 1 1004 ? -74.819 -5.524 -23.027 1.00 23.91 1004 ALA A C 1
ATOM 7959 O O . ALA A 1 1004 ? -75.439 -6.402 -22.445 1.00 23.91 1004 ALA A O 1
ATOM 7960 N N . ARG A 1 1005 ? -74.345 -4.407 -22.425 1.00 24.69 1005 ARG A N 1
ATOM 7961 C CA . ARG A 1 1005 ? -74.425 -3.982 -21.000 1.00 24.69 1005 ARG A CA 1
ATOM 7962 C C . ARG A 1 1005 ? -73.621 -4.882 -20.022 1.00 24.69 1005 ARG A C 1
ATOM 7964 O O . ARG A 1 1005 ? -73.642 -6.092 -20.150 1.00 24.69 1005 ARG A O 1
ATOM 7971 N N . THR A 1 1006 ? -72.855 -4.371 -19.050 1.00 27.33 1006 THR A N 1
ATOM 7972 C CA . THR A 1 1006 ? -72.715 -3.000 -18.504 1.00 27.33 1006 THR A CA 1
ATOM 7973 C C . THR A 1 1006 ? -71.270 -2.471 -18.443 1.00 27.33 1006 THR A C 1
ATOM 7975 O O . THR A 1 1006 ? -70.313 -3.202 -18.224 1.00 27.33 1006 THR A O 1
ATOM 7978 N N . THR A 1 1007 ? -71.185 -1.147 -18.577 1.00 25.47 1007 THR A N 1
ATOM 7979 C CA . THR A 1 1007 ? -70.221 -0.166 -18.023 1.00 25.47 1007 THR A CA 1
ATOM 7980 C C . THR A 1 1007 ? -69.460 -0.533 -16.726 1.00 25.47 1007 THR A C 1
ATOM 7982 O O . THR A 1 1007 ? -69.990 -1.284 -15.917 1.00 25.47 1007 THR A O 1
ATOM 7985 N N . PHE A 1 1008 ? -68.297 0.060 -16.393 1.00 23.25 1008 PHE A N 1
ATOM 7986 C CA . PHE A 1 1008 ? -67.590 1.211 -17.004 1.00 23.25 1008 PHE A CA 1
ATOM 7987 C C . PHE A 1 1008 ? -66.046 1.073 -16.945 1.00 23.25 1008 PHE A C 1
ATOM 7989 O O . PHE A 1 1008 ? -65.473 0.473 -16.041 1.00 23.25 1008 PHE A O 1
ATOM 7996 N N . THR A 1 1009 ? -65.393 1.682 -17.930 1.00 25.06 1009 THR A N 1
ATOM 7997 C CA . THR A 1 1009 ? -63.950 1.868 -18.170 1.00 25.06 1009 THR A CA 1
ATOM 7998 C C . THR A 1 1009 ? -63.219 2.732 -17.116 1.00 25.06 1009 THR A C 1
ATOM 8000 O O . THR A 1 1009 ? -63.713 3.808 -16.820 1.00 25.06 1009 THR A O 1
ATOM 8003 N N . THR A 1 1010 ? -62.017 2.303 -16.664 1.00 24.59 1010 THR A N 1
ATOM 8004 C CA . THR A 1 1010 ? -60.676 2.995 -16.696 1.00 24.59 1010 THR A CA 1
ATOM 8005 C C . THR A 1 1010 ? -60.537 4.498 -16.252 1.00 24.59 1010 THR A C 1
ATOM 8007 O O . THR A 1 1010 ? -61.529 5.184 -16.130 1.00 24.59 1010 THR A O 1
ATOM 8010 N N . ILE A 1 1011 ? -59.395 5.192 -16.036 1.00 24.88 1011 ILE A N 1
ATOM 8011 C CA . ILE A 1 1011 ? -57.926 5.000 -16.175 1.00 24.88 1011 ILE A CA 1
ATOM 8012 C C . ILE A 1 1011 ? -57.171 6.157 -15.425 1.00 24.88 1011 ILE A C 1
ATOM 8014 O O . ILE A 1 1011 ? -57.805 7.142 -15.074 1.00 24.88 1011 ILE A O 1
ATOM 8018 N N . ARG A 1 1012 ? -55.824 6.105 -15.303 1.00 23.86 1012 ARG A N 1
ATOM 8019 C CA . ARG A 1 1012 ? -54.858 7.232 -15.042 1.00 23.86 1012 ARG A CA 1
ATOM 8020 C C . ARG A 1 1012 ? -54.894 8.063 -13.724 1.00 23.86 1012 ARG A C 1
ATOM 8022 O O . ARG A 1 1012 ? -55.745 8.916 -13.542 1.00 23.86 1012 ARG A O 1
ATOM 8029 N N . ALA A 1 1013 ? -53.738 8.012 -13.039 1.00 22.09 1013 ALA A N 1
ATOM 8030 C CA . ALA A 1 1013 ? -52.852 9.145 -12.669 1.00 22.09 1013 ALA A CA 1
ATOM 8031 C C . ALA A 1 1013 ? -53.260 10.217 -11.616 1.00 22.09 1013 ALA A C 1
ATOM 8033 O O . ALA A 1 1013 ? -54.424 10.427 -11.315 1.00 22.09 1013 ALA A O 1
ATOM 8034 N N . ALA A 1 1014 ? -52.224 10.925 -11.117 1.00 22.47 1014 ALA A N 1
ATOM 8035 C CA . ALA A 1 1014 ? -52.202 11.926 -10.028 1.00 22.47 1014 ALA A CA 1
ATOM 8036 C C . ALA A 1 1014 ? -52.609 11.378 -8.633 1.00 22.47 1014 ALA A C 1
ATOM 8038 O O . ALA A 1 1014 ? -53.576 10.649 -8.490 1.00 22.47 1014 ALA A O 1
ATOM 8039 N N . TRP A 1 1015 ? -51.909 11.641 -7.522 1.00 22.95 1015 TRP A N 1
ATOM 8040 C CA . TRP A 1 1015 ? -50.737 12.495 -7.263 1.00 22.95 1015 TRP A CA 1
ATOM 8041 C C . TRP A 1 1015 ? -50.942 14.023 -7.328 1.00 22.95 1015 TRP A C 1
ATOM 8043 O O . TRP A 1 1015 ? -50.037 14.747 -7.732 1.00 22.95 1015 TRP A O 1
ATOM 8053 N N . CYS A 1 1016 ? -52.077 14.535 -6.818 1.00 20.83 1016 CYS A N 1
ATOM 8054 C CA . CYS A 1 1016 ? -52.048 15.785 -6.034 1.00 20.83 1016 CYS A CA 1
ATOM 8055 C C . CYS A 1 1016 ? -53.263 16.019 -5.096 1.00 20.83 1016 CYS A C 1
ATOM 8057 O O . CYS A 1 1016 ? -54.380 16.218 -5.559 1.00 20.83 1016 CYS A O 1
ATOM 8059 N N . SER A 1 1017 ? -52.983 16.200 -3.796 1.00 20.73 1017 SER A N 1
ATOM 8060 C CA . SER A 1 1017 ? -53.725 17.048 -2.828 1.00 20.73 1017 SER A CA 1
ATOM 8061 C C . SER A 1 1017 ? -55.104 16.644 -2.225 1.00 20.73 1017 SER A C 1
ATOM 8063 O O . SER A 1 1017 ? -55.882 15.886 -2.781 1.00 20.73 1017 SER A O 1
ATOM 8065 N N . MET A 1 1018 ? -55.365 17.252 -1.050 1.00 21.20 1018 MET A N 1
ATOM 8066 C CA . MET A 1 1018 ? -56.648 17.567 -0.365 1.00 21.20 1018 MET A CA 1
ATOM 8067 C C . MET A 1 1018 ? -57.573 16.497 0.284 1.00 21.20 1018 MET A C 1
ATOM 8069 O O . MET A 1 1018 ? -58.619 16.129 -0.228 1.00 21.20 1018 MET A O 1
ATOM 8073 N N . ARG A 1 1019 ? -57.278 16.225 1.569 1.00 22.25 1019 ARG A N 1
ATOM 8074 C CA . ARG A 1 1019 ? -58.110 16.520 2.776 1.00 22.25 1019 ARG A CA 1
ATOM 8075 C C . ARG A 1 1019 ? -59.628 16.173 2.855 1.00 22.25 1019 ARG A C 1
ATOM 8077 O O . ARG A 1 1019 ? -60.469 16.947 2.424 1.00 22.25 1019 ARG A O 1
ATOM 8084 N N . CYS A 1 1020 ? -59.913 15.229 3.765 1.00 21.98 1020 CYS A N 1
ATOM 8085 C CA . CYS A 1 1020 ? -60.813 15.327 4.946 1.00 21.98 1020 CYS A CA 1
ATOM 8086 C C . CYS A 1 1020 ? -62.332 15.627 4.834 1.00 21.98 1020 CYS A C 1
ATOM 8088 O O . CYS A 1 1020 ? -62.704 16.772 4.584 1.00 21.98 1020 CYS A O 1
ATOM 8090 N N . ARG A 1 1021 ? -63.161 14.672 5.322 1.00 24.44 1021 ARG A N 1
ATOM 8091 C CA . ARG A 1 1021 ? -64.373 14.739 6.218 1.00 24.44 1021 ARG A CA 1
ATOM 8092 C C . ARG A 1 1021 ? -65.172 13.409 6.056 1.00 24.44 1021 ARG A C 1
ATOM 8094 O O . ARG A 1 1021 ? -64.924 12.739 5.065 1.00 24.44 1021 ARG A O 1
ATOM 8101 N N . ILE A 1 1022 ? -66.069 12.893 6.918 1.00 24.50 1022 ILE A N 1
ATOM 8102 C CA . ILE A 1 1022 ? -66.785 13.257 8.181 1.00 24.50 1022 ILE A CA 1
ATOM 8103 C C . ILE A 1 1022 ? -67.295 11.897 8.795 1.00 24.50 1022 ILE A C 1
ATOM 8105 O O . ILE A 1 1022 ? -67.456 10.971 8.011 1.00 24.50 1022 ILE A O 1
ATOM 8109 N N . ILE A 1 1023 ? -67.608 11.615 10.081 1.00 26.81 1023 ILE A N 1
ATOM 8110 C CA . ILE A 1 1023 ? -67.431 12.232 11.424 1.00 26.81 1023 ILE A CA 1
ATOM 8111 C C . ILE A 1 1023 ? -67.745 11.176 12.542 1.00 26.81 1023 ILE A C 1
ATOM 8113 O O . ILE A 1 1023 ? -68.102 10.048 12.223 1.00 26.81 1023 ILE A O 1
ATOM 8117 N N . SER A 1 1024 ? -67.733 11.577 13.830 1.00 24.61 1024 SER A N 1
ATOM 8118 C CA . SER A 1 1024 ? -68.231 10.882 15.057 1.00 24.61 1024 SER A CA 1
ATOM 8119 C C . SER A 1 1024 ? -67.336 9.793 15.689 1.00 24.61 1024 SER A C 1
ATOM 8121 O O . SER A 1 1024 ? -66.725 9.016 14.971 1.00 24.61 1024 SER A O 1
ATOM 8123 N N . ALA A 1 1025 ? -67.206 9.654 17.023 1.00 25.41 1025 ALA A N 1
ATOM 8124 C CA . ALA A 1 1025 ? -67.384 10.551 18.196 1.00 25.41 1025 ALA A CA 1
ATOM 8125 C C . ALA A 1 1025 ? -66.541 9.958 19.377 1.00 25.41 1025 ALA A C 1
ATOM 8127 O O . ALA A 1 1025 ? -66.160 8.799 19.287 1.00 25.41 1025 ALA A O 1
ATOM 8128 N N . ARG A 1 1026 ? -66.175 10.607 20.502 1.00 25.02 1026 ARG A N 1
ATOM 8129 C CA . ARG A 1 1026 ? -66.717 11.743 21.290 1.00 25.02 1026 ARG A CA 1
ATOM 8130 C C . ARG A 1 1026 ? -65.584 12.543 22.006 1.00 25.02 1026 ARG A C 1
ATOM 8132 O O . ARG A 1 1026 ? -64.583 11.940 22.349 1.00 25.02 1026 ARG A O 1
ATOM 8139 N N . ARG A 1 1027 ? -65.825 13.853 22.248 1.00 28.22 1027 ARG A N 1
ATOM 8140 C CA . ARG A 1 1027 ? -65.619 14.723 23.464 1.00 28.22 1027 ARG A CA 1
ATOM 8141 C C . ARG A 1 1027 ? -64.434 14.467 24.459 1.00 28.22 1027 ARG A C 1
ATOM 8143 O O . ARG A 1 1027 ? -64.063 13.328 24.669 1.00 28.22 1027 ARG A O 1
ATOM 8150 N N . THR A 1 1028 ? -63.842 15.453 25.171 1.00 26.00 1028 THR A N 1
ATOM 8151 C CA . THR A 1 1028 ? -64.273 16.839 25.539 1.00 26.00 1028 THR A CA 1
ATOM 8152 C C . THR A 1 1028 ? -63.098 17.771 25.955 1.00 26.00 1028 THR A C 1
ATOM 8154 O O . THR A 1 1028 ? -62.131 17.256 26.497 1.00 26.00 1028 THR A O 1
ATOM 8157 N N . SER A 1 1029 ? -63.271 19.112 25.825 1.00 27.06 1029 SER A N 1
ATOM 8158 C CA . SER A 1 1029 ? -62.665 20.248 26.612 1.00 27.06 1029 SER A CA 1
ATOM 8159 C C . SER A 1 1029 ? -61.120 20.420 26.716 1.00 27.06 1029 SER A C 1
ATOM 8161 O O . SER A 1 1029 ? -60.409 19.435 26.825 1.00 27.06 1029 SER A O 1
ATOM 8163 N N . THR A 1 1030 ? -60.498 21.619 26.742 1.00 25.36 1030 THR A N 1
ATOM 8164 C CA . THR A 1 1030 ? -60.927 23.051 26.636 1.00 25.36 1030 THR A CA 1
ATOM 8165 C C . THR A 1 1030 ? -59.741 23.954 26.182 1.00 25.36 1030 THR A C 1
ATOM 8167 O O . THR A 1 1030 ? -58.600 23.506 26.183 1.00 25.36 1030 THR A O 1
ATOM 8170 N N . ALA A 1 1031 ? -59.986 25.226 25.808 1.00 25.06 1031 ALA A N 1
ATOM 8171 C CA . ALA A 1 1031 ? -58.973 26.254 25.449 1.00 25.06 1031 ALA A CA 1
ATOM 8172 C C . ALA A 1 1031 ? -59.380 27.659 25.983 1.00 25.06 1031 ALA A C 1
ATOM 8174 O O . ALA A 1 1031 ? -60.537 27.795 26.392 1.00 25.06 1031 ALA A O 1
ATOM 8175 N N . PRO A 1 1032 ? -58.483 28.678 26.038 1.00 40.78 1032 PRO A N 1
ATOM 8176 C CA . PRO A 1 1032 ? -58.272 29.671 24.945 1.00 40.78 1032 PRO A CA 1
ATOM 8177 C C . PRO A 1 1032 ? -56.765 29.992 24.669 1.00 40.78 1032 PRO A C 1
ATOM 8179 O O . PRO A 1 1032 ? -55.915 29.587 25.447 1.00 40.78 1032 PRO A O 1
ATOM 8182 N N . CYS A 1 1033 ? -56.285 30.553 23.537 1.00 24.02 1033 CYS A N 1
ATOM 8183 C CA . CYS A 1 1033 ? -56.574 31.807 22.783 1.00 24.02 1033 CYS A CA 1
ATOM 8184 C C . CYS A 1 1033 ? -56.055 33.110 23.472 1.00 24.02 1033 CYS A C 1
ATOM 8186 O O . CYS A 1 1033 ? -56.185 33.223 24.680 1.00 24.02 1033 CYS A O 1
ATOM 8188 N N . ALA A 1 1034 ? -55.492 34.145 22.804 1.00 26.00 1034 ALA A N 1
ATOM 8189 C CA . ALA A 1 1034 ? -55.324 34.446 21.363 1.00 26.00 1034 ALA A CA 1
ATOM 8190 C C . ALA A 1 1034 ? -54.267 35.565 21.054 1.00 26.00 1034 ALA A C 1
ATOM 8192 O O . ALA A 1 1034 ? -53.772 36.214 21.968 1.00 26.00 1034 ALA A O 1
ATOM 8193 N N . ARG A 1 1035 ? -54.083 35.891 19.749 1.00 25.80 1035 ARG A N 1
ATOM 8194 C CA . ARG A 1 1035 ? -53.347 37.050 19.140 1.00 25.80 1035 ARG A CA 1
ATOM 8195 C C . ARG A 1 1035 ? -51.798 36.935 19.156 1.00 25.80 1035 ARG A C 1
ATOM 8197 O O . ARG A 1 1035 ? -51.252 36.165 19.925 1.00 25.80 1035 ARG A O 1
ATOM 8204 N N . MET A 1 1036 ? -51.029 37.592 18.268 1.00 23.47 1036 MET A N 1
ATOM 8205 C CA . MET A 1 1036 ? -51.329 38.719 17.358 1.00 23.47 1036 MET A CA 1
ATOM 8206 C C . MET A 1 1036 ? -50.651 38.597 15.969 1.00 23.47 1036 MET A C 1
ATOM 8208 O O . MET A 1 1036 ? -49.513 38.152 15.866 1.00 23.47 1036 MET A O 1
ATOM 8212 N N . TRP A 1 1037 ? -51.318 39.062 14.899 1.00 21.23 1037 TRP A N 1
ATOM 8213 C CA . TRP A 1 1037 ? -50.746 39.185 13.542 1.00 21.23 1037 TRP A CA 1
ATOM 8214 C C . TRP A 1 1037 ? -51.381 40.381 12.805 1.00 21.23 1037 TRP A C 1
ATOM 8216 O O . TRP A 1 1037 ? -52.556 40.296 12.451 1.00 21.23 1037 TRP A O 1
ATOM 8226 N N . ARG A 1 1038 ? -50.649 41.497 12.611 1.00 25.67 1038 ARG A N 1
ATOM 8227 C CA . ARG A 1 1038 ? -50.910 42.575 11.612 1.00 25.67 1038 ARG A CA 1
ATOM 8228 C C . ARG A 1 1038 ? -49.966 43.780 11.788 1.00 25.67 1038 ARG A C 1
ATOM 8230 O O . ARG A 1 1038 ? -50.131 44.533 12.739 1.00 25.67 1038 ARG A O 1
ATOM 8237 N N . ARG A 1 1039 ? -49.088 44.007 10.801 1.00 25.17 1039 ARG A N 1
ATOM 8238 C CA . ARG A 1 1039 ? -48.718 45.300 10.162 1.00 25.17 1039 ARG A CA 1
ATOM 8239 C C . ARG A 1 1039 ? -47.310 45.195 9.561 1.00 25.17 1039 ARG A C 1
ATOM 8241 O O . ARG A 1 1039 ? -46.339 45.198 10.300 1.00 25.17 1039 ARG A O 1
ATOM 8248 N N . TRP A 1 1040 ? -47.212 45.174 8.232 1.00 23.50 1040 TRP A N 1
ATOM 8249 C CA . TRP A 1 1040 ? -46.670 46.290 7.436 1.00 23.50 1040 TRP A CA 1
ATOM 8250 C C . TRP A 1 1040 ? -46.854 45.992 5.933 1.00 23.50 1040 TRP A C 1
ATOM 8252 O O . TRP A 1 1040 ? -46.642 44.873 5.474 1.00 23.50 1040 TRP A O 1
ATOM 8262 N N . ARG A 1 1041 ? -47.272 47.003 5.165 1.00 25.84 1041 ARG A N 1
ATOM 8263 C CA . ARG A 1 1041 ? -47.198 47.065 3.694 1.00 25.84 1041 ARG A CA 1
ATOM 8264 C C . ARG A 1 1041 ? -46.562 48.416 3.378 1.00 25.84 1041 ARG A C 1
ATOM 8266 O O . ARG A 1 1041 ? -47.056 49.422 3.879 1.00 25.84 1041 ARG A O 1
ATOM 8273 N N . GLY A 1 1042 ? -45.523 48.447 2.548 1.00 24.95 1042 GLY A N 1
ATOM 8274 C CA . GLY A 1 1042 ? -44.802 49.676 2.218 1.00 24.95 1042 GLY A CA 1
ATOM 8275 C C . GLY A 1 1042 ? -44.112 49.594 0.857 1.00 24.95 1042 GLY A C 1
ATOM 8276 O O . GLY A 1 1042 ? -43.255 48.750 0.642 1.00 24.95 1042 GLY A O 1
ATOM 8277 N N . ARG A 1 1043 ? -44.552 50.477 -0.040 1.00 28.58 1043 ARG A N 1
ATOM 8278 C CA . ARG A 1 1043 ? -43.993 50.910 -1.338 1.00 28.58 1043 ARG A CA 1
ATOM 8279 C C . ARG A 1 1043 ? -42.452 51.084 -1.348 1.00 28.58 1043 ARG A C 1
ATOM 8281 O O . ARG A 1 1043 ? -41.892 51.345 -0.295 1.00 28.58 1043 ARG A O 1
ATOM 8288 N N . SER A 1 1044 ? -41.720 51.128 -2.473 1.00 25.45 1044 SER A N 1
ATOM 8289 C CA . SER A 1 1044 ? -41.943 50.763 -3.898 1.00 25.45 1044 SER A CA 1
ATOM 8290 C C . SER A 1 1044 ? -40.715 51.189 -4.735 1.00 25.45 1044 SER A C 1
ATOM 8292 O O . SER A 1 1044 ? -40.187 52.251 -4.415 1.00 25.45 1044 SER A O 1
ATOM 8294 N N . ARG A 1 1045 ? -40.371 50.496 -5.843 1.00 25.44 1045 ARG A N 1
ATOM 8295 C CA . ARG A 1 1045 ? -40.000 51.050 -7.186 1.00 25.44 1045 ARG A CA 1
ATOM 8296 C C . ARG A 1 1045 ? -39.138 50.092 -8.045 1.00 25.44 1045 ARG A C 1
ATOM 8298 O O . ARG A 1 1045 ? -38.098 49.641 -7.596 1.00 25.44 1045 ARG A O 1
ATOM 8305 N N . LEU A 1 1046 ? -39.548 49.969 -9.316 1.00 25.69 1046 LEU A N 1
ATOM 8306 C CA . LEU A 1 1046 ? -38.738 49.809 -10.543 1.00 25.69 1046 LEU A CA 1
ATOM 8307 C C . LEU A 1 1046 ? -37.924 48.511 -10.805 1.00 25.69 1046 LEU A C 1
ATOM 8309 O O . LEU A 1 1046 ? -37.653 47.689 -9.940 1.00 25.69 1046 LEU A O 1
ATOM 8313 N N . THR A 1 1047 ? -37.631 48.331 -12.096 1.00 25.03 1047 THR A N 1
ATOM 8314 C CA . THR A 1 1047 ? -37.245 47.125 -12.874 1.00 25.03 1047 THR A CA 1
ATOM 8315 C C . THR A 1 1047 ? -36.355 47.574 -14.060 1.00 25.03 1047 THR A C 1
ATOM 8317 O O . THR A 1 1047 ? -36.290 48.786 -14.269 1.00 25.03 1047 THR A O 1
ATOM 8320 N N . PRO A 1 1048 ? -35.859 46.719 -14.993 1.00 44.22 1048 PRO A N 1
ATOM 8321 C CA . PRO A 1 1048 ? -35.358 45.323 -14.940 1.00 44.22 1048 PRO A CA 1
ATOM 8322 C C . PRO A 1 1048 ? -34.037 45.096 -15.748 1.00 44.22 1048 PRO A C 1
ATOM 8324 O O . PRO A 1 1048 ? -33.638 45.954 -16.524 1.00 44.22 1048 PRO A O 1
ATOM 8327 N N . GLN A 1 1049 ? -33.451 43.883 -15.702 1.00 25.17 1049 GLN A N 1
ATOM 8328 C CA . GLN A 1 1049 ? -32.797 43.142 -16.826 1.00 25.17 1049 GLN A CA 1
ATOM 8329 C C . GLN A 1 1049 ? -32.456 41.708 -16.323 1.00 25.17 1049 GLN A C 1
ATOM 8331 O O . GLN A 1 1049 ? -32.044 41.569 -15.179 1.00 25.17 1049 GLN A O 1
ATOM 8336 N N . ARG A 1 1050 ? -32.825 40.573 -16.960 1.00 25.38 1050 ARG A N 1
ATOM 8337 C CA . ARG A 1 1050 ? -32.379 39.950 -18.244 1.00 25.38 1050 ARG A CA 1
ATOM 8338 C C . ARG A 1 1050 ? -30.842 39.767 -18.295 1.00 25.38 1050 ARG A C 1
ATOM 8340 O O . ARG A 1 1050 ? -30.144 40.761 -18.238 1.00 25.38 1050 ARG A O 1
ATOM 8347 N N . LYS A 1 1051 ? -30.254 38.565 -18.441 1.00 25.31 1051 LYS A N 1
ATOM 8348 C CA . LYS A 1 1051 ? -30.593 37.433 -19.344 1.00 25.31 1051 LYS A CA 1
ATOM 8349 C C . LYS A 1 1051 ? -30.223 36.026 -18.804 1.00 25.31 1051 LYS A C 1
ATOM 8351 O O . LYS A 1 1051 ? -29.352 35.878 -17.962 1.00 25.31 1051 LYS A O 1
ATOM 8356 N N . ASN A 1 1052 ? -30.882 35.025 -19.400 1.00 26.62 1052 ASN A N 1
ATOM 8357 C CA . ASN A 1 1052 ? -30.502 33.633 -19.719 1.00 26.62 1052 ASN A CA 1
ATOM 8358 C C . ASN A 1 1052 ? -29.229 32.999 -19.107 1.00 26.62 1052 ASN A C 1
ATOM 8360 O O . ASN A 1 1052 ? -28.134 33.466 -19.388 1.00 26.62 1052 ASN A O 1
ATOM 8364 N N . TRP A 1 1053 ? -29.378 31.787 -18.548 1.00 24.47 1053 TRP A N 1
ATOM 8365 C CA . TRP A 1 1053 ? -28.546 30.604 -18.873 1.00 24.47 1053 TRP A CA 1
ATOM 8366 C C . TRP A 1 1053 ? -29.356 29.318 -18.606 1.00 24.47 1053 TRP A C 1
ATOM 8368 O O . TRP A 1 1053 ? -29.503 28.892 -17.462 1.00 24.47 1053 TRP A O 1
ATOM 8378 N N . ARG A 1 1054 ? -29.949 28.721 -19.655 1.00 23.98 1054 ARG A N 1
ATOM 8379 C CA . ARG A 1 1054 ? -30.648 27.421 -19.565 1.00 23.98 1054 ARG A CA 1
ATOM 8380 C C . ARG A 1 1054 ? -30.860 26.769 -20.943 1.00 23.98 1054 ARG A C 1
ATOM 8382 O O . ARG A 1 1054 ? -31.955 26.843 -21.485 1.00 23.98 1054 ARG A O 1
ATOM 8389 N N . GLN A 1 1055 ? -29.833 26.120 -21.496 1.00 26.42 1055 GLN A N 1
ATOM 8390 C CA . GLN A 1 1055 ? -29.965 25.092 -22.545 1.00 26.42 1055 GLN A CA 1
ATOM 8391 C C . GLN A 1 1055 ? -28.611 24.413 -22.802 1.00 26.42 1055 GLN A C 1
ATOM 8393 O O . GLN A 1 1055 ? -27.650 25.105 -23.118 1.00 26.42 1055 GLN A O 1
ATOM 8398 N N . ASN A 1 1056 ? -28.563 23.085 -22.616 1.00 25.09 1056 ASN A N 1
ATOM 8399 C CA . ASN A 1 1056 ? -27.815 22.077 -23.396 1.00 25.09 1056 ASN A CA 1
ATOM 8400 C C . ASN A 1 1056 ? -27.637 20.783 -22.578 1.00 25.09 1056 ASN A C 1
ATOM 8402 O O . ASN A 1 1056 ? -26.580 20.524 -22.017 1.00 25.09 1056 ASN A O 1
ATOM 8406 N N . CYS A 1 1057 ? -28.685 19.954 -22.552 1.00 26.23 1057 CYS A N 1
ATOM 8407 C CA . CYS A 1 1057 ? -28.596 18.535 -22.188 1.00 26.23 1057 CYS A CA 1
ATOM 8408 C C . CYS A 1 1057 ? -29.010 17.705 -23.412 1.00 26.23 1057 CYS A C 1
ATOM 8410 O O . CYS A 1 1057 ? -30.143 17.233 -23.476 1.00 26.23 1057 CYS A O 1
ATOM 8412 N N . ALA A 1 1058 ? -28.129 17.637 -24.415 1.00 29.12 1058 ALA A N 1
ATOM 8413 C CA . ALA A 1 1058 ? -28.325 16.874 -25.653 1.00 29.12 1058 ALA A CA 1
ATOM 8414 C C . ALA A 1 1058 ? -26.997 16.690 -26.424 1.00 29.12 1058 ALA A C 1
ATOM 8416 O O . ALA A 1 1058 ? -26.875 17.131 -27.567 1.00 29.12 1058 ALA A O 1
ATOM 8417 N N . ARG A 1 1059 ? -25.990 16.091 -25.779 1.00 28.45 1059 ARG A N 1
ATOM 8418 C CA . ARG A 1 1059 ? -24.793 15.485 -26.386 1.00 28.45 1059 ARG A CA 1
ATOM 8419 C C . ARG A 1 1059 ? -24.150 14.536 -25.381 1.00 28.45 1059 ARG A C 1
ATOM 8421 O O . ARG A 1 1059 ? -24.327 14.811 -24.174 1.00 28.45 1059 ARG A O 1
#

pLDDT: mean 78.97, std 22.53, range [20.73, 97.5]

Foldseek 3Di:
DLVVLLVVVLVVLVPDPVLVLLLVLLLQQLLVLLLDLQQVFPPDPRVLDPQLAASLFLLNLLVQLLVSLVVCLVVLLVQLLCLQQVCLVVVVLVVVLVDPADLCSSLVSSLVNSLVSSLVSSVSNLVSSVVSLVDPRGQPSSHDPNDPCSNCVSCVLFNSLLSLLSSLVNSLQNNQVSDSVSSLLVSLVVVLVLLLLLLVQVVDPVLLVSQQPRLRRPSVQCVVCVPDDSVCSRYPHSDCDDSSVNSSVVSNVVSVVSSVVSSVNGDSDDPPPPDDDDPPPDPPDDPDDDDDDDDPDPVVLVVLLVVLLCVLQVVLCPDPSNVSNLVSLLSSLLSVLVVLAQDPHFGFQNDDQSSCVSSVVSCVVVLLVSLLQLLLCLQCVCVVVVNLQVVLPDPHDLCSSLSSSLSSSLVSQVVSLVSSLVSSVVSNVVVVHDPDDSVLSCCPSVNQVSLLSSLSNLVLNLLSLVVVDSVVSSSVSVVLVVCLVSVQSVVNLFLLPSQSDWLDFDAWPFFGRFPQVPRSVLSSQLNVLVSLLSSLNSSLQRDRDDPNDPVVSVVSSVVVDDDVSVVSNVVSVVSNVVSSVVNCCQAPVLFPDDGPVRLQVLLVVLCVPAVVQPPPFAWAFAAKAKEKEAEQVQQKIKMKIKTKTWRQDQAFAFKWKKAAQLGSQKDWPDKDKQADWAFPDDDSSNSITMIGHPDTQHHGHIIMIITMMMRGGDHAHSNGDDQCRHNFKHKHWLNNDMAITRDPVSHDQDCSSCVVVVHHHDDDPDDPPPVQVVCADPQHRRYDWYKYKYKYKYADLKDKDKAADWDDWDDDPRIIMTIHTHPGTDTSTMMIIMHNWDWDWDDDDQAIEIETDDVVLQQCPVVVVVVVNVCQVVCCVPPHHDDGNYAYEHEGTVPDADWDDDHSYIYGYPVDDSRGPPVPPPPPPPPDDPPPDDPDDPDDDDDDDDDDDDDDDDDDDDDDDDDDDDDDDDDDDDDDDDDDDDDDDDDDDDDDDDDDDDDDDDDDDDDDDDDDDDDDDDDDDDDDDDDDDDDDDDDDDDDDDDDDDDDDDDDDDDDDPDD

Sequence (1059 aa):
MLTAIFRFEFARHIRAISTYIYFAVFFAAAFVAMAGTGGAISDSLIDLGEGKVLVNSPYILHNVITLFGYFGMLVMAAVAGRAAYQDFETGSDTFLFSYPIRKTEYLAGRFLEASAILVLIFTSIGLGAYAATWLPGMDAVRLGPNRFLAYAMPYVTSIIPNILLMCAIFFSLGALSRKANAVYLGNVLLVTGYLIAATLTGDIENRWVASLVDPFGNEAGDRLTQYWTVAEKNVRLVGLEGLLLWNRVLWLGVGAALVAFTWWKFRLALRGAGSKAAGRVEVPEAPAPRSVTHDFSHAAALRALFRLTWLNFTETVKNIYFIAIVLAGILVVGFAGRSLSDWYGTPTYPVTYQTMAIAGGSFAIFMLILITLYSGELVWRERDAKTNELVDALPLPRWTVFLAKMLALFLIPTLLQTVLMLAGMGVQLSKGYTRLEPLLYVKELLGLQLIGYLLTCVLALTVQTLVNHKYRGHFVMVVYYLCATFMGRLGFEQHIYNYGSGTGHIYSDMNGFGFFLRPELLFNAYWACAAVLLALLANLFWVQGLATDWHWRLRMARLRFHRPAAALLLAAGAAFAGQGAFILYNTHVLHRYQTTWQHDEKAKRYEKQYRKYIGIPQPRITATNVAIDLYPSQGRFRAHGTYQIANKYGRPIDQVLVTQRFDDDWQIHRMQFSFPAELQTQDRDAGLRIYRLPQALPPGATGSMDFDIEFAPRGFSNGGVSTLVVENGTFLNYESFPDFGYQEGAELSEDAVRRKHGLAPKPRMYDIDDPVARMRNDTSHSSDWVSLDATISTDPDQIAIAPGELVREWSEGPRRFFEYRTRGKALNFFCAVSARYRVVRDKWNDVDLGIYYHPGHEYNLSKMMQGLKDALTYCTKNFSPYQNKTIRILEFPRYSSFAQSFLASVPYSESIGFRSRLSVLRHGSRSGPPVVGPPGSWGGRARLCHRFRVAGRVHGTDGDEEGIRPGAHAALSQVRVSSTRWTNTSTAAATKRRRRCPWSAPKARTTFTTIRAAWCSMRCRIISARRTSTAPCARMWRRWRGRSRLTPQRKNWRQNCAR

Radius of gyration: 38.34 Å; chains: 1; bounding box: 114×116×112 Å